Protein AF-0000000083105714 (afdb_homodimer)

Solvent-accessible surface area (backbone atoms only — not comparable to full-atom values): 47451 Å² total; per-residue (Å²): 127,85,80,81,78,90,50,80,81,74,56,46,71,68,59,49,51,50,32,42,75,71,65,79,40,49,31,42,56,52,52,50,55,25,53,51,44,36,56,44,38,30,75,30,54,80,41,30,42,18,69,74,42,72,41,83,57,36,57,60,51,20,49,51,50,45,54,45,31,76,71,68,38,73,77,34,95,32,49,55,41,37,25,32,33,27,23,36,44,22,42,52,79,33,66,40,34,25,24,24,50,56,30,56,87,25,57,26,88,48,50,7,54,43,48,46,30,38,44,68,25,28,29,35,64,38,28,29,16,27,22,7,40,57,54,77,48,52,52,9,42,16,51,62,76,37,64,22,28,12,66,45,26,71,65,20,23,12,28,3,16,18,9,10,24,21,27,30,37,48,68,35,44,32,62,44,16,36,23,44,26,51,43,37,12,24,33,32,2,7,16,35,38,34,15,26,4,36,41,54,25,56,21,38,36,44,56,39,48,39,71,50,41,17,80,86,29,38,33,51,26,42,29,23,82,41,61,68,58,40,28,55,51,49,57,47,37,51,46,74,35,90,83,24,50,59,7,34,72,30,67,91,52,67,71,98,52,49,62,80,30,64,30,76,64,30,28,46,75,33,29,38,28,35,40,52,52,46,56,57,88,51,81,76,12,46,58,49,50,54,38,52,52,53,49,51,50,52,38,42,76,49,44,22,44,80,40,86,35,76,65,85,59,52,50,66,55,40,57,74,57,27,53,54,48,53,35,32,26,36,64,45,34,22,57,55,30,47,73,50,48,88,65,38,91,38,50,33,57,66,43,43,61,72,64,63,42,54,39,76,90,50,46,68,59,54,59,51,17,66,75,46,37,72,87,39,62,68,43,28,46,14,54,50,45,32,52,52,49,41,49,49,52,39,30,51,30,52,78,69,59,37,64,30,39,33,37,45,37,36,23,41,69,64,39,46,64,93,54,79,79,70,60,60,41,37,43,59,41,17,58,54,28,24,17,30,37,20,34,42,48,35,57,39,75,62,43,92,67,16,73,75,12,51,30,35,23,38,27,39,37,29,57,69,67,32,58,52,59,48,39,12,40,49,29,11,49,46,71,72,62,59,49,65,64,75,57,78,70,67,58,92,50,97,129,84,80,81,78,90,50,80,81,74,55,48,69,67,58,49,50,50,32,42,75,71,65,79,39,49,31,43,59,51,52,50,54,25,53,51,44,36,56,44,40,30,76,30,56,80,42,30,40,17,69,73,43,72,40,84,56,35,57,60,52,19,48,52,50,44,55,44,32,75,73,70,37,74,77,33,95,33,50,55,41,38,26,32,34,28,23,37,43,22,42,52,78,33,68,38,34,24,25,22,50,57,31,58,85,26,56,27,88,48,50,7,54,43,48,46,30,38,46,68,26,28,30,35,64,38,28,30,14,26,23,7,39,57,54,77,48,51,48,9,44,15,49,62,78,37,64,22,27,12,67,48,26,72,63,20,24,12,28,3,16,16,9,10,23,21,28,32,38,48,67,35,45,34,60,44,14,34,23,43,26,52,43,34,12,22,33,31,2,8,15,38,37,33,15,26,4,37,40,54,26,55,20,37,36,43,58,40,50,38,70,48,41,17,81,88,29,38,33,51,25,41,28,24,82,39,61,67,57,37,28,55,50,49,59,47,37,51,47,75,37,91,83,25,51,59,8,34,72,30,67,94,53,68,71,98,52,50,61,80,30,62,30,76,62,29,27,47,74,36,30,38,28,34,40,52,52,47,54,56,87,49,80,77,13,46,60,48,50,52,37,51,52,55,49,51,51,52,38,43,76,48,43,22,45,79,40,85,36,77,62,86,59,52,49,67,54,39,56,74,57,28,53,53,48,54,34,31,26,35,64,46,32,22,54,56,29,45,72,50,48,87,65,39,92,37,51,33,56,66,43,42,62,71,64,62,39,54,40,77,90,49,47,69,59,56,58,51,17,68,74,45,38,72,87,40,62,67,43,28,46,12,52,51,45,31,52,52,48,41,48,50,52,38,30,52,31,51,77,68,59,37,64,30,39,33,37,44,36,36,23,41,70,62,40,46,64,92,56,81,78,70,59,58,42,38,42,59,40,17,58,54,27,22,20,29,38,20,34,40,47,35,56,39,76,62,44,93,68,15,75,73,13,51,30,35,22,37,26,40,35,30,57,69,67,33,57,51,60,47,39,14,39,50,29,10,50,45,71,73,62,61,49,64,63,75,56,77,70,65,56,92,51,94

Sequence (988 aa):
MKKEKFCLEEATIDSIHTEFKNGSLTCKELIKKYIDRIEKCDKIGPMINSVIMINKNAFKIADELDEKFKKSGLTGPLHGIPVLLKDNINLEGTETTAGSISLKEVKSEKNAFITKKLKDAGAIIIAKVNLHEFAIWGETVSSILGQTLNPYDLTRTPGGSSGGTGAAVAMNFGLIGIGTDTVNSVRSPASACNLVGFRPTVGLVSRSGIIPYSLTQDTAGPIMRTVEDTAKVLDAIVGYDVKDPMTAWSIGNIPKTYTKYLNTEGLNGKRIGVLKSFFGNEEIHKQVNDIIYSNLKVMEDNGAEVVNIYENIDADKLIEQTSVHLYELKEDLNEYLKELGSRSKVNSLNDIIKSKKYHKGIEKNIKFAETIDRSMPEYNKRIVNRIELQNLVMELMAKYKLDAILYPHQKRPVVKVGESQVDRNGVLGAITGFPSCVLPAGFTNQTETAPIGIPVGIEFLTREWNESVLFEIAYGLEQSTKNRKSPVINKNIVMKKEKFCLEEATIDSIHTEFKNGSLTCKELIKKYIDRIEKCDKIGPMINSVIMINKNAFKIADELDEKFKKSGLTGPLHGIPVLLKDNINLEGTETTAGSISLKEVKSEKNAFITKKLKDAGAIIIAKVNLHEFAIWGETVSSILGQTLNPYDLTRTPGGSSGGTGAAVAMNFGLIGIGTDTVNSVRSPASACNLVGFRPTVGLVSRSGIIPYSLTQDTAGPIMRTVEDTAKVLDAIVGYDVKDPMTAWSIGNIPKTYTKYLNTEGLNGKRIGVLKSFFGNEEIHKQVNDIIYSNLKVMEDNGAEVVNIYENIDADKLIEQTSVHLYELKEDLNEYLKELGSRSKVNSLNDIIKSKKYHKGIEKNIKFAETIDRSMPEYNKRIVNRIELQNLVMELMAKYKLDAILYPHQKRPVVKVGESQVDRNGVLGAITGFPSCVLPAGFTNQTETAPIGIPVGIEFLTREWNESVLFEIAYGLEQSTKNRKSPVINKNIV

Nearest PDB structures (foldseek):
  2df4-assembly1_A  TM=8.769E-01  e=2.811E-35  Staphylococcus aureus
  3h0l-assembly1_A  TM=8.532E-01  e=1.368E-35  Aquifex aeolicus
  4wj3-assembly2_D  TM=8.754E-01  e=2.574E-34  Pseudomonas aeruginosa PAO1
  3kfu-assembly1_H  TM=8.626E-01  e=3.287E-33  Thermus thermophilus HB8
  2gi3-assembly1_A-2  TM=8.339E-01  e=1.343E-31  Thermotoga maritima

Organism: NCBI:txid1720316

InterPro domains:
  IPR023631 Amidase signature domain [PF01425] (29-470)
  IPR036928 Amidase signature (AS) superfamily [G3DSA:3.90.1300.10] (1-488)
  IPR036928 Amidase signature (AS) superfamily [SSF75304] (10-485)

Secondary structure (DSSP, 8-state):
---PPP-GGG--HHHHHHHHHHTS--HHHHHHHHHHHHHHHTSSTT----EEEE-TTHHHHHHHHHHHHHHHS-SSTTTT-EEEEETTB--TTSB--TT-GGGTT-B-SS--HHHHHHHHTT-EEEEEE--SGGG-SSS-EETTTEE--BTTBTTB--SSTTHHHHHHHHTTS-SEEEEEESSSTTHHHHHHTT-EEEEPPTTSB--TTB--S-TTT-EEEEEES-HHHHHHHHHHHB---TTSGGGGGGTT---S-GGGG--TTTTTT-EEEEEGGGS--SGGGHHHHHHHHHHHHHHHHTTPEEEEE-----HHHHHHHT--HHHHHHHHHHHHHHHHGGG-S--SHHHHHHHT-S-GGGHHHHHHHHT--TTSHHHHHHHHHHHHHHHHHHHHHHHTT-SEEEEESBSSPPPBTTSPP-SB-THHHHHH---EEEEEEEE----SS-TT--EEEEEEE--TT-HHHHHHHHHHHHHHH---------TTT-/---PPP-GGG--HHHHHHHHHHTS--HHHHHHHHHHHHHHHTSSTT----EEEE-TTHHHHHHHHHHHHHHHS-SSTTTT-EEEEETTB--TTSB--TT-GGGTT-B-SS--HHHHHHHHTT-EEEEEE--SGGG-SSS-EETTTEE--BTTBTTB--SSTTHHHHHHHHTTS-SEEEEEESSSTTHHHHHHTT-EEEEPPTTSB--TTB--S-TTT-EEEEEES-HHHHHHHHHHHB---TTSGGGGGGTT---S-GGGG--TTTTTT-EEEEEGGGS--SGGGHHHHHHHHHHHHHHHHTTPEEEEE-----HHHHHHHT--HHHHHHHHHHHHHHHHGGG-S--SHHHHHHHT-S-GGGHHHHHHHHT--TTSHHHHHHHHHHHHHHHHHHHHHHHTT-SEEEEESBSSPPPBTTSPP-SB-THHHHHH---EEEEEEEE----SS-TT--EEEEEEE--TT-HHHHHHHHHHHHHHH---------TTT-

Foldseek 3Di:
DPDDDDDLLDDFQVNVLVCLVVVNDALLRNLVVLVVLCVQPCCFFLNQLWFLWFDPCQNVLSVVLRVVCVPPRAQASRASFEEEEALLFADAPAFRQQLFPQRPPQHHNDGFLLRVLCVNRRYGHTTHTFFDRLQLAWQGAGLSGGAGAALQFRQFGLFGRNLSQLRCQLSSSGAKYKDKDQFQHQQRNCQQSQWKGKQAQLLFAACGRGQDQASLQMDMAITHHALLSRQSSSLRGTDDDPVRNSNVVCVVLDDNGLNVLLDLLLLAPAEEEEACLLADDDPQLVQLVVLVVVLVVLSVVSHHHYHYDDDNDDQVVLVVQARCRLQARFVSNLVVLCVSPPSGPDRTLVSSLVVVRIDPVCNVSSVVSVVHYCVDVSNVRNPVVLVVLLVVVVVVCVVSVHQKYKYWQFSHHGGGPPDHDDRGRSRSCRSNSFMKMKHFSAAGDADPSRRRHGTTIMMITGGHSVVSSVSSNRSNSCSSCVRDDRHDRPVVRD/DPDDDDDLLDDFQVNVLVCLVVVNDALLRNLVVLVVLCVQPCVFFLVQLWFLDFDPCQNVLSVVLRVVCVPPRAQASRASFEEEEALLFADAPAFRQQLFPQRPPQHHNDGFLLRVLCVNRRYGHTTHTFFARLQLAWQGAGLSGGGGAALQFRQFGLFGRNLSQLRCQLSSSGAKYKDKDQFQHQPRNLQQSQWKGKQAQLLFAACGRGQDQASLQMDMAITHHALLSRQSSSLRGTDDDPVRNSNVVCVVLDDNGLNVLLDLLLLAPAEEEEACLLADDDPQLVQLVVLVVVLVVLSVVSHHHYHYDDPNDDQVVLVVQARCRLQARFVSNLVVLCVSPPSGPANTLVSCLVVVRIDPVCNVSSVVSVVHYCVDVSNVRSPVVLVVLLVVVVVVCVVSVHQKYKYWQFSHHGGGPPDHDDRGRSRSCSSNSFMKMKHFRAAGDADPSRRRHGTTIMMITGGHSVVSSVSSNRSNSCSSCVRDDRHDRPVVRD

pLDDT: mean 96.62, std 7.14, range [29.83, 98.94]

Radius of gyration: 31.57 Å; Cα contacts (8 Å, |Δi|>4): 2535; chains: 2; bounding box: 54×96×82 Å

Structure (mmCIF, N/CA/C/O backbone):
data_AF-0000000083105714-model_v1
#
loop_
_entity.id
_entity.type
_entity.pdbx_description
1 polymer Amidase
#
loop_
_atom_site.group_PDB
_atom_site.id
_atom_site.type_symbol
_atom_site.label_atom_id
_atom_site.label_alt_id
_atom_site.label_comp_id
_atom_site.label_asym_id
_atom_site.label_entity_id
_atom_site.label_seq_id
_atom_site.pdbx_PDB_ins_code
_atom_site.Cartn_x
_atom_site.Cartn_y
_atom_site.Cartn_z
_atom_site.occupancy
_atom_site.B_iso_or_equiv
_atom_site.auth_seq_id
_atom_site.auth_comp_id
_atom_site.auth_asym_id
_atom_site.auth_atom_id
_atom_site.pdbx_PDB_model_num
ATOM 1 N N . MET A 1 1 ? -3.441 47.469 -17.75 1 29.98 1 MET A N 1
ATOM 2 C CA . MET A 1 1 ? -3.795 46.5 -16.719 1 29.98 1 MET A CA 1
ATOM 3 C C . MET A 1 1 ? -3.26 46.906 -15.359 1 29.98 1 MET A C 1
ATOM 5 O O . MET A 1 1 ? -2.055 47.125 -15.195 1 29.98 1 MET A O 1
ATOM 9 N N . LYS A 1 2 ? -4.066 47.531 -14.625 1 41.84 2 LYS A N 1
ATOM 10 C CA . LYS A 1 2 ? -3.697 48.281 -13.43 1 41.84 2 LYS A CA 1
ATOM 11 C C . LYS A 1 2 ? -2.787 47.469 -12.523 1 41.84 2 LYS A C 1
ATOM 13 O O . LYS A 1 2 ? -3.152 46.375 -12.094 1 41.84 2 LYS A O 1
ATOM 18 N N . LYS A 1 3 ? -1.58 47.5 -12.461 1 53.5 3 LYS A N 1
ATOM 19 C CA . LYS A 1 3 ? -0.611 46.75 -11.672 1 53.5 3 LYS A CA 1
ATOM 20 C C . LYS A 1 3 ? -1.018 46.688 -10.203 1 53.5 3 LYS A C 1
ATOM 22 O O . LYS A 1 3 ? -1.119 47.75 -9.547 1 53.5 3 LYS A O 1
ATOM 27 N N . GLU A 1 4 ? -1.738 45.594 -9.547 1 58.69 4 GLU A N 1
ATOM 28 C CA . GLU A 1 4 ? -2.199 45.438 -8.172 1 58.69 4 GLU A CA 1
ATOM 29 C C . GLU A 1 4 ? -1.043 45.594 -7.184 1 58.69 4 GLU A C 1
ATOM 31 O O . GLU A 1 4 ? 0.03 45 -7.391 1 58.69 4 GLU A O 1
ATOM 36 N N . LYS A 1 5 ? -1.061 46.531 -6.148 1 75.19 5 LYS A N 1
ATOM 37 C CA . LYS A 1 5 ? -0.055 46.906 -5.148 1 75.19 5 LYS A CA 1
ATOM 38 C C . LYS A 1 5 ? 0.255 45.719 -4.234 1 75.19 5 LYS A C 1
ATOM 40 O O . LYS A 1 5 ? -0.655 45 -3.797 1 75.19 5 LYS A O 1
ATOM 45 N N . PHE A 1 6 ? 1.503 45.344 -4.102 1 87.44 6 PHE A N 1
ATOM 46 C CA . PHE A 1 6 ? 1.998 44.281 -3.258 1 87.44 6 PHE A CA 1
ATOM 47 C C . PHE A 1 6 ? 1.5 44.438 -1.826 1 87.44 6 PHE A C 1
ATOM 49 O O . PHE A 1 6 ? 1.574 45.5 -1.254 1 87.44 6 PHE A O 1
ATOM 56 N N . CYS A 1 7 ? 0.768 43.406 -1.31 1 87.5 7 CYS A N 1
ATOM 57 C CA . CYS A 1 7 ? 0.261 43.312 0.055 1 87.5 7 CYS A CA 1
ATOM 58 C C . CYS A 1 7 ? 0.904 42.156 0.806 1 87.5 7 CYS A C 1
ATOM 60 O O . CYS A 1 7 ? 0.641 41 0.502 1 87.5 7 CYS A O 1
ATOM 62 N N . LEU A 1 8 ? 1.665 42.531 1.839 1 90.5 8 LEU A N 1
ATOM 63 C CA . LEU A 1 8 ? 2.406 41.531 2.578 1 90.5 8 LEU A CA 1
ATOM 64 C C . LEU A 1 8 ? 1.458 40.531 3.24 1 90.5 8 LEU A C 1
ATOM 66 O O . LEU A 1 8 ? 1.724 39.312 3.256 1 90.5 8 LEU A O 1
ATOM 70 N N . GLU A 1 9 ? 0.314 40.969 3.854 1 88.12 9 GLU A N 1
ATOM 71 C CA . GLU A 1 9 ? -0.587 40.156 4.68 1 88.12 9 GLU A CA 1
ATOM 72 C C . GLU A 1 9 ? -1.227 39.031 3.871 1 88.12 9 GLU A C 1
ATOM 74 O O . GLU A 1 9 ? -1.655 38.031 4.434 1 88.12 9 GLU A O 1
ATOM 79 N N . GLU A 1 10 ? -1.225 39.062 2.59 1 90.94 10 GLU A N 1
ATOM 80 C CA . GLU A 1 10 ? -1.801 38 1.785 1 90.94 10 GLU A CA 1
ATOM 81 C C . GLU A 1 10 ? -0.944 37.719 0.556 1 90.94 10 GLU A C 1
ATOM 83 O O . GLU A 1 10 ? -1.463 37.312 -0.487 1 90.94 10 GLU A O 1
ATOM 88 N N . ALA A 1 11 ? 0.309 37.938 0.807 1 95.94 11 ALA A N 1
ATOM 89 C CA . ALA A 1 11 ? 1.236 37.688 -0.291 1 95.94 11 ALA A CA 1
ATOM 90 C C . ALA A 1 11 ? 1.346 36.188 -0.573 1 95.94 11 ALA A C 1
ATOM 92 O O . ALA A 1 11 ? 1.083 35.375 0.306 1 95.94 11 ALA A O 1
ATOM 93 N N . THR A 1 12 ? 1.658 35.812 -1.82 1 97.88 12 THR A N 1
ATOM 94 C CA . THR A 1 12 ? 1.931 34.469 -2.262 1 97.88 12 THR A CA 1
ATOM 95 C C . THR A 1 12 ? 3.383 34.312 -2.705 1 97.88 12 THR A C 1
ATOM 97 O O . THR A 1 12 ? 4.102 35.312 -2.83 1 97.88 12 THR A O 1
ATOM 100 N N . ILE A 1 13 ? 3.811 33.094 -2.881 1 98.56 13 ILE A N 1
ATOM 101 C CA . ILE A 1 13 ? 5.172 32.844 -3.34 1 98.56 13 ILE A CA 1
ATOM 102 C C . ILE A 1 13 ? 5.398 33.531 -4.68 1 98.56 13 ILE A C 1
ATOM 104 O O . ILE A 1 13 ? 6.402 34.219 -4.859 1 98.56 13 ILE A O 1
ATOM 108 N N . ASP A 1 14 ? 4.445 33.469 -5.594 1 97.81 14 ASP A N 1
ATOM 109 C CA . ASP A 1 14 ? 4.582 34.094 -6.918 1 97.81 14 ASP A CA 1
ATOM 110 C C . ASP A 1 14 ? 4.625 35.625 -6.82 1 97.81 14 ASP A C 1
ATOM 112 O O . ASP A 1 14 ? 5.41 36.25 -7.52 1 97.81 14 ASP A O 1
ATOM 116 N N . SER A 1 15 ? 3.783 36.219 -6 1 97.69 15 SER A N 1
ATOM 117 C CA . SER A 1 15 ? 3.764 37.656 -5.887 1 97.69 15 SER A CA 1
ATOM 118 C C . SER A 1 15 ? 5.062 38.188 -5.289 1 97.69 15 SER A C 1
ATOM 120 O O . SER A 1 15 ? 5.566 39.219 -5.703 1 97.69 15 SER A O 1
ATOM 122 N N . ILE A 1 16 ? 5.59 37.469 -4.336 1 98.19 16 ILE A N 1
ATOM 123 C CA . ILE A 1 16 ? 6.859 37.875 -3.736 1 98.19 16 ILE A CA 1
ATOM 124 C C . ILE A 1 16 ? 7.977 37.75 -4.777 1 98.19 16 ILE A C 1
ATOM 126 O O . ILE A 1 16 ? 8.789 38.688 -4.922 1 98.19 16 ILE A O 1
ATOM 130 N N . HIS A 1 17 ? 8.008 36.688 -5.5 1 98.31 17 HIS A N 1
ATOM 131 C CA . HIS A 1 17 ? 9.047 36.5 -6.512 1 98.31 17 HIS A CA 1
ATOM 132 C C . HIS A 1 17 ? 8.93 37.562 -7.609 1 98.31 17 HIS A C 1
ATOM 134 O O . HIS A 1 17 ? 9.938 38 -8.164 1 98.31 17 HIS A O 1
ATOM 140 N N . THR A 1 18 ? 7.723 37.938 -7.91 1 97.5 18 THR A N 1
ATOM 141 C CA . THR A 1 18 ? 7.523 39.031 -8.852 1 97.5 18 THR A CA 1
ATOM 142 C C . THR A 1 18 ? 8.156 40.312 -8.328 1 97.5 18 THR A C 1
ATOM 144 O O . THR A 1 18 ? 8.812 41.031 -9.078 1 97.5 18 THR A O 1
ATOM 147 N N . GLU A 1 19 ? 7.969 40.562 -7.043 1 97.38 19 GLU A N 1
ATOM 148 C CA . GLU A 1 19 ? 8.562 41.75 -6.434 1 97.38 19 GLU A CA 1
ATOM 149 C C . GLU A 1 19 ? 10.086 41.688 -6.434 1 97.38 19 GLU A C 1
ATOM 151 O O . GLU A 1 19 ? 10.766 42.688 -6.625 1 97.38 19 GLU A O 1
ATOM 156 N N . PHE A 1 20 ? 10.633 40.5 -6.168 1 97.88 20 PHE A N 1
ATOM 157 C CA . PHE A 1 20 ? 12.078 40.312 -6.246 1 97.88 20 PHE A CA 1
ATOM 158 C C . PHE A 1 20 ? 12.594 40.656 -7.645 1 97.88 20 PHE A C 1
ATOM 160 O O . PHE A 1 20 ? 13.562 41.406 -7.797 1 97.88 20 PHE A O 1
ATOM 167 N N . LYS A 1 21 ? 11.953 40.125 -8.609 1 97.19 21 LYS A N 1
ATOM 168 C CA . LYS A 1 21 ? 12.391 40.25 -10 1 97.19 21 LYS A CA 1
ATOM 169 C C . LYS A 1 21 ? 12.305 41.719 -10.477 1 97.19 21 LYS A C 1
ATOM 171 O O . LYS A 1 21 ? 13.133 42.156 -11.266 1 97.19 21 LYS A O 1
ATOM 176 N N . ASN A 1 22 ? 11.328 42.406 -9.961 1 95.94 22 ASN A N 1
ATOM 177 C CA . ASN A 1 22 ? 11.172 43.812 -10.406 1 95.94 22 ASN A CA 1
ATOM 178 C C . ASN A 1 22 ? 11.992 44.75 -9.547 1 95.94 22 ASN A C 1
ATOM 180 O O . ASN A 1 22 ? 11.992 45.969 -9.789 1 95.94 22 ASN A O 1
ATOM 184 N N . GLY A 1 23 ? 12.609 44.25 -8.469 1 95.25 23 GLY A N 1
ATOM 185 C CA . GLY A 1 23 ? 13.539 45.031 -7.672 1 95.25 23 GLY A CA 1
ATOM 186 C C . GLY A 1 23 ? 12.859 45.844 -6.574 1 95.25 23 GLY A C 1
ATOM 187 O O . GLY A 1 23 ? 13.508 46.625 -5.879 1 95.25 23 GLY A O 1
ATOM 188 N N . SER A 1 24 ? 11.594 45.625 -6.34 1 96.19 24 SER A N 1
ATOM 189 C CA . SER A 1 24 ? 10.836 46.406 -5.379 1 96.19 24 SER A CA 1
ATOM 190 C C . SER A 1 24 ? 10.945 45.812 -3.975 1 96.19 24 SER A C 1
ATOM 192 O O . SER A 1 24 ? 10.539 46.469 -2.998 1 96.19 24 SER A O 1
ATOM 194 N N . LEU A 1 25 ? 11.453 44.688 -3.873 1 97.06 25 LEU A N 1
ATOM 195 C CA . LEU A 1 25 ? 11.594 43.969 -2.605 1 97.06 25 LEU A CA 1
ATOM 196 C C . LEU A 1 25 ? 12.828 43.094 -2.611 1 97.06 25 LEU A C 1
ATOM 198 O O . LEU A 1 25 ? 13.133 42.438 -3.619 1 97.06 25 LEU A O 1
ATOM 202 N N . THR A 1 26 ? 13.57 43.094 -1.593 1 98.06 26 THR A N 1
ATOM 203 C CA . THR A 1 26 ? 14.664 42.156 -1.41 1 98.06 26 THR A CA 1
ATOM 204 C C . THR A 1 26 ? 14.305 41.125 -0.351 1 98.06 26 THR A C 1
ATOM 206 O O . THR A 1 26 ? 13.344 41.281 0.398 1 98.06 26 THR A O 1
ATOM 209 N N . CYS A 1 27 ? 15.078 40.062 -0.299 1 98.56 27 CYS A N 1
ATOM 210 C CA . CYS A 1 27 ? 14.875 39.062 0.748 1 98.56 27 CYS A CA 1
ATOM 211 C C . CYS A 1 27 ? 14.992 39.688 2.131 1 98.56 27 CYS A C 1
ATOM 213 O O . CYS A 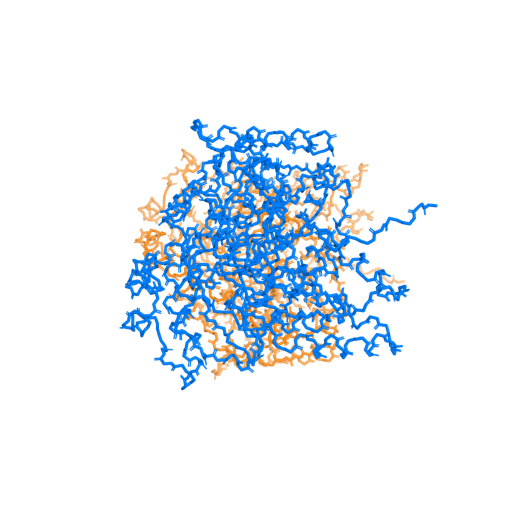1 27 ? 14.172 39.438 3.012 1 98.56 27 CYS A O 1
ATOM 215 N N . LYS A 1 28 ? 16 40.5 2.332 1 98.44 28 LYS A N 1
ATOM 216 C CA . LYS A 1 28 ? 16.266 41.094 3.629 1 98.44 28 LYS A CA 1
ATOM 217 C C . LYS A 1 28 ? 15.094 42 4.051 1 98.44 28 LYS A C 1
ATOM 219 O O . LYS A 1 28 ? 14.664 41.969 5.207 1 98.44 28 LYS A O 1
ATOM 224 N N . GLU A 1 29 ? 14.617 42.812 3.123 1 98.31 29 GLU A N 1
ATOM 225 C CA . GLU A 1 29 ? 13.477 43.656 3.412 1 98.31 29 GLU A CA 1
ATOM 226 C C . GLU A 1 29 ? 12.242 42.844 3.775 1 98.31 29 GLU A C 1
ATOM 228 O O . GLU A 1 29 ? 11.5 43.188 4.695 1 98.31 29 GLU A O 1
ATOM 233 N N . LEU A 1 30 ? 12.031 41.781 3.004 1 98.44 30 LEU A N 1
ATOM 234 C CA . LEU A 1 30 ? 10.891 40.906 3.254 1 98.44 30 LEU A CA 1
ATOM 235 C C . LEU A 1 30 ? 10.969 40.312 4.652 1 98.44 30 LEU A C 1
ATOM 237 O O . LEU A 1 30 ? 9.992 40.344 5.406 1 98.44 30 LEU A O 1
ATOM 241 N N . ILE A 1 31 ? 12.141 39.719 5.027 1 98.5 31 ILE A N 1
ATOM 242 C CA . ILE A 1 31 ? 12.336 39.094 6.32 1 98.5 31 ILE A CA 1
ATOM 243 C C . ILE A 1 31 ? 12.133 40.094 7.438 1 98.5 31 ILE A C 1
ATOM 245 O O . ILE A 1 31 ? 11.516 39.812 8.461 1 98.5 31 ILE A O 1
ATOM 249 N N . LYS A 1 32 ? 12.602 41.281 7.254 1 98.06 32 LYS A N 1
ATOM 250 C CA . LYS A 1 32 ? 12.43 42.344 8.25 1 98.06 32 LYS A CA 1
ATOM 251 C C . LYS A 1 32 ? 10.945 42.656 8.477 1 98.06 32 LYS A C 1
ATOM 253 O O . LYS A 1 32 ? 10.508 42.781 9.617 1 98.06 32 LYS A O 1
ATOM 258 N N . LYS A 1 33 ? 10.227 42.75 7.418 1 97.19 33 LYS A N 1
ATOM 259 C CA . LYS A 1 33 ? 8.797 43.031 7.531 1 97.19 33 LYS A CA 1
ATOM 260 C C . LYS A 1 33 ? 8.102 41.938 8.359 1 97.19 33 LYS A C 1
ATOM 262 O O . LYS A 1 33 ? 7.25 42.25 9.203 1 97.19 33 LYS A O 1
ATOM 267 N N . TYR A 1 34 ? 8.391 40.719 8.164 1 97.31 34 TYR A N 1
ATOM 268 C CA . TYR A 1 34 ? 7.762 39.625 8.898 1 97.31 34 TYR A CA 1
ATOM 269 C C . TYR A 1 34 ? 8.203 39.625 10.352 1 97.31 34 TYR A C 1
ATOM 271 O O . TYR A 1 34 ? 7.395 39.406 11.258 1 97.31 34 TYR A O 1
ATOM 279 N N . ILE A 1 35 ? 9.508 39.812 10.633 1 97.06 35 ILE A N 1
ATOM 280 C CA . ILE A 1 35 ? 10.016 39.812 12 1 97.06 35 ILE A CA 1
ATOM 281 C C . ILE A 1 35 ? 9.406 40.969 12.773 1 97.06 35 ILE A C 1
ATOM 283 O O . ILE A 1 35 ? 9.055 40.844 13.945 1 97.06 35 ILE A O 1
ATOM 287 N N . ASP A 1 36 ? 9.227 42.125 12.125 1 95.12 36 ASP A N 1
ATOM 288 C CA . ASP A 1 36 ? 8.562 43.25 12.75 1 95.12 36 ASP A CA 1
ATOM 289 C C . ASP A 1 36 ? 7.129 42.906 13.148 1 95.12 36 ASP A C 1
ATOM 291 O O . ASP A 1 36 ? 6.668 43.312 14.219 1 95.12 36 ASP A O 1
ATOM 295 N N . ARG A 1 37 ? 6.5 42.25 12.312 1 93.62 37 ARG A N 1
ATOM 296 C CA . ARG A 1 37 ? 5.129 41.812 12.594 1 93.62 37 ARG A CA 1
ATOM 297 C C . ARG A 1 37 ? 5.074 40.875 13.781 1 93.62 37 ARG A C 1
ATOM 299 O O . ARG A 1 37 ? 4.172 40.969 14.617 1 93.62 37 ARG A O 1
ATOM 306 N N . ILE A 1 38 ? 5.988 39.906 13.844 1 96.25 38 ILE A N 1
ATOM 307 C CA . ILE A 1 38 ? 6.059 38.969 14.969 1 96.25 38 ILE A CA 1
ATOM 308 C C . ILE A 1 38 ? 6.23 39.75 16.266 1 96.25 38 ILE A C 1
ATOM 310 O O . ILE A 1 38 ? 5.508 39.531 17.25 1 96.25 38 ILE A O 1
ATOM 314 N N . GLU A 1 39 ? 7.125 40.656 16.266 1 93.44 39 GLU A N 1
ATOM 315 C CA . GLU A 1 39 ? 7.418 41.438 17.469 1 93.44 39 GLU A CA 1
ATOM 316 C C . GLU A 1 39 ? 6.207 42.25 17.891 1 93.44 39 GLU A C 1
ATOM 318 O O . GLU A 1 39 ? 5.918 42.344 19.094 1 93.44 39 GLU A O 1
ATOM 323 N N . LYS A 1 40 ? 5.523 42.688 16.953 1 90.94 40 LYS A N 1
ATOM 324 C CA . LYS A 1 40 ? 4.402 43.594 17.234 1 90.94 40 LYS A CA 1
ATOM 325 C C . LYS A 1 40 ? 3.172 42.812 17.672 1 90.94 40 LYS A C 1
ATOM 327 O O . LYS A 1 40 ? 2.428 43.25 18.547 1 90.94 40 LYS A O 1
ATOM 332 N N . CYS A 1 41 ? 3.004 41.656 17.094 1 92.06 41 CYS A N 1
ATOM 333 C CA . CYS A 1 41 ? 1.693 41.031 17.234 1 92.06 41 CYS A CA 1
ATOM 334 C C . CYS A 1 41 ? 1.774 39.781 18.094 1 92.06 41 CYS A C 1
ATOM 336 O O . CYS A 1 41 ? 0.771 39.344 18.656 1 92.06 41 CYS A O 1
ATOM 338 N N . ASP A 1 42 ? 2.852 39.156 18.188 1 94.31 42 ASP A N 1
ATOM 339 C CA . ASP A 1 42 ? 2.936 37.906 18.891 1 94.31 42 ASP A CA 1
ATOM 340 C C . ASP A 1 42 ? 3.238 38.094 20.375 1 94.31 42 ASP A C 1
ATOM 342 O O . ASP A 1 42 ? 2.717 37.375 21.219 1 94.31 42 ASP A O 1
ATOM 346 N N . LYS A 1 43 ? 4.09 39.031 20.578 1 81.94 43 LYS A N 1
ATOM 347 C CA . LYS A 1 43 ? 4.566 39.25 21.938 1 81.94 43 LYS A CA 1
ATOM 348 C C . LYS A 1 43 ? 3.887 40.469 22.578 1 81.94 43 LYS A C 1
ATOM 350 O O . LYS A 1 43 ? 3.838 40.594 23.797 1 81.94 43 LYS A O 1
ATOM 355 N N . ILE A 1 44 ? 3.568 41.281 21.703 1 83.31 44 ILE A N 1
ATOM 356 C CA . ILE A 1 44 ? 2.836 42.469 22.094 1 83.31 44 ILE A CA 1
ATOM 357 C C . ILE A 1 44 ? 1.485 42.5 21.375 1 83.31 44 ILE A C 1
ATOM 359 O O . ILE A 1 44 ? 1.199 41.656 20.531 1 83.31 44 ILE A O 1
ATOM 363 N N . GLY A 1 45 ? 0.657 43.281 21.766 1 84.88 45 GLY A N 1
ATOM 364 C CA . GLY A 1 45 ? -0.639 43.375 21.109 1 84.88 45 GLY A CA 1
ATOM 365 C C . GLY A 1 45 ? -1.6 42.281 21.547 1 84.88 45 GLY A C 1
ATOM 366 O O . GLY A 1 45 ? -1.832 42.062 22.734 1 84.88 45 GLY A O 1
ATOM 367 N N . PRO A 1 46 ? -2.051 41.469 20.391 1 87.44 46 PRO A N 1
ATOM 368 C CA . PRO A 1 46 ? -2.992 40.406 20.75 1 87.44 46 PRO A CA 1
ATOM 369 C C . PRO A 1 46 ? -2.334 39.281 21.531 1 87.44 46 PRO A C 1
ATOM 371 O O . PRO A 1 46 ? -3.029 38.406 22.094 1 87.44 46 PRO A O 1
ATOM 374 N N . MET A 1 47 ? -1.034 39.25 21.484 1 89.94 47 MET A N 1
ATOM 375 C CA . MET A 1 47 ? -0.29 38.25 22.266 1 89.94 47 MET A CA 1
ATOM 376 C C . MET A 1 47 ? -0.728 36.844 21.906 1 89.94 47 MET A C 1
ATOM 378 O O . MET A 1 47 ? -1.197 36.094 22.781 1 89.94 47 MET A O 1
ATOM 382 N N . ILE A 1 48 ? -0.515 36.531 20.672 1 94.31 48 ILE A N 1
ATOM 383 C CA . ILE A 1 48 ? -0.926 35.25 20.109 1 94.31 48 ILE A CA 1
ATOM 384 C C . ILE A 1 48 ? -0.133 34.094 20.75 1 94.31 48 ILE A C 1
ATOM 386 O O . ILE A 1 48 ? -0.644 33 20.906 1 94.31 48 ILE A O 1
ATOM 390 N N . ASN A 1 49 ? 1.103 34.406 21.172 1 96.19 49 ASN A N 1
ATOM 391 C CA . ASN A 1 49 ? 1.985 33.438 21.812 1 96.19 49 ASN A CA 1
ATOM 392 C C . ASN A 1 49 ? 2.244 32.219 20.906 1 96.19 49 ASN A C 1
ATOM 394 O O . ASN A 1 49 ? 2.053 31.094 21.312 1 96.19 49 ASN A O 1
ATOM 398 N N . SER A 1 50 ? 2.574 32.5 19.688 1 98.06 50 SER A N 1
ATOM 399 C CA . SER A 1 50 ? 2.754 31.438 18.719 1 98.06 50 SER A CA 1
ATOM 400 C C . SER A 1 50 ? 4.23 31.219 18.406 1 98.06 50 SER A C 1
ATOM 402 O O . SER A 1 50 ? 4.613 30.156 17.906 1 98.06 50 SER A O 1
ATOM 404 N N . VAL A 1 51 ? 5.102 32.156 18.656 1 98.44 51 VAL A N 1
ATOM 405 C CA . VAL A 1 51 ? 6.492 32.062 18.234 1 98.44 51 VAL A CA 1
ATOM 406 C C . VAL A 1 51 ? 7.387 31.781 19.438 1 98.44 51 VAL A C 1
ATOM 408 O O . VAL A 1 51 ? 7.426 32.562 20.391 1 98.44 51 VAL A O 1
ATOM 411 N N . ILE A 1 52 ? 8.133 30.719 19.422 1 97.62 52 ILE A N 1
ATOM 412 C CA . ILE A 1 52 ? 9.031 30.328 20.5 1 97.62 52 ILE A CA 1
ATOM 413 C C . ILE A 1 52 ? 10.383 31.016 20.328 1 97.62 52 ILE A C 1
ATOM 415 O O . ILE A 1 52 ? 10.969 31.5 21.297 1 97.62 52 ILE A O 1
ATOM 419 N N . MET A 1 53 ? 10.836 31.062 19.047 1 96.31 53 MET A N 1
ATOM 420 C CA . MET A 1 53 ? 12.164 31.609 18.812 1 96.31 53 MET A CA 1
ATOM 421 C C . MET A 1 53 ? 12.266 32.188 17.406 1 96.31 53 MET A C 1
ATOM 423 O O . MET A 1 53 ? 11.719 31.625 16.453 1 96.31 53 MET A O 1
ATOM 427 N N . ILE A 1 54 ? 12.906 33.312 17.281 1 97.81 54 ILE A N 1
ATOM 428 C CA . ILE A 1 54 ? 13.273 33.875 16 1 97.81 54 ILE A CA 1
ATOM 429 C C . ILE A 1 54 ? 14.68 33.438 15.609 1 97.81 54 ILE A C 1
ATOM 431 O O . ILE A 1 54 ? 15.594 33.469 16.438 1 97.81 54 ILE A O 1
ATOM 435 N N . ASN A 1 55 ? 14.82 32.969 14.414 1 98.31 55 ASN A N 1
ATOM 436 C CA . ASN A 1 55 ? 16.125 32.531 13.906 1 98.31 55 ASN A CA 1
ATOM 437 C C . ASN A 1 55 ? 17.062 33.719 13.719 1 98.31 55 ASN A C 1
ATOM 439 O O . ASN A 1 55 ? 16.891 34.531 12.797 1 98.31 55 ASN A O 1
ATOM 443 N N . LYS A 1 56 ? 18.109 33.844 14.453 1 96.44 56 LYS A N 1
ATOM 444 C CA . LYS A 1 56 ? 19.031 34.969 14.445 1 96.44 56 LYS A CA 1
ATOM 445 C C . LYS A 1 56 ? 19.812 35.031 13.133 1 96.44 56 LYS A C 1
ATOM 447 O O . LYS A 1 56 ? 20.328 36.094 12.781 1 96.44 56 LYS A O 1
ATOM 452 N N . ASN A 1 57 ? 19.812 33.938 12.453 1 97.56 57 ASN A N 1
ATOM 453 C CA . ASN A 1 57 ? 20.594 33.906 11.219 1 97.56 57 ASN A CA 1
ATOM 454 C C . ASN A 1 57 ? 19.75 34.312 10.016 1 97.56 57 ASN A C 1
ATOM 456 O O . ASN A 1 57 ? 20.25 34.375 8.891 1 97.56 57 ASN A O 1
ATOM 460 N N . ALA A 1 58 ? 18.484 34.594 10.203 1 98.31 58 ALA A N 1
ATOM 461 C CA . ALA A 1 58 ? 17.562 34.812 9.102 1 98.31 58 ALA A CA 1
ATOM 462 C C . ALA A 1 58 ? 18.016 36 8.242 1 98.31 58 ALA A C 1
ATOM 464 O O . ALA A 1 58 ? 17.984 35.906 7.012 1 98.31 58 ALA A O 1
ATOM 465 N N . PHE A 1 59 ? 18.531 37.062 8.844 1 98.19 59 PHE A N 1
ATOM 466 C CA . PHE A 1 59 ? 18.938 38.25 8.109 1 98.19 59 PHE A CA 1
ATOM 467 C C . PHE A 1 59 ? 20.203 37.969 7.301 1 98.19 59 PHE A C 1
ATOM 469 O O . PHE A 1 59 ? 20.328 38.438 6.156 1 98.19 59 PHE A O 1
ATOM 476 N N . LYS A 1 60 ? 21.094 37.281 7.945 1 98.31 60 LYS A N 1
ATOM 477 C CA . LYS A 1 60 ? 22.312 36.938 7.234 1 98.31 60 LYS A CA 1
ATOM 478 C C . LYS A 1 60 ? 22.016 36.062 6.012 1 98.31 60 LYS A C 1
ATOM 480 O O . LYS A 1 60 ? 22.562 36.281 4.934 1 98.31 60 LYS A O 1
ATOM 485 N N . ILE A 1 61 ? 21.172 35.094 6.168 1 98.44 61 ILE A N 1
ATOM 486 C CA . ILE A 1 61 ? 20.781 34.219 5.07 1 98.44 61 ILE A CA 1
ATOM 487 C C . ILE A 1 61 ? 20.078 35.031 3.984 1 98.44 61 ILE A C 1
ATOM 489 O O . ILE A 1 61 ? 20.312 34.812 2.793 1 98.44 61 ILE A O 1
ATOM 493 N N . ALA A 1 62 ? 19.219 35.969 4.371 1 98.75 62 ALA A N 1
ATOM 494 C CA . ALA A 1 62 ? 18.516 36.812 3.422 1 98.75 62 ALA A CA 1
ATOM 495 C C . ALA A 1 62 ? 19.5 37.625 2.584 1 98.75 62 ALA A C 1
ATOM 497 O O . ALA A 1 62 ? 19.328 37.75 1.369 1 98.75 62 ALA A O 1
ATOM 498 N N . ASP A 1 63 ? 20.531 38.156 3.236 1 98.31 63 ASP A N 1
ATOM 499 C CA . ASP A 1 63 ? 21.562 38.906 2.541 1 98.31 63 ASP A CA 1
ATOM 500 C C . ASP A 1 63 ? 22.266 38.031 1.502 1 98.31 63 ASP A C 1
ATOM 502 O O . ASP A 1 63 ? 22.516 38.5 0.381 1 98.31 63 ASP A O 1
ATOM 506 N N . GLU A 1 64 ? 22.562 36.875 1.911 1 98.44 64 GLU A N 1
ATOM 507 C CA . GLU A 1 64 ? 23.234 35.969 1.009 1 98.44 64 GLU A CA 1
ATOM 508 C C . GLU A 1 64 ? 22.359 35.625 -0.201 1 98.44 64 GLU A C 1
ATOM 510 O O . GLU A 1 64 ? 22.859 35.562 -1.327 1 98.44 64 GLU A O 1
ATOM 515 N N . LEU A 1 65 ? 21.109 35.438 0.017 1 98.69 65 LEU A N 1
ATOM 516 C CA . LEU A 1 65 ? 20.188 35.094 -1.07 1 98.69 65 LEU A CA 1
ATOM 517 C C . LEU A 1 65 ? 20 36.312 -1.996 1 98.69 65 LEU A C 1
ATOM 519 O O . LEU A 1 65 ? 19.828 36.156 -3.207 1 98.69 65 LEU A O 1
ATOM 523 N N . ASP A 1 66 ? 20.016 37.531 -1.448 1 98.5 66 ASP A N 1
ATOM 524 C CA . ASP A 1 66 ? 19.953 38.719 -2.27 1 98.5 66 ASP A CA 1
ATOM 525 C C . ASP A 1 66 ? 21.156 38.812 -3.203 1 98.5 66 ASP A C 1
ATOM 527 O O . ASP A 1 66 ? 21.031 39.156 -4.375 1 98.5 66 ASP A O 1
ATOM 531 N N . GLU A 1 67 ? 22.297 38.5 -2.652 1 98.25 67 GLU A N 1
ATOM 532 C CA . GLU A 1 67 ? 23.516 38.5 -3.461 1 98.25 67 GLU A CA 1
ATOM 533 C C . GLU A 1 67 ? 23.453 37.469 -4.57 1 98.25 67 GLU A C 1
ATOM 535 O O . GLU A 1 67 ? 23.828 37.75 -5.711 1 98.25 67 GLU A O 1
ATOM 540 N N . LYS A 1 68 ? 23.016 36.312 -4.238 1 98.19 68 LYS A N 1
ATOM 541 C CA . LYS A 1 68 ? 22.891 35.25 -5.227 1 98.19 68 LYS A CA 1
ATOM 542 C C . LYS A 1 68 ? 21.891 35.625 -6.312 1 98.19 68 LYS A C 1
ATOM 544 O O . LYS A 1 68 ? 22.094 35.312 -7.488 1 98.19 68 LYS A O 1
ATOM 549 N N . PHE A 1 69 ? 20.828 36.219 -5.871 1 97.88 69 PHE A N 1
ATOM 550 C CA . PHE A 1 69 ? 19.797 36.625 -6.816 1 97.88 69 PHE A CA 1
ATOM 551 C C . PHE A 1 69 ? 20.344 37.562 -7.863 1 97.88 69 PHE A C 1
ATOM 553 O O . PHE A 1 69 ? 20.016 37.469 -9.047 1 97.88 69 PHE A O 1
ATOM 560 N N . LYS A 1 70 ? 21.141 38.531 -7.457 1 96.62 70 LYS A N 1
ATOM 561 C CA . LYS A 1 70 ? 21.75 39.5 -8.359 1 96.62 70 LYS A CA 1
ATOM 562 C C . LYS A 1 70 ? 22.641 38.812 -9.398 1 96.62 70 LYS A C 1
ATOM 564 O O . LYS A 1 70 ? 22.734 39.25 -10.539 1 96.62 70 LYS A O 1
ATOM 569 N N . LYS A 1 71 ? 23.141 37.75 -8.977 1 96.56 71 LYS A N 1
ATOM 570 C CA . LYS A 1 71 ? 24.109 37.062 -9.836 1 96.56 71 LYS A CA 1
ATOM 571 C C . LYS A 1 71 ? 23.406 36.094 -10.758 1 96.56 71 LYS A C 1
ATOM 573 O O . LYS A 1 71 ? 23.734 36 -11.945 1 96.56 71 LYS A O 1
ATOM 578 N N . SER A 1 72 ? 22.484 35.312 -10.25 1 96.19 72 SER A N 1
ATOM 579 C CA . SER A 1 72 ? 22 34.156 -11.023 1 96.19 72 SER A CA 1
ATOM 580 C C . SER A 1 72 ? 20.484 34.031 -10.953 1 96.19 72 SER A C 1
ATOM 582 O O . SER A 1 72 ? 19.922 33.062 -11.438 1 96.19 72 SER A O 1
ATOM 584 N N . GLY A 1 73 ? 19.859 34.969 -10.383 1 96.31 73 GLY A N 1
ATOM 585 C CA . GLY A 1 73 ? 18.422 34.875 -10.25 1 96.31 73 GLY A CA 1
ATOM 586 C C . GLY A 1 73 ? 17.984 34 -9.078 1 96.31 73 GLY A C 1
ATOM 587 O O . GLY A 1 73 ? 18.703 33.875 -8.086 1 96.31 73 GLY A O 1
ATOM 588 N N . LEU A 1 74 ? 16.781 33.5 -9.188 1 97.19 74 LEU A N 1
ATOM 589 C CA . LEU A 1 74 ? 16.25 32.688 -8.102 1 97.19 74 LEU A CA 1
ATOM 590 C C . LEU A 1 74 ? 17.094 31.438 -7.887 1 97.19 74 LEU A C 1
ATOM 592 O O . LEU A 1 74 ? 17.406 30.734 -8.844 1 97.19 74 LEU A O 1
ATOM 596 N N . THR A 1 75 ? 17.406 31.094 -6.684 1 96.56 75 THR A N 1
ATOM 597 C CA . THR A 1 75 ? 18.219 29.938 -6.367 1 96.56 75 THR A CA 1
ATOM 598 C C . THR A 1 75 ? 17.375 28.656 -6.367 1 96.56 75 THR A C 1
ATOM 600 O O . THR A 1 75 ? 17.922 27.547 -6.418 1 96.56 75 THR A O 1
ATOM 603 N N . GLY A 1 76 ? 16.109 28.766 -6.23 1 97.81 76 GLY A N 1
ATOM 604 C CA . GLY A 1 76 ? 15.148 27.672 -6.211 1 97.81 76 GLY A CA 1
ATOM 605 C C . GLY A 1 76 ? 13.703 28.141 -6.172 1 97.81 76 GLY A C 1
ATOM 606 O O . GLY A 1 76 ? 13.445 29.344 -6.152 1 97.81 76 GLY A O 1
ATOM 607 N N . PRO A 1 77 ? 12.82 27.203 -6.105 1 98.38 77 PRO A N 1
ATOM 608 C CA . PRO A 1 77 ? 11.398 27.547 -6.195 1 98.38 77 PRO A CA 1
ATOM 609 C C . PRO A 1 77 ? 10.883 28.297 -4.965 1 98.38 77 PRO A C 1
ATOM 611 O O . PRO A 1 77 ? 9.805 28.891 -5.004 1 98.38 77 PRO A O 1
ATOM 614 N N . LEU A 1 78 ? 11.664 28.312 -3.865 1 98.88 78 LEU A N 1
ATOM 615 C CA . LEU A 1 78 ? 11.219 28.984 -2.645 1 98.88 78 LEU A CA 1
ATOM 616 C C . LEU A 1 78 ? 12.203 30.078 -2.232 1 98.88 78 LEU A C 1
ATOM 618 O O . LEU A 1 78 ? 12.266 30.438 -1.059 1 98.88 78 LEU A O 1
ATOM 622 N N . HIS A 1 79 ? 12.914 30.641 -3.168 1 98.81 79 HIS A N 1
ATOM 623 C CA . HIS A 1 79 ? 13.938 31.656 -2.924 1 98.81 79 HIS A CA 1
ATOM 624 C C . HIS A 1 79 ? 13.406 32.781 -2.045 1 98.81 79 HIS A C 1
ATOM 626 O O . HIS A 1 79 ? 12.492 33.5 -2.443 1 98.81 79 HIS A O 1
ATOM 632 N N . GLY A 1 80 ? 13.961 32.844 -0.854 1 98.81 80 GLY A N 1
ATOM 633 C CA . GLY A 1 80 ? 13.719 34 0.006 1 98.81 80 GLY A CA 1
ATOM 634 C C . GLY A 1 80 ? 12.43 33.906 0.792 1 98.81 80 GLY A C 1
ATOM 635 O O . GLY A 1 80 ? 12.109 34.781 1.59 1 98.81 80 GLY A O 1
ATOM 636 N N . ILE A 1 81 ? 11.648 32.844 0.625 1 98.88 81 ILE A N 1
ATOM 637 C CA . ILE A 1 81 ? 10.32 32.75 1.229 1 98.88 81 ILE A CA 1
ATOM 638 C C . ILE A 1 81 ? 10.461 32.375 2.703 1 98.88 81 ILE A C 1
ATOM 640 O O . ILE A 1 81 ? 11.117 31.375 3.041 1 98.88 81 ILE A O 1
ATOM 644 N N . PRO A 1 82 ? 9.906 33.156 3.654 1 98.81 82 PRO A N 1
ATOM 645 C CA . PRO A 1 82 ? 10.039 32.906 5.09 1 98.81 82 PRO A CA 1
ATOM 646 C C . PRO A 1 82 ? 9.219 31.688 5.547 1 98.81 82 PRO A C 1
ATOM 648 O O . PRO A 1 82 ? 8.055 31.547 5.168 1 98.81 82 PRO A O 1
ATOM 651 N N . VAL A 1 83 ? 9.82 30.844 6.359 1 98.94 83 VAL A N 1
ATOM 652 C CA . VAL A 1 83 ? 9.227 29.609 6.844 1 98.94 83 VAL A CA 1
ATOM 653 C C . VAL A 1 83 ? 9.078 29.656 8.359 1 98.94 83 VAL A C 1
ATOM 655 O O . VAL A 1 83 ? 9.992 30.094 9.07 1 98.94 83 VAL A O 1
ATOM 658 N N . LEU A 1 84 ? 7.906 29.344 8.828 1 98.94 84 LEU A N 1
ATOM 659 C CA . LEU A 1 84 ? 7.617 29.062 10.227 1 98.94 84 LEU A CA 1
ATOM 660 C C . LEU A 1 84 ? 7.641 27.547 10.484 1 98.94 84 LEU A C 1
ATOM 662 O O . LEU A 1 84 ? 6.844 26.812 9.914 1 98.94 84 LEU A O 1
ATOM 666 N N . LEU A 1 85 ? 8.539 27.141 11.352 1 98.88 85 LEU A N 1
ATOM 667 C CA . LEU A 1 85 ? 8.789 25.719 11.578 1 98.88 85 LEU A CA 1
ATOM 668 C C . LEU A 1 85 ? 8.305 25.297 12.961 1 98.88 85 LEU A C 1
ATOM 670 O O . LEU A 1 85 ? 8.703 25.891 13.969 1 98.88 85 LEU A O 1
ATOM 674 N N . LYS A 1 86 ? 7.379 24.281 12.977 1 98.88 86 LYS A N 1
ATOM 675 C CA . LYS A 1 86 ? 6.984 23.734 14.273 1 98.88 86 LYS A CA 1
ATOM 676 C C . LYS A 1 86 ? 8.203 23.344 15.102 1 98.88 86 LYS A C 1
ATOM 678 O O . LYS A 1 86 ? 9.164 22.781 14.57 1 98.88 86 LYS A O 1
ATOM 683 N N . ASP A 1 87 ? 8.164 23.594 16.344 1 98.81 87 ASP A N 1
ATOM 684 C CA . ASP A 1 87 ? 9.375 23.531 17.156 1 98.81 87 ASP A CA 1
ATOM 685 C C . ASP A 1 87 ? 9.742 22.094 17.484 1 98.81 87 ASP A C 1
ATOM 687 O O . ASP A 1 87 ? 10.695 21.844 18.234 1 98.81 87 ASP A O 1
ATOM 691 N N . ASN A 1 88 ? 9.07 21.078 16.969 1 98.81 88 ASN A N 1
ATOM 692 C CA . ASN A 1 88 ? 9.547 19.703 17.078 1 98.81 88 ASN A CA 1
ATOM 693 C C . ASN A 1 88 ? 10.297 19.266 15.836 1 98.81 88 ASN A C 1
ATOM 695 O O . ASN A 1 88 ? 10.602 18.078 15.672 1 98.81 88 ASN A O 1
ATOM 699 N N . ILE A 1 89 ? 10.586 20.156 14.977 1 98.88 89 ILE A N 1
ATOM 700 C CA . ILE A 1 89 ? 11.352 19.891 13.773 1 98.88 89 ILE A CA 1
ATOM 701 C C . ILE A 1 89 ? 12.742 20.516 13.891 1 98.88 89 ILE A C 1
ATOM 703 O O . ILE A 1 89 ? 12.867 21.719 14.141 1 98.88 89 ILE A O 1
ATOM 707 N N . ASN A 1 90 ? 13.734 19.766 13.641 1 98.81 90 ASN A N 1
ATOM 708 C CA . ASN A 1 90 ? 15.117 20.172 13.859 1 98.81 90 ASN A CA 1
ATOM 709 C C . ASN A 1 90 ? 15.531 21.297 12.898 1 98.81 90 ASN A C 1
ATOM 711 O O . ASN A 1 90 ? 15.273 21.203 11.695 1 98.81 90 ASN A O 1
ATOM 715 N N . LEU A 1 91 ? 16.062 22.297 13.438 1 98.75 91 LEU A N 1
ATOM 716 C CA . LEU A 1 91 ? 16.844 23.328 12.75 1 98.75 91 LEU A CA 1
ATOM 717 C C . LEU A 1 91 ? 18.25 23.406 13.305 1 98.75 91 LEU A C 1
ATOM 719 O O . LEU A 1 91 ? 18.453 23.719 14.484 1 98.75 91 LEU A O 1
ATOM 723 N N . GLU A 1 92 ? 19.141 23.109 12.469 1 98.12 92 GLU A N 1
ATOM 724 C CA . GLU A 1 92 ? 20.547 23 12.875 1 98.12 92 GLU A CA 1
ATOM 725 C C . GLU A 1 92 ? 21 24.281 13.586 1 98.12 92 GLU A C 1
ATOM 727 O O . GLU A 1 92 ? 20.75 25.391 13.117 1 98.12 92 GLU A O 1
ATOM 732 N N . GLY A 1 93 ? 21.656 24.094 14.719 1 96.81 93 GLY A N 1
ATOM 733 C CA . GLY A 1 93 ? 22.266 25.203 15.445 1 96.81 93 GLY A CA 1
ATOM 734 C C . GLY A 1 93 ? 21.281 25.906 16.375 1 96.81 93 GLY A C 1
ATOM 735 O O . GLY A 1 93 ? 21.672 26.828 17.094 1 96.81 93 GLY A O 1
ATOM 736 N N . THR A 1 94 ? 20.047 25.516 16.391 1 97.56 94 THR A N 1
ATOM 737 C CA . THR A 1 94 ? 19.031 26.125 17.25 1 97.56 94 THR A CA 1
ATOM 738 C C . THR A 1 94 ? 18.406 25.094 18.172 1 97.56 94 THR A C 1
ATOM 740 O O . THR A 1 94 ? 18.594 23.891 17.984 1 97.56 94 THR A O 1
ATOM 743 N N . GLU A 1 95 ? 17.719 25.594 19.188 1 97.38 95 GLU A N 1
ATOM 744 C CA . GLU A 1 95 ? 16.984 24.688 20.078 1 97.38 95 GLU A CA 1
ATOM 745 C C . GLU A 1 95 ? 15.773 24.094 19.359 1 97.38 95 GLU A C 1
ATOM 747 O O . GLU A 1 95 ? 15.094 24.781 18.594 1 97.38 95 GLU A O 1
ATOM 752 N N . THR A 1 96 ? 15.586 22.875 19.516 1 98.31 96 THR A N 1
ATOM 753 C CA . THR A 1 96 ? 14.352 22.156 19.219 1 98.31 96 THR A CA 1
ATOM 754 C C . THR A 1 96 ? 13.773 21.531 20.484 1 98.31 96 THR A C 1
ATOM 756 O O . THR A 1 96 ? 14.289 20.516 20.969 1 98.31 96 THR A O 1
ATOM 759 N N . THR A 1 97 ? 12.672 22.141 20.969 1 98.19 97 THR A N 1
ATOM 760 C CA . THR A 1 97 ? 12.281 21.828 22.344 1 98.19 97 THR A CA 1
ATOM 761 C C . THR A 1 97 ? 10.992 21.016 22.359 1 98.19 97 THR A C 1
ATOM 763 O O . THR A 1 97 ? 10.617 20.484 23.406 1 98.19 97 THR A O 1
ATOM 766 N N . ALA A 1 98 ? 10.32 20.953 21.25 1 98.5 98 ALA A N 1
ATOM 767 C CA . ALA A 1 98 ? 8.977 20.359 21.203 1 98.5 98 ALA A CA 1
ATOM 768 C C . ALA A 1 98 ? 8.055 21.047 22.203 1 98.5 98 ALA A C 1
ATOM 770 O O . ALA A 1 98 ? 7.195 20.391 22.812 1 98.5 98 ALA A O 1
ATOM 771 N N . GLY A 1 99 ? 8.273 22.297 22.422 1 98.31 99 GLY A N 1
ATOM 772 C CA . GLY A 1 99 ? 7.457 23.062 23.359 1 98.31 99 GLY A CA 1
ATOM 773 C C . GLY A 1 99 ? 7.727 22.719 24.812 1 98.31 99 GLY A C 1
ATOM 774 O O . GLY A 1 99 ? 6.969 23.109 25.703 1 98.31 99 GLY A O 1
ATOM 775 N N . SER A 1 100 ? 8.766 21.984 25.141 1 98.62 100 SER A N 1
ATOM 776 C CA . SER A 1 100 ? 8.984 21.484 26.5 1 98.62 100 SER A CA 1
ATOM 777 C C . SER A 1 100 ? 10.203 22.141 27.141 1 98.62 100 SER A C 1
ATOM 779 O O . SER A 1 100 ? 11.273 22.188 26.531 1 98.62 100 SER A O 1
ATOM 781 N N . ILE A 1 101 ? 10.094 22.547 28.375 1 98.25 101 ILE A N 1
ATOM 782 C CA . ILE A 1 101 ? 11.211 23.094 29.141 1 98.25 101 ILE A CA 1
ATOM 783 C C . ILE A 1 101 ? 12.258 22 29.391 1 98.25 101 ILE A C 1
ATOM 785 O O . ILE A 1 101 ? 13.445 22.297 29.547 1 98.25 101 ILE A O 1
ATOM 789 N N . SER A 1 102 ? 11.852 20.703 29.328 1 98.06 102 SER A N 1
ATOM 790 C CA . SER A 1 102 ? 12.773 19.594 29.531 1 98.06 102 SER A CA 1
ATOM 791 C C . SER A 1 102 ? 13.844 19.547 28.438 1 98.06 102 SER A C 1
ATOM 793 O O . SER A 1 102 ? 14.922 18.984 28.641 1 98.06 102 SER A O 1
ATOM 795 N N . LEU A 1 103 ? 13.578 20.141 27.328 1 98.12 103 LEU A N 1
ATOM 796 C CA . LEU A 1 103 ? 14.523 20.109 26.203 1 98.12 103 LEU A CA 1
ATOM 797 C C . LEU A 1 103 ? 15.047 21.516 25.906 1 98.12 103 LEU A C 1
ATOM 799 O O . LEU A 1 103 ? 15.617 21.75 24.844 1 98.12 103 LEU A O 1
ATOM 803 N N . LYS A 1 104 ? 14.766 22.406 26.859 1 96.69 104 LYS A N 1
ATOM 804 C CA . LYS A 1 104 ? 15.328 23.75 26.719 1 96.69 104 LYS A CA 1
ATOM 805 C C . LYS A 1 104 ? 16.844 23.703 26.641 1 96.69 104 LYS A C 1
ATOM 807 O O . LYS A 1 104 ? 17.484 22.906 27.328 1 96.69 104 LYS A O 1
ATOM 812 N N . GLU A 1 105 ? 17.484 24.484 25.766 1 94.31 105 GLU A N 1
ATOM 813 C CA . GLU A 1 105 ? 18.922 24.672 25.594 1 94.31 105 GLU A CA 1
ATOM 814 C C . GLU A 1 105 ? 19.547 23.516 24.828 1 94.31 105 GLU A C 1
ATOM 816 O O . GLU A 1 105 ? 20.781 23.469 24.656 1 94.31 105 GLU A O 1
ATOM 821 N N . VAL A 1 106 ? 18.766 22.531 24.453 1 96.56 106 VAL A N 1
ATOM 822 C CA . VAL A 1 106 ? 19.281 21.453 23.609 1 96.56 106 VAL A CA 1
ATOM 823 C C . VAL A 1 106 ? 19.266 21.891 22.141 1 96.56 106 VAL A C 1
ATOM 825 O O . VAL A 1 106 ? 18.203 22.016 21.531 1 96.56 106 VAL A O 1
ATOM 828 N N . LYS A 1 107 ? 20.391 22.031 21.594 1 96.56 107 LYS A N 1
ATOM 829 C CA . LYS A 1 107 ? 20.484 22.484 20.203 1 96.56 107 LYS A CA 1
ATOM 830 C C . LYS A 1 107 ? 20.578 21.297 19.25 1 96.56 107 LYS A C 1
ATOM 832 O O . LYS A 1 107 ? 21.25 20.297 19.547 1 96.56 107 LYS A O 1
ATOM 837 N N . SER A 1 108 ? 19.891 21.391 18.172 1 96.44 108 SER A N 1
ATOM 838 C CA . SER A 1 108 ? 19.969 20.375 17.125 1 96.44 108 SER A CA 1
ATOM 839 C C . SER A 1 108 ? 21.297 20.453 16.391 1 96.44 108 SER A C 1
ATOM 841 O O . SER A 1 108 ? 21.75 21.531 16 1 96.44 108 SER A O 1
ATOM 843 N N . GLU A 1 109 ? 21.906 19.328 16.109 1 96.19 109 GLU A N 1
ATOM 844 C CA . GLU A 1 109 ? 23.188 19.281 15.414 1 96.19 109 GLU A CA 1
ATOM 845 C C . GLU A 1 109 ? 22.984 19.281 13.898 1 96.19 109 GLU A C 1
ATOM 847 O O . GLU A 1 109 ? 23.875 19.672 13.148 1 96.19 109 GLU A O 1
ATOM 852 N N . LYS A 1 110 ? 21.859 18.797 13.5 1 97.25 110 LYS A N 1
ATOM 853 C CA . LYS A 1 110 ? 21.562 18.672 12.078 1 97.25 110 LYS A CA 1
ATOM 854 C C . LYS A 1 110 ? 20.141 19.125 11.781 1 97.25 110 LYS A C 1
ATOM 856 O O . LYS A 1 110 ? 19.266 19.109 12.664 1 97.25 110 LYS A O 1
ATOM 861 N N . ASN A 1 111 ? 19.938 19.547 10.586 1 98.75 111 ASN A N 1
ATOM 862 C CA . ASN A 1 111 ? 18.578 19.812 10.094 1 98.75 111 ASN A CA 1
ATOM 863 C C . ASN A 1 111 ? 17.766 18.531 9.977 1 98.75 111 ASN A C 1
ATOM 865 O O . ASN A 1 111 ? 18.312 17.469 9.664 1 98.75 111 ASN A O 1
ATOM 869 N N . ALA A 1 112 ? 16.469 18.656 10.328 1 98.88 112 ALA A N 1
ATOM 870 C CA . ALA A 1 112 ? 15.578 17.625 9.836 1 98.88 112 ALA A CA 1
ATOM 871 C C . ALA A 1 112 ? 15.656 17.5 8.312 1 98.88 112 ALA A C 1
ATOM 873 O O . ALA A 1 112 ? 16.094 18.438 7.637 1 98.88 112 ALA A O 1
ATOM 874 N N . PHE A 1 113 ? 15.336 16.375 7.754 1 98.81 113 PHE A N 1
ATOM 875 C CA . PHE A 1 113 ? 15.344 16.172 6.312 1 98.81 113 PHE A CA 1
ATOM 876 C C . PHE A 1 113 ? 14.523 17.234 5.602 1 98.81 113 PHE A C 1
ATOM 878 O O . PHE A 1 113 ? 14.984 17.828 4.625 1 98.81 113 PHE A O 1
ATOM 885 N N . ILE A 1 114 ? 13.297 17.562 6.117 1 98.81 114 ILE A N 1
ATOM 886 C CA . ILE A 1 114 ? 12.406 18.516 5.453 1 98.81 114 ILE A CA 1
ATOM 887 C C . ILE A 1 114 ? 12.953 19.938 5.598 1 98.81 114 ILE A C 1
ATOM 889 O O . ILE A 1 114 ? 12.789 20.766 4.703 1 98.81 114 ILE A O 1
ATOM 893 N N . THR A 1 115 ? 13.602 20.203 6.727 1 98.94 115 THR A N 1
ATOM 894 C CA . THR A 1 115 ? 14.266 21.484 6.887 1 98.94 115 THR A CA 1
ATOM 895 C C . THR A 1 115 ? 15.344 21.672 5.828 1 98.94 115 THR A C 1
ATOM 897 O O . THR A 1 115 ? 15.43 22.734 5.199 1 98.94 115 THR A O 1
ATOM 900 N N . LYS A 1 116 ? 16.141 20.672 5.645 1 98.81 116 LYS A N 1
ATOM 901 C CA . LYS A 1 116 ? 17.188 20.719 4.613 1 98.81 116 LYS A CA 1
ATOM 902 C C . LYS A 1 116 ? 16.578 20.922 3.23 1 98.81 116 LYS A C 1
ATOM 904 O O . LYS A 1 116 ? 17.078 21.703 2.428 1 98.81 116 LYS A O 1
ATOM 909 N N . LYS A 1 117 ? 15.516 20.25 2.973 1 98.88 117 LYS A N 1
ATOM 910 C CA . LYS A 1 117 ? 14.836 20.359 1.686 1 98.88 117 LYS A CA 1
ATOM 911 C C . LYS A 1 117 ? 14.344 21.781 1.455 1 98.88 117 LYS A C 1
ATOM 913 O O . LYS A 1 117 ? 14.477 22.328 0.354 1 98.88 117 LYS A O 1
ATOM 918 N N . LEU A 1 118 ? 13.758 22.375 2.459 1 98.88 118 LEU A N 1
ATOM 919 C CA . LEU A 1 118 ? 13.281 23.75 2.373 1 98.88 118 LEU A CA 1
ATOM 920 C C . LEU A 1 118 ? 14.438 24.719 2.109 1 98.88 118 LEU A C 1
ATOM 922 O O . LEU A 1 118 ? 14.344 25.562 1.227 1 98.88 118 LEU A O 1
ATOM 926 N N . LYS A 1 119 ? 15.477 24.531 2.824 1 98.75 119 LYS A N 1
ATOM 927 C CA . LYS A 1 119 ? 16.656 25.391 2.645 1 98.75 119 LYS A CA 1
ATOM 928 C C . LYS A 1 119 ? 17.25 25.203 1.249 1 98.75 119 LYS A C 1
ATOM 930 O O . LYS A 1 119 ? 17.625 26.188 0.6 1 98.75 119 LYS A O 1
ATOM 935 N N . ASP A 1 120 ? 17.328 23.953 0.797 1 98.44 120 ASP A N 1
ATOM 936 C CA . ASP A 1 120 ? 17.859 23.672 -0.536 1 98.44 120 ASP A CA 1
ATOM 937 C C . ASP A 1 120 ? 17 24.328 -1.613 1 98.44 120 ASP A C 1
ATOM 939 O O . ASP A 1 120 ? 17.5 24.703 -2.674 1 98.44 120 ASP A O 1
ATOM 943 N N . ALA A 1 121 ? 15.734 24.484 -1.304 1 98.75 121 ALA A N 1
ATOM 944 C CA . ALA A 1 121 ? 14.812 25.109 -2.25 1 98.75 121 ALA A CA 1
ATOM 945 C C . ALA A 1 121 ? 14.914 26.625 -2.188 1 98.75 121 ALA A C 1
ATOM 947 O O . ALA A 1 121 ? 14.273 27.328 -2.977 1 98.75 121 ALA A O 1
ATOM 948 N N . GLY A 1 122 ? 15.641 27.172 -1.242 1 98.69 122 GLY A N 1
ATOM 949 C CA . GLY A 1 122 ? 15.922 28.609 -1.16 1 98.69 122 GLY A CA 1
ATOM 950 C C . GLY A 1 122 ? 15.117 29.312 -0.081 1 98.69 122 GLY A C 1
ATOM 951 O O . GLY A 1 122 ? 15.211 30.531 0.075 1 98.69 122 GLY A O 1
ATOM 952 N N . ALA A 1 123 ? 14.352 28.594 0.688 1 98.88 123 ALA A N 1
ATOM 953 C CA . ALA A 1 123 ? 13.523 29.203 1.727 1 98.88 123 ALA A CA 1
ATOM 954 C C . ALA A 1 123 ? 14.375 29.641 2.92 1 98.88 123 ALA A C 1
ATOM 956 O O . ALA A 1 123 ? 15.523 29.219 3.053 1 98.88 123 ALA A O 1
ATOM 957 N N . ILE A 1 124 ? 13.82 30.484 3.732 1 98.88 124 ILE A N 1
ATOM 958 C CA . ILE A 1 124 ? 14.492 30.969 4.938 1 98.88 124 ILE A CA 1
ATOM 959 C C . ILE A 1 124 ? 13.656 30.609 6.168 1 98.88 124 ILE A C 1
ATOM 961 O O . ILE A 1 124 ? 12.562 31.141 6.355 1 98.88 124 ILE A O 1
ATOM 965 N N . ILE A 1 125 ? 14.195 29.688 7.004 1 98.94 125 ILE A N 1
ATOM 966 C CA . ILE A 1 125 ? 13.539 29.438 8.281 1 98.94 125 ILE A CA 1
ATOM 967 C C . ILE A 1 125 ? 13.695 30.672 9.18 1 98.94 125 ILE A C 1
ATOM 969 O O . ILE A 1 125 ? 14.805 31 9.594 1 98.94 125 ILE A O 1
ATOM 973 N N . ILE A 1 126 ? 12.586 31.312 9.562 1 98.81 126 ILE A N 1
ATOM 974 C CA . ILE A 1 126 ? 12.742 32.562 10.266 1 98.81 126 ILE A CA 1
ATOM 975 C C . ILE A 1 126 ? 12.375 32.406 11.734 1 98.81 126 ILE A C 1
ATOM 977 O O . ILE A 1 126 ? 12.766 33.219 12.586 1 98.81 126 ILE A O 1
ATOM 981 N N . ALA A 1 127 ? 11.609 31.312 12.016 1 98.75 127 ALA A N 1
ATOM 982 C CA . ALA A 1 127 ? 11.18 31.156 13.406 1 98.75 127 ALA A CA 1
ATOM 983 C C . ALA A 1 127 ? 10.773 29.703 13.688 1 98.75 127 ALA A C 1
ATOM 985 O O . ALA A 1 127 ? 10.43 28.969 12.766 1 98.75 127 ALA A O 1
ATOM 986 N N . LYS A 1 128 ? 10.93 29.297 14.992 1 98.75 128 LYS A N 1
ATOM 987 C CA . LYS A 1 128 ? 10.281 28.125 15.555 1 98.75 128 LYS A CA 1
ATOM 988 C C . LYS A 1 128 ? 8.984 28.5 16.266 1 98.75 128 LYS A C 1
ATOM 990 O O . LYS A 1 128 ? 8.938 29.469 17.016 1 98.75 128 LYS A O 1
ATOM 995 N N . VAL A 1 129 ? 8 27.734 15.922 1 98.69 129 VAL A N 1
ATOM 996 C CA . VAL A 1 129 ? 6.691 28.141 16.422 1 98.69 129 VAL A CA 1
ATOM 997 C C . VAL A 1 129 ? 6.18 27.109 17.422 1 98.69 129 VAL A C 1
ATOM 999 O O . VAL A 1 129 ? 6.605 25.953 17.406 1 98.69 129 VAL A O 1
ATOM 1002 N N . ASN A 1 130 ? 5.258 27.578 18.281 1 98.38 130 ASN A N 1
ATOM 1003 C CA . ASN A 1 130 ? 4.734 26.812 19.406 1 98.38 130 ASN A CA 1
ATOM 1004 C C . ASN A 1 130 ? 3.898 25.625 18.938 1 98.38 130 ASN A C 1
ATOM 1006 O O . ASN A 1 130 ? 3.51 25.547 17.781 1 98.38 130 ASN A O 1
ATOM 1010 N N . LEU A 1 131 ? 3.738 24.703 19.781 1 98.62 131 LEU A N 1
ATOM 1011 C CA . LEU A 1 131 ? 2.947 23.484 19.594 1 98.62 131 LEU A CA 1
ATOM 1012 C C . LEU A 1 131 ? 2.377 23 20.922 1 98.62 131 LEU A C 1
ATOM 1014 O O . LEU A 1 131 ? 2.719 23.531 21.984 1 98.62 131 LEU A O 1
ATOM 1018 N N . HIS A 1 132 ? 1.402 22.141 20.781 1 98.31 132 HIS A N 1
ATOM 1019 C CA . HIS A 1 132 ? 1.097 21.406 22 1 98.31 132 HIS A CA 1
ATOM 1020 C C . HIS A 1 132 ? 2.271 20.531 22.422 1 98.31 132 HIS A C 1
ATOM 1022 O O . HIS A 1 132 ? 2.764 19.719 21.641 1 98.31 132 HIS A O 1
ATOM 1028 N N . GLU A 1 133 ? 2.688 20.656 23.641 1 98.38 133 GLU A N 1
ATOM 1029 C CA . GLU A 1 133 ? 3.939 20.094 24.125 1 98.38 133 GLU A CA 1
ATOM 1030 C C . GLU A 1 133 ? 4.07 18.625 23.734 1 98.38 133 GLU A C 1
ATOM 1032 O O . GLU A 1 133 ? 3.162 17.828 23.984 1 98.38 133 GLU A O 1
ATOM 1037 N N . PHE A 1 134 ? 5.164 18.219 22.984 1 98.31 134 PHE A N 1
ATOM 1038 C CA . PHE A 1 134 ? 5.508 16.922 22.422 1 98.31 134 PHE A CA 1
ATOM 1039 C C . PHE A 1 134 ? 4.461 16.469 21.406 1 98.31 134 PHE A C 1
ATOM 1041 O O . PHE A 1 134 ? 4.391 15.281 21.062 1 98.31 134 PHE A O 1
ATOM 1048 N N . ALA A 1 135 ? 3.6 17.344 20.953 1 97.81 135 ALA A N 1
ATOM 1049 C CA . ALA A 1 135 ? 2.582 17.125 19.938 1 97.81 135 ALA A CA 1
ATOM 1050 C C . ALA A 1 135 ? 1.528 16.125 20.422 1 97.81 135 ALA A C 1
ATOM 1052 O O . ALA A 1 135 ? 0.835 15.516 19.609 1 97.81 135 ALA A O 1
ATOM 1053 N N . ILE A 1 136 ? 1.295 15.93 21.719 1 96.38 136 ILE A N 1
ATOM 1054 C CA . ILE A 1 136 ? 0.599 14.758 22.234 1 96.38 136 ILE A CA 1
ATOM 1055 C C . ILE A 1 136 ? -0.897 15.047 22.328 1 96.38 136 ILE A C 1
ATOM 1057 O O . ILE A 1 136 ? -1.695 14.148 22.594 1 96.38 136 ILE A O 1
ATOM 1061 N N . TRP A 1 137 ? -1.25 16.391 22.078 1 93.19 137 TRP A N 1
ATOM 1062 C CA . TRP A 1 137 ? -2.664 16.734 22.141 1 93.19 137 TRP A CA 1
ATOM 1063 C C . TRP A 1 137 ? -2.975 17.922 21.234 1 93.19 137 TRP A C 1
ATOM 1065 O O . TRP A 1 137 ? -2.291 18.156 20.234 1 93.19 137 TRP A O 1
ATOM 1075 N N . GLY A 1 138 ? -4.152 18.656 21.531 1 92 138 GLY A N 1
ATOM 1076 C CA . GLY A 1 138 ? -4.621 19.469 20.422 1 92 138 GLY A CA 1
ATOM 1077 C C . GLY A 1 138 ? -5.094 20.844 20.844 1 92 138 GLY A C 1
ATOM 1078 O O . GLY A 1 138 ? -5.938 21.453 20.188 1 92 138 GLY A O 1
ATOM 1079 N N . GLU A 1 139 ? -4.586 21.406 21.984 1 95.44 139 GLU A N 1
ATOM 1080 C CA . GLU A 1 139 ? -5.059 22.734 22.406 1 95.44 139 GLU A CA 1
ATOM 1081 C C . GLU A 1 139 ? -3.93 23.75 22.359 1 95.44 139 GLU A C 1
ATOM 1083 O O . GLU A 1 139 ? -4.152 24.938 22.625 1 95.44 139 GLU A O 1
ATOM 1088 N N . THR A 1 140 ? -2.742 23.297 22.031 1 97.25 140 THR A N 1
ATOM 1089 C CA . THR A 1 140 ? -1.558 24.125 21.797 1 97.25 140 THR A CA 1
ATOM 1090 C C . THR A 1 140 ? -1.089 24.766 23.109 1 97.25 140 THR A C 1
ATOM 1092 O O . THR A 1 140 ? -0.935 25.984 23.172 1 97.25 140 THR A O 1
ATOM 1095 N N . VAL A 1 141 ? -0.768 23.969 24.047 1 97.25 141 VAL A N 1
ATOM 1096 C CA . VAL A 1 141 ? -0.203 24.422 25.312 1 97.25 141 VAL A CA 1
ATOM 1097 C C . VAL A 1 141 ? 1.185 23.812 25.5 1 97.25 141 VAL A C 1
ATOM 1099 O O . VAL A 1 141 ? 1.405 22.641 25.188 1 97.25 141 VAL A O 1
ATOM 1102 N N . SER A 1 142 ? 2.117 24.594 25.906 1 97.69 142 SER A N 1
ATOM 1103 C CA . SER A 1 142 ? 3.48 24.125 26.141 1 97.69 142 SER A CA 1
ATOM 1104 C C . SER A 1 142 ? 4.062 24.75 27.406 1 97.69 142 SER A C 1
ATOM 1106 O O . SER A 1 142 ? 3.605 25.797 27.859 1 97.69 142 SER A O 1
ATOM 1108 N N . SER A 1 143 ? 4.984 24.062 28.031 1 98.44 143 SER A N 1
ATOM 1109 C CA . SER A 1 143 ? 5.66 24.594 29.203 1 98.44 143 SER A CA 1
ATOM 1110 C C . SER A 1 143 ? 6.641 25.703 28.812 1 98.44 143 SER A C 1
ATOM 1112 O O . SER A 1 143 ? 6.984 26.547 29.641 1 98.44 143 SER A O 1
ATOM 1114 N N . ILE A 1 144 ? 7.031 25.719 27.594 1 97.31 144 ILE A N 1
ATOM 1115 C CA . ILE A 1 144 ? 8.039 26.672 27.141 1 97.31 144 ILE A CA 1
ATOM 1116 C C . ILE A 1 144 ? 7.398 28.047 26.953 1 97.31 144 ILE A C 1
ATOM 1118 O O . ILE A 1 144 ? 8.023 29.078 27.234 1 97.31 144 ILE A O 1
ATOM 1122 N N . LEU A 1 145 ? 6.109 28.094 26.438 1 96.62 145 LEU A N 1
ATOM 1123 C CA . LEU A 1 145 ? 5.566 29.375 26 1 96.62 145 LEU A CA 1
ATOM 1124 C C . LEU A 1 145 ? 4.16 29.594 26.547 1 96.62 145 LEU A C 1
ATOM 1126 O O . LEU A 1 145 ? 3.674 30.719 26.609 1 96.62 145 LEU A O 1
ATOM 1130 N N . GLY A 1 146 ? 3.506 28.5 26.938 1 96.56 146 GLY A N 1
ATOM 1131 C CA . GLY A 1 146 ? 2.131 28.594 27.406 1 96.56 146 GLY A CA 1
ATOM 1132 C C . GLY A 1 146 ? 1.113 28.391 26.297 1 96.56 146 GLY A C 1
ATOM 1133 O O . GLY A 1 146 ? 1.346 27.625 25.359 1 96.56 146 GLY A O 1
ATOM 1134 N N . GLN A 1 147 ? -0.097 28.984 26.438 1 97.06 147 GLN A N 1
ATOM 1135 C CA . GLN A 1 147 ? -1.231 28.797 25.531 1 97.06 147 GLN A CA 1
ATOM 1136 C C . GLN A 1 147 ? -1.124 29.703 24.312 1 97.06 147 GLN A C 1
ATOM 1138 O O . GLN A 1 147 ? -1.008 30.922 24.453 1 97.06 147 GLN A O 1
ATOM 1143 N N . THR A 1 148 ? -1.045 29.125 23.125 1 97.81 148 THR A N 1
ATOM 1144 C CA . THR A 1 148 ? -1.254 29.891 21.906 1 97.81 148 THR A CA 1
ATOM 1145 C C . THR A 1 148 ? -2.732 30.219 21.719 1 97.81 148 THR A C 1
ATOM 1147 O O . THR A 1 148 ? -3.598 29.391 22 1 97.81 148 THR A O 1
ATOM 1150 N N . LEU A 1 149 ? -3.018 31.391 21.188 1 97.06 149 LEU A N 1
ATOM 1151 C CA . LEU A 1 149 ? -4.402 31.812 21.016 1 97.06 149 LEU A CA 1
ATOM 1152 C C . LEU A 1 149 ? -4.801 31.828 19.547 1 97.06 149 LEU A C 1
ATOM 1154 O O . LEU A 1 149 ? -3.938 31.906 18.672 1 97.06 149 LEU A O 1
ATOM 1158 N N . ASN A 1 150 ? -6.113 31.719 19.312 1 97.38 150 ASN A N 1
ATOM 1159 C CA . ASN A 1 150 ? -6.688 31.75 17.969 1 97.38 150 ASN A CA 1
ATOM 1160 C C . ASN A 1 150 ? -6.867 33.188 17.484 1 97.38 150 ASN A C 1
ATOM 1162 O O . ASN A 1 150 ? -7.598 33.969 18.078 1 97.38 150 ASN A O 1
ATOM 1166 N N . PRO A 1 151 ? -6.273 33.469 16.297 1 96.62 151 PRO A N 1
ATOM 1167 C CA . PRO A 1 151 ? -6.352 34.844 15.781 1 96.62 151 PRO A CA 1
ATOM 1168 C C . PRO A 1 151 ? -7.781 35.281 15.484 1 96.62 151 PRO A C 1
ATOM 1170 O O . PRO A 1 151 ? -8.062 36.5 15.406 1 96.62 151 PRO A O 1
ATOM 1173 N N . TYR A 1 152 ? -8.703 34.406 15.336 1 97.44 152 TYR A N 1
ATOM 1174 C CA . TYR A 1 152 ? -10.07 34.75 14.961 1 97.44 152 TYR A CA 1
ATOM 1175 C C . TYR A 1 152 ? -10.945 34.938 16.188 1 97.44 152 TYR A C 1
ATOM 1177 O O . TYR A 1 152 ? -12.039 35.5 16.109 1 97.44 152 TYR A O 1
ATOM 1185 N N . ASP A 1 153 ? -10.547 34.438 17.281 1 97.06 153 ASP A N 1
ATOM 1186 C CA . ASP A 1 153 ? -11.18 34.562 18.594 1 97.06 153 ASP A CA 1
ATOM 1187 C C . ASP A 1 153 ? -10.172 34.312 19.703 1 97.06 153 ASP A C 1
ATOM 1189 O O . ASP A 1 153 ? -9.922 33.156 20.078 1 97.06 153 ASP A O 1
ATOM 1193 N N . LEU A 1 154 ? -9.703 35.312 20.344 1 96.06 154 LEU A N 1
ATOM 1194 C CA . LEU A 1 154 ? -8.578 35.219 21.266 1 96.06 154 LEU A CA 1
ATOM 1195 C C . LEU A 1 154 ? -8.961 34.469 22.547 1 96.06 154 LEU A C 1
ATOM 1197 O O . LEU A 1 154 ? -8.109 34.219 23.391 1 96.06 154 LEU A O 1
ATOM 1201 N N . THR A 1 155 ? -10.172 34.094 22.672 1 97 155 THR A N 1
ATOM 1202 C CA . THR A 1 155 ? -10.602 33.312 23.828 1 97 155 THR A CA 1
ATOM 1203 C C . THR A 1 155 ? -10.555 31.812 23.516 1 97 155 THR A C 1
ATOM 1205 O O . THR A 1 155 ? -10.859 30.984 24.375 1 97 155 THR A O 1
ATOM 1208 N N . ARG A 1 156 ? -10.164 31.438 22.312 1 97.62 156 ARG A N 1
ATOM 1209 C CA . ARG A 1 156 ? -10.211 30.047 21.875 1 97.62 156 ARG A CA 1
ATOM 1210 C C . ARG A 1 156 ? -8.82 29.531 21.531 1 97.62 156 ARG A C 1
ATOM 1212 O O . ARG A 1 156 ? -7.875 30.312 21.406 1 97.62 156 ARG A O 1
ATOM 1219 N N . THR A 1 157 ? -8.727 28.141 21.484 1 97.75 157 THR A N 1
ATOM 1220 C CA . THR A 1 157 ? -7.496 27.469 21.078 1 97.75 157 THR A CA 1
ATOM 1221 C C . THR A 1 157 ? -7.324 27.531 19.562 1 97.75 157 THR A C 1
ATOM 1223 O O . THR A 1 157 ? -8.297 27.719 18.828 1 97.75 157 THR A O 1
ATOM 1226 N N . PRO A 1 158 ? -6.18 27.375 19.094 1 97.69 158 PRO A N 1
ATOM 1227 C CA . PRO A 1 158 ? -5.961 27.438 17.641 1 97.69 158 PRO A CA 1
ATOM 1228 C C . PRO A 1 158 ? -6.047 26.062 16.969 1 97.69 158 PRO A C 1
ATOM 1230 O O . PRO A 1 158 ? -5.684 25.938 15.797 1 97.69 158 PRO A O 1
ATOM 1233 N N . GLY A 1 159 ? -6.605 24.922 17.641 1 89.5 159 GLY A N 1
ATOM 1234 C CA . GLY A 1 159 ? -7.004 23.672 16.984 1 89.5 159 GLY A CA 1
ATOM 1235 C C . GLY A 1 159 ? -5.887 22.656 16.922 1 89.5 159 GLY A C 1
ATOM 1236 O O . GLY A 1 159 ? -5.988 21.656 16.203 1 89.5 159 GLY A O 1
ATOM 1237 N N . GLY A 1 160 ? -4.793 22.5 17.688 1 84.62 160 GLY A N 1
ATOM 1238 C CA . GLY A 1 160 ? -4 21.281 17.578 1 84.62 160 GLY A CA 1
ATOM 1239 C C . GLY A 1 160 ? -2.562 21.469 18.031 1 84.62 160 GLY A C 1
ATOM 1240 O O . GLY A 1 160 ? -2.207 22.516 18.578 1 84.62 160 GLY A O 1
ATOM 1241 N N . SER A 1 161 ? -1.903 20.125 17.719 1 93.69 161 SER A N 1
ATOM 1242 C CA . SER A 1 161 ? -0.532 20.203 18.219 1 93.69 161 SER A CA 1
ATOM 1243 C C . SER A 1 161 ? 0.294 21.188 17.391 1 93.69 161 SER A C 1
ATOM 1245 O O . SER A 1 161 ? 1.309 21.703 17.875 1 93.69 161 SER A O 1
ATOM 1247 N N . SER A 1 162 ? -0.127 21.5 16.141 1 98.62 162 SER A N 1
ATOM 1248 C CA . SER A 1 162 ? 0.568 22.516 15.352 1 98.62 162 SER A CA 1
ATOM 1249 C C . SER A 1 162 ? -0.163 23.859 15.406 1 98.62 162 SER A C 1
ATOM 1251 O O . SER A 1 162 ? -0.18 24.594 14.422 1 98.62 162 SER A O 1
ATOM 1253 N N . GLY A 1 163 ? -0.788 24.109 16.5 1 98.56 163 GLY A N 1
ATOM 1254 C CA . GLY A 1 163 ? -1.58 25.312 16.625 1 98.56 163 GLY A CA 1
ATOM 1255 C C . GLY A 1 163 ? -0.753 26.594 16.516 1 98.56 163 GLY A C 1
ATOM 1256 O O . GLY A 1 163 ? -1.239 27.609 16.031 1 98.56 163 GLY A O 1
ATOM 1257 N N . GLY A 1 164 ? 0.497 26.562 17.031 1 98.62 164 GLY A N 1
ATOM 1258 C CA . GLY A 1 164 ? 1.38 27.703 16.828 1 98.62 164 GLY A CA 1
ATOM 1259 C C . GLY A 1 164 ? 1.607 28.016 15.359 1 98.62 164 GLY A C 1
ATOM 1260 O O . GLY A 1 164 ? 1.611 29.188 14.969 1 98.62 164 GLY A O 1
ATOM 1261 N N . THR A 1 165 ? 1.79 26.984 14.57 1 98.88 165 THR A N 1
ATOM 1262 C CA . THR A 1 165 ? 1.977 27.156 13.133 1 98.88 165 THR A CA 1
ATOM 1263 C C . THR A 1 165 ? 0.732 27.766 12.492 1 98.88 165 THR A C 1
ATOM 1265 O O . THR A 1 165 ? 0.827 28.75 11.75 1 98.88 165 THR A O 1
ATOM 1268 N N . GLY A 1 166 ? -0.43 27.188 12.828 1 98.69 166 GLY A N 1
ATOM 1269 C CA . GLY A 1 166 ? -1.673 27.703 12.273 1 98.69 166 GLY A CA 1
ATOM 1270 C C . GLY A 1 166 ? -1.919 29.156 12.609 1 98.69 166 GLY A C 1
ATOM 1271 O O . GLY A 1 166 ? -2.205 29.969 11.727 1 98.69 166 GLY A O 1
ATOM 1272 N N . ALA A 1 167 ? -1.774 29.5 13.852 1 98.38 167 ALA A N 1
ATOM 1273 C CA . ALA A 1 167 ? -2.012 30.859 14.312 1 98.38 167 ALA A CA 1
ATOM 1274 C C . ALA A 1 167 ? -1.02 31.844 13.68 1 98.38 167 ALA A C 1
ATOM 1276 O O . ALA A 1 167 ? -1.4 32.938 13.234 1 98.38 167 ALA A O 1
ATOM 1277 N N . ALA A 1 168 ? 0.202 31.422 13.633 1 98.38 168 ALA A N 1
ATOM 1278 C CA . ALA A 1 168 ? 1.248 32.281 13.094 1 98.38 168 ALA A CA 1
ATOM 1279 C C . ALA A 1 168 ? 1.026 32.562 11.609 1 98.38 168 ALA A C 1
ATOM 1281 O O . ALA A 1 168 ? 1.188 33.688 11.141 1 98.38 168 ALA A O 1
ATOM 1282 N N . VAL A 1 169 ? 0.697 31.531 10.867 1 98.56 169 VAL A N 1
ATOM 1283 C CA . VAL A 1 169 ? 0.447 31.703 9.445 1 98.56 169 VAL A CA 1
ATOM 1284 C C . VAL A 1 169 ? -0.781 32.594 9.234 1 98.56 169 VAL A C 1
ATOM 1286 O O . VAL A 1 169 ? -0.778 33.469 8.375 1 98.56 169 VAL A O 1
ATOM 1289 N N . ALA A 1 170 ? -1.821 32.312 10.023 1 97.69 170 ALA A N 1
ATOM 1290 C CA . ALA A 1 170 ? -3.033 33.125 9.914 1 97.69 170 ALA A CA 1
ATOM 1291 C C . ALA A 1 170 ? -2.736 34.594 10.18 1 97.69 170 ALA A C 1
ATOM 1293 O O . ALA A 1 170 ? -3.334 35.5 9.555 1 97.69 170 ALA A O 1
ATOM 1294 N N . MET A 1 171 ? -1.794 34.875 11.031 1 96 171 MET A N 1
ATOM 1295 C CA . MET A 1 171 ? -1.43 36.219 11.414 1 96 171 MET A CA 1
ATOM 1296 C C . MET A 1 171 ? -0.387 36.812 10.461 1 96 171 MET A C 1
ATOM 1298 O O . MET A 1 171 ? 0.059 37.938 10.633 1 96 171 MET A O 1
ATOM 1302 N N . ASN A 1 172 ? 0.057 36.031 9.508 1 96 172 ASN A N 1
ATOM 1303 C CA . ASN A 1 172 ? 1.051 36.438 8.523 1 96 172 ASN A CA 1
ATOM 1304 C C . ASN A 1 172 ? 2.4 36.719 9.18 1 96 172 ASN A C 1
ATOM 1306 O O . ASN A 1 172 ? 3.035 37.719 8.891 1 96 172 ASN A O 1
ATOM 1310 N N . PHE A 1 173 ? 2.76 35.906 10.078 1 97.25 173 PHE A N 1
ATOM 1311 C CA . PHE A 1 173 ? 4.086 36 10.68 1 97.25 173 PHE A CA 1
ATOM 1312 C C . PHE A 1 173 ? 5.133 35.344 9.789 1 97.25 173 PHE A C 1
ATOM 1314 O O . PHE A 1 173 ? 6.332 35.5 10.023 1 97.25 173 PHE A O 1
ATOM 1321 N N . GLY A 1 174 ? 4.836 34.719 8.812 1 98 174 GLY A N 1
ATOM 1322 C CA . GLY A 1 174 ? 5.551 34.031 7.738 1 98 174 GLY A CA 1
ATOM 1323 C C . GLY A 1 174 ? 4.645 33.562 6.617 1 98 174 GLY A C 1
ATOM 1324 O O . GLY A 1 174 ? 3.424 33.719 6.695 1 98 174 GLY A O 1
ATOM 1325 N N . LEU A 1 175 ? 5.234 33.062 5.578 1 98.44 175 LEU A N 1
ATOM 1326 C CA . LEU A 1 175 ? 4.41 32.594 4.457 1 98.44 175 LEU A CA 1
ATOM 1327 C C . LEU A 1 175 ? 4.211 31.094 4.492 1 98.44 175 LEU A C 1
ATOM 1329 O O . LEU A 1 175 ? 3.08 30.609 4.371 1 98.44 175 LEU A O 1
ATOM 1333 N N . ILE A 1 176 ? 5.297 30.359 4.641 1 98.81 176 ILE A N 1
ATOM 1334 C CA . ILE A 1 176 ? 5.223 28.906 4.707 1 98.81 176 ILE A CA 1
ATOM 1335 C C . ILE A 1 176 ? 5.125 28.453 6.16 1 98.81 176 ILE A C 1
ATOM 1337 O O . ILE A 1 176 ? 5.949 28.844 6.992 1 98.81 176 ILE A O 1
ATOM 1341 N N . GLY A 1 177 ? 4.102 27.719 6.512 1 98.94 177 GLY A N 1
ATOM 1342 C CA . GLY A 1 177 ? 4.031 27 7.777 1 98.94 177 GLY A CA 1
ATOM 1343 C C . GLY A 1 177 ? 4.199 25.5 7.637 1 98.94 177 GLY A C 1
ATOM 1344 O O . GLY A 1 177 ? 3.58 24.891 6.766 1 98.94 177 GLY A O 1
ATOM 1345 N N . ILE A 1 178 ? 5.066 24.875 8.461 1 98.94 178 ILE A N 1
ATOM 1346 C CA . ILE A 1 178 ? 5.215 23.422 8.5 1 98.94 178 ILE A CA 1
ATOM 1347 C C . ILE A 1 178 ? 4.801 22.906 9.867 1 98.94 178 ILE A C 1
ATOM 1349 O O . ILE A 1 178 ? 5.305 23.359 10.898 1 98.94 178 ILE A O 1
ATOM 1353 N N . GLY A 1 179 ? 3.822 22.062 9.852 1 98.81 179 GLY A N 1
ATOM 1354 C CA . GLY A 1 179 ? 3.412 21.344 11.047 1 98.81 179 GLY A CA 1
ATOM 1355 C C . GLY A 1 179 ? 3.619 19.844 10.945 1 98.81 179 GLY A C 1
ATOM 1356 O O . GLY A 1 179 ? 4.215 19.359 9.984 1 98.81 179 GLY A O 1
ATOM 1357 N N . THR A 1 180 ? 3.324 19.125 12.008 1 98.69 180 THR A N 1
ATOM 1358 C CA . THR A 1 180 ? 3.279 17.672 12.039 1 98.69 180 THR A CA 1
ATOM 1359 C C . THR A 1 180 ? 1.881 17.188 12.406 1 98.69 180 THR A C 1
ATOM 1361 O O . THR A 1 180 ? 1.102 17.922 13.016 1 98.69 180 THR A O 1
ATOM 1364 N N . ASP A 1 181 ? 1.594 16.031 11.93 1 98.44 181 ASP A N 1
ATOM 1365 C CA . ASP A 1 181 ? 0.253 15.484 12.094 1 98.44 181 ASP A CA 1
ATOM 1366 C C . ASP A 1 181 ? 0.31 14.008 12.492 1 98.44 181 ASP A C 1
ATOM 1368 O O . ASP A 1 181 ? 0.746 13.164 11.703 1 98.44 181 ASP A O 1
ATOM 1372 N N . THR A 1 182 ? -0.146 13.727 13.734 1 98.25 182 THR A N 1
ATOM 1373 C CA . THR A 1 182 ? -0.221 12.352 14.227 1 98.25 182 THR A CA 1
ATOM 1374 C C . THR A 1 182 ? -1.666 11.859 14.234 1 98.25 182 THR A C 1
ATOM 1376 O O . THR A 1 182 ? -1.93 10.688 13.992 1 98.25 182 THR A O 1
ATOM 1379 N N . VAL A 1 183 ? -2.555 12.773 14.562 1 97.19 183 VAL A N 1
ATOM 1380 C CA . VAL A 1 183 ? -3.975 12.438 14.617 1 97.19 183 VAL A CA 1
ATOM 1381 C C . VAL A 1 183 ? -4.758 13.367 13.688 1 97.19 183 VAL A C 1
ATOM 1383 O O . VAL A 1 183 ? -5.582 12.914 12.891 1 97.19 183 VAL A O 1
ATOM 1386 N N . ASN A 1 184 ? -4.461 14.68 13.781 1 95.44 184 ASN A N 1
ATOM 1387 C CA . ASN A 1 184 ? -5.059 15.688 12.914 1 95.44 184 ASN A CA 1
ATOM 1388 C C . ASN A 1 184 ? -4.324 17.016 13.016 1 95.44 184 ASN A C 1
ATOM 1390 O O . ASN A 1 184 ? -4.891 18.078 12.711 1 95.44 184 ASN A O 1
ATOM 1394 N N . SER A 1 185 ? -3.143 17.047 13.359 1 97.5 185 SER A N 1
ATOM 1395 C CA . SER A 1 185 ? -2.457 18.219 13.914 1 97.5 185 SER A CA 1
ATOM 1396 C C . SER A 1 185 ? -1.988 19.156 12.805 1 97.5 185 SER A C 1
ATOM 1398 O O . SER A 1 185 ? -1.533 20.266 13.086 1 97.5 185 SER A O 1
ATOM 1400 N N . VAL A 1 186 ? -2.018 18.844 11.633 1 98.5 186 VAL A N 1
ATOM 1401 C CA . VAL A 1 186 ? -1.843 19.797 10.539 1 98.5 186 VAL A CA 1
ATOM 1402 C C . VAL A 1 186 ? -3.201 20.328 10.102 1 98.5 186 VAL A C 1
ATOM 1404 O O . VAL A 1 186 ? -3.354 21.547 9.883 1 98.5 186 VAL A O 1
ATOM 1407 N N . ARG A 1 187 ? -4.141 19.5 10.125 1 98.56 187 ARG A N 1
ATOM 1408 C CA . ARG A 1 187 ? -5.461 19.812 9.594 1 98.56 187 ARG A CA 1
ATOM 1409 C C . ARG A 1 187 ? -6.301 20.562 10.617 1 98.56 187 ARG A C 1
ATOM 1411 O O . ARG A 1 187 ? -7.051 21.484 10.258 1 98.56 187 ARG A O 1
ATOM 1418 N N . SER A 1 188 ? -6.156 20.266 11.859 1 98.25 188 SER A N 1
ATOM 1419 C CA . SER A 1 188 ? -6.957 20.922 12.891 1 98.25 188 SER A CA 1
ATOM 1420 C C . SER A 1 188 ? -6.594 22.391 13.016 1 98.25 188 SER A C 1
ATOM 1422 O O . SER A 1 188 ? -7.469 23.266 12.977 1 98.25 188 SER A O 1
ATOM 1424 N N . PRO A 1 189 ? -5.297 22.719 13.102 1 98.5 189 PRO A N 1
ATOM 1425 C CA . PRO A 1 189 ? -4.957 24.141 13.141 1 98.5 189 PRO A CA 1
ATOM 1426 C C . PRO A 1 189 ? -5.355 24.875 11.859 1 98.5 189 PRO A C 1
ATOM 1428 O O . PRO A 1 189 ? -5.742 26.047 11.906 1 98.5 189 PRO A O 1
ATOM 1431 N N . ALA A 1 190 ? -5.23 24.188 10.773 1 98.75 190 ALA A N 1
ATOM 1432 C CA . ALA A 1 190 ? -5.676 24.797 9.523 1 98.75 190 ALA A CA 1
ATOM 1433 C C . ALA A 1 190 ? -7.168 25.094 9.562 1 98.75 190 ALA A C 1
ATOM 1435 O O . ALA A 1 190 ? -7.598 26.188 9.188 1 98.75 190 ALA A O 1
ATOM 1436 N N . SER A 1 191 ? -7.938 24.156 10.008 1 98.5 191 SER A N 1
ATOM 1437 C CA . SER A 1 191 ? -9.375 24.328 10.141 1 98.5 191 SER A CA 1
ATOM 1438 C C . SER A 1 191 ? -9.703 25.484 11.086 1 98.5 191 SER A C 1
ATOM 1440 O O . SER A 1 191 ? -10.555 26.328 10.773 1 98.5 191 SER A O 1
ATOM 1442 N N . ALA A 1 192 ? -9.031 25.578 12.188 1 98.38 192 ALA A N 1
ATOM 1443 C CA . ALA A 1 192 ? -9.32 26.531 13.25 1 98.38 192 ALA A CA 1
ATOM 1444 C C . ALA A 1 192 ? -8.859 27.938 12.867 1 98.38 192 ALA A C 1
ATOM 1446 O O . ALA A 1 192 ? -9.312 28.938 13.445 1 98.38 192 ALA A O 1
ATOM 1447 N N . CYS A 1 193 ? -7.953 28.047 11.898 1 98.56 193 CYS A N 1
ATOM 1448 C CA . CYS A 1 193 ? -7.348 29.344 11.578 1 98.56 193 CYS A CA 1
ATOM 1449 C C . CYS A 1 193 ? -7.59 29.703 10.125 1 98.56 193 CYS A C 1
ATOM 1451 O O . CYS A 1 193 ? -6.84 30.5 9.547 1 98.56 193 CYS A O 1
ATOM 1453 N N . ASN A 1 194 ? -8.594 29.109 9.523 1 98.62 194 ASN A N 1
ATOM 1454 C CA . ASN A 1 194 ? -9.031 29.406 8.164 1 98.62 194 ASN A CA 1
ATOM 1455 C C . ASN A 1 194 ? -7.883 29.312 7.172 1 98.62 194 ASN A C 1
ATOM 1457 O O . ASN A 1 194 ? -7.621 30.266 6.426 1 98.62 194 ASN A O 1
ATOM 1461 N N . LEU A 1 195 ? -7.207 28.172 7.184 1 98.81 195 LEU A N 1
ATOM 1462 C CA . LEU A 1 195 ? -6.043 27.906 6.344 1 98.81 195 LEU A CA 1
ATOM 1463 C C . LEU A 1 195 ? -6.195 26.594 5.598 1 98.81 195 LEU A C 1
ATOM 1465 O O . LEU A 1 195 ? -7.156 25.844 5.828 1 98.81 195 LEU A O 1
ATOM 1469 N N . VAL A 1 196 ? -5.309 26.344 4.664 1 98.94 196 VAL A N 1
ATOM 1470 C CA . VAL A 1 196 ? -5.145 25.047 3.994 1 98.94 196 VAL A CA 1
ATOM 1471 C C . VAL A 1 196 ? -4.18 24.172 4.789 1 98.94 196 VAL A C 1
ATOM 1473 O O . VAL A 1 196 ? -3.061 24.594 5.098 1 98.94 196 VAL A O 1
ATOM 1476 N N . GLY A 1 197 ? -4.602 23.047 5.258 1 98.88 197 GLY A N 1
ATOM 1477 C CA . GLY A 1 197 ? -3.75 22.062 5.895 1 98.88 197 GLY A CA 1
ATOM 1478 C C . GLY A 1 197 ? -3.637 20.766 5.102 1 98.88 197 GLY A C 1
ATOM 1479 O O . GLY A 1 197 ? -4.645 20.125 4.801 1 98.88 197 GLY A O 1
ATOM 1480 N N . PHE A 1 198 ? -2.451 20.406 4.75 1 98.88 198 PHE A N 1
ATOM 1481 C CA . PHE A 1 198 ? -2.248 19.266 3.877 1 98.88 198 PHE A CA 1
ATOM 1482 C C . PHE A 1 198 ? -1.472 18.172 4.598 1 98.88 198 PHE A C 1
ATOM 1484 O O . PHE A 1 198 ? -0.306 18.359 4.953 1 98.88 198 PHE A O 1
ATOM 1491 N N . ARG A 1 199 ? -2.1 17.062 4.855 1 98.81 199 ARG A N 1
ATOM 1492 C CA . ARG A 1 199 ? -1.475 15.859 5.383 1 98.81 199 ARG A CA 1
ATOM 1493 C C . ARG A 1 199 ? -1.137 14.883 4.266 1 98.81 199 ARG A C 1
ATOM 1495 O O . ARG A 1 199 ? -2.02 14.195 3.746 1 98.81 199 ARG A O 1
ATOM 1502 N N . PRO A 1 200 ? 0.111 14.734 3.916 1 98.88 200 PRO A N 1
ATOM 1503 C CA . PRO A 1 200 ? 0.465 13.812 2.84 1 98.88 200 PRO A CA 1
ATOM 1504 C C . PRO A 1 200 ? 0.366 12.344 3.264 1 98.88 200 PRO A C 1
ATOM 1506 O O . PRO A 1 200 ? 0.236 12.055 4.453 1 98.88 200 PRO A O 1
ATOM 1509 N N . THR A 1 201 ? 0.32 11.477 2.246 1 98.88 201 THR A N 1
ATOM 1510 C CA . THR A 1 201 ? 0.467 10.055 2.523 1 98.88 201 THR A CA 1
ATOM 1511 C C . THR A 1 201 ? 1.654 9.797 3.449 1 98.88 201 THR A C 1
ATOM 1513 O O . THR A 1 201 ? 2.727 10.375 3.262 1 98.88 201 THR A O 1
ATOM 1516 N N . VAL A 1 202 ? 1.439 9.031 4.547 1 98.75 202 VAL A N 1
ATOM 1517 C CA . VAL A 1 202 ? 2.572 8.656 5.387 1 98.75 202 VAL A CA 1
ATOM 1518 C C . VAL A 1 202 ? 3.631 7.953 4.539 1 98.75 202 VAL A C 1
ATOM 1520 O O . VAL A 1 202 ? 3.334 6.98 3.846 1 98.75 202 VAL A O 1
ATOM 1523 N N . GLY A 1 203 ? 4.82 8.477 4.562 1 98.69 203 GLY A N 1
ATOM 1524 C CA . GLY A 1 203 ? 5.895 7.945 3.734 1 98.69 203 GLY A CA 1
ATOM 1525 C C . GLY A 1 203 ? 6.281 8.875 2.596 1 98.69 203 GLY A C 1
ATOM 1526 O O . GLY A 1 203 ? 7.336 8.703 1.977 1 98.69 203 GLY A O 1
ATOM 1527 N N . LEU A 1 204 ? 5.477 9.891 2.307 1 98.81 204 LEU A N 1
ATOM 1528 C CA . LEU A 1 204 ? 5.773 10.812 1.217 1 98.81 204 LEU A CA 1
ATOM 1529 C C . LEU A 1 204 ? 6.82 11.836 1.644 1 98.81 204 LEU A C 1
ATOM 1531 O O . LEU A 1 204 ? 7.625 12.281 0.826 1 98.81 204 LEU A O 1
ATOM 1535 N N . VAL A 1 205 ? 6.73 12.25 2.938 1 98.81 205 VAL A N 1
ATOM 1536 C CA . VAL A 1 205 ? 7.672 13.195 3.539 1 98.81 205 VAL A CA 1
ATOM 1537 C C . VAL A 1 205 ? 8.406 12.523 4.695 1 98.81 205 VAL A C 1
ATOM 1539 O O . VAL A 1 205 ? 7.809 11.773 5.469 1 98.81 205 VAL A O 1
ATOM 1542 N N . SER A 1 206 ? 9.711 12.758 4.73 1 98.88 206 SER A N 1
ATOM 1543 C CA . SER A 1 206 ? 10.523 12.109 5.754 1 98.88 206 SER A CA 1
ATOM 1544 C C . SER A 1 206 ? 10.266 12.703 7.133 1 98.88 206 SER A C 1
ATOM 1546 O O . SER A 1 206 ? 10.086 13.922 7.27 1 98.88 206 SER A O 1
ATOM 1548 N N . ARG A 1 207 ? 10.352 11.859 8.094 1 98.62 207 ARG A N 1
ATOM 1549 C CA . ARG A 1 207 ? 10.172 12.25 9.484 1 98.62 207 ARG A CA 1
ATOM 1550 C C . ARG A 1 207 ? 11.523 12.406 10.195 1 98.62 207 ARG A C 1
ATOM 1552 O O . ARG A 1 207 ? 11.57 12.758 11.375 1 98.62 207 ARG A O 1
ATOM 1559 N N . SER A 1 208 ? 12.625 12.18 9.461 1 98.69 208 SER A N 1
ATOM 1560 C CA . SER A 1 208 ? 13.953 12.258 10.062 1 98.69 208 SER A CA 1
ATOM 1561 C C . SER A 1 208 ? 14.234 13.656 10.602 1 98.69 208 SER A C 1
ATOM 1563 O O . SER A 1 208 ? 14.086 14.641 9.883 1 98.69 208 SER A O 1
ATOM 1565 N N . GLY A 1 209 ? 14.656 13.68 11.852 1 98.69 209 GLY A N 1
ATOM 1566 C CA . GLY A 1 209 ? 14.977 14.953 12.484 1 98.69 209 GLY A CA 1
ATOM 1567 C C . GLY A 1 209 ? 13.758 15.641 13.078 1 98.69 209 GLY A C 1
ATOM 1568 O O . GLY A 1 209 ? 13.836 16.797 13.484 1 98.69 209 GLY A O 1
ATOM 1569 N N . ILE A 1 210 ? 12.641 14.984 13.117 1 98.88 210 ILE A N 1
ATOM 1570 C CA . ILE A 1 210 ? 11.438 15.453 13.789 1 98.88 210 ILE A CA 1
ATOM 1571 C C . ILE A 1 210 ? 11.242 14.688 15.094 1 98.88 210 ILE A C 1
ATOM 1573 O O . ILE A 1 210 ? 11.312 13.453 15.109 1 98.88 210 ILE A O 1
ATOM 1577 N N . ILE A 1 211 ? 11.078 15.352 16.219 1 98.81 211 ILE A N 1
ATOM 1578 C CA . ILE A 1 211 ? 10.742 14.68 17.469 1 98.81 211 ILE A CA 1
ATOM 1579 C C . ILE A 1 211 ? 9.422 13.922 17.312 1 98.81 211 ILE A C 1
ATOM 1581 O O . ILE A 1 211 ? 8.375 14.531 17.094 1 98.81 211 ILE A O 1
ATOM 1585 N N . PRO A 1 212 ? 9.469 12.617 17.438 1 98.62 212 PRO A N 1
ATOM 1586 C CA . PRO A 1 212 ? 8.305 11.805 17.062 1 98.62 212 PRO A CA 1
ATOM 1587 C C . PRO A 1 212 ? 7.266 11.719 18.188 1 98.62 212 PRO A C 1
ATOM 1589 O O . PRO A 1 212 ? 7.586 11.961 19.344 1 98.62 212 PRO A O 1
ATOM 1592 N N . TYR A 1 213 ? 6.043 11.492 17.766 1 98.19 213 TYR A N 1
ATOM 1593 C CA . TYR A 1 213 ? 4.957 11.062 18.641 1 98.19 213 TYR A CA 1
ATOM 1594 C C . TYR A 1 213 ? 4.609 9.594 18.391 1 98.19 213 TYR A C 1
ATOM 1596 O O . TYR A 1 213 ? 4.672 8.773 19.312 1 98.19 213 TYR A O 1
ATOM 1604 N N . SER A 1 214 ? 4.383 9.227 17.203 1 98.38 214 SER A N 1
ATOM 1605 C CA . SER A 1 214 ? 4.031 7.883 16.75 1 98.38 214 SER A CA 1
ATOM 1606 C C . SER A 1 214 ? 4.359 7.691 15.273 1 98.38 214 SER A C 1
ATOM 1608 O O . SER A 1 214 ? 3.584 8.094 14.398 1 98.38 214 SER A O 1
ATOM 1610 N N . LEU A 1 215 ? 5.383 6.945 15 1 98 215 LEU A N 1
ATOM 1611 C CA . LEU A 1 215 ? 5.922 6.914 13.641 1 98 215 LEU A CA 1
ATOM 1612 C C . LEU A 1 215 ? 4.973 6.191 12.695 1 98 215 LEU A C 1
ATOM 1614 O O . LEU A 1 215 ? 5.031 6.391 11.477 1 98 215 LEU A O 1
ATOM 1618 N N . THR A 1 216 ? 4.051 5.383 13.164 1 98.25 216 THR A N 1
ATOM 1619 C CA . THR A 1 216 ? 3.027 4.766 12.328 1 98.25 216 THR A CA 1
ATOM 1620 C C . THR A 1 216 ? 2.062 5.816 11.789 1 98.25 216 THR A C 1
ATOM 1622 O O . THR A 1 216 ? 1.57 5.699 10.664 1 98.25 216 THR A O 1
ATOM 1625 N N . GLN A 1 217 ? 1.848 6.91 12.578 1 98.62 217 GLN A N 1
ATOM 1626 C CA . GLN A 1 217 ? 0.803 7.871 12.234 1 98.62 217 GLN A CA 1
ATOM 1627 C C . GLN A 1 217 ? 1.397 9.242 11.914 1 98.62 217 GLN A C 1
ATOM 1629 O O . GLN A 1 217 ? 0.752 10.07 11.266 1 98.62 217 GLN A O 1
ATOM 1634 N N . ASP A 1 218 ? 2.646 9.453 12.273 1 98.56 218 ASP A N 1
ATOM 1635 C CA . ASP A 1 218 ? 3.289 10.758 12.117 1 98.56 218 ASP A CA 1
ATOM 1636 C C . ASP A 1 218 ? 3.531 11.078 10.648 1 98.56 218 ASP A C 1
ATOM 1638 O O . ASP A 1 218 ? 3.908 10.203 9.867 1 98.56 218 ASP A O 1
ATOM 1642 N N . THR A 1 219 ? 3.27 12.297 10.32 1 98.62 219 THR A N 1
ATOM 1643 C CA . THR A 1 219 ? 3.811 12.906 9.117 1 98.62 219 THR A CA 1
ATOM 1644 C C . THR A 1 219 ? 3.885 14.422 9.266 1 98.62 219 THR A C 1
ATOM 1646 O O . THR A 1 219 ? 3.414 14.977 10.266 1 98.62 219 THR A O 1
ATOM 1649 N N . ALA A 1 220 ? 4.641 15.055 8.438 1 98.81 220 ALA A N 1
ATOM 1650 C CA . ALA A 1 220 ? 4.695 16.516 8.398 1 98.81 220 ALA A CA 1
ATOM 1651 C C . ALA A 1 220 ? 3.984 17.047 7.156 1 98.81 220 ALA A C 1
ATOM 1653 O O . ALA A 1 220 ? 3.826 16.344 6.164 1 98.81 220 ALA A O 1
ATOM 1654 N N . GLY A 1 221 ? 3.469 18.234 7.266 1 98.75 221 GLY A N 1
ATOM 1655 C CA . GLY A 1 221 ? 2.793 18.844 6.133 1 98.75 221 GLY A CA 1
ATOM 1656 C C . GLY A 1 221 ? 2.662 20.359 6.25 1 98.75 221 GLY A C 1
ATOM 1657 O O . GLY A 1 221 ? 2.881 20.922 7.324 1 98.75 221 GLY A O 1
ATOM 1658 N N . PRO A 1 222 ? 2.33 20.984 5.16 1 98.94 222 PRO A N 1
ATOM 1659 C CA . PRO A 1 222 ? 2.207 22.453 5.145 1 98.94 222 PRO A CA 1
ATOM 1660 C C . PRO A 1 222 ? 0.871 22.938 5.703 1 98.94 222 PRO A C 1
ATOM 1662 O O . PRO A 1 222 ? -0.148 22.25 5.555 1 98.94 222 PRO A O 1
ATOM 1665 N N . ILE A 1 223 ? 0.917 23.969 6.355 1 98.88 223 ILE A N 1
ATOM 1666 C CA . ILE A 1 223 ? -0.212 24.828 6.723 1 98.88 223 ILE A CA 1
ATOM 1667 C C . ILE A 1 223 ? -0.065 26.188 6.062 1 98.88 223 ILE A C 1
ATOM 1669 O O . ILE A 1 223 ? 0.823 26.969 6.422 1 98.88 223 ILE A O 1
ATOM 1673 N N . MET A 1 224 ? -0.957 26.422 5.102 1 98.5 224 MET A N 1
ATOM 1674 C CA . MET A 1 224 ? -0.755 27.562 4.211 1 98.5 224 MET A CA 1
ATOM 1675 C C . MET A 1 224 ? -2.057 28.328 4.004 1 98.5 224 MET A C 1
ATOM 1677 O O . MET A 1 224 ? -3.123 27.875 4.422 1 98.5 224 MET A O 1
ATOM 1681 N N . ARG A 1 225 ? -1.893 29.469 3.307 1 98.56 225 ARG A N 1
ATOM 1682 C CA . ARG A 1 225 ? -3.076 30.297 3.053 1 98.56 225 ARG A CA 1
ATOM 1683 C C . ARG A 1 225 ? -3.746 29.891 1.742 1 98.56 225 ARG A C 1
ATOM 1685 O O . ARG A 1 225 ? -4.938 30.141 1.545 1 98.56 225 ARG A O 1
ATOM 1692 N N . THR A 1 226 ? -2.932 29.281 0.809 1 98.69 226 THR A N 1
ATOM 1693 C CA . THR A 1 226 ? -3.504 28.938 -0.489 1 98.69 226 THR A CA 1
ATOM 1694 C C . THR A 1 226 ? -3.146 27.5 -0.878 1 98.69 226 THR A C 1
ATOM 1696 O O . THR A 1 226 ? -2.111 26.984 -0.46 1 98.69 226 THR A O 1
ATOM 1699 N N . VAL A 1 227 ? -4.008 26.922 -1.707 1 98.94 227 VAL A N 1
ATOM 1700 C CA . VAL A 1 227 ? -3.758 25.594 -2.236 1 98.94 227 VAL A CA 1
ATOM 1701 C C . VAL A 1 227 ? -2.539 25.609 -3.156 1 98.94 227 VAL A C 1
ATOM 1703 O O . VAL A 1 227 ? -1.712 24.703 -3.129 1 98.94 227 VAL A O 1
ATOM 1706 N N . GLU A 1 228 ? -2.396 26.688 -3.916 1 98.88 228 GLU A N 1
ATOM 1707 C CA . GLU A 1 228 ? -1.278 26.812 -4.848 1 98.88 228 GLU A CA 1
ATOM 1708 C C . GLU A 1 228 ? 0.058 26.797 -4.113 1 98.88 228 GLU A C 1
ATOM 1710 O O . GLU A 1 228 ? 0.97 26.062 -4.48 1 98.88 228 GLU A O 1
ATOM 1715 N N . ASP A 1 229 ? 0.217 27.609 -3.123 1 98.88 229 ASP A N 1
ATOM 1716 C CA . ASP A 1 229 ? 1.466 27.656 -2.369 1 98.88 229 ASP A CA 1
ATOM 1717 C C . ASP A 1 229 ? 1.706 26.344 -1.637 1 98.88 229 ASP A C 1
ATOM 1719 O O . ASP A 1 229 ? 2.852 25.922 -1.469 1 98.88 229 ASP A O 1
ATOM 1723 N N . THR A 1 230 ? 0.634 25.672 -1.219 1 98.94 230 THR A N 1
ATOM 1724 C CA . THR A 1 230 ? 0.745 24.359 -0.588 1 98.94 230 THR A CA 1
ATOM 1725 C C . THR A 1 230 ? 1.373 23.359 -1.545 1 98.94 230 THR A C 1
ATOM 1727 O O . THR A 1 230 ? 2.262 22.594 -1.157 1 98.94 230 THR A O 1
ATOM 1730 N N . ALA A 1 231 ? 0.906 23.375 -2.762 1 98.94 231 ALA A N 1
ATOM 1731 C CA . ALA A 1 231 ? 1.448 22.469 -3.77 1 98.94 231 ALA A CA 1
ATOM 1732 C C . ALA A 1 231 ? 2.934 22.719 -3.998 1 98.94 231 ALA A C 1
ATOM 1734 O O . ALA A 1 231 ? 3.729 21.781 -4.082 1 98.94 231 ALA A O 1
ATOM 1735 N N . LYS A 1 232 ? 3.311 24 -4.082 1 98.88 232 LYS A N 1
ATOM 1736 C CA . LYS A 1 232 ? 4.707 24.359 -4.293 1 98.88 232 LYS A CA 1
ATOM 1737 C C . LYS A 1 232 ? 5.582 23.875 -3.141 1 98.88 232 LYS A C 1
ATOM 1739 O O . LYS A 1 232 ? 6.695 23.391 -3.361 1 98.88 232 LYS A O 1
ATOM 1744 N N . VAL A 1 233 ? 5.102 24.016 -1.968 1 98.94 233 VAL A N 1
ATOM 1745 C CA . VAL A 1 233 ? 5.871 23.609 -0.794 1 98.94 233 VAL A CA 1
ATOM 1746 C C . VAL A 1 233 ? 5.965 22.094 -0.734 1 98.94 233 VAL A C 1
ATOM 1748 O O . VAL A 1 233 ? 7.02 21.531 -0.408 1 98.94 233 VAL A O 1
ATOM 1751 N N . LEU A 1 234 ? 4.855 21.391 -1.014 1 98.94 234 LEU A N 1
ATOM 1752 C CA . LEU A 1 234 ? 4.922 19.938 -1.022 1 98.94 234 LEU A CA 1
ATOM 1753 C C . LEU A 1 234 ? 5.965 19.438 -2.02 1 98.94 234 LEU A C 1
ATOM 1755 O O . LEU A 1 234 ? 6.758 18.547 -1.708 1 98.94 234 LEU A O 1
ATOM 1759 N N . ASP A 1 235 ? 6.023 20.078 -3.217 1 98.81 235 ASP A N 1
ATOM 1760 C CA . ASP A 1 235 ? 7.035 19.75 -4.215 1 98.81 235 ASP A CA 1
ATOM 1761 C C . ASP A 1 235 ? 8.438 19.781 -3.611 1 98.81 235 ASP A C 1
ATOM 1763 O O . ASP A 1 235 ? 9.281 18.953 -3.959 1 98.81 235 ASP A O 1
ATOM 1767 N N . ALA A 1 236 ? 8.617 20.703 -2.734 1 98.81 236 ALA A N 1
ATOM 1768 C CA . ALA A 1 236 ? 9.961 20.938 -2.217 1 98.81 236 ALA A CA 1
ATOM 1769 C C . ALA A 1 236 ? 10.336 19.938 -1.139 1 98.81 236 ALA A C 1
ATOM 1771 O O . ALA A 1 236 ? 11.508 19.594 -0.964 1 98.81 236 ALA A O 1
ATOM 1772 N N . ILE A 1 237 ? 9.32 19.297 -0.467 1 98.81 237 ILE A N 1
ATOM 1773 C CA . ILE A 1 237 ? 9.703 18.625 0.772 1 98.81 237 ILE A CA 1
ATOM 1774 C C . ILE A 1 237 ? 9.531 17.109 0.618 1 98.81 237 ILE A C 1
ATOM 1776 O O . ILE A 1 237 ? 9.977 16.344 1.471 1 98.81 237 ILE A O 1
ATOM 1780 N N . VAL A 1 238 ? 8.977 16.625 -0.473 1 98.69 238 VAL A N 1
ATOM 1781 C CA . VAL A 1 238 ? 8.758 15.195 -0.671 1 98.69 238 VAL A CA 1
ATOM 1782 C C . VAL A 1 238 ? 10.07 14.523 -1.059 1 98.69 238 VAL A C 1
ATOM 1784 O O . VAL A 1 238 ? 10.984 15.172 -1.574 1 98.69 238 VAL A O 1
ATOM 1787 N N . GLY A 1 239 ? 10.117 13.109 -0.726 1 97.69 239 GLY A N 1
ATOM 1788 C CA . GLY A 1 239 ? 11.219 12.359 -1.294 1 97.69 239 GLY A CA 1
ATOM 1789 C C . GLY A 1 239 ? 11.719 11.258 -0.383 1 97.69 239 GLY A C 1
ATOM 1790 O O . GLY A 1 239 ? 11.43 11.25 0.814 1 97.69 239 GLY A O 1
ATOM 1791 N N . TYR A 1 240 ? 12.57 10.383 -0.903 1 98.25 240 TYR A N 1
ATOM 1792 C CA . TYR A 1 240 ? 13.164 9.242 -0.205 1 98.25 240 TYR A CA 1
ATOM 1793 C C . TYR A 1 240 ? 14.289 9.695 0.718 1 98.25 240 TYR A C 1
ATOM 1795 O O . TYR A 1 240 ? 15.109 10.539 0.345 1 98.25 240 TYR A O 1
ATOM 1803 N N . ASP A 1 241 ? 14.219 9.211 1.933 1 98.62 241 ASP A N 1
ATOM 1804 C CA . ASP A 1 241 ? 15.25 9.406 2.949 1 98.62 241 ASP A CA 1
ATOM 1805 C C . ASP A 1 241 ? 15.672 8.07 3.561 1 98.62 241 ASP A C 1
ATOM 1807 O O . ASP A 1 241 ? 14.875 7.391 4.199 1 98.62 241 ASP A O 1
ATOM 1811 N N . VAL A 1 242 ? 16.938 7.676 3.434 1 97.25 242 VAL A N 1
ATOM 1812 C CA . VAL A 1 242 ? 17.453 6.398 3.916 1 97.25 242 VAL A CA 1
ATOM 1813 C C . VAL A 1 242 ? 17.25 6.297 5.426 1 97.25 242 VAL A C 1
ATOM 1815 O O . VAL A 1 242 ? 17.078 5.199 5.961 1 97.25 242 VAL A O 1
ATOM 1818 N N . LYS A 1 243 ? 17.109 7.457 6.094 1 97.88 243 LYS A N 1
ATOM 1819 C CA . LYS A 1 243 ? 16.984 7.457 7.547 1 97.88 243 LYS A CA 1
ATOM 1820 C C . LYS A 1 243 ? 15.516 7.316 7.965 1 97.88 243 LYS A C 1
ATOM 1822 O O . LYS A 1 243 ? 15.219 7.156 9.148 1 97.88 243 LYS A O 1
ATOM 1827 N N . ASP A 1 244 ? 14.656 7.422 7.07 1 98.31 244 ASP A N 1
ATOM 1828 C CA . ASP A 1 244 ? 13.242 7.113 7.27 1 98.31 244 ASP A CA 1
ATOM 1829 C C . ASP A 1 244 ? 12.758 6.09 6.246 1 98.31 244 ASP A C 1
ATOM 1831 O O . ASP A 1 244 ? 12.141 6.453 5.242 1 98.31 244 ASP A O 1
ATOM 1835 N N . PRO A 1 245 ? 12.859 4.863 6.59 1 96.75 245 PRO A N 1
ATOM 1836 C CA . PRO A 1 245 ? 12.648 3.793 5.613 1 96.75 245 PRO A CA 1
ATOM 1837 C C . PRO A 1 245 ? 11.227 3.771 5.059 1 96.75 245 PRO A C 1
ATOM 1839 O O . PRO A 1 245 ? 10.992 3.211 3.984 1 96.75 245 PRO A O 1
ATOM 1842 N N . MET A 1 246 ? 10.266 4.363 5.742 1 98.06 246 MET A N 1
ATOM 1843 C CA . MET A 1 246 ? 8.891 4.395 5.242 1 98.06 246 MET A CA 1
ATOM 1844 C C . MET A 1 246 ? 8.812 5.168 3.93 1 98.06 246 MET A C 1
ATOM 1846 O O . MET A 1 246 ? 7.902 4.941 3.129 1 98.06 246 MET A O 1
ATOM 1850 N N . THR A 1 247 ? 9.789 6.07 3.672 1 98.69 247 THR A N 1
ATOM 1851 C CA . THR A 1 247 ? 9.758 6.883 2.459 1 98.69 247 THR A CA 1
ATOM 1852 C C . THR A 1 247 ? 10.117 6.039 1.237 1 98.69 247 THR A C 1
ATOM 1854 O O . THR A 1 247 ? 9.914 6.473 0.1 1 98.69 247 THR A O 1
ATOM 1857 N N . ALA A 1 248 ? 10.586 4.801 1.463 1 98.62 248 ALA A N 1
ATOM 1858 C CA . ALA A 1 248 ? 10.844 3.879 0.359 1 98.62 248 ALA A CA 1
ATOM 1859 C C . ALA A 1 248 ? 9.578 3.621 -0.448 1 98.62 248 ALA A C 1
ATOM 1861 O O . ALA A 1 248 ? 9.633 3.438 -1.666 1 98.62 248 ALA A O 1
ATOM 1862 N N . TRP A 1 249 ? 8.477 3.686 0.189 1 98.38 249 TRP A N 1
ATOM 1863 C CA . TRP A 1 249 ? 7.199 3.402 -0.452 1 98.38 249 TRP A CA 1
ATOM 1864 C C . TRP A 1 249 ? 6.82 4.512 -1.43 1 98.38 249 TRP A C 1
ATOM 1866 O O . TRP A 1 249 ? 5.949 4.324 -2.283 1 98.38 249 TRP A O 1
ATOM 1876 N N . SER A 1 250 ? 7.418 5.688 -1.307 1 98.12 250 SER A N 1
ATOM 1877 C CA . SER A 1 250 ? 7.051 6.816 -2.15 1 98.12 250 SER A CA 1
ATOM 1878 C C . SER A 1 250 ? 7.734 6.742 -3.51 1 98.12 250 SER A C 1
ATOM 1880 O O . SER A 1 250 ? 7.355 7.449 -4.445 1 98.12 250 SER A O 1
ATOM 1882 N N . ILE A 1 251 ? 8.812 5.938 -3.604 1 97.25 251 ILE A N 1
ATOM 1883 C CA . ILE A 1 251 ? 9.555 5.836 -4.855 1 97.25 251 ILE A CA 1
ATOM 1884 C C . ILE A 1 251 ? 8.633 5.344 -5.965 1 97.25 251 ILE A C 1
ATOM 1886 O O . ILE A 1 251 ? 8 4.289 -5.84 1 97.25 251 ILE A O 1
ATOM 1890 N N . GLY A 1 252 ? 8.484 6.066 -7.004 1 95 252 GLY A N 1
ATOM 1891 C CA . GLY A 1 252 ? 7.594 5.746 -8.109 1 95 252 GLY A CA 1
ATOM 1892 C C . GLY A 1 252 ? 6.219 6.371 -7.977 1 95 252 GLY A C 1
ATOM 1893 O O . GLY A 1 252 ? 5.402 6.289 -8.898 1 95 252 GLY A O 1
ATOM 1894 N N . ASN A 1 253 ? 5.984 7.059 -6.867 1 96.88 253 ASN A N 1
ATOM 1895 C CA . ASN A 1 253 ? 4.648 7.59 -6.617 1 96.88 253 ASN A CA 1
ATOM 1896 C C . ASN A 1 253 ? 4.664 9.109 -6.5 1 96.88 253 ASN A C 1
ATOM 1898 O O . ASN A 1 253 ? 3.678 9.719 -6.078 1 96.88 253 ASN A O 1
ATOM 1902 N N . ILE A 1 254 ? 5.75 9.766 -6.777 1 97.88 254 ILE A N 1
ATOM 1903 C CA . ILE A 1 254 ? 5.871 11.219 -6.719 1 97.88 254 ILE A CA 1
ATOM 1904 C C . ILE A 1 254 ? 5.867 11.797 -8.133 1 97.88 254 ILE A C 1
ATOM 1906 O O . ILE A 1 254 ? 6.746 11.484 -8.938 1 97.88 254 ILE A O 1
ATOM 1910 N N . PRO A 1 255 ? 4.914 12.586 -8.5 1 97.94 255 PRO A N 1
ATOM 1911 C CA . PRO A 1 255 ? 4.941 13.227 -9.82 1 97.94 255 PRO A CA 1
ATOM 1912 C C . PRO A 1 255 ? 6.055 14.258 -9.953 1 97.94 255 PRO A C 1
ATOM 1914 O O . PRO A 1 255 ? 6.695 14.609 -8.953 1 97.94 255 PRO A O 1
ATOM 1917 N N . LYS A 1 256 ? 6.246 14.727 -11.148 1 97.94 256 LYS A N 1
ATOM 1918 C CA . LYS A 1 256 ? 7.254 15.75 -11.383 1 97.94 256 LYS A CA 1
ATOM 1919 C C . LYS A 1 256 ? 6.949 17.016 -10.578 1 97.94 256 LYS A C 1
ATOM 1921 O O . LYS A 1 256 ? 7.863 17.656 -10.055 1 97.94 256 LYS A O 1
ATOM 1926 N N . THR A 1 257 ? 5.684 17.406 -10.539 1 98.69 257 THR A N 1
ATOM 1927 C CA . THR A 1 257 ? 5.23 18.531 -9.742 1 98.69 257 THR A CA 1
ATOM 1928 C C . THR A 1 257 ? 3.746 18.406 -9.414 1 98.69 257 THR A C 1
ATOM 1930 O O . THR A 1 257 ? 2.961 17.938 -10.234 1 98.69 257 THR A O 1
ATOM 1933 N N . TYR A 1 258 ? 3.404 18.812 -8.281 1 98.75 258 TYR A N 1
ATOM 1934 C CA . TYR A 1 258 ? 2.004 18.812 -7.875 1 98.75 258 TYR A CA 1
ATOM 1935 C C . TYR A 1 258 ? 1.272 20.031 -8.43 1 98.75 258 TYR A C 1
ATOM 1937 O O . TYR A 1 258 ? 0.039 20.047 -8.469 1 98.75 258 TYR A O 1
ATOM 1945 N N . THR A 1 259 ? 1.977 21.062 -8.852 1 98.75 259 THR A N 1
ATOM 1946 C CA . THR A 1 259 ? 1.348 22.281 -9.352 1 98.75 259 THR A CA 1
ATOM 1947 C C . THR A 1 259 ? 0.628 22 -10.672 1 98.75 259 THR A C 1
ATOM 1949 O O . THR A 1 259 ? -0.204 22.812 -11.109 1 98.75 259 THR A O 1
ATOM 1952 N N . LYS A 1 260 ? 0.962 20.875 -11.328 1 98.5 260 LYS A N 1
ATOM 1953 C CA . LYS A 1 260 ? 0.298 20.484 -12.562 1 98.5 260 LYS A CA 1
ATOM 1954 C C . LYS A 1 260 ? -1.183 20.203 -12.328 1 98.5 260 LYS A C 1
ATOM 1956 O O . LYS A 1 260 ? -1.985 20.25 -13.266 1 98.5 260 LYS A O 1
ATOM 1961 N N . TYR A 1 261 ? -1.558 20 -11.094 1 98.62 261 TYR A N 1
ATOM 1962 C CA . TYR A 1 261 ? -2.906 19.531 -10.781 1 98.62 261 TYR A CA 1
ATOM 1963 C C . TYR A 1 261 ? -3.762 20.672 -10.242 1 98.62 261 TYR A C 1
ATOM 1965 O O . TYR A 1 261 ? -4.887 20.453 -9.789 1 98.62 261 TYR A O 1
ATOM 1973 N N . LEU A 1 262 ? -3.207 21.875 -10.227 1 98.75 262 LEU A N 1
ATOM 1974 C CA . LEU A 1 262 ? -3.979 23.062 -9.883 1 98.75 262 LEU A CA 1
ATOM 1975 C C . LEU A 1 262 ? -4.914 23.453 -11.023 1 98.75 262 LEU A C 1
ATOM 1977 O O . LEU A 1 262 ? -4.559 24.266 -11.875 1 98.75 262 LEU A O 1
ATOM 1981 N N . ASN A 1 263 ? -6.125 22.922 -10.992 1 98.38 263 ASN A N 1
ATOM 1982 C CA . ASN A 1 263 ? -7.141 23.078 -12.031 1 98.38 263 ASN A CA 1
ATOM 1983 C C . ASN A 1 263 ? -8.391 23.766 -11.484 1 98.38 263 ASN A C 1
ATOM 1985 O O . ASN A 1 263 ? -9.07 23.234 -10.609 1 98.38 263 ASN A O 1
ATOM 1989 N N . THR A 1 264 ? -8.719 25 -12.023 1 98.31 264 THR A N 1
ATOM 1990 C CA . THR A 1 264 ? -9.883 25.75 -11.562 1 98.31 264 THR A CA 1
ATOM 1991 C C . THR A 1 264 ? -11.164 24.938 -11.773 1 98.31 264 THR A C 1
ATOM 1993 O O . THR A 1 264 ? -12.164 25.156 -11.086 1 98.31 264 THR A O 1
ATOM 1996 N N . GLU A 1 265 ? -11.109 23.984 -12.766 1 98.44 265 GLU A N 1
ATOM 1997 C CA . GLU A 1 265 ? -12.25 23.109 -13.023 1 98.44 265 GLU A CA 1
ATOM 1998 C C . GLU A 1 265 ? -12.055 21.734 -12.375 1 98.44 265 GLU A C 1
ATOM 2000 O O . GLU A 1 265 ? -12.617 20.734 -12.836 1 98.44 265 GLU A O 1
ATOM 2005 N N . GLY A 1 266 ? -11.258 21.703 -11.398 1 98.56 266 GLY A N 1
ATOM 2006 C CA . GLY A 1 266 ? -10.852 20.453 -10.781 1 98.56 266 GLY A CA 1
ATOM 2007 C C . GLY A 1 266 ? -12 19.688 -10.148 1 98.56 266 GLY A C 1
ATOM 2008 O O . GLY A 1 266 ? -11.875 18.5 -9.859 1 98.56 266 GLY A O 1
ATOM 2009 N N . LEU A 1 267 ? -13.148 20.281 -9.938 1 98.81 267 LEU A N 1
ATOM 2010 C CA . LEU A 1 267 ? -14.32 19.641 -9.367 1 98.81 267 LEU A CA 1
ATOM 2011 C C . LEU A 1 267 ? -15.117 18.906 -10.438 1 98.81 267 LEU A C 1
ATOM 2013 O O . LEU A 1 267 ? -15.883 17.984 -10.133 1 98.81 267 LEU A O 1
ATOM 2017 N N . ASN A 1 268 ? -15.008 19.406 -11.695 1 98.69 268 ASN A N 1
ATOM 2018 C CA . ASN A 1 268 ? -15.805 18.859 -12.781 1 98.69 268 ASN A CA 1
ATOM 2019 C C . ASN A 1 268 ? -15.531 17.375 -12.984 1 98.69 268 ASN A C 1
ATOM 2021 O O . ASN A 1 268 ? -14.391 16.969 -13.203 1 98.69 268 ASN A O 1
ATOM 2025 N N . GLY A 1 269 ? -16.562 16.609 -12.844 1 98.56 269 GLY A N 1
ATOM 2026 C CA . GLY A 1 269 ? -16.469 15.172 -13.078 1 98.56 269 GLY A CA 1
ATOM 2027 C C . GLY A 1 269 ? -16.016 14.391 -11.867 1 98.56 269 GLY A C 1
ATOM 2028 O O . GLY A 1 269 ? -15.969 13.164 -11.891 1 98.56 269 GLY A O 1
ATOM 2029 N N . LYS A 1 270 ? -15.688 15.031 -10.805 1 98.88 270 LYS A N 1
ATOM 2030 C CA . LYS A 1 270 ? -15.266 14.336 -9.594 1 98.88 270 LYS A CA 1
ATOM 2031 C C . LYS A 1 270 ? -16.469 13.758 -8.844 1 98.88 270 LYS A C 1
ATOM 2033 O O . LYS A 1 270 ? -17.516 14.406 -8.75 1 98.88 270 LYS A O 1
ATOM 2038 N N . ARG A 1 271 ? -16.328 12.602 -8.375 1 98.88 271 ARG A N 1
ATOM 2039 C CA . ARG A 1 271 ? -17.328 11.977 -7.508 1 98.88 271 ARG A CA 1
ATOM 2040 C C . ARG A 1 271 ? -16.875 12.008 -6.051 1 98.88 271 ARG A C 1
ATOM 2042 O O . ARG A 1 271 ? -15.875 11.391 -5.691 1 98.88 271 ARG A O 1
ATOM 2049 N N . ILE A 1 272 ? -17.594 12.719 -5.23 1 98.88 272 ILE A N 1
ATOM 2050 C CA . ILE A 1 272 ? -17.203 13 -3.852 1 98.88 272 ILE A CA 1
ATOM 2051 C C . ILE A 1 272 ? -18.172 12.297 -2.896 1 98.88 272 ILE A C 1
ATOM 2053 O O . ILE A 1 272 ? -19.375 12.562 -2.918 1 98.88 272 ILE A O 1
ATOM 2057 N N . GLY A 1 273 ? -17.594 11.375 -2.072 1 98.94 273 GLY A N 1
ATOM 2058 C CA . GLY A 1 273 ? -18.406 10.703 -1.068 1 98.94 273 GLY A CA 1
ATOM 2059 C C . GLY A 1 273 ? -18.484 11.469 0.238 1 98.94 273 GLY A C 1
ATOM 2060 O O . GLY A 1 273 ? -17.469 11.734 0.879 1 98.94 273 GLY A O 1
ATOM 2061 N N . VAL A 1 274 ? -19.703 11.828 0.65 1 98.94 274 VAL A N 1
ATOM 2062 C CA . VAL A 1 274 ? -19.938 12.508 1.916 1 98.94 274 VAL A CA 1
ATOM 2063 C C . VAL A 1 274 ? -20.141 11.484 3.029 1 98.94 274 VAL A C 1
ATOM 2065 O O . VAL A 1 274 ? -21.172 10.805 3.07 1 98.94 274 VAL A O 1
ATOM 2068 N N . LEU A 1 275 ? -19.203 11.344 3.924 1 98.88 275 LEU A N 1
ATOM 2069 C CA . LEU A 1 275 ? -19.297 10.406 5.035 1 98.88 275 LEU A CA 1
ATOM 2070 C C . LEU A 1 275 ? -20.234 10.945 6.117 1 98.88 275 LEU A C 1
ATOM 2072 O O . LEU A 1 275 ? -19.797 11.672 7.012 1 98.88 275 LEU A O 1
ATOM 2076 N N . LYS A 1 276 ? -21.406 10.531 6.152 1 98.69 276 LYS A N 1
ATOM 2077 C CA . LYS A 1 276 ? -22.484 11.117 6.953 1 98.69 276 LYS A CA 1
ATOM 2078 C C . LYS A 1 276 ? -22.25 10.875 8.445 1 98.69 276 LYS A C 1
ATOM 2080 O O . LYS A 1 276 ? -22.609 11.711 9.273 1 98.69 276 LYS A O 1
ATOM 2085 N N . SER A 1 277 ? -21.562 9.805 8.781 1 98.5 277 SER A N 1
ATOM 2086 C CA . SER A 1 277 ? -21.344 9.477 10.188 1 98.5 277 SER A CA 1
ATOM 2087 C C . SER A 1 277 ? -20.422 10.484 10.859 1 98.5 277 SER A C 1
ATOM 2089 O O . SER A 1 277 ? -20.328 10.523 12.086 1 98.5 277 SER A O 1
ATOM 2091 N N . PHE A 1 278 ? -19.766 11.312 10.102 1 98.56 278 PHE A N 1
ATOM 2092 C CA . PHE A 1 278 ? -18.844 12.281 10.656 1 98.56 278 PHE A CA 1
ATOM 2093 C C . PHE A 1 278 ? -19.516 13.633 10.852 1 98.56 278 PHE A C 1
ATOM 2095 O O . PHE A 1 278 ? -18.906 14.578 11.336 1 98.56 278 PHE A O 1
ATOM 2102 N N . PHE A 1 279 ? -20.75 13.734 10.539 1 98.62 279 PHE A N 1
ATOM 2103 C CA . PHE A 1 279 ? -21.547 14.906 10.867 1 98.62 279 PHE A CA 1
ATOM 2104 C C . PHE A 1 279 ? -22.188 14.758 12.242 1 98.62 279 PHE A C 1
ATOM 2106 O O . PHE A 1 279 ? -22.547 13.656 12.648 1 98.62 279 PHE A O 1
ATOM 2113 N N . GLY A 1 280 ? -22.219 15.938 12.945 1 97.94 280 GLY A N 1
ATOM 2114 C CA . GLY A 1 280 ? -22.859 15.906 14.25 1 97.94 280 GLY A CA 1
ATOM 2115 C C . GLY A 1 280 ? -24.375 16.031 14.18 1 97.94 280 GLY A C 1
ATOM 2116 O O . GLY A 1 280 ? -24.922 16.422 13.141 1 97.94 280 GLY A O 1
ATOM 2117 N N . ASN A 1 281 ? -25.031 15.688 15.289 1 96.94 281 ASN A N 1
ATOM 2118 C CA . ASN A 1 281 ? -26.5 15.695 15.281 1 96.94 281 ASN A CA 1
ATOM 2119 C C . ASN A 1 281 ? -27.047 16.562 16.406 1 96.94 281 ASN A C 1
ATOM 2121 O O . ASN A 1 281 ? -28.266 16.609 16.625 1 96.94 281 ASN A O 1
ATOM 2125 N N . GLU A 1 282 ? -26.234 17.234 17.094 1 97.81 282 GLU A N 1
ATOM 2126 C CA . GLU A 1 282 ? -26.656 18.109 18.172 1 97.81 282 GLU A CA 1
ATOM 2127 C C . GLU A 1 282 ? -26.734 19.562 17.719 1 97.81 282 GLU A C 1
ATOM 2129 O O . GLU A 1 282 ? -26.266 19.906 16.625 1 97.81 282 GLU A O 1
ATOM 2134 N N . GLU A 1 283 ? -27.312 20.438 18.547 1 97.44 283 GLU A N 1
ATOM 2135 C CA . GLU A 1 283 ? -27.469 21.844 18.219 1 97.44 283 GLU A CA 1
ATOM 2136 C C . GLU A 1 283 ? -26.125 22.516 17.969 1 97.44 283 GLU A C 1
ATOM 2138 O O . GLU A 1 283 ? -26 23.359 17.094 1 97.44 283 GLU A O 1
ATOM 2143 N N . ILE A 1 284 ? -25.125 22.141 18.688 1 96.88 284 ILE A N 1
ATOM 2144 C CA . ILE A 1 284 ? -23.797 22.75 18.625 1 96.88 284 ILE A CA 1
ATOM 2145 C C . ILE A 1 284 ? -23.156 22.438 17.281 1 96.88 284 ILE A C 1
ATOM 2147 O O . ILE A 1 284 ? -22.219 23.109 16.859 1 96.88 284 ILE A O 1
ATOM 2151 N N . HIS A 1 285 ? -23.703 21.391 16.609 1 98.5 285 HIS A N 1
ATOM 2152 C CA . HIS A 1 285 ? -23.125 20.922 15.359 1 98.5 285 HIS A CA 1
ATOM 2153 C C . HIS A 1 285 ? -23.75 21.625 14.164 1 98.5 285 HIS A C 1
ATOM 2155 O O . HIS A 1 285 ? -23.234 21.578 13.055 1 98.5 285 HIS A O 1
ATOM 2161 N N . LYS A 1 286 ? -24.859 22.312 14.297 1 98.44 286 LYS A N 1
ATOM 2162 C CA . LYS A 1 286 ? -25.719 22.781 13.211 1 98.44 286 LYS A CA 1
ATOM 2163 C C . LYS A 1 286 ? -25 23.766 12.312 1 98.44 286 LYS A C 1
ATOM 2165 O O . LYS A 1 286 ? -25.094 23.688 11.086 1 98.44 286 LYS A O 1
ATOM 2170 N N . GLN A 1 287 ? -24.312 24.703 12.883 1 98.31 287 GLN A N 1
ATOM 2171 C CA . GLN A 1 287 ? -23.656 25.719 12.07 1 98.31 287 GLN A CA 1
ATOM 2172 C C . GLN A 1 287 ? -22.562 25.109 11.195 1 98.31 287 GLN A C 1
ATOM 2174 O O . GLN A 1 287 ? -22.422 25.484 10.023 1 98.31 287 GLN A O 1
ATOM 2179 N N . VAL A 1 288 ? -21.781 24.203 11.789 1 98.81 288 VAL A N 1
ATOM 2180 C CA . VAL A 1 288 ? -20.75 23.531 11.023 1 98.81 288 VAL A CA 1
ATOM 2181 C C . VAL A 1 288 ? -21.375 22.75 9.875 1 98.81 288 VAL A C 1
ATOM 2183 O O . VAL A 1 288 ? -20.922 22.844 8.727 1 98.81 288 VAL A O 1
ATOM 2186 N N . ASN A 1 289 ? -22.469 22.016 10.172 1 98.81 289 ASN A N 1
ATOM 2187 C CA . ASN A 1 289 ? -23.156 21.266 9.141 1 98.81 289 ASN A CA 1
ATOM 2188 C C . ASN A 1 289 ? -23.609 22.156 7.996 1 98.81 289 ASN A C 1
ATOM 2190 O O . ASN A 1 289 ? -23.406 21.844 6.824 1 98.81 289 ASN A O 1
ATOM 2194 N N . ASP A 1 290 ? -24.25 23.25 8.344 1 98.81 290 ASP A N 1
ATOM 2195 C CA . ASP A 1 290 ? -24.797 24.172 7.348 1 98.81 290 ASP A CA 1
ATOM 2196 C C . ASP A 1 290 ? -23.688 24.719 6.441 1 98.81 290 ASP A C 1
ATOM 2198 O O . ASP A 1 290 ? -23.891 24.844 5.23 1 98.81 290 ASP A O 1
ATOM 2202 N N . ILE A 1 291 ? -22.594 25.016 7.043 1 98.81 291 ILE A N 1
ATOM 2203 C CA . ILE A 1 291 ? -21.453 25.547 6.297 1 98.81 291 ILE A CA 1
ATOM 2204 C C . ILE A 1 291 ? -20.922 24.5 5.328 1 98.81 291 ILE A C 1
ATOM 2206 O O . ILE A 1 291 ? -20.656 24.797 4.168 1 98.81 291 ILE A O 1
ATOM 2210 N N . ILE A 1 292 ? -20.828 23.234 5.789 1 98.88 292 ILE A N 1
ATOM 2211 C CA . ILE A 1 292 ? -20.344 22.156 4.93 1 98.88 292 ILE A CA 1
ATOM 2212 C C . ILE A 1 292 ? -21.328 21.922 3.793 1 98.88 292 ILE A C 1
ATOM 2214 O O . ILE A 1 292 ? -20.938 21.781 2.635 1 98.88 292 ILE A O 1
ATOM 2218 N N . TYR A 1 293 ? -22.578 21.938 4.062 1 98.69 293 TYR A N 1
ATOM 2219 C CA . TYR A 1 293 ? -23.609 21.719 3.043 1 98.69 293 TYR A CA 1
ATOM 2220 C C . TYR A 1 293 ? -23.578 22.812 1.996 1 98.69 293 TYR A C 1
ATOM 2222 O O . TYR A 1 293 ? -23.828 22.562 0.814 1 98.69 293 TYR A O 1
ATOM 2230 N N . SER A 1 294 ? -23.328 24.016 2.416 1 98.62 294 SER A N 1
ATOM 2231 C CA . SER A 1 294 ? -23.203 25.109 1.456 1 98.62 294 SER A CA 1
ATOM 2232 C C . SER A 1 294 ? -22.047 24.875 0.486 1 98.62 294 SER A C 1
ATOM 2234 O O . SER A 1 294 ? -22.141 25.203 -0.698 1 98.62 294 SER A O 1
ATOM 2236 N N . ASN A 1 295 ? -20.938 24.328 0.989 1 98.81 295 ASN A N 1
ATOM 2237 C CA . ASN A 1 295 ? -19.812 23.984 0.127 1 98.81 295 ASN A CA 1
ATOM 2238 C C . ASN A 1 295 ? -20.156 22.844 -0.825 1 98.81 295 ASN A C 1
ATOM 2240 O O . ASN A 1 295 ? -19.703 22.828 -1.968 1 98.81 295 ASN A O 1
ATOM 2244 N N . LEU A 1 296 ? -20.938 21.844 -0.365 1 98.75 296 LEU A N 1
ATOM 2245 C CA . LEU A 1 296 ? -21.359 20.734 -1.219 1 98.75 296 LEU A CA 1
ATOM 2246 C C . LEU A 1 296 ? -22.156 21.25 -2.41 1 98.75 296 LEU A C 1
ATOM 2248 O O . LEU A 1 296 ? -22 20.781 -3.533 1 98.75 296 LEU A O 1
ATOM 2252 N N . LYS A 1 297 ? -23 22.234 -2.15 1 98.69 297 LYS A N 1
ATOM 2253 C CA . LYS A 1 297 ? -23.781 22.844 -3.227 1 98.69 297 LYS A CA 1
ATOM 2254 C C . LYS A 1 297 ? -22.875 23.516 -4.254 1 98.69 297 LYS A C 1
ATOM 2256 O O . LYS A 1 297 ? -23.094 23.391 -5.461 1 98.69 297 LYS A O 1
ATOM 2261 N N . VAL A 1 298 ? -21.906 24.203 -3.764 1 98.75 298 VAL A N 1
ATOM 2262 C CA . VAL A 1 298 ? -20.938 24.828 -4.664 1 98.75 298 VAL A CA 1
ATOM 2263 C C . VAL A 1 298 ? -20.25 23.75 -5.504 1 98.75 298 VAL A C 1
ATOM 2265 O O . VAL A 1 298 ? -20.031 23.938 -6.703 1 98.75 298 VAL A O 1
ATOM 2268 N N . MET A 1 299 ? -19.859 22.609 -4.91 1 98.81 299 MET A N 1
ATOM 2269 C CA . MET A 1 299 ? -19.203 21.516 -5.633 1 98.81 299 MET A CA 1
ATOM 2270 C C . MET A 1 299 ? -20.109 20.969 -6.73 1 98.81 299 MET A C 1
ATOM 2272 O O . MET A 1 299 ? -19.656 20.766 -7.863 1 98.81 299 MET A O 1
ATOM 2276 N N . GLU A 1 300 ? -21.344 20.75 -6.387 1 98.81 300 GLU A N 1
ATOM 2277 C CA . GLU A 1 300 ? -22.297 20.266 -7.371 1 98.81 300 GLU A CA 1
ATOM 2278 C C . GLU A 1 300 ? -22.469 21.266 -8.516 1 98.81 300 GLU A C 1
ATOM 2280 O O . GLU A 1 300 ? -22.5 20.875 -9.688 1 98.81 300 GLU A O 1
ATOM 2285 N N . ASP A 1 301 ? -22.594 22.547 -8.156 1 98.62 301 ASP A N 1
ATOM 2286 C CA . ASP A 1 301 ? -22.75 23.594 -9.148 1 98.62 301 ASP A CA 1
ATOM 2287 C C . ASP A 1 301 ? -21.547 23.672 -10.07 1 98.62 301 ASP A C 1
ATOM 2289 O O . ASP A 1 301 ? -21.641 24.203 -11.188 1 98.62 301 ASP A O 1
ATOM 2293 N N . ASN A 1 302 ? -20.438 23.188 -9.617 1 98.62 302 ASN A N 1
ATOM 2294 C CA . ASN A 1 302 ? -19.219 23.234 -10.414 1 98.62 302 ASN A CA 1
ATOM 2295 C C . ASN A 1 302 ? -18.875 21.875 -11.016 1 98.62 302 ASN A C 1
ATOM 2297 O O . ASN A 1 302 ? -17.734 21.609 -11.352 1 98.62 302 ASN A O 1
ATOM 2301 N N . GLY A 1 303 ? -19.766 20.938 -11.031 1 98.75 303 GLY A N 1
ATOM 2302 C CA . GLY A 1 303 ? -19.672 19.75 -11.867 1 98.75 303 GLY A CA 1
ATOM 2303 C C . GLY A 1 303 ? -19.344 18.484 -11.078 1 98.75 303 GLY A C 1
ATOM 2304 O O . GLY A 1 303 ? -19.266 17.391 -11.641 1 98.75 303 GLY A O 1
ATOM 2305 N N . ALA A 1 304 ? -19.172 18.547 -9.805 1 98.88 304 ALA A N 1
ATOM 2306 C CA . ALA A 1 304 ? -18.938 17.344 -9 1 98.88 304 ALA A CA 1
ATOM 2307 C C . ALA A 1 304 ? -20.234 16.578 -8.758 1 98.88 304 ALA A C 1
ATOM 230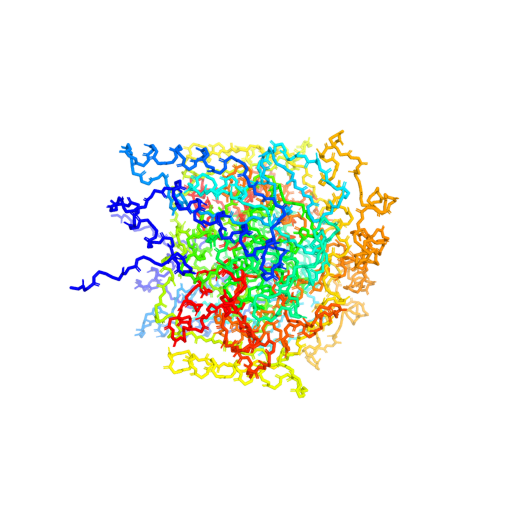9 O O . ALA A 1 304 ? -21.312 17.172 -8.758 1 98.88 304 ALA A O 1
ATOM 2310 N N . GLU A 1 305 ? -20.109 15.289 -8.711 1 98.81 305 GLU A N 1
ATOM 2311 C CA . GLU A 1 305 ? -21.188 14.453 -8.211 1 98.81 305 GLU A CA 1
ATOM 2312 C C . GLU A 1 305 ? -20.984 14.125 -6.73 1 98.81 305 GLU A C 1
ATOM 2314 O O . GLU A 1 305 ? -19.953 13.578 -6.352 1 98.81 305 GLU A O 1
ATOM 2319 N N . VAL A 1 306 ? -21.953 14.508 -5.969 1 98.5 306 VAL A N 1
ATOM 2320 C CA . VAL A 1 306 ? -21.875 14.258 -4.535 1 98.5 306 VAL A CA 1
ATOM 2321 C C . VAL A 1 306 ? -22.703 13.023 -4.18 1 98.5 306 VAL A C 1
ATOM 2323 O O . VAL A 1 306 ? -23.859 12.914 -4.566 1 98.5 306 VAL A O 1
ATOM 2326 N N . VAL A 1 307 ? -22.047 12.047 -3.484 1 98.38 307 VAL A N 1
ATOM 2327 C CA . VAL A 1 307 ? -22.672 10.789 -3.096 1 98.38 307 VAL A CA 1
ATOM 2328 C C . VAL A 1 307 ? -22.656 10.648 -1.574 1 98.38 307 VAL A C 1
ATOM 2330 O O . VAL A 1 307 ? -21.594 10.727 -0.952 1 98.38 307 VAL A O 1
ATOM 2333 N N . ASN A 1 308 ? -23.844 10.445 -0.953 1 98.44 308 ASN A N 1
ATOM 2334 C CA . ASN A 1 308 ? -23.875 10.195 0.484 1 98.44 308 ASN A CA 1
ATOM 2335 C C . ASN A 1 308 ? -23.422 8.773 0.816 1 98.44 308 ASN A C 1
ATOM 2337 O O . ASN A 1 308 ? -23.875 7.812 0.192 1 98.44 308 ASN A O 1
ATOM 2341 N N . ILE A 1 309 ? -22.484 8.688 1.666 1 98.12 309 ILE A N 1
ATOM 2342 C CA . ILE A 1 309 ? -22.016 7.41 2.207 1 98.12 309 ILE A CA 1
ATOM 2343 C C . ILE A 1 309 ? -22.469 7.273 3.658 1 98.12 309 ILE A C 1
ATOM 2345 O O . ILE A 1 309 ? -22.172 8.133 4.492 1 98.12 309 ILE A O 1
ATOM 2349 N N . TYR A 1 310 ? -23.094 6.102 4.031 1 97.94 310 TYR A N 1
ATOM 2350 C CA . TYR A 1 310 ? -23.703 5.98 5.348 1 97.94 310 TYR A CA 1
ATOM 2351 C C . TYR A 1 310 ? -22.969 4.957 6.203 1 97.94 310 TYR A C 1
ATOM 2353 O O . TYR A 1 310 ? -23.453 4.547 7.254 1 97.94 310 TYR A O 1
ATOM 2361 N N . GLU A 1 311 ? -21.828 4.496 5.66 1 97.62 311 GLU A N 1
ATOM 2362 C CA . GLU A 1 311 ? -21.016 3.604 6.48 1 97.62 311 GLU A CA 1
ATOM 2363 C C . GLU A 1 311 ? -20.781 4.184 7.875 1 97.62 311 GLU A C 1
ATOM 2365 O O . GLU A 1 311 ? -20.516 5.379 8.016 1 97.62 311 GLU A O 1
ATOM 2370 N N . ASN A 1 312 ? -20.875 3.311 8.906 1 97.38 312 ASN A N 1
ATOM 2371 C CA . ASN A 1 312 ? -20.781 3.771 10.281 1 97.38 312 ASN A CA 1
ATOM 2372 C C . ASN A 1 312 ? -19.344 3.76 10.773 1 97.38 312 ASN A C 1
ATOM 2374 O O . ASN A 1 312 ? -18.969 2.926 11.602 1 97.38 312 ASN A O 1
ATOM 2378 N N . ILE A 1 313 ? -18.578 4.656 10.383 1 98.19 313 ILE A N 1
ATOM 2379 C CA . ILE A 1 313 ? -17.25 4.91 10.914 1 98.19 313 ILE A CA 1
ATOM 2380 C C . ILE A 1 313 ? -17.328 5.934 12.039 1 98.19 313 ILE A C 1
ATOM 2382 O O . ILE A 1 313 ? -17.859 7.035 11.852 1 98.19 313 ILE A O 1
ATOM 2386 N N . ASP A 1 314 ? -16.812 5.562 13.211 1 97.69 314 ASP A N 1
ATOM 2387 C CA . ASP A 1 314 ? -16.891 6.41 14.398 1 97.69 314 ASP A CA 1
ATOM 2388 C C . ASP A 1 314 ? -15.492 6.891 14.812 1 97.69 314 ASP A C 1
ATOM 2390 O O . ASP A 1 314 ? -14.656 6.09 15.234 1 97.69 314 ASP A O 1
ATOM 2394 N N . ALA A 1 315 ? -15.305 8.156 14.773 1 97.75 315 ALA A N 1
ATOM 2395 C CA . ALA A 1 315 ? -13.992 8.742 15.039 1 97.75 315 ALA A CA 1
ATOM 2396 C C . ALA A 1 315 ? -13.523 8.414 16.453 1 97.75 315 ALA A C 1
ATOM 2398 O O . ALA A 1 315 ? -12.352 8.125 16.672 1 97.75 315 ALA A O 1
ATOM 2399 N N . ASP A 1 316 ? -14.383 8.469 17.406 1 97.12 316 ASP A N 1
ATOM 2400 C CA . ASP A 1 316 ? -14.016 8.195 18.797 1 97.12 316 ASP A CA 1
ATOM 2401 C C . ASP A 1 316 ? -13.625 6.73 18.984 1 97.12 316 ASP A C 1
ATOM 2403 O O . ASP A 1 316 ? -12.68 6.422 19.719 1 97.12 316 ASP A O 1
ATOM 2407 N N . LYS A 1 317 ? -14.375 5.879 18.344 1 98 317 LYS A N 1
ATOM 2408 C CA . LYS A 1 317 ? -14.031 4.461 18.406 1 98 317 LYS A CA 1
ATOM 2409 C C . LYS A 1 317 ? -12.672 4.195 17.766 1 98 317 LYS A C 1
ATOM 2411 O O . LYS A 1 317 ? -11.914 3.344 18.234 1 98 317 LYS A O 1
ATOM 2416 N N . LEU A 1 318 ? -12.422 4.867 16.672 1 98.5 318 LEU A N 1
ATOM 2417 C CA . LEU A 1 318 ? -11.125 4.738 16.016 1 98.5 318 LEU A CA 1
ATOM 2418 C C . LEU A 1 318 ? -9.992 5.125 16.969 1 98.5 318 LEU A C 1
ATOM 2420 O O . LEU A 1 318 ? -8.969 4.438 17.031 1 98.5 318 LEU A O 1
ATOM 2424 N N . ILE A 1 319 ? -10.133 6.195 17.703 1 97.44 319 ILE A N 1
ATOM 2425 C CA . ILE A 1 319 ? -9.125 6.629 18.672 1 97.44 319 ILE A CA 1
ATOM 2426 C C . ILE A 1 319 ? -8.961 5.57 19.75 1 97.44 319 ILE A C 1
ATOM 2428 O O . ILE A 1 319 ? -7.84 5.223 20.125 1 97.44 319 ILE A O 1
ATOM 2432 N N . GLU A 1 320 ? -10.047 5.031 20.156 1 97.56 320 GLU A N 1
ATOM 2433 C CA . GLU A 1 320 ? -10.062 4.125 21.297 1 97.56 320 GLU A CA 1
ATOM 2434 C C . GLU A 1 320 ? -9.516 2.752 20.922 1 97.56 320 GLU A C 1
ATOM 2436 O O . GLU A 1 320 ? -8.844 2.105 21.734 1 97.56 320 GLU A O 1
ATOM 2441 N N . GLN A 1 321 ? -9.75 2.361 19.656 1 98.31 321 GLN A N 1
ATOM 2442 C CA . GLN A 1 321 ? -9.547 0.943 19.375 1 98.31 321 GLN A CA 1
ATOM 2443 C C . GLN A 1 321 ? -8.516 0.74 18.266 1 98.31 321 GLN A C 1
ATOM 2445 O O . GLN A 1 321 ? -8.031 -0.374 18.062 1 98.31 321 GLN A O 1
ATOM 2450 N N . THR A 1 322 ? -8.164 1.812 17.578 1 98.69 322 THR A N 1
ATOM 2451 C CA . THR A 1 322 ? -7.359 1.608 16.391 1 98.69 322 THR A CA 1
ATOM 2452 C C . THR A 1 322 ? -6.094 2.461 16.438 1 98.69 322 THR A C 1
ATOM 2454 O O . THR A 1 322 ? -5.023 2.02 16.016 1 98.69 322 THR A O 1
ATOM 2457 N N . SER A 1 323 ? -6.172 3.674 16.906 1 98.5 323 SER A N 1
ATOM 2458 C CA . SER A 1 323 ? -5.004 4.547 17 1 98.5 323 SER A CA 1
ATOM 2459 C C . SER A 1 323 ? -3.914 3.928 17.875 1 98.5 323 SER A C 1
ATOM 2461 O O . SER A 1 323 ? -4.207 3.301 18.891 1 98.5 323 SER A O 1
ATOM 2463 N N . VAL A 1 324 ? -2.676 4.156 17.453 1 98.69 324 VAL A N 1
ATOM 2464 C CA . VAL A 1 324 ? -1.578 3.521 18.188 1 98.69 324 VAL A CA 1
ATOM 2465 C C . VAL A 1 324 ? -0.656 4.59 18.766 1 98.69 324 VAL A C 1
ATOM 2467 O O . VAL A 1 324 ? 0.418 4.277 19.281 1 98.69 324 VAL A O 1
ATOM 2470 N N . HIS A 1 325 ? -0.994 5.848 18.719 1 97.88 325 HIS A N 1
ATOM 2471 C CA . HIS A 1 325 ? -0.107 6.969 19 1 97.88 325 HIS A CA 1
ATOM 2472 C C . HIS A 1 325 ? 0.463 6.871 20.422 1 97.88 325 HIS A C 1
ATOM 2474 O O . HIS A 1 325 ? 1.664 7.059 20.625 1 97.88 325 HIS A O 1
ATOM 2480 N N . LEU A 1 326 ? -0.307 6.469 21.422 1 98.06 326 LEU A N 1
ATOM 2481 C CA . LEU A 1 326 ? 0.197 6.414 22.797 1 98.06 326 LEU A CA 1
ATOM 2482 C C . LEU A 1 326 ? 1.051 5.168 23 1 98.06 326 LEU A C 1
ATOM 2484 O O . LEU A 1 326 ? 1.976 5.176 23.812 1 98.06 326 LEU A O 1
ATOM 2488 N N . TYR A 1 327 ? 0.788 4.066 22.219 1 98.5 327 TYR A N 1
ATOM 2489 C CA . TYR A 1 327 ? 1.539 2.82 22.344 1 98.5 327 TYR A CA 1
ATOM 2490 C C . TYR A 1 327 ? 2.947 2.979 21.781 1 98.5 327 TYR A C 1
ATOM 2492 O O . TYR A 1 327 ? 3.848 2.209 22.109 1 98.5 327 TYR A O 1
ATOM 2500 N N . GLU A 1 328 ? 3.115 3.975 20.953 1 98.69 328 GLU A N 1
ATOM 2501 C CA . GLU A 1 328 ? 4.387 4.109 20.25 1 98.69 328 GLU A CA 1
ATOM 2502 C C . GLU A 1 328 ? 5.215 5.258 20.828 1 98.69 328 GLU A C 1
ATOM 2504 O O . GLU A 1 328 ? 6.414 5.355 20.562 1 98.69 328 GLU A O 1
ATOM 2509 N N . LEU A 1 329 ? 4.605 6.164 21.609 1 98.62 329 LEU A N 1
ATOM 2510 C CA . LEU A 1 329 ? 5.246 7.391 22.062 1 98.62 329 LEU A CA 1
ATOM 2511 C C . LEU A 1 329 ? 6.551 7.082 22.797 1 98.62 329 LEU A C 1
ATOM 2513 O O . LEU A 1 329 ? 7.598 7.648 22.484 1 98.62 329 LEU A O 1
ATOM 2517 N N . LYS A 1 330 ? 6.496 6.141 23.766 1 98.62 330 LYS A N 1
ATOM 2518 C CA . LYS A 1 330 ? 7.641 5.84 24.625 1 98.62 330 LYS A CA 1
ATOM 2519 C C . LYS A 1 330 ? 8.852 5.438 23.781 1 98.62 330 LYS A C 1
ATOM 2521 O O . LYS A 1 330 ? 9.898 6.086 23.859 1 98.62 330 LYS A O 1
ATOM 2526 N N . GLU A 1 331 ? 8.68 4.449 22.922 1 98.38 331 GLU A N 1
ATOM 2527 C CA . GLU A 1 331 ? 9.805 3.902 22.172 1 98.38 331 GLU A CA 1
ATOM 2528 C C . GLU A 1 331 ? 10.297 4.898 21.125 1 98.38 331 GLU A C 1
ATOM 2530 O O . GLU A 1 331 ? 11.508 5.078 20.969 1 98.38 331 GLU A O 1
ATOM 2535 N N . ASP A 1 332 ? 9.383 5.551 20.391 1 98.44 332 ASP A N 1
ATOM 2536 C CA . ASP A 1 332 ? 9.766 6.492 19.359 1 98.44 332 ASP A CA 1
ATOM 2537 C C . ASP A 1 332 ? 10.477 7.707 19.938 1 98.44 332 ASP A C 1
ATOM 2539 O O . ASP A 1 332 ? 11.508 8.148 19.422 1 98.44 332 ASP A O 1
ATOM 2543 N N . LEU A 1 333 ? 9.969 8.242 21.016 1 98.62 333 LEU A N 1
ATOM 2544 C CA . LEU A 1 333 ? 10.578 9.406 21.656 1 98.62 333 LEU A CA 1
ATOM 2545 C C . LEU A 1 333 ? 11.93 9.039 22.266 1 98.62 333 LEU A C 1
ATOM 2547 O O . LEU A 1 333 ? 12.891 9.805 22.156 1 98.62 333 LEU A O 1
ATOM 2551 N N . ASN A 1 334 ? 12.023 7.859 22.938 1 98.62 334 ASN A N 1
ATOM 2552 C CA . ASN A 1 334 ? 13.281 7.418 23.531 1 98.62 334 ASN A CA 1
ATOM 2553 C C . ASN A 1 334 ? 14.391 7.305 22.484 1 98.62 334 ASN A C 1
ATOM 2555 O O . ASN A 1 334 ? 15.547 7.645 22.766 1 98.62 334 ASN A O 1
ATOM 2559 N N . GLU A 1 335 ? 14.039 6.801 21.344 1 97.94 335 GLU A N 1
ATOM 2560 C CA . GLU A 1 335 ? 15.047 6.672 20.297 1 97.94 335 GLU A CA 1
ATOM 2561 C C . GLU A 1 335 ? 15.625 8.031 19.922 1 97.94 335 GLU A C 1
ATOM 2563 O O . GLU A 1 335 ? 16.844 8.18 19.766 1 97.94 335 GLU A O 1
ATOM 2568 N N . TYR A 1 336 ? 14.789 9.008 19.766 1 97.94 336 TYR A N 1
ATOM 2569 C CA . TYR A 1 336 ? 15.25 10.359 19.453 1 97.94 336 TYR A CA 1
ATOM 2570 C C . TYR A 1 336 ? 16.078 10.914 20.609 1 97.94 336 TYR A C 1
ATOM 2572 O O . TYR A 1 336 ? 17.172 11.469 20.391 1 97.94 336 TYR A O 1
ATOM 2580 N N . LEU A 1 337 ? 15.594 10.805 21.828 1 97.94 337 LEU A N 1
ATOM 2581 C CA . LEU A 1 337 ? 16.25 11.391 23 1 97.94 337 LEU A CA 1
ATOM 2582 C C . LEU A 1 337 ? 17.609 10.75 23.234 1 97.94 337 LEU A C 1
ATOM 2584 O O . LEU A 1 337 ? 18.547 11.422 23.656 1 97.94 337 LEU A O 1
ATOM 2588 N N . LYS A 1 338 ? 17.672 9.492 22.922 1 96.88 338 LYS A N 1
ATOM 2589 C CA . LYS A 1 338 ? 18.938 8.789 23.078 1 96.88 338 LYS A CA 1
ATOM 2590 C C . LYS A 1 338 ? 20 9.352 22.125 1 96.88 338 LYS A C 1
ATOM 2592 O O . LYS A 1 338 ? 21.172 9.406 22.453 1 96.88 338 LYS A O 1
ATOM 2597 N N . GLU A 1 339 ? 19.562 9.719 20.969 1 95.06 339 GLU A N 1
ATOM 2598 C CA . GLU A 1 339 ? 20.484 10.258 19.969 1 95.06 339 GLU A CA 1
ATOM 2599 C C . GLU A 1 339 ? 21.062 11.602 20.406 1 95.06 339 GLU A C 1
ATOM 2601 O O . GLU A 1 339 ? 22.109 12.023 19.906 1 95.06 339 GLU A O 1
ATOM 2606 N N . LEU A 1 340 ? 20.406 12.312 21.312 1 95.06 340 LEU A N 1
ATOM 2607 C CA . LEU A 1 340 ? 20.906 13.586 21.812 1 95.06 340 LEU A CA 1
ATOM 2608 C C . LEU A 1 340 ? 22.125 13.383 22.703 1 95.06 340 LEU A C 1
ATOM 2610 O O . LEU A 1 340 ? 22.984 14.273 22.812 1 95.06 340 LEU A O 1
ATOM 2614 N N . GLY A 1 341 ? 22.219 12.219 23.375 1 92.62 341 GLY A N 1
ATOM 2615 C CA . GLY A 1 341 ? 23.359 11.891 24.203 1 92.62 341 GLY A CA 1
ATOM 2616 C C . GLY A 1 341 ? 23.578 12.859 25.344 1 92.62 341 GLY A C 1
ATOM 2617 O O . GLY A 1 341 ? 22.641 13.164 26.094 1 92.62 341 GLY A O 1
ATOM 2618 N N . SER A 1 342 ? 24.797 13.328 25.422 1 92.25 342 SER A N 1
ATOM 2619 C CA . SER A 1 342 ? 25.203 14.148 26.562 1 92.25 342 SER A CA 1
ATOM 2620 C C . SER A 1 342 ? 24.734 15.594 26.406 1 92.25 342 SER A C 1
ATOM 2622 O O . SER A 1 342 ? 24.781 16.375 27.359 1 92.25 342 SER A O 1
ATOM 2624 N N . ARG A 1 343 ? 24.172 15.914 25.297 1 93.19 343 ARG A N 1
ATOM 2625 C CA . ARG A 1 343 ? 23.688 17.266 25.062 1 93.19 343 ARG A CA 1
ATOM 2626 C C . ARG A 1 343 ? 22.406 17.531 25.844 1 93.19 343 ARG A C 1
ATOM 2628 O O . ARG A 1 343 ? 22.016 18.688 26.047 1 93.19 343 ARG A O 1
ATOM 2635 N N . SER A 1 344 ? 21.75 16.469 26.219 1 95.31 344 SER A N 1
ATOM 2636 C CA . SER A 1 344 ? 20.453 16.594 26.891 1 95.31 344 SER A CA 1
ATOM 2637 C C . SER A 1 344 ? 20.516 15.984 28.297 1 95.31 344 SER A C 1
ATOM 2639 O O . SER A 1 344 ? 21.203 14.992 28.516 1 95.31 344 SER A O 1
ATOM 2641 N N . LYS A 1 345 ? 19.719 16.578 29.156 1 95.12 345 LYS A N 1
ATOM 2642 C CA . LYS A 1 345 ? 19.609 16.078 30.516 1 95.12 345 LYS A CA 1
ATOM 2643 C C . LYS A 1 345 ? 18.562 14.961 30.594 1 95.12 345 LYS A C 1
ATOM 2645 O O . LYS A 1 345 ? 18.484 14.25 31.594 1 95.12 345 LYS A O 1
ATOM 2650 N N . VAL A 1 346 ? 17.703 14.852 29.656 1 97.12 346 VAL A N 1
ATOM 2651 C CA . VAL A 1 346 ? 16.703 13.805 29.578 1 97.12 346 VAL A CA 1
ATOM 2652 C C . VAL A 1 346 ? 16.953 12.922 28.359 1 97.12 346 VAL A C 1
ATOM 2654 O O . VAL A 1 346 ? 17.156 13.422 27.25 1 97.12 346 VAL A O 1
ATOM 2657 N N . ASN A 1 347 ? 16.938 11.594 28.562 1 97.12 347 ASN A N 1
ATOM 2658 C CA . ASN A 1 347 ? 17.25 10.688 27.469 1 97.12 347 ASN A CA 1
ATOM 2659 C C . ASN A 1 347 ? 16.172 9.625 27.281 1 97.12 347 ASN A C 1
ATOM 2661 O O . ASN A 1 347 ? 16.375 8.648 26.562 1 97.12 347 ASN A O 1
ATOM 2665 N N . SER A 1 348 ? 15.07 9.82 27.984 1 98.31 348 SER A N 1
ATOM 2666 C CA . SER A 1 348 ? 13.906 8.945 27.859 1 98.31 348 SER A CA 1
ATOM 2667 C C . SER A 1 348 ? 12.633 9.648 28.312 1 98.31 348 SER A C 1
ATOM 2669 O O . SER A 1 348 ? 12.695 10.711 28.938 1 98.31 348 SER A O 1
ATOM 2671 N N . LEU A 1 349 ? 11.539 9.047 27.922 1 98.62 349 LEU A N 1
ATOM 2672 C CA . LEU A 1 349 ? 10.25 9.523 28.406 1 98.62 349 LEU A CA 1
ATOM 2673 C C . LEU A 1 349 ? 10.211 9.5 29.938 1 98.62 349 LEU A C 1
ATOM 2675 O O . LEU A 1 349 ? 9.688 10.43 30.562 1 98.62 349 LEU A O 1
ATOM 2679 N N . ASN A 1 350 ? 10.766 8.461 30.516 1 98.56 350 ASN A N 1
ATOM 2680 C CA . ASN A 1 350 ? 10.82 8.352 31.969 1 98.56 350 ASN A CA 1
ATOM 2681 C C . ASN A 1 350 ? 11.625 9.492 32.594 1 98.56 350 ASN A C 1
ATOM 2683 O O . ASN A 1 350 ? 11.266 10.008 33.625 1 98.56 350 ASN A O 1
ATOM 2687 N N . ASP A 1 351 ? 12.75 9.875 31.922 1 98.44 351 ASP A N 1
ATOM 2688 C CA . ASP A 1 351 ? 13.531 11.008 32.406 1 98.44 351 ASP A CA 1
ATOM 2689 C C . ASP A 1 351 ? 12.703 12.297 32.375 1 98.44 351 ASP A C 1
ATOM 2691 O O . ASP A 1 351 ? 12.797 13.109 33.312 1 98.44 351 ASP A O 1
ATOM 2695 N N . ILE A 1 352 ? 11.93 12.492 31.375 1 98.56 352 ILE A N 1
ATOM 2696 C CA . ILE A 1 352 ? 11.07 13.672 31.266 1 98.56 352 ILE A CA 1
ATOM 2697 C C . ILE A 1 352 ? 10.055 13.672 32.406 1 98.56 352 ILE A C 1
ATOM 2699 O O . ILE A 1 352 ? 9.891 14.688 33.094 1 98.56 352 ILE A O 1
ATOM 2703 N N . ILE A 1 353 ? 9.406 12.562 32.625 1 98.62 353 ILE A N 1
ATOM 2704 C CA . ILE A 1 353 ? 8.398 12.438 33.688 1 98.62 353 ILE A CA 1
ATOM 2705 C C . ILE A 1 353 ? 9.023 12.734 35.031 1 98.62 353 ILE A C 1
ATOM 2707 O O . ILE A 1 353 ? 8.477 13.508 35.844 1 98.62 353 ILE A O 1
ATOM 2711 N N . LYS A 1 354 ? 10.195 12.195 35.25 1 98.31 354 LYS A N 1
ATOM 2712 C CA . LYS A 1 354 ? 10.883 12.367 36.531 1 98.31 354 LYS A CA 1
ATOM 2713 C C . LYS A 1 354 ? 11.32 13.812 36.719 1 98.31 354 LYS A C 1
ATOM 2715 O O . LYS A 1 354 ? 11.352 14.32 37.844 1 98.31 354 LYS A O 1
ATOM 2720 N N . SER A 1 355 ? 11.68 14.438 35.688 1 97.81 355 SER A N 1
ATOM 2721 C CA . SER A 1 355 ? 12.172 15.812 35.75 1 97.81 355 SER A CA 1
ATOM 2722 C C . SER A 1 355 ? 11.07 16.766 36.188 1 97.81 355 SER A C 1
ATOM 2724 O O . SER A 1 355 ? 11.352 17.859 36.719 1 97.81 355 SER A O 1
ATOM 2726 N N . LYS A 1 356 ? 9.875 16.469 35.844 1 98 356 LYS A N 1
ATOM 2727 C CA . LYS A 1 356 ? 8.695 17.281 36.094 1 98 356 LYS A CA 1
ATOM 2728 C C . LYS A 1 356 ? 8.75 18.578 35.312 1 98 356 LYS A C 1
ATOM 2730 O O . LYS A 1 356 ? 8.008 19.531 35.594 1 98 356 LYS A O 1
ATOM 2735 N N . LYS A 1 357 ? 9.602 18.672 34.344 1 98 357 LYS A N 1
ATOM 2736 C CA . LYS A 1 357 ? 9.766 19.859 33.5 1 98 357 LYS A CA 1
ATOM 2737 C C . LYS A 1 357 ? 8.906 19.75 32.219 1 98 357 LYS A C 1
ATOM 2739 O O . LYS A 1 357 ? 9.438 19.703 31.109 1 98 357 LYS A O 1
ATOM 2744 N N . TYR A 1 358 ? 7.652 19.75 32.344 1 98.19 358 TYR A N 1
ATOM 2745 C CA . TYR A 1 358 ? 6.641 19.703 31.297 1 98.19 358 TYR A CA 1
ATOM 2746 C C . TYR A 1 358 ? 5.336 20.344 31.766 1 98.19 358 TYR A C 1
ATOM 2748 O O . TYR A 1 358 ? 5.152 20.578 32.969 1 98.19 358 TYR A O 1
ATOM 2756 N N . HIS A 1 359 ? 4.551 20.688 30.891 1 97.75 359 HIS A N 1
ATOM 2757 C CA . HIS A 1 359 ? 3.264 21.297 31.219 1 97.75 359 HIS A CA 1
ATOM 2758 C C . HIS A 1 359 ? 2.344 20.281 31.891 1 97.75 359 HIS A C 1
ATOM 2760 O O . HIS A 1 359 ? 2.287 19.109 31.484 1 97.75 359 HIS A O 1
ATOM 2766 N N . LYS A 1 360 ? 1.585 20.688 32.875 1 96.44 360 LYS A N 1
ATOM 2767 C CA . LYS A 1 360 ? 0.696 19.812 33.625 1 96.44 360 LYS A CA 1
ATOM 2768 C C . LYS A 1 360 ? -0.354 19.188 32.719 1 96.44 360 LYS A C 1
ATOM 2770 O O . LYS A 1 360 ? -0.805 18.062 32.969 1 96.44 360 LYS A O 1
ATOM 2775 N N . GLY A 1 361 ? -0.677 19.875 31.656 1 94 361 GLY A N 1
ATOM 2776 C CA . GLY A 1 361 ? -1.729 19.438 30.75 1 94 361 GLY A CA 1
ATOM 2777 C C . GLY A 1 361 ? -1.386 18.172 30 1 94 361 GLY A C 1
ATOM 2778 O O . GLY A 1 361 ? -2.268 17.516 29.438 1 94 361 GLY A O 1
ATOM 2779 N N . ILE A 1 362 ? -0.117 17.703 29.984 1 96.94 362 ILE A N 1
ATOM 2780 C CA . ILE A 1 362 ? 0.237 16.516 29.219 1 96.94 362 ILE A CA 1
ATOM 2781 C C . ILE A 1 362 ? 0.588 15.375 30.172 1 96.94 362 ILE A C 1
ATOM 2783 O O . ILE A 1 362 ? 0.881 14.266 29.734 1 96.94 362 ILE A O 1
ATOM 2787 N N . GLU A 1 363 ? 0.576 15.578 31.469 1 97.75 363 GLU A N 1
ATOM 2788 C CA . GLU A 1 363 ? 1.078 14.641 32.469 1 97.75 363 GLU A CA 1
ATOM 2789 C C . GLU A 1 363 ? 0.352 13.305 32.375 1 97.75 363 GLU A C 1
ATOM 2791 O O . GLU A 1 363 ? 0.987 12.242 32.375 1 97.75 363 GLU A O 1
ATOM 2796 N N . LYS A 1 364 ? -0.954 13.328 32.312 1 97.38 364 LYS A N 1
ATOM 2797 C CA . LYS A 1 364 ? -1.732 12.094 32.25 1 97.38 364 LYS A CA 1
ATOM 2798 C C . LYS A 1 364 ? -1.34 11.25 31.047 1 97.38 364 LYS A C 1
ATOM 2800 O O . LYS A 1 364 ? -1.179 10.031 31.172 1 97.38 364 LYS A O 1
ATOM 2805 N N . ASN A 1 365 ? -1.203 11.883 29.938 1 96.94 365 ASN A N 1
ATOM 2806 C CA . ASN A 1 365 ? -0.894 11.18 28.703 1 96.94 365 ASN A CA 1
ATOM 2807 C C . ASN A 1 365 ? 0.499 10.555 28.734 1 96.94 365 ASN A C 1
ATOM 2809 O O . ASN A 1 365 ? 0.678 9.398 28.359 1 96.94 365 ASN A O 1
ATOM 2813 N N . ILE A 1 366 ? 1.53 11.273 29.156 1 98.25 366 ILE A N 1
ATOM 2814 C CA . ILE A 1 366 ? 2.896 10.766 29.094 1 98.25 366 ILE A CA 1
ATOM 2815 C C . ILE A 1 366 ? 3.09 9.672 30.141 1 98.25 366 ILE A C 1
ATOM 2817 O O . ILE A 1 366 ? 3.82 8.703 29.922 1 98.25 366 ILE A O 1
ATOM 2821 N N . LYS A 1 367 ? 2.43 9.812 31.312 1 98.62 367 LYS A N 1
ATOM 2822 C CA . LYS A 1 367 ? 2.504 8.758 32.312 1 98.62 367 LYS A CA 1
ATOM 2823 C C . LYS A 1 367 ? 1.832 7.477 31.828 1 98.62 367 LYS A C 1
ATOM 2825 O O . LYS A 1 367 ? 2.326 6.375 32.062 1 98.62 367 LYS A O 1
ATOM 2830 N N . PHE A 1 368 ? 0.719 7.676 31.188 1 98.31 368 PHE A N 1
ATOM 2831 C CA . PHE A 1 368 ? 0.046 6.52 30.609 1 98.31 368 PHE A CA 1
ATOM 2832 C C . PHE A 1 368 ? 0.909 5.875 29.531 1 98.31 368 PHE A C 1
ATOM 2834 O O . PHE A 1 368 ? 1.099 4.66 29.531 1 98.31 368 PHE A O 1
ATOM 2841 N N . ALA A 1 369 ? 1.439 6.656 28.625 1 98.38 369 ALA A N 1
ATOM 2842 C CA . ALA A 1 369 ? 2.273 6.16 27.531 1 98.38 369 ALA A CA 1
ATOM 2843 C C . ALA A 1 369 ? 3.48 5.398 28.062 1 98.38 369 ALA A C 1
ATOM 2845 O O . ALA A 1 369 ? 3.953 4.449 27.438 1 98.38 369 ALA A O 1
ATOM 2846 N N . GLU A 1 370 ? 3.963 5.789 29.188 1 98.5 370 GLU A N 1
ATOM 2847 C CA . GLU A 1 370 ? 5.109 5.133 29.812 1 98.5 370 GLU A CA 1
ATOM 2848 C C . GLU A 1 370 ? 4.781 3.693 30.203 1 98.5 370 GLU A C 1
ATOM 2850 O O . GLU A 1 370 ? 5.676 2.855 30.312 1 98.5 370 GLU A O 1
ATOM 2855 N N . THR A 1 371 ? 3.5 3.373 30.359 1 98.5 371 THR A N 1
ATOM 2856 C CA . THR A 1 371 ? 3.102 2.074 30.891 1 98.5 371 THR A CA 1
ATOM 2857 C C . THR A 1 371 ? 2.746 1.112 29.766 1 98.5 371 THR A C 1
ATOM 2859 O O . THR A 1 371 ? 2.465 -0.062 30.016 1 98.5 371 THR A O 1
ATOM 2862 N N . ILE A 1 372 ? 2.674 1.489 28.547 1 98.25 372 ILE A N 1
ATOM 2863 C CA . ILE A 1 372 ? 2.275 0.641 27.422 1 98.25 372 ILE A CA 1
ATOM 2864 C C . ILE A 1 372 ? 3.328 0.715 26.312 1 98.25 372 ILE A C 1
ATOM 2866 O O . ILE A 1 372 ? 4.199 1.59 26.344 1 98.25 372 ILE A O 1
ATOM 2870 N N . ASP A 1 373 ? 3.277 -0.235 25.375 1 97.94 373 ASP A N 1
ATOM 2871 C CA . ASP A 1 373 ? 4.266 -0.229 24.297 1 97.94 373 ASP A CA 1
ATOM 2872 C C . ASP A 1 373 ? 3.873 -1.202 23.188 1 97.94 373 ASP A C 1
ATOM 2874 O O . ASP A 1 373 ? 2.76 -1.73 23.188 1 97.94 373 ASP A O 1
ATOM 2878 N N . ARG A 1 374 ? 4.746 -1.429 22.25 1 97.62 374 ARG A N 1
ATOM 2879 C CA . ARG A 1 374 ? 4.5 -2.188 21.031 1 97.62 374 ARG A CA 1
ATOM 2880 C C . ARG A 1 374 ? 4.445 -3.684 21.312 1 97.62 374 ARG A C 1
ATOM 2882 O O . ARG A 1 374 ? 3.969 -4.465 20.484 1 97.62 374 ARG A O 1
ATOM 2889 N N . SER A 1 375 ? 4.969 -4.156 22.375 1 96.88 375 SER A N 1
ATOM 2890 C CA . SER A 1 375 ? 5.051 -5.586 22.672 1 96.88 375 SER A CA 1
ATOM 2891 C C . SER A 1 375 ? 3.719 -6.129 23.172 1 96.88 375 SER A C 1
ATOM 2893 O O . SER A 1 375 ? 3.523 -7.344 23.25 1 96.88 375 SER A O 1
ATOM 2895 N N . MET A 1 376 ? 2.822 -5.227 23.5 1 97.56 376 MET A N 1
ATOM 2896 C CA . MET A 1 376 ? 1.541 -5.625 24.078 1 97.56 376 MET A CA 1
ATOM 2897 C C . MET A 1 376 ? 0.603 -6.156 23 1 97.56 376 MET A C 1
ATOM 2899 O O . MET A 1 376 ? 0.556 -5.617 21.891 1 97.56 376 MET A O 1
ATOM 2903 N N . PRO A 1 377 ? -0.188 -7.238 23.266 1 97.88 377 PRO A N 1
ATOM 2904 C CA . PRO A 1 377 ? -1.136 -7.793 22.297 1 97.88 377 PRO A CA 1
ATOM 2905 C C . PRO A 1 377 ? -2.137 -6.754 21.797 1 97.88 377 PRO A C 1
ATOM 2907 O O . PRO A 1 377 ? -2.545 -6.805 20.625 1 97.88 377 PRO A O 1
ATOM 2910 N N . GLU A 1 378 ? -2.457 -5.812 22.688 1 98.25 378 GLU A N 1
ATOM 2911 C CA . GLU A 1 378 ? -3.402 -4.773 22.281 1 98.25 378 GLU A CA 1
ATOM 2912 C C . GLU A 1 378 ? -2.844 -3.918 21.156 1 98.25 378 GLU A C 1
ATOM 2914 O O . GLU A 1 378 ? -3.586 -3.488 20.266 1 98.25 378 GLU A O 1
ATOM 2919 N N . TYR A 1 379 ? -1.528 -3.711 21.219 1 98.56 379 TYR A N 1
ATOM 2920 C CA . TYR A 1 379 ? -0.9 -2.975 20.125 1 98.56 379 TYR A CA 1
ATOM 2921 C C . TYR A 1 379 ? -1.092 -3.699 18.797 1 98.56 379 TYR A C 1
ATOM 2923 O O . TYR A 1 379 ? -1.508 -3.094 17.812 1 98.56 379 TYR A O 1
ATOM 2931 N N . ASN A 1 380 ? -0.813 -5 18.766 1 98.75 380 ASN A N 1
ATOM 2932 C CA . ASN A 1 380 ? -0.966 -5.781 17.547 1 98.75 380 ASN A CA 1
ATOM 2933 C C . ASN A 1 380 ? -2.406 -5.762 17.047 1 98.75 380 ASN A C 1
ATOM 2935 O O . ASN A 1 380 ? -2.648 -5.656 15.844 1 98.75 380 ASN A O 1
ATOM 2939 N N . LYS A 1 381 ? -3.309 -5.875 17.953 1 98.69 381 LYS A N 1
ATOM 2940 C CA . LYS A 1 381 ? -4.723 -5.82 17.594 1 98.69 381 LYS A CA 1
ATOM 2941 C C . LYS A 1 381 ? -5.07 -4.5 16.906 1 98.69 381 LYS A C 1
ATOM 2943 O O . LYS A 1 381 ? -5.789 -4.477 15.914 1 98.69 381 LYS A O 1
ATOM 2948 N N . ARG A 1 382 ? -4.566 -3.393 17.422 1 98.81 382 ARG A N 1
ATOM 2949 C CA . ARG A 1 382 ? -4.816 -2.07 16.859 1 98.81 382 ARG A CA 1
ATOM 2950 C C . ARG A 1 382 ? -4.23 -1.953 15.453 1 98.81 382 ARG A C 1
ATOM 2952 O O . ARG A 1 382 ? -4.836 -1.34 14.578 1 98.81 382 ARG A O 1
ATOM 2959 N N . ILE A 1 383 ? -3.086 -2.58 15.273 1 98.81 383 ILE A N 1
ATOM 2960 C CA . ILE A 1 383 ? -2.477 -2.572 13.945 1 98.81 383 ILE A CA 1
ATOM 2961 C C . ILE A 1 383 ? -3.359 -3.342 12.969 1 98.81 383 ILE A C 1
ATOM 2963 O O . ILE A 1 383 ? -3.549 -2.918 11.828 1 98.81 383 ILE A O 1
ATOM 2967 N N . VAL A 1 384 ? -3.934 -4.438 13.367 1 98.62 384 VAL A N 1
ATOM 2968 C CA . VAL A 1 384 ? -4.836 -5.215 12.523 1 98.62 384 VAL A CA 1
ATOM 2969 C C . VAL A 1 384 ? -6.09 -4.395 12.219 1 98.62 384 VAL A C 1
ATOM 2971 O O . VAL A 1 384 ? -6.559 -4.367 11.086 1 98.62 384 VAL A O 1
ATOM 2974 N N . ASN A 1 385 ? -6.617 -3.705 13.258 1 98.69 385 ASN A N 1
ATOM 2975 C CA . ASN A 1 385 ? -7.754 -2.816 13.055 1 98.69 385 ASN A CA 1
ATOM 2976 C C . ASN A 1 385 ? -7.441 -1.734 12.023 1 98.69 385 ASN A C 1
ATOM 2978 O O . ASN A 1 385 ? -8.312 -1.347 11.242 1 98.69 385 ASN A O 1
ATOM 2982 N N . ARG A 1 386 ? -6.223 -1.216 12.07 1 98.75 386 ARG A N 1
ATOM 2983 C CA . ARG A 1 386 ? -5.777 -0.214 11.109 1 98.75 386 ARG A CA 1
ATOM 2984 C C . ARG A 1 386 ? -5.855 -0.753 9.68 1 98.75 386 ARG A C 1
ATOM 2986 O O . ARG A 1 386 ? -6.355 -0.074 8.781 1 98.75 386 ARG A O 1
ATOM 2993 N N . ILE A 1 387 ? -5.395 -1.955 9.453 1 98.44 387 ILE A N 1
ATOM 2994 C CA . ILE A 1 387 ? -5.43 -2.588 8.141 1 98.44 387 ILE A CA 1
ATOM 2995 C C . ILE A 1 387 ? -6.879 -2.752 7.688 1 98.44 387 ILE A C 1
ATOM 2997 O O . ILE A 1 387 ? -7.215 -2.471 6.535 1 98.44 387 ILE A O 1
ATOM 3001 N N . GLU A 1 388 ? -7.707 -3.219 8.57 1 98.06 388 GLU A N 1
ATOM 3002 C CA . GLU A 1 388 ? -9.117 -3.395 8.258 1 98.06 388 GLU A CA 1
ATOM 3003 C C . GLU A 1 388 ? -9.766 -2.072 7.852 1 98.06 388 GLU A C 1
ATOM 3005 O O . GLU A 1 388 ? -10.594 -2.031 6.941 1 98.06 388 GLU A O 1
ATOM 3010 N N . LEU A 1 389 ? -9.398 -1.015 8.547 1 98.75 389 LEU A N 1
ATOM 3011 C CA . LEU A 1 389 ? -9.93 0.305 8.219 1 98.75 389 LEU A CA 1
ATOM 3012 C C . LEU A 1 389 ? -9.445 0.753 6.84 1 98.75 389 LEU A C 1
ATOM 3014 O O . LEU A 1 389 ? -10.219 1.318 6.062 1 98.75 389 LEU A O 1
ATOM 3018 N N . GLN A 1 390 ? -8.18 0.591 6.566 1 98.75 390 GLN A N 1
ATOM 3019 C CA . GLN A 1 390 ? -7.648 0.909 5.246 1 98.75 390 GLN A CA 1
ATOM 3020 C C . GLN A 1 390 ? -8.422 0.175 4.152 1 98.75 390 GLN A C 1
ATOM 3022 O O . GLN A 1 390 ? -8.82 0.78 3.154 1 98.75 390 GLN A O 1
ATOM 3027 N N . ASN A 1 391 ? -8.648 -1.097 4.355 1 98.44 391 ASN A N 1
ATOM 3028 C CA . ASN A 1 391 ? -9.406 -1.899 3.402 1 98.44 391 ASN A CA 1
ATOM 3029 C C . ASN A 1 391 ? -10.836 -1.382 3.24 1 98.44 391 ASN A C 1
ATOM 3031 O O . ASN A 1 391 ? -11.352 -1.312 2.125 1 98.44 391 ASN A O 1
ATOM 3035 N N . LEU A 1 392 ? -11.461 -1.033 4.34 1 98.56 392 LEU A N 1
ATOM 3036 C CA . LEU A 1 392 ? -12.828 -0.523 4.305 1 98.56 392 LEU A CA 1
ATOM 3037 C C . LEU A 1 392 ? -12.906 0.754 3.475 1 98.56 392 LEU A C 1
ATOM 3039 O O . LEU A 1 392 ? -13.812 0.908 2.65 1 98.56 392 LEU A O 1
ATOM 3043 N N . VAL A 1 393 ? -11.969 1.616 3.701 1 98.75 393 VAL A N 1
ATOM 3044 C CA . VAL A 1 393 ? -11.953 2.881 2.973 1 98.75 393 VAL A CA 1
ATOM 3045 C C . VAL A 1 393 ? -11.781 2.615 1.479 1 98.75 393 VAL A C 1
ATOM 3047 O O . VAL A 1 393 ? -12.5 3.182 0.652 1 98.75 393 VAL A O 1
ATOM 3050 N N . MET A 1 394 ? -10.891 1.743 1.112 1 98.62 394 MET A N 1
ATOM 3051 C CA . MET A 1 394 ? -10.672 1.405 -0.291 1 98.62 394 MET A CA 1
ATOM 3052 C C . MET A 1 394 ? -11.914 0.761 -0.895 1 98.62 394 MET A C 1
ATOM 3054 O O . MET A 1 394 ? -12.258 1.026 -2.049 1 98.62 394 MET A O 1
ATOM 3058 N N . GLU A 1 395 ? -12.555 -0.059 -0.12 1 98.38 395 GLU A N 1
ATOM 3059 C CA . GLU A 1 395 ? -13.789 -0.694 -0.566 1 98.38 395 GLU A CA 1
ATOM 3060 C C . GLU A 1 395 ? -14.875 0.344 -0.855 1 98.38 395 GLU A C 1
ATOM 3062 O O . GLU A 1 395 ? -15.562 0.264 -1.876 1 98.38 395 GLU A O 1
ATOM 3067 N N . LEU A 1 396 ? -15.031 1.3 0.054 1 98.5 396 LEU A N 1
ATOM 3068 C CA . LEU A 1 396 ? -16.031 2.354 -0.126 1 98.5 396 LEU A CA 1
ATOM 3069 C C . LEU A 1 396 ? -15.719 3.182 -1.369 1 98.5 396 LEU A C 1
ATOM 3071 O O . LEU A 1 396 ? -16.625 3.494 -2.15 1 98.5 396 LEU A O 1
ATOM 3075 N N . MET A 1 397 ? -14.477 3.498 -1.542 1 98.56 397 MET A N 1
ATOM 3076 C CA . MET A 1 397 ? -14.078 4.301 -2.695 1 98.56 397 MET A CA 1
ATOM 3077 C C . MET A 1 397 ? -14.367 3.561 -3.998 1 98.56 397 MET A C 1
ATOM 3079 O O . MET A 1 397 ? -14.844 4.156 -4.965 1 98.56 397 MET A O 1
ATOM 3083 N N . ALA A 1 398 ? -14.07 2.303 -4.012 1 98.44 398 ALA A N 1
ATOM 3084 C CA . ALA A 1 398 ? -14.312 1.511 -5.215 1 98.44 398 ALA A CA 1
ATOM 3085 C C . ALA A 1 398 ? -15.805 1.328 -5.461 1 98.44 398 ALA A C 1
ATOM 3087 O O . ALA A 1 398 ? -16.297 1.568 -6.566 1 98.44 398 ALA A O 1
ATOM 3088 N N . LYS A 1 399 ? -16.547 0.893 -4.41 1 97.75 399 LYS A N 1
ATOM 3089 C CA . LYS A 1 399 ? -17.969 0.602 -4.496 1 97.75 399 LYS A CA 1
ATOM 3090 C C . LYS A 1 399 ? -18.75 1.804 -5.031 1 97.75 399 LYS A C 1
ATOM 3092 O O . LYS A 1 399 ? -19.641 1.652 -5.871 1 97.75 399 LYS A O 1
ATOM 3097 N N . TYR A 1 400 ? -18.359 3.004 -4.59 1 98.31 400 TYR A N 1
ATOM 3098 C CA . TYR A 1 400 ? -19.094 4.211 -4.957 1 98.31 400 TYR A CA 1
ATOM 3099 C C . TYR A 1 400 ? -18.344 4.996 -6.031 1 98.31 400 TYR A C 1
ATOM 3101 O O . TYR A 1 400 ? -18.766 6.098 -6.402 1 98.31 400 TYR A O 1
ATOM 3109 N N . LYS A 1 401 ? -17.203 4.453 -6.52 1 98.19 401 LYS A N 1
ATOM 3110 C CA . LYS A 1 401 ? -16.391 5.066 -7.559 1 98.19 401 LYS A CA 1
ATOM 3111 C C . LYS A 1 401 ? -15.969 6.48 -7.164 1 98.19 401 LYS A C 1
ATOM 3113 O O . LYS A 1 401 ? -16.141 7.422 -7.945 1 98.19 401 LYS A O 1
ATOM 3118 N N . LEU A 1 402 ? -15.445 6.594 -5.973 1 98.81 402 LEU A N 1
ATOM 3119 C CA . LEU A 1 402 ? -15.172 7.914 -5.418 1 98.81 402 LEU A CA 1
ATOM 3120 C C . LEU A 1 402 ? -13.758 8.367 -5.766 1 98.81 402 LEU A C 1
ATOM 3122 O O . LEU A 1 402 ? -12.828 7.559 -5.77 1 98.81 402 LEU A O 1
ATOM 3126 N N . ASP A 1 403 ? -13.664 9.664 -5.984 1 98.81 403 ASP A N 1
ATOM 3127 C CA . ASP A 1 403 ? -12.352 10.297 -6.062 1 98.81 403 ASP A CA 1
ATOM 3128 C C . ASP A 1 403 ? -11.859 10.719 -4.68 1 98.81 403 ASP A C 1
ATOM 3130 O O . ASP A 1 403 ? -10.648 10.766 -4.43 1 98.81 403 ASP A O 1
ATOM 3134 N N . ALA A 1 404 ? -12.805 11.023 -3.795 1 98.88 404 ALA A N 1
ATOM 3135 C CA . ALA A 1 404 ? -12.469 11.445 -2.438 1 98.88 404 ALA A CA 1
ATOM 3136 C C . ALA A 1 404 ? -13.641 11.234 -1.487 1 98.88 404 ALA A C 1
ATOM 3138 O O . ALA A 1 404 ? -14.789 11.102 -1.924 1 98.88 404 ALA A O 1
ATOM 3139 N N . ILE A 1 405 ? -13.289 11.148 -0.239 1 98.94 405 ILE A N 1
ATOM 3140 C CA . ILE A 1 405 ? -14.266 11.188 0.841 1 98.94 405 ILE A CA 1
ATOM 3141 C C . ILE A 1 405 ? -14.203 12.539 1.547 1 98.94 405 ILE A C 1
ATOM 3143 O O . ILE A 1 405 ? -13.117 13.07 1.791 1 98.94 405 ILE A O 1
ATOM 3147 N N . LEU A 1 406 ? -15.398 13.031 1.882 1 98.88 406 LEU A N 1
ATOM 3148 C CA . LEU A 1 406 ? -15.516 14.375 2.445 1 98.88 406 LEU A CA 1
ATOM 3149 C C . LEU A 1 406 ? -16.266 14.344 3.775 1 98.88 406 LEU A C 1
ATOM 3151 O O . LEU A 1 406 ? -17.234 13.609 3.926 1 98.88 406 LEU A O 1
ATOM 3155 N N . TYR A 1 407 ? -15.875 15.164 4.695 1 98.88 407 TYR A N 1
ATOM 3156 C CA . TYR A 1 407 ? -16.531 15.359 5.98 1 98.88 407 TYR A CA 1
ATOM 3157 C C . TYR A 1 407 ? -16.062 16.641 6.648 1 98.88 407 TYR A C 1
ATOM 3159 O O . TYR A 1 407 ? -15.031 17.219 6.258 1 98.88 407 TYR A O 1
ATOM 3167 N N . PRO A 1 408 ? -16.891 17.219 7.617 1 98.88 408 PRO A N 1
ATOM 3168 C CA . PRO A 1 408 ? -16.328 18.312 8.422 1 98.88 408 PRO A CA 1
ATOM 3169 C C . PRO A 1 408 ? -15.078 17.891 9.195 1 98.88 408 PRO A C 1
ATOM 3171 O O . PRO A 1 408 ? -15.047 16.797 9.773 1 98.88 408 PRO A O 1
ATOM 3174 N N . HIS A 1 409 ? -14.023 18.656 9.172 1 98.12 409 HIS A N 1
ATOM 3175 C CA . HIS A 1 409 ? -12.836 18.297 9.93 1 98.12 409 HIS A CA 1
ATOM 3176 C C . HIS A 1 409 ? -13.172 18.031 11.391 1 98.12 409 HIS A C 1
ATOM 3178 O O . HIS A 1 409 ? -12.586 17.141 12.016 1 98.12 409 HIS A O 1
ATOM 3184 N N . GLN A 1 410 ? -14.031 18.844 11.914 1 97.19 410 GLN A N 1
ATOM 3185 C CA . GLN A 1 410 ? -14.594 18.688 13.25 1 97.19 410 GLN A CA 1
ATOM 3186 C C . GLN A 1 410 ? -16.094 18.969 13.25 1 97.19 410 GLN A C 1
ATOM 3188 O O . GLN A 1 410 ? -16.578 19.797 12.469 1 97.19 410 GLN A O 1
ATOM 3193 N N . LYS A 1 411 ? -16.797 18.344 14.203 1 98.38 411 LYS A N 1
ATOM 3194 C CA . LYS A 1 411 ? -18.25 18.453 14.219 1 98.38 411 LYS A CA 1
ATOM 3195 C C . LYS A 1 411 ? -18.688 19.781 14.828 1 98.38 411 LYS A C 1
ATOM 3197 O O . LYS A 1 411 ? -19.828 20.219 14.641 1 98.38 411 LYS A O 1
ATOM 3202 N N . ARG A 1 412 ? -17.766 20.438 15.531 1 97.62 412 ARG A N 1
ATOM 3203 C CA . ARG A 1 412 ? -18.031 21.719 16.172 1 97.62 412 ARG A CA 1
ATOM 3204 C C . ARG A 1 412 ? -16.859 22.672 16.031 1 97.62 412 ARG A C 1
ATOM 3206 O O . ARG A 1 412 ? -15.75 22.25 15.68 1 97.62 412 ARG A O 1
ATOM 3213 N N . PRO A 1 413 ? -17.062 23.953 16.281 1 95.88 413 PRO A N 1
ATOM 3214 C CA . PRO A 1 413 ? -15.93 24.875 16.266 1 95.88 413 PRO A CA 1
ATOM 3215 C C . PRO A 1 413 ? -14.898 24.562 17.344 1 95.88 413 PRO A C 1
ATOM 3217 O O . PRO A 1 413 ? -15.18 23.812 18.281 1 95.88 413 PRO A O 1
ATOM 3220 N N . VAL A 1 414 ? -13.68 25.094 17.125 1 97.25 414 VAL A N 1
ATOM 3221 C CA . VAL A 1 414 ? -12.609 24.906 18.094 1 97.25 414 VAL A CA 1
ATOM 3222 C C . VAL A 1 414 ? -13.055 25.422 19.469 1 97.25 414 VAL A C 1
ATOM 3224 O O . VAL A 1 414 ? -13.828 26.375 19.562 1 97.25 414 VAL A O 1
ATOM 3227 N N . VAL A 1 415 ? -12.547 24.906 20.5 1 97.06 415 VAL A N 1
ATOM 3228 C CA . VAL A 1 415 ? -13.062 25.125 21.844 1 97.06 415 VAL A CA 1
ATOM 3229 C C . VAL A 1 415 ? -12.367 26.328 22.469 1 97.06 415 VAL A C 1
ATOM 3231 O O . VAL A 1 415 ? -11.367 26.828 21.953 1 97.06 415 VAL A O 1
ATOM 3234 N N . LYS A 1 416 ? -12.93 26.75 23.594 1 97.56 416 LYS A N 1
ATOM 3235 C CA . LYS A 1 416 ? -12.336 27.828 24.375 1 97.56 416 LYS A CA 1
ATOM 3236 C C . LYS A 1 416 ? -11.078 27.344 25.109 1 97.56 416 LYS A C 1
ATOM 3238 O O . LYS A 1 416 ? -10.938 26.156 25.375 1 97.56 416 LYS A O 1
ATOM 3243 N N . VAL A 1 417 ? -10.188 28.297 25.344 1 97.19 417 VAL A N 1
ATOM 3244 C CA . VAL A 1 417 ? -9 28.016 26.141 1 97.19 417 VAL A CA 1
ATOM 3245 C C . VAL A 1 417 ? -9.406 27.375 27.469 1 97.19 417 VAL A C 1
ATOM 3247 O O . VAL A 1 417 ? -10.336 27.844 28.125 1 97.19 417 VAL A O 1
ATOM 3250 N N . GLY A 1 418 ? -8.75 26.297 27.797 1 95.31 418 GLY A N 1
ATOM 3251 C CA . GLY A 1 418 ? -9.039 25.609 29.031 1 95.31 418 GLY A CA 1
ATOM 3252 C C . GLY A 1 418 ? -9.914 24.375 28.844 1 95.31 418 GLY A C 1
ATOM 3253 O O . GLY A 1 418 ? -10 23.516 29.719 1 95.31 418 GLY A O 1
ATOM 3254 N N . GLU A 1 419 ? -10.562 24.266 27.703 1 95.5 419 GLU A N 1
ATOM 3255 C CA . GLU A 1 419 ? -11.406 23.109 27.391 1 95.5 419 GLU A CA 1
ATOM 3256 C C . GLU A 1 419 ? -10.656 22.094 26.547 1 95.5 419 GLU A C 1
ATOM 3258 O O . GLU A 1 419 ? -9.648 22.422 25.922 1 95.5 419 GLU A O 1
ATOM 3263 N N . SER A 1 420 ? -11.133 20.875 26.641 1 93.38 420 SER A N 1
ATOM 3264 C CA . SER A 1 420 ? -10.602 19.828 25.781 1 93.38 420 SER A CA 1
ATOM 3265 C C . SER A 1 420 ? -11.43 19.688 24.5 1 93.38 420 SER A C 1
ATOM 3267 O O . SER A 1 420 ? -12.656 19.594 24.562 1 93.38 420 SER A O 1
ATOM 3269 N N . GLN A 1 421 ? -10.781 19.703 23.453 1 93.56 421 GLN A N 1
ATOM 3270 C CA . GLN A 1 421 ? -11.469 19.594 22.172 1 93.56 421 GLN A CA 1
ATOM 3271 C C . GLN A 1 421 ? -12.117 18.234 22 1 93.56 421 GLN A C 1
ATOM 3273 O O . GLN A 1 421 ? -11.445 17.203 22.078 1 93.56 421 GLN A O 1
ATOM 3278 N N . VAL A 1 422 ? -13.414 18.125 21.781 1 94.38 422 VAL A N 1
ATOM 3279 C CA . VAL A 1 422 ? -14.164 16.906 21.484 1 94.38 422 VAL A CA 1
ATOM 3280 C C . VAL A 1 422 ? -14.75 16.984 20.078 1 94.38 422 VAL A C 1
ATOM 3282 O O . VAL A 1 422 ? -14.633 18.016 19.406 1 94.38 422 VAL A O 1
ATOM 3285 N N . ASP A 1 423 ? -15.328 15.898 19.516 1 96.19 423 ASP A N 1
ATOM 3286 C CA . ASP A 1 423 ? -16.047 15.867 18.25 1 96.19 423 ASP A CA 1
ATOM 3287 C C . ASP A 1 423 ? -15.109 16.141 17.078 1 96.19 423 ASP A C 1
ATOM 3289 O O . ASP A 1 423 ? -15.43 16.922 16.188 1 96.19 423 ASP A O 1
ATOM 3293 N N . ARG A 1 424 ? -13.906 15.531 17.125 1 94.75 424 ARG A N 1
ATOM 3294 C CA . ARG A 1 424 ? -12.906 15.664 16.062 1 94.75 424 ARG A CA 1
ATOM 3295 C C . ARG A 1 424 ? -13.016 14.516 15.062 1 94.75 424 ARG A C 1
ATOM 3297 O O . ARG A 1 424 ? -13.281 13.375 15.453 1 94.75 424 ARG A O 1
ATOM 3304 N N . ASN A 1 425 ? -12.789 14.766 13.805 1 96.69 425 ASN A N 1
ATOM 3305 C CA . ASN A 1 425 ? -12.945 13.758 12.766 1 96.69 425 ASN A CA 1
ATOM 3306 C C . ASN A 1 425 ? -11.617 13.438 12.086 1 96.69 425 ASN A C 1
ATOM 3308 O O . ASN A 1 425 ? -11.547 12.539 11.242 1 96.69 425 ASN A O 1
ATOM 3312 N N . GLY A 1 426 ? -10.555 14.141 12.445 1 95.38 426 GLY A N 1
ATOM 3313 C CA . GLY A 1 426 ? -9.312 14.086 11.695 1 95.38 426 GLY A CA 1
ATOM 3314 C C . GLY A 1 426 ? -8.57 12.773 11.852 1 95.38 426 GLY A C 1
ATOM 3315 O O . GLY A 1 426 ? -7.602 12.516 11.141 1 95.38 426 GLY A O 1
ATOM 3316 N N . VAL A 1 427 ? -9.031 11.859 12.711 1 97.56 427 VAL A N 1
ATOM 3317 C CA . VAL A 1 427 ? -8.32 10.625 13.055 1 97.56 427 VAL A CA 1
ATOM 3318 C C . VAL A 1 427 ? -8.344 9.672 11.867 1 97.56 427 VAL A C 1
ATOM 3320 O O . VAL A 1 427 ? -7.461 8.82 11.727 1 97.56 427 VAL A O 1
ATOM 3323 N N . LEU A 1 428 ? -9.352 9.781 10.969 1 98.5 428 LEU A N 1
ATOM 3324 C CA . LEU A 1 428 ? -9.484 8.859 9.844 1 98.5 428 LEU A CA 1
ATOM 3325 C C . LEU A 1 428 ? -8.258 8.914 8.945 1 98.5 428 LEU A C 1
ATOM 3327 O O . LEU A 1 428 ? -7.676 7.875 8.617 1 98.5 428 LEU A O 1
ATOM 3331 N N . GLY A 1 429 ? -7.809 10.125 8.555 1 98.31 429 GLY A N 1
ATOM 3332 C CA . GLY A 1 429 ? -6.609 10.273 7.742 1 98.31 429 GLY A CA 1
ATOM 3333 C C . GLY A 1 429 ? -5.355 9.789 8.438 1 98.31 429 GLY A C 1
ATOM 3334 O O . GLY A 1 429 ? -4.488 9.172 7.816 1 98.31 429 GLY A O 1
ATOM 3335 N N . ALA A 1 430 ? -5.301 9.992 9.711 1 98.12 430 ALA A N 1
ATOM 3336 C CA . ALA A 1 430 ? -4.121 9.641 10.5 1 98.12 430 ALA A CA 1
ATOM 3337 C C . ALA A 1 430 ? -3.959 8.125 10.602 1 98.12 430 ALA A C 1
ATOM 3339 O O . ALA A 1 430 ? -2.855 7.602 10.438 1 98.12 430 ALA A O 1
ATOM 3340 N N . ILE A 1 431 ? -5.059 7.465 10.875 1 98.69 431 ILE A N 1
ATOM 3341 C CA . ILE A 1 431 ? -4.988 6.02 11.062 1 98.69 431 ILE A CA 1
ATOM 3342 C C . ILE A 1 431 ? -4.75 5.34 9.719 1 98.69 431 ILE A C 1
ATOM 3344 O O . ILE A 1 431 ? -3.92 4.434 9.609 1 98.69 431 ILE A O 1
ATOM 3348 N N . THR A 1 432 ? -5.406 5.75 8.688 1 98.69 432 THR A N 1
ATOM 3349 C CA . THR A 1 432 ? -5.227 5.105 7.391 1 98.69 432 THR A CA 1
ATOM 3350 C C . THR A 1 432 ? -3.859 5.445 6.801 1 98.69 432 THR A C 1
ATOM 3352 O O . THR A 1 432 ? -3.297 4.66 6.035 1 98.69 432 THR A O 1
ATOM 3355 N N . GLY A 1 433 ? -3.348 6.59 7.137 1 98.62 433 GLY A N 1
ATOM 3356 C CA . GLY A 1 433 ? -2.117 7.074 6.531 1 98.62 433 GLY A CA 1
ATOM 3357 C C . GLY A 1 433 ? -2.326 7.668 5.148 1 98.62 433 GLY A C 1
ATOM 3358 O O . GLY A 1 433 ? -1.359 8 4.457 1 98.62 433 GLY A O 1
ATOM 3359 N N . PHE A 1 434 ? -3.631 7.809 4.703 1 98.75 434 PHE A N 1
ATOM 3360 C CA . PHE A 1 434 ? -3.973 8.352 3.395 1 98.75 434 PHE A CA 1
ATOM 3361 C C . PHE A 1 434 ? -3.877 9.875 3.4 1 98.75 434 PHE A C 1
ATOM 3363 O O . PHE A 1 434 ? -3.959 10.5 4.461 1 98.75 434 PHE A O 1
ATOM 3370 N N . PRO A 1 435 ? -3.641 10.453 2.238 1 98.81 435 PRO A N 1
ATOM 3371 C CA . PRO A 1 435 ? -3.543 11.914 2.217 1 98.81 435 PRO A CA 1
ATOM 3372 C C . PRO A 1 435 ? -4.891 12.602 2.436 1 98.81 435 PRO A C 1
ATOM 3374 O O . PRO A 1 435 ? -5.922 12.102 1.977 1 98.81 435 PRO A O 1
ATOM 3377 N N . SER A 1 436 ? -4.824 13.664 3.096 1 98.75 436 SER A N 1
ATOM 3378 C CA . SER A 1 436 ? -6.008 14.477 3.379 1 98.75 436 SER A CA 1
ATOM 3379 C C . SER A 1 436 ? -5.672 15.961 3.389 1 98.75 436 SER A C 1
ATOM 3381 O O . SER A 1 436 ? -4.523 16.344 3.629 1 98.75 436 SER A O 1
ATOM 3383 N N . CYS A 1 437 ? -6.641 16.719 3.096 1 98.69 437 CYS A N 1
ATOM 3384 C CA . CYS A 1 437 ? -6.484 18.172 3.02 1 98.69 437 CYS A CA 1
ATOM 3385 C C . CYS A 1 437 ? -7.691 18.875 3.619 1 98.69 437 CYS A C 1
ATOM 3387 O O . CYS A 1 437 ? -8.836 18.5 3.342 1 98.69 437 CYS A O 1
ATOM 3389 N N . VAL A 1 438 ? -7.418 19.812 4.422 1 98.69 438 VAL A N 1
ATOM 3390 C CA . VAL A 1 438 ? -8.469 20.672 4.949 1 98.69 438 VAL A CA 1
ATOM 3391 C C . VAL A 1 438 ? -8.438 22.031 4.242 1 98.69 438 VAL A C 1
ATOM 3393 O O . VAL A 1 438 ? -7.359 22.578 3.984 1 98.69 438 VAL A O 1
ATOM 3396 N N . LEU A 1 439 ? -9.602 22.531 3.889 1 98.88 439 LEU A N 1
ATOM 3397 C CA . LEU A 1 439 ? -9.773 23.844 3.289 1 98.88 439 LEU A CA 1
ATOM 3398 C C . LEU A 1 439 ? -10.695 24.719 4.145 1 98.88 439 LEU A C 1
ATOM 3400 O O . LEU A 1 439 ? -11.539 24.203 4.883 1 98.88 439 LEU A O 1
ATOM 3404 N N . PRO A 1 440 ? -10.492 26.016 4.004 1 98.88 440 PRO A N 1
ATOM 3405 C CA . PRO A 1 440 ? -11.516 26.906 4.578 1 98.88 440 PRO A CA 1
ATOM 3406 C C . PRO A 1 440 ? -12.906 26.641 4.004 1 98.88 440 PRO A C 1
ATOM 3408 O O . PRO A 1 440 ? -13.094 26.703 2.785 1 98.88 440 PRO A O 1
ATOM 3411 N N . ALA A 1 441 ? -13.812 26.391 4.879 1 98.81 441 ALA A N 1
ATOM 3412 C CA . ALA A 1 441 ? -15.172 26.109 4.422 1 98.81 441 ALA A CA 1
ATOM 3413 C C . ALA A 1 441 ? -16.078 27.312 4.633 1 98.81 441 ALA A C 1
ATOM 3415 O O . ALA A 1 441 ? -17.078 27.469 3.939 1 98.81 441 ALA A O 1
ATOM 3416 N N . GLY A 1 442 ? -15.758 28.109 5.594 1 98.75 442 GLY A N 1
ATOM 3417 C CA . GLY A 1 442 ? -16.562 29.25 5.988 1 98.75 442 GLY A CA 1
ATOM 3418 C C . GLY A 1 442 ? -16.469 29.562 7.469 1 98.75 442 GLY A C 1
ATOM 3419 O O . GLY A 1 442 ? -15.508 29.156 8.133 1 98.75 442 GLY A O 1
ATOM 3420 N N . PHE A 1 443 ? -17.422 30.422 7.961 1 98.62 443 PHE A N 1
ATOM 3421 C CA . PHE A 1 443 ? -17.406 30.906 9.336 1 98.62 443 PHE A CA 1
ATOM 3422 C C . PHE A 1 443 ? -18.766 30.703 10 1 98.62 443 PHE A C 1
ATOM 3424 O O . PHE A 1 443 ? -19.797 30.766 9.336 1 98.62 443 PHE A O 1
ATOM 3431 N N . THR A 1 444 ? -18.672 30.484 11.297 1 98.56 444 THR A N 1
ATOM 3432 C CA . THR A 1 444 ? -19.906 30.516 12.078 1 98.56 444 THR A CA 1
ATOM 3433 C C . THR A 1 444 ? -20.453 31.938 12.172 1 98.56 444 THR A C 1
ATOM 3435 O O . THR A 1 444 ? -19.875 32.875 11.633 1 98.56 444 THR A O 1
ATOM 3438 N N . ASN A 1 445 ? -21.625 31.953 12.859 1 98.06 445 ASN A N 1
ATOM 3439 C CA . ASN A 1 445 ? -22.188 33.281 13.094 1 98.06 445 ASN A CA 1
ATOM 3440 C C . ASN A 1 445 ? -21.219 34.156 13.891 1 98.06 445 ASN A C 1
ATOM 3442 O O . ASN A 1 445 ? -20.5 33.656 14.758 1 98.06 445 ASN A O 1
ATOM 3446 N N . GLN A 1 446 ? -21.281 35.438 13.547 1 97.38 446 GLN A N 1
ATOM 3447 C CA . GLN A 1 446 ? -20.469 36.438 14.266 1 97.38 446 GLN A CA 1
ATOM 3448 C C . GLN A 1 446 ? -20.844 36.469 15.742 1 97.38 446 GLN A C 1
ATOM 3450 O O . GLN A 1 446 ? -22 36.312 16.094 1 97.38 446 GLN A O 1
ATOM 3455 N N . THR A 1 447 ? -19.859 36.656 16.562 1 96.12 447 THR A N 1
ATOM 3456 C CA . THR A 1 447 ? -20.047 36.938 17.984 1 96.12 447 THR A CA 1
ATOM 3457 C C . THR A 1 447 ? -19.172 38.094 18.422 1 96.12 447 THR A C 1
ATOM 3459 O O . THR A 1 447 ? -18.391 38.625 17.625 1 96.12 447 THR A O 1
ATOM 3462 N N . GLU A 1 448 ? -19.297 38.5 19.672 1 95.31 448 GLU A N 1
ATOM 3463 C CA . GLU A 1 448 ? -18.516 39.594 20.203 1 95.31 448 GLU A CA 1
ATOM 3464 C C . GLU A 1 448 ? -17.016 39.281 20.172 1 95.31 448 GLU A C 1
ATOM 3466 O O . GLU A 1 448 ? -16.203 40.156 19.859 1 95.31 448 GLU A O 1
ATOM 3471 N N . THR A 1 449 ? -16.641 38.094 20.484 1 94.88 449 THR A N 1
ATOM 3472 C CA . THR A 1 449 ? -15.234 37.719 20.562 1 94.88 449 THR A CA 1
ATOM 3473 C C . THR A 1 449 ? -14.734 37.188 19.219 1 94.88 449 THR A C 1
ATOM 3475 O O . THR A 1 449 ? -13.523 37 19.031 1 94.88 449 THR A O 1
ATOM 3478 N N . ALA A 1 450 ? -15.641 36.969 18.312 1 96.62 450 ALA A N 1
ATOM 3479 C CA . ALA A 1 450 ? -15.32 36.531 16.969 1 96.62 450 ALA A CA 1
ATOM 3480 C C . ALA A 1 450 ? -16.062 37.344 15.914 1 96.62 450 ALA A C 1
ATOM 3482 O O . ALA A 1 450 ? -17.062 36.906 15.344 1 96.62 450 ALA A O 1
ATOM 3483 N N . PRO A 1 451 ? -15.539 38.469 15.586 1 95.19 451 PRO A N 1
ATOM 3484 C CA . PRO A 1 451 ? -16.281 39.438 14.773 1 95.19 451 PRO A CA 1
ATOM 3485 C C . PRO A 1 451 ? -16.594 38.938 13.375 1 95.19 451 PRO A C 1
ATOM 3487 O O . PRO A 1 451 ? -17.547 39.406 12.742 1 95.19 451 PRO A O 1
ATOM 3490 N N . ILE A 1 452 ? -15.852 38 12.836 1 96.38 452 ILE A N 1
ATOM 3491 C CA . ILE A 1 452 ? -16.188 37.469 11.516 1 96.38 452 ILE A CA 1
ATOM 3492 C C . ILE A 1 452 ? -16.656 36.031 11.648 1 96.38 452 ILE A C 1
ATOM 3494 O O . ILE A 1 452 ? -16.844 35.344 10.641 1 96.38 452 ILE A O 1
ATOM 3498 N N . GLY A 1 453 ? -16.734 35.531 12.922 1 97.75 453 GLY 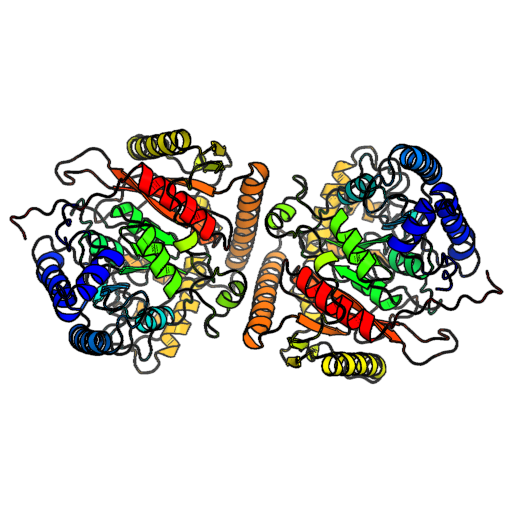A N 1
ATOM 3499 C CA . GLY A 1 453 ? -17.094 34.156 13.195 1 97.75 453 GLY A CA 1
ATOM 3500 C C . GLY A 1 453 ? -15.891 33.25 13.414 1 97.75 453 GLY A C 1
ATOM 3501 O O . GLY A 1 453 ? -14.75 33.688 13.281 1 97.75 453 GLY A O 1
ATOM 3502 N N . ILE A 1 454 ? -16.172 32 13.828 1 98.25 454 ILE A N 1
ATOM 3503 C CA . ILE A 1 454 ? -15.148 31 14.023 1 98.25 454 ILE A CA 1
ATOM 3504 C C . ILE A 1 454 ? -14.961 30.188 12.742 1 98.25 454 ILE A C 1
ATOM 3506 O O . ILE A 1 454 ? -15.93 29.703 12.164 1 98.25 454 ILE A O 1
ATOM 3510 N N . PRO A 1 455 ? -13.719 30.047 12.273 1 98.69 455 PRO A N 1
ATOM 3511 C CA . PRO A 1 455 ? -13.477 29.297 11.039 1 98.69 455 PRO A CA 1
ATOM 3512 C C . PRO A 1 455 ? -13.93 27.844 11.133 1 98.69 455 PRO A C 1
ATOM 3514 O O . PRO A 1 455 ? -13.797 27.219 12.188 1 98.69 455 PRO A O 1
ATOM 3517 N N . VAL A 1 456 ? -14.445 27.312 10.078 1 98.75 456 VAL A N 1
ATOM 3518 C CA . VAL A 1 456 ? -14.812 25.922 9.898 1 98.75 456 VAL A CA 1
ATOM 3519 C C . VAL A 1 456 ? -14.047 25.328 8.719 1 98.75 456 VAL A C 1
ATOM 3521 O O . VAL A 1 456 ? -13.867 25.984 7.695 1 98.75 456 VAL A O 1
ATOM 3524 N N . GLY A 1 457 ? -13.508 24.109 8.961 1 98.69 457 GLY A N 1
ATOM 3525 C CA . GLY A 1 457 ? -12.758 23.438 7.906 1 98.69 457 GLY A CA 1
ATOM 3526 C C . GLY A 1 457 ? -13.5 22.266 7.293 1 98.69 457 GLY A C 1
ATOM 3527 O O . GLY A 1 457 ? -14.211 21.547 7.996 1 98.69 457 GLY A O 1
ATOM 3528 N N . ILE A 1 458 ? -13.344 22.047 5.988 1 98.88 458 ILE A N 1
ATOM 3529 C CA . ILE A 1 458 ? -13.844 20.906 5.234 1 98.88 458 ILE A CA 1
ATOM 3530 C C . ILE A 1 458 ? -12.672 20.016 4.82 1 98.88 458 ILE A C 1
ATOM 3532 O O . ILE A 1 458 ? -11.664 20.5 4.309 1 98.88 458 ILE A O 1
ATOM 3536 N N . GLU A 1 459 ? -12.781 18.734 5.102 1 98.81 459 GLU A N 1
ATOM 3537 C CA . GLU A 1 459 ? -11.656 17.828 4.875 1 98.81 459 GLU A CA 1
ATOM 3538 C C . GLU A 1 459 ? -11.969 16.828 3.758 1 98.81 459 GLU A C 1
ATOM 3540 O O . GLU A 1 459 ? -13.094 16.328 3.656 1 98.81 459 GLU A O 1
ATOM 3545 N N . PHE A 1 460 ? -11.031 16.609 2.893 1 98.94 460 PHE A N 1
ATOM 3546 C CA . PHE A 1 460 ? -11.055 15.625 1.819 1 98.94 460 PHE A CA 1
ATOM 3547 C C . PHE A 1 460 ? -9.984 14.562 2.037 1 98.94 460 PHE A C 1
ATOM 3549 O O . PHE A 1 460 ? -8.852 14.875 2.402 1 98.94 460 PHE A O 1
ATOM 3556 N N . LEU A 1 461 ? -10.344 13.328 1.881 1 98.88 461 LEU A N 1
ATOM 3557 C CA . LEU A 1 461 ? -9.438 12.18 1.967 1 98.88 461 LEU A CA 1
ATOM 3558 C C . LEU A 1 461 ? -9.414 11.414 0.652 1 98.88 461 LEU A C 1
ATOM 3560 O O . LEU A 1 461 ? -10.469 11.109 0.085 1 98.88 461 LEU A O 1
ATOM 3564 N N . THR A 1 462 ? -8.266 11.195 0.095 1 98.75 462 THR A N 1
ATOM 3565 C CA . THR A 1 462 ? -8.117 10.391 -1.116 1 98.75 462 THR A CA 1
ATOM 3566 C C . THR A 1 462 ? -7.266 9.156 -0.844 1 98.75 462 THR A C 1
ATOM 3568 O O . THR A 1 462 ? -6.816 8.938 0.284 1 98.75 462 THR A O 1
ATOM 3571 N N . ARG A 1 463 ? -7.078 8.258 -1.83 1 98.12 463 ARG A N 1
ATOM 3572 C CA . ARG A 1 463 ? -6.262 7.055 -1.727 1 98.12 463 ARG A CA 1
ATOM 3573 C C . ARG A 1 463 ? -4.789 7.41 -1.533 1 98.12 463 ARG A C 1
ATOM 3575 O O . ARG A 1 463 ? -4.371 8.531 -1.833 1 98.12 463 ARG A O 1
ATOM 3582 N N . GLU A 1 464 ? -4.055 6.449 -0.991 1 97.81 464 GLU A N 1
ATOM 3583 C CA . GLU A 1 464 ? -2.615 6.637 -0.826 1 97.81 464 GLU A CA 1
ATOM 3584 C C . GLU A 1 464 ? -1.95 7 -2.15 1 97.81 464 GLU A C 1
ATOM 3586 O O . GLU A 1 464 ? -2.318 6.469 -3.201 1 97.81 464 GLU A O 1
ATOM 3591 N N . TRP A 1 465 ? -1.077 8.023 -2.105 1 97.94 465 TRP A N 1
ATOM 3592 C CA . TRP A 1 465 ? -0.238 8.5 -3.203 1 97.94 465 TRP A CA 1
ATOM 3593 C C . TRP A 1 465 ? -1.058 9.305 -4.207 1 97.94 465 TRP A C 1
ATOM 3595 O O . TRP A 1 465 ? -0.579 9.617 -5.301 1 97.94 465 TRP A O 1
ATOM 3605 N N . ASN A 1 466 ? -2.357 9.602 -3.822 1 98.12 466 ASN A N 1
ATOM 3606 C CA . ASN A 1 466 ? -3.203 10.383 -4.719 1 98.12 466 ASN A CA 1
ATOM 3607 C C . ASN A 1 466 ? -3.297 11.836 -4.277 1 98.12 466 ASN A C 1
ATOM 3609 O O . ASN A 1 466 ? -4.383 12.422 -4.273 1 98.12 466 ASN A O 1
ATOM 3613 N N . GLU A 1 467 ? -2.205 12.375 -3.893 1 98.81 467 GLU A N 1
ATOM 3614 C CA . GLU A 1 467 ? -2.146 13.805 -3.592 1 98.81 467 GLU A CA 1
ATOM 3615 C C . GLU A 1 467 ? -2.58 14.641 -4.793 1 98.81 467 GLU A C 1
ATOM 3617 O O . GLU A 1 467 ? -3.188 15.695 -4.633 1 98.81 467 GLU A O 1
ATOM 3622 N N . SER A 1 468 ? -2.309 14.156 -6.02 1 98.69 468 SER A N 1
ATOM 3623 C CA . SER A 1 468 ? -2.66 14.867 -7.25 1 98.69 468 SER A CA 1
ATOM 3624 C C . SER A 1 468 ? -4.164 15.109 -7.332 1 98.69 468 SER A C 1
ATOM 3626 O O . SER A 1 468 ? -4.602 16.234 -7.609 1 98.69 468 SER A O 1
ATOM 3628 N N . VAL A 1 469 ? -4.934 14.047 -7.043 1 98.69 469 VAL A N 1
ATOM 3629 C CA . VAL A 1 469 ? -6.391 14.156 -7.07 1 98.69 469 VAL A CA 1
ATOM 3630 C C . VAL A 1 469 ? -6.859 15.109 -5.973 1 98.69 469 VAL A C 1
ATOM 3632 O O . VAL A 1 469 ? -7.777 15.898 -6.184 1 98.69 469 VAL A O 1
ATOM 3635 N N . LEU A 1 470 ? -6.219 14.984 -4.898 1 98.81 470 LEU A N 1
ATOM 3636 C CA . LEU A 1 470 ? -6.539 15.844 -3.764 1 98.81 470 LEU A CA 1
ATOM 3637 C C . LEU A 1 470 ? -6.316 17.312 -4.109 1 98.81 470 LEU A C 1
ATOM 3639 O O . LEU A 1 470 ? -7.145 18.156 -3.781 1 98.81 470 LEU A O 1
ATOM 3643 N N . PHE A 1 471 ? -5.254 17.672 -4.789 1 98.94 471 PHE A N 1
ATOM 3644 C CA . PHE A 1 471 ? -4.961 19.047 -5.184 1 98.94 471 PHE A CA 1
ATOM 3645 C C . PHE A 1 471 ? -5.965 19.547 -6.219 1 98.94 471 PHE A C 1
ATOM 3647 O O . PHE A 1 471 ? -6.352 20.719 -6.207 1 98.94 471 PHE A O 1
ATOM 3654 N N . GLU A 1 472 ? -6.414 18.656 -7.141 1 98.88 472 GLU A N 1
ATOM 3655 C CA . GLU A 1 472 ? -7.438 19.047 -8.102 1 98.88 472 GLU A CA 1
ATOM 3656 C C . GLU A 1 472 ? -8.719 19.484 -7.402 1 98.88 472 GLU A C 1
ATOM 3658 O O . GLU A 1 472 ? -9.25 20.562 -7.684 1 98.88 472 GLU A O 1
ATOM 3663 N N . ILE A 1 473 ? -9.117 18.672 -6.488 1 98.88 473 ILE A N 1
ATOM 3664 C CA . ILE A 1 473 ? -10.367 18.922 -5.777 1 98.88 473 ILE A CA 1
ATOM 3665 C C . ILE A 1 473 ? -10.219 20.172 -4.906 1 98.88 473 ILE A C 1
ATOM 3667 O O . ILE A 1 473 ? -11.086 21.047 -4.926 1 98.88 473 ILE A O 1
ATOM 3671 N N . ALA A 1 474 ? -9.148 20.234 -4.184 1 98.94 474 ALA A N 1
ATOM 3672 C CA . ALA A 1 474 ? -8.914 21.344 -3.266 1 98.94 474 ALA A CA 1
ATOM 3673 C C . ALA A 1 474 ? -8.852 22.672 -4.012 1 98.94 474 ALA A C 1
ATOM 3675 O O . ALA A 1 474 ? -9.484 23.656 -3.604 1 98.94 474 ALA A O 1
ATOM 3676 N N . TYR A 1 475 ? -8.078 22.688 -5.117 1 98.94 475 TYR A N 1
ATOM 3677 C CA . TYR A 1 475 ? -7.93 23.922 -5.879 1 98.94 475 TYR A CA 1
ATOM 3678 C C . TYR A 1 475 ? -9.25 24.328 -6.52 1 98.94 475 TYR A C 1
ATOM 3680 O O . TYR A 1 475 ? -9.602 25.516 -6.516 1 98.94 475 TYR A O 1
ATOM 3688 N N . GLY A 1 476 ? -9.953 23.375 -7.059 1 98.88 476 GLY A N 1
ATOM 3689 C CA . GLY A 1 476 ? -11.266 23.672 -7.617 1 98.88 476 GLY A CA 1
ATOM 3690 C C . GLY A 1 476 ? -12.211 24.312 -6.625 1 98.88 476 GLY A C 1
ATOM 3691 O O . GLY A 1 476 ? -12.859 25.312 -6.938 1 98.88 476 GLY A O 1
ATOM 3692 N N . LEU A 1 477 ? -12.258 23.75 -5.438 1 98.88 477 LEU A N 1
ATOM 3693 C CA . LEU A 1 477 ? -13.164 24.312 -4.43 1 98.88 477 LEU A CA 1
ATOM 3694 C C . LEU A 1 477 ? -12.688 25.672 -3.967 1 98.88 477 LEU A C 1
ATOM 3696 O O . LEU A 1 477 ? -13.492 26.609 -3.83 1 98.88 477 LEU A O 1
ATOM 3700 N N . GLU A 1 478 ? -11.414 25.781 -3.674 1 98.88 478 GLU A N 1
ATOM 3701 C CA . GLU A 1 478 ? -10.859 27.047 -3.227 1 98.88 478 GLU A CA 1
ATOM 3702 C C . GLU A 1 478 ? -11.188 28.172 -4.211 1 98.88 478 GLU A C 1
ATOM 3704 O O . GLU A 1 478 ? -11.617 29.25 -3.807 1 98.88 478 GLU A O 1
ATOM 3709 N N . GLN A 1 479 ? -11 27.922 -5.516 1 98.62 479 GLN A N 1
ATOM 3710 C CA . GLN A 1 479 ? -11.188 28.938 -6.539 1 98.62 479 GLN A CA 1
ATOM 3711 C C . GLN A 1 479 ? -12.672 29.25 -6.742 1 98.62 479 GLN A C 1
ATOM 3713 O O . GLN A 1 479 ? -13.031 30.359 -7.172 1 98.62 479 GLN A O 1
ATOM 3718 N N . SER A 1 480 ? -13.508 28.328 -6.344 1 98.44 480 SER A N 1
ATOM 3719 C CA . SER A 1 480 ? -14.945 28.516 -6.523 1 98.44 480 SER A CA 1
ATOM 3720 C C . SER A 1 480 ? -15.555 29.25 -5.336 1 98.44 480 SER A C 1
ATOM 3722 O O . SER A 1 480 ? -16.625 29.859 -5.461 1 98.44 480 SER A O 1
ATOM 3724 N N . THR A 1 481 ? -14.922 29.203 -4.168 1 98.25 481 THR A N 1
ATOM 3725 C CA . THR A 1 481 ? -15.562 29.719 -2.965 1 98.25 481 THR A CA 1
ATOM 3726 C C . THR A 1 481 ? -14.812 30.938 -2.434 1 98.25 481 THR A C 1
ATOM 3728 O O . THR A 1 481 ? -15.43 31.875 -1.929 1 98.25 481 THR A O 1
ATOM 3731 N N . LYS A 1 482 ? -13.445 30.875 -2.494 1 97.56 482 LYS A N 1
ATOM 3732 C CA . LYS A 1 482 ? -12.594 31.922 -1.938 1 97.56 482 LYS A CA 1
ATOM 3733 C C . LYS A 1 482 ? -12.984 32.25 -0.498 1 97.56 482 LYS A C 1
ATOM 3735 O O . LYS A 1 482 ? -13.156 33.406 -0.141 1 97.56 482 LYS A O 1
ATOM 3740 N N . ASN A 1 483 ? -13.023 31.219 0.31 1 97.94 483 ASN A N 1
ATOM 3741 C CA . ASN A 1 483 ? -13.531 31.328 1.674 1 97.94 483 ASN A CA 1
ATOM 3742 C C . ASN A 1 483 ? -12.484 31.906 2.619 1 97.94 483 ASN A C 1
ATOM 3744 O O . ASN A 1 483 ? -12.805 32.281 3.748 1 97.94 483 ASN A O 1
ATOM 3748 N N . ARG A 1 484 ? -11.289 32.094 2.188 1 96.88 484 ARG A N 1
ATOM 3749 C CA . ARG A 1 484 ? -10.219 32.625 3.037 1 96.88 484 ARG A CA 1
ATOM 3750 C C . ARG A 1 484 ? -10.469 34.094 3.393 1 96.88 484 ARG A C 1
ATOM 3752 O O . ARG A 1 484 ? -10.75 34.906 2.514 1 96.88 484 ARG A O 1
ATOM 3759 N N . LYS A 1 485 ? -10.414 34.375 4.688 1 96.56 485 LYS A N 1
ATOM 3760 C CA . LYS A 1 485 ? -10.422 35.719 5.219 1 96.56 485 LYS A CA 1
ATOM 3761 C C . LYS A 1 485 ? -9.359 35.906 6.301 1 96.56 485 LYS A C 1
ATOM 3763 O O . LYS A 1 485 ? -9.148 35 7.121 1 96.56 485 LYS A O 1
ATOM 3768 N N . SER A 1 486 ? -8.688 37 6.266 1 94.75 486 SER A N 1
ATOM 3769 C CA . SER A 1 486 ? -7.727 37.312 7.316 1 94.75 486 SER A CA 1
ATOM 3770 C C . SER A 1 486 ? -8.422 37.625 8.633 1 94.75 486 SER A C 1
ATOM 3772 O O . SER A 1 486 ? -9.555 38.125 8.641 1 94.75 486 SER A O 1
ATOM 3774 N N . PRO A 1 487 ? -7.742 37.344 9.75 1 94.12 487 PRO A N 1
ATOM 3775 C CA . PRO A 1 487 ? -8.328 37.75 11.031 1 94.12 487 PRO A CA 1
ATOM 3776 C C . PRO A 1 487 ? -8.43 39.25 11.164 1 94.12 487 PRO A C 1
ATOM 3778 O O . PRO A 1 487 ? -7.676 40 10.523 1 94.12 487 PRO A O 1
ATOM 3781 N N . VAL A 1 488 ? -9.453 39.719 11.953 1 88.12 488 VAL A N 1
ATOM 3782 C CA . VAL A 1 488 ? -9.633 41.156 12.219 1 88.12 488 VAL A CA 1
ATOM 3783 C C . VAL A 1 488 ? -8.805 41.562 13.438 1 88.12 488 VAL A C 1
ATOM 3785 O O . VAL A 1 488 ? -9 41.031 14.531 1 88.12 488 VAL A O 1
ATOM 3788 N N . ILE A 1 489 ? -7.734 42.125 13.18 1 74.62 489 ILE A N 1
ATOM 3789 C CA . ILE A 1 489 ? -6.867 42.562 14.266 1 74.62 489 ILE A CA 1
ATOM 3790 C C . ILE A 1 489 ? -7.266 43.969 14.711 1 74.62 489 ILE A C 1
ATOM 3792 O O . ILE A 1 489 ? -7.465 44.844 13.883 1 74.62 489 ILE A O 1
ATOM 3796 N N . ASN A 1 490 ? -7.84 44.062 15.961 1 61.44 490 ASN A N 1
ATOM 3797 C CA . ASN A 1 490 ? -8.117 45.406 16.469 1 61.44 490 ASN A CA 1
ATOM 3798 C C . ASN A 1 490 ? -6.891 46.281 16.375 1 61.44 490 ASN A C 1
ATOM 3800 O O . ASN A 1 490 ? -5.844 45.969 16.953 1 61.44 490 ASN A O 1
ATOM 3804 N N . LYS A 1 491 ? -6.816 47.219 15.336 1 54.38 491 LYS A N 1
ATOM 3805 C CA . LYS A 1 491 ? -5.766 48.188 15.031 1 54.38 491 LYS A CA 1
ATOM 3806 C C . LYS A 1 491 ? -5.293 48.906 16.297 1 54.38 491 LYS A C 1
ATOM 3808 O O . LYS A 1 491 ? -4.164 49.406 16.359 1 54.38 491 LYS A O 1
ATOM 3813 N N . ASN A 1 492 ? -6.184 49.062 17.219 1 46.91 492 ASN A N 1
ATOM 3814 C CA . ASN A 1 492 ? -5.723 49.844 18.359 1 46.91 492 ASN A CA 1
ATOM 3815 C C . ASN A 1 492 ? -4.688 49.062 19.172 1 46.91 492 ASN A C 1
ATOM 3817 O O . ASN A 1 492 ? -4.082 49.594 20.094 1 46.91 492 ASN A O 1
ATOM 3821 N N . ILE A 1 493 ? -4.645 47.781 18.828 1 45.69 493 ILE A N 1
ATOM 3822 C CA . ILE A 1 493 ? -3.662 47 19.562 1 45.69 493 ILE A CA 1
ATOM 3823 C C . ILE A 1 493 ? -2.393 46.844 18.734 1 45.69 493 ILE A C 1
ATOM 3825 O O . ILE A 1 493 ? -1.336 46.469 19.25 1 45.69 493 ILE A O 1
ATOM 3829 N N . VAL A 1 494 ? -2.561 47.062 17.406 1 45.44 494 VAL A N 1
ATOM 3830 C CA . VAL A 1 494 ? -1.373 46.938 16.578 1 45.44 494 VAL A CA 1
ATOM 3831 C C . VAL A 1 494 ? -0.817 48.312 16.234 1 45.44 494 VAL A C 1
ATOM 3833 O O . VAL A 1 494 ? -1.578 49.25 15.953 1 45.44 494 VAL A O 1
ATOM 3836 N N . MET B 1 1 ? 10.219 -17.234 -47.406 1 29.83 1 MET B N 1
ATOM 3837 C CA . MET B 1 1 ? 10.289 -17.406 -45.938 1 29.83 1 MET B CA 1
ATOM 3838 C C . MET B 1 1 ? 9.539 -18.656 -45.5 1 29.83 1 MET B C 1
ATOM 3840 O O . MET B 1 1 ? 8.336 -18.781 -45.75 1 29.83 1 MET B O 1
ATOM 3844 N N . LYS B 1 2 ? 10.227 -19.688 -45.438 1 41.97 2 LYS B N 1
ATOM 3845 C CA . LYS B 1 2 ? 9.688 -21.047 -45.344 1 41.97 2 LYS B CA 1
ATOM 3846 C C . LYS B 1 2 ? 8.609 -21.141 -44.281 1 41.97 2 LYS B C 1
ATOM 3848 O O . LYS B 1 2 ? 8.859 -20.828 -43.094 1 41.97 2 LYS B O 1
ATOM 3853 N N . LYS B 1 3 ? 7.418 -21.078 -44.438 1 54.66 3 LYS B N 1
ATOM 3854 C CA . LYS B 1 3 ? 6.289 -21.125 -43.531 1 54.66 3 LYS B CA 1
ATOM 3855 C C . LYS B 1 3 ? 6.453 -22.25 -42.5 1 54.66 3 LYS B C 1
ATOM 3857 O O . LYS B 1 3 ? 6.473 -23.438 -42.875 1 54.66 3 LYS B O 1
ATOM 3862 N N . GLU B 1 4 ? 6.977 -22.109 -41.094 1 58.72 4 GLU B N 1
ATOM 3863 C CA . GLU B 1 4 ? 7.195 -23.109 -40.062 1 58.72 4 GLU B CA 1
ATOM 3864 C C . GLU B 1 4 ? 5.902 -23.859 -39.75 1 58.72 4 GLU B C 1
ATOM 3866 O O . GLU B 1 4 ? 4.844 -23.25 -39.594 1 58.72 4 GLU B O 1
ATOM 3871 N N . LYS B 1 5 ? 5.809 -25.266 -39.781 1 74.75 5 LYS B N 1
ATOM 3872 C CA . LYS B 1 5 ? 4.676 -26.172 -39.594 1 74.75 5 LYS B CA 1
ATOM 3873 C C . LYS B 1 5 ? 4.145 -26.078 -38.156 1 74.75 5 LYS B C 1
ATOM 3875 O O . LYS B 1 5 ? 4.926 -26.047 -37.219 1 74.75 5 LYS B O 1
ATOM 3880 N N . PHE B 1 6 ? 2.867 -25.828 -38 1 87.31 6 PHE B N 1
ATOM 3881 C CA . PHE B 1 6 ? 2.174 -25.734 -36.719 1 87.31 6 PHE B CA 1
ATOM 3882 C C . PHE B 1 6 ? 2.428 -26.969 -35.875 1 87.31 6 PHE B C 1
ATOM 3884 O O . PHE B 1 6 ? 2.316 -28.094 -36.344 1 87.31 6 PHE B O 1
ATOM 3891 N N . CYS B 1 7 ? 3.002 -26.781 -34.656 1 87.38 7 CYS B N 1
ATOM 3892 C CA . CYS B 1 7 ? 3.262 -27.828 -33.656 1 87.38 7 CYS B CA 1
ATOM 3893 C C . CYS B 1 7 ? 2.424 -27.609 -32.406 1 87.38 7 CYS B C 1
ATOM 3895 O O . CYS B 1 7 ? 2.643 -26.641 -31.672 1 87.38 7 CYS B O 1
ATOM 3897 N N . LEU B 1 8 ? 1.541 -28.578 -32.156 1 90.38 8 LEU B N 1
ATOM 3898 C CA . LEU B 1 8 ? 0.619 -28.438 -31.031 1 90.38 8 LEU B CA 1
ATOM 3899 C C . LEU B 1 8 ? 1.376 -28.375 -29.703 1 90.38 8 LEU B C 1
ATOM 3901 O O . LEU B 1 8 ? 1.03 -27.594 -28.812 1 90.38 8 LEU B O 1
ATOM 3905 N N . GLU B 1 9 ? 2.432 -29.25 -29.438 1 87.75 9 GLU B N 1
ATOM 3906 C CA . GLU B 1 9 ? 3.129 -29.453 -28.172 1 87.75 9 GLU B CA 1
ATOM 3907 C C . GLU B 1 9 ? 3.816 -28.172 -27.719 1 87.75 9 GLU B C 1
ATOM 3909 O O . GLU B 1 9 ? 4.062 -27.984 -26.531 1 87.75 9 GLU B O 1
ATOM 3914 N N . GLU B 1 10 ? 3.977 -27.156 -28.5 1 90.69 10 GLU B N 1
ATOM 3915 C CA . GLU B 1 10 ? 4.605 -25.906 -28.094 1 90.69 10 GLU B CA 1
ATOM 3916 C C . GLU B 1 10 ? 3.955 -24.719 -28.781 1 90.69 10 GLU B C 1
ATOM 3918 O O . GLU B 1 10 ? 4.613 -23.703 -29.031 1 90.69 10 GLU B O 1
ATOM 3923 N N . ALA B 1 11 ? 2.699 -24.953 -29.016 1 96 11 ALA B N 1
ATOM 3924 C CA . ALA B 1 11 ? 1.962 -23.875 -29.641 1 96 11 ALA B CA 1
ATOM 3925 C C . ALA B 1 11 ? 1.788 -22.688 -28.688 1 96 11 ALA B C 1
ATOM 3927 O O . ALA B 1 11 ? 1.846 -22.859 -27.469 1 96 11 ALA B O 1
ATOM 3928 N N . THR B 1 12 ? 1.668 -21.484 -29.219 1 97.94 12 THR B N 1
ATOM 3929 C CA . THR B 1 12 ? 1.368 -20.266 -28.484 1 97.94 12 THR B CA 1
ATOM 3930 C C . THR B 1 12 ? 0.001 -19.703 -28.891 1 97.94 12 THR B C 1
ATOM 3932 O O . THR B 1 12 ? -0.606 -20.188 -29.859 1 97.94 12 THR B O 1
ATOM 3935 N N . ILE B 1 13 ? -0.487 -18.766 -28.125 1 98.56 13 ILE B N 1
ATOM 3936 C CA . ILE B 1 13 ? -1.771 -18.141 -28.438 1 98.56 13 ILE B CA 1
ATOM 3937 C C . ILE B 1 13 ? -1.72 -17.531 -29.828 1 98.56 13 ILE B C 1
ATOM 3939 O O . ILE B 1 13 ? -2.621 -17.75 -30.641 1 98.56 13 ILE B O 1
ATOM 3943 N N . ASP B 1 14 ? -0.637 -16.859 -30.203 1 97.81 14 ASP B N 1
ATOM 3944 C CA . ASP B 1 14 ? -0.504 -16.219 -31.5 1 97.81 14 ASP B CA 1
ATOM 3945 C C . ASP B 1 14 ? -0.445 -17.25 -32.625 1 97.81 14 ASP B C 1
ATOM 3947 O O . ASP B 1 14 ? -1.051 -17.047 -33.688 1 97.81 14 ASP B O 1
ATOM 3951 N N . SER B 1 15 ? 0.298 -18.328 -32.438 1 97.62 15 SER B N 1
ATOM 3952 C CA . SER B 1 15 ? 0.412 -19.328 -33.5 1 97.62 15 SER B CA 1
ATOM 3953 C C . SER B 1 15 ? -0.925 -20.016 -33.75 1 97.62 15 SER B C 1
ATOM 3955 O O . SER B 1 15 ? -1.266 -20.312 -34.875 1 97.62 15 SER B O 1
ATOM 3957 N N . ILE B 1 16 ? -1.666 -20.25 -32.688 1 98.19 16 ILE B N 1
ATOM 3958 C CA . ILE B 1 16 ? -2.984 -20.859 -32.844 1 98.19 16 ILE B CA 1
ATOM 3959 C C . ILE B 1 16 ? -3.914 -19.906 -33.594 1 98.19 16 ILE B C 1
ATOM 3961 O O . ILE B 1 16 ? -4.613 -20.312 -34.531 1 98.19 16 ILE B O 1
ATOM 3965 N N . HIS B 1 17 ? -3.908 -18.656 -33.188 1 98.25 17 HIS B N 1
ATOM 3966 C CA . HIS B 1 17 ? -4.77 -17.688 -33.844 1 98.25 17 HIS B CA 1
ATOM 3967 C C . HIS B 1 17 ? -4.391 -17.516 -35.312 1 98.25 17 HIS B C 1
ATOM 3969 O O . HIS B 1 17 ? -5.258 -17.281 -36.156 1 98.25 17 HIS B O 1
ATOM 3975 N N . THR B 1 18 ? -3.125 -17.609 -35.594 1 97.44 18 THR B N 1
ATOM 3976 C CA . THR B 1 18 ? -2.688 -17.594 -37 1 97.44 18 THR B CA 1
ATOM 3977 C C . THR B 1 18 ? -3.291 -18.75 -37.75 1 97.44 18 THR B C 1
ATOM 3979 O O . THR B 1 18 ? -3.754 -18.578 -38.906 1 97.44 18 THR B O 1
ATOM 3982 N N . GLU B 1 19 ? -3.301 -19.938 -37.156 1 97.31 19 GLU B N 1
ATOM 3983 C CA . GLU B 1 19 ? -3.895 -21.094 -37.781 1 97.31 19 GLU B CA 1
ATOM 3984 C C . GLU B 1 19 ? -5.398 -20.922 -37.969 1 97.31 19 GLU B C 1
ATOM 3986 O O . GLU B 1 19 ? -5.961 -21.359 -38.969 1 97.31 19 GLU B O 1
ATOM 3991 N N . PHE B 1 20 ? -6.082 -20.344 -37 1 97.81 20 PHE B N 1
ATOM 3992 C CA . PHE B 1 20 ? -7.504 -20.062 -37.125 1 97.81 20 PHE B CA 1
ATOM 3993 C C . PHE B 1 20 ? -7.746 -19.156 -38.344 1 97.81 20 PHE B C 1
ATOM 3995 O O . PHE B 1 20 ? -8.617 -19.422 -39.156 1 97.81 20 PHE B O 1
ATOM 4002 N N . LYS B 1 21 ? -6.996 -18.125 -38.406 1 97.12 21 LYS B N 1
ATOM 4003 C CA . LYS B 1 21 ? -7.184 -17.094 -39.438 1 97.12 21 LYS B CA 1
ATOM 4004 C C . LYS B 1 21 ? -6.91 -17.656 -40.844 1 97.12 21 LYS B C 1
ATOM 4006 O O . LYS B 1 21 ? -7.562 -17.266 -41.812 1 97.12 21 LYS B O 1
ATOM 4011 N N . ASN B 1 22 ? -5.98 -18.578 -40.906 1 95.88 22 ASN B N 1
ATOM 4012 C CA . ASN B 1 22 ? -5.641 -19.125 -42.219 1 95.88 22 ASN B CA 1
ATOM 4013 C C . ASN B 1 22 ? -6.516 -20.328 -42.562 1 95.88 22 ASN B C 1
ATOM 4015 O O . ASN B 1 22 ? -6.383 -20.906 -43.656 1 95.88 22 ASN B O 1
ATOM 4019 N N . GLY B 1 23 ? -7.344 -20.781 -41.625 1 95.19 23 GLY B N 1
ATOM 4020 C CA . GLY B 1 23 ? -8.328 -21.812 -41.875 1 95.19 23 GLY B CA 1
ATOM 4021 C C . GLY B 1 23 ? -7.781 -23.219 -41.719 1 95.19 23 GLY B C 1
ATOM 4022 O O . GLY B 1 23 ? -8.469 -24.203 -42 1 95.19 23 GLY B O 1
ATOM 4023 N N . SER B 1 24 ? -6.59 -23.359 -41.219 1 96.12 24 SER B N 1
ATOM 4024 C CA . SER B 1 24 ? -5.941 -24.656 -41.094 1 96.12 24 SER B CA 1
ATOM 4025 C C . SER B 1 24 ? -6.324 -25.375 -39.812 1 96.12 24 SER B C 1
ATOM 4027 O O . SER B 1 24 ? -6.031 -26.547 -39.625 1 96.12 24 SER B O 1
ATOM 4029 N N . LEU B 1 25 ? -6.941 -24.688 -38.938 1 97 25 LEU B N 1
ATOM 4030 C CA . LEU B 1 25 ? -7.34 -25.203 -37.625 1 97 25 LEU B CA 1
ATOM 4031 C C . LEU B 1 25 ? -8.625 -24.547 -37.156 1 97 25 LEU B C 1
ATOM 4033 O O . LEU B 1 25 ? -8.805 -23.344 -37.312 1 97 25 LEU B O 1
ATOM 4037 N N . THR B 1 26 ? -9.523 -25.297 -36.688 1 98.06 26 THR B N 1
ATOM 4038 C CA . THR B 1 26 ? -10.695 -24.75 -36 1 98.06 26 THR B CA 1
ATOM 4039 C C . THR B 1 26 ? -10.602 -24.938 -34.5 1 98.06 26 THR B C 1
ATOM 4041 O O . THR B 1 26 ? -9.758 -25.703 -34 1 98.06 26 THR B O 1
ATOM 4044 N N . CYS B 1 27 ? -11.445 -24.234 -33.781 1 98.56 27 CYS B N 1
ATOM 4045 C CA . CYS B 1 27 ? -11.5 -24.438 -32.344 1 98.56 27 CYS B CA 1
ATOM 4046 C C . CYS B 1 27 ? -11.797 -25.891 -31.984 1 98.56 27 CYS B C 1
ATOM 4048 O O . CYS B 1 27 ? -11.156 -26.469 -31.109 1 98.56 27 CYS B O 1
ATOM 4050 N N . LYS B 1 28 ? -12.758 -26.469 -32.625 1 98.44 28 LYS B N 1
ATOM 4051 C CA . LYS B 1 28 ? -13.18 -27.828 -32.344 1 98.44 28 LYS B CA 1
ATOM 4052 C C . LYS B 1 28 ? -12.031 -28.812 -32.594 1 98.44 28 LYS B C 1
ATOM 4054 O O . LYS B 1 28 ? -11.797 -29.719 -31.781 1 98.44 28 LYS B O 1
ATOM 4059 N N . GLU B 1 29 ? -11.352 -28.656 -33.719 1 98.31 29 GLU B N 1
ATOM 4060 C CA . GLU B 1 29 ? -10.203 -29.5 -34 1 98.31 29 GLU B CA 1
ATOM 4061 C C . GLU B 1 29 ? -9.117 -29.359 -32.938 1 98.31 29 GLU B C 1
ATOM 4063 O O . GLU B 1 29 ? -8.508 -30.344 -32.531 1 98.31 29 GLU B O 1
ATOM 4068 N N . LEU B 1 30 ? -8.859 -28.141 -32.594 1 98.44 30 LEU B N 1
ATOM 4069 C CA . LEU B 1 30 ? -7.852 -27.859 -31.562 1 98.44 30 LEU B CA 1
ATOM 4070 C C . LEU B 1 30 ? -8.211 -28.547 -30.25 1 98.44 30 LEU B C 1
ATOM 4072 O O . LEU B 1 30 ? -7.371 -29.234 -29.656 1 98.44 30 LEU B O 1
ATOM 4076 N N . ILE B 1 31 ? -9.461 -28.375 -29.75 1 98.5 31 ILE B N 1
ATOM 4077 C CA . ILE B 1 31 ? -9.914 -28.953 -28.5 1 98.5 31 ILE B CA 1
ATOM 4078 C C . ILE B 1 31 ? -9.82 -30.484 -28.562 1 98.5 31 ILE B C 1
ATOM 4080 O O . ILE B 1 31 ? -9.398 -31.125 -27.609 1 98.5 31 ILE B O 1
ATOM 4084 N N . LYS B 1 32 ? -10.164 -31.047 -29.656 1 98.06 32 LYS B N 1
ATOM 4085 C CA . LYS B 1 32 ? -10.078 -32.5 -29.844 1 98.06 32 LYS B CA 1
ATOM 4086 C C . LYS B 1 32 ? -8.633 -32.969 -29.688 1 98.06 32 LYS B C 1
ATOM 4088 O O . LYS B 1 32 ? -8.383 -34 -29.031 1 98.06 32 LYS B O 1
ATOM 4093 N N . LYS B 1 33 ? -7.742 -32.281 -30.297 1 97.19 33 LYS B N 1
ATOM 4094 C CA . LYS B 1 33 ? -6.332 -32.656 -30.219 1 97.19 33 LYS B CA 1
ATOM 4095 C C . LYS B 1 33 ? -5.863 -32.656 -28.766 1 97.19 33 LYS B C 1
ATOM 4097 O O . LYS B 1 33 ? -5.145 -33.594 -28.344 1 97.19 33 LYS B O 1
ATOM 4102 N N . TYR B 1 34 ? -6.215 -31.719 -27.984 1 97.31 34 TYR B N 1
ATOM 4103 C CA . TYR B 1 34 ? -5.801 -31.641 -26.578 1 97.31 34 TYR B CA 1
ATOM 4104 C C . TYR B 1 34 ? -6.48 -32.719 -25.75 1 97.31 34 TYR B C 1
ATOM 4106 O O . TYR B 1 34 ? -5.844 -33.375 -24.906 1 97.31 34 TYR B O 1
ATOM 4114 N N . ILE B 1 35 ? -7.793 -32.969 -25.953 1 97.06 35 ILE B N 1
ATOM 4115 C CA . ILE B 1 35 ? -8.516 -33.969 -25.188 1 97.06 35 ILE B CA 1
ATOM 4116 C C . ILE B 1 35 ? -7.953 -35.375 -25.516 1 97.06 35 ILE B C 1
ATOM 4118 O O . ILE B 1 35 ? -7.809 -36.219 -24.625 1 97.06 35 ILE B O 1
ATOM 4122 N N . ASP B 1 36 ? -7.586 -35.594 -26.766 1 95.19 36 ASP B N 1
ATOM 4123 C CA . ASP B 1 36 ? -6.949 -36.844 -27.156 1 95.19 36 ASP B CA 1
ATOM 4124 C C . ASP B 1 36 ? -5.633 -37.062 -26.406 1 95.19 36 ASP B C 1
ATOM 4126 O O . ASP B 1 36 ? -5.324 -38.156 -25.969 1 95.19 36 ASP B O 1
ATOM 4130 N N . ARG B 1 37 ? -4.93 -36.031 -26.312 1 93.75 37 ARG B N 1
ATOM 4131 C CA . ARG B 1 37 ? -3.654 -36.094 -25.594 1 93.75 37 ARG B CA 1
ATOM 4132 C C . ARG B 1 37 ? -3.867 -36.406 -24.125 1 93.75 37 ARG B C 1
ATOM 4134 O O . ARG B 1 37 ? -3.111 -37.188 -23.531 1 93.75 37 ARG B O 1
ATOM 4141 N N . ILE B 1 38 ? -4.852 -35.781 -23.484 1 96.31 38 ILE B N 1
ATOM 4142 C CA . ILE B 1 38 ? -5.18 -36.062 -22.078 1 96.31 38 ILE B CA 1
ATOM 4143 C C . ILE B 1 38 ? -5.496 -37.531 -21.906 1 96.31 38 ILE B C 1
ATOM 4145 O O . ILE B 1 38 ? -4.957 -38.188 -21.016 1 96.31 38 ILE B O 1
ATOM 4149 N N . GLU B 1 39 ? -6.309 -38.031 -22.734 1 93.56 39 GLU B N 1
ATOM 4150 C CA . GLU B 1 39 ? -6.73 -39.406 -22.641 1 93.56 39 GLU B CA 1
ATOM 4151 C C . GLU B 1 39 ? -5.547 -40.375 -22.812 1 93.56 39 GLU B C 1
ATOM 4153 O O . GLU B 1 39 ? -5.441 -41.375 -22.109 1 93.56 39 GLU B O 1
ATOM 4158 N N . LYS B 1 40 ? -4.691 -39.969 -23.656 1 91.19 40 LYS B N 1
ATOM 4159 C CA . LYS B 1 40 ? -3.566 -40.844 -23.984 1 91.19 40 LYS B CA 1
ATOM 4160 C C . LYS B 1 40 ? -2.492 -40.781 -22.891 1 91.19 40 LYS B C 1
ATOM 4162 O O . LYS B 1 40 ? -1.893 -41.812 -22.547 1 91.19 40 LYS B O 1
ATOM 4167 N N . CYS B 1 41 ? -2.293 -39.625 -22.359 1 92.06 41 CYS B N 1
ATOM 4168 C CA . CYS B 1 41 ? -1.08 -39.438 -21.578 1 92.06 41 CYS B CA 1
ATOM 4169 C C . CYS B 1 41 ? -1.408 -39.312 -20.094 1 92.06 41 CYS B C 1
ATOM 4171 O O . CYS B 1 41 ? -0.559 -39.594 -19.234 1 92.06 41 CYS B O 1
ATOM 4173 N N . ASP B 1 42 ? -2.531 -38.906 -19.75 1 94.19 42 ASP B N 1
ATOM 4174 C CA . ASP B 1 42 ? -2.842 -38.656 -18.344 1 94.19 42 ASP B CA 1
ATOM 4175 C C . ASP B 1 42 ? -3.383 -39.906 -17.672 1 94.19 42 ASP B C 1
ATOM 4177 O O . ASP B 1 42 ? -3.074 -40.188 -16.516 1 94.19 42 ASP B O 1
ATOM 4181 N N . LYS B 1 43 ? -4.176 -40.562 -18.422 1 81.75 43 LYS B N 1
ATOM 4182 C CA . LYS B 1 43 ? -4.875 -41.719 -17.859 1 81.75 43 LYS B CA 1
ATOM 4183 C C . LYS B 1 43 ? -4.207 -43.031 -18.281 1 81.75 43 LYS B C 1
ATOM 4185 O O . LYS B 1 43 ? -4.359 -44.062 -17.609 1 81.75 43 LYS B O 1
ATOM 4190 N N . ILE B 1 44 ? -3.689 -42.875 -19.406 1 83.12 44 ILE B N 1
ATOM 4191 C CA . ILE B 1 44 ? -2.936 -43.969 -19.969 1 83.12 44 ILE B CA 1
ATOM 4192 C C . ILE B 1 44 ? -1.483 -43.562 -20.188 1 83.12 44 ILE B C 1
ATOM 4194 O O . ILE B 1 44 ? -1.139 -42.375 -20.031 1 83.12 44 ILE B O 1
ATOM 4198 N N . GLY B 1 45 ? -0.651 -44.438 -20.344 1 84.44 45 GLY B N 1
ATOM 4199 C CA . GLY B 1 45 ? 0.741 -44.094 -20.578 1 84.44 45 GLY B CA 1
ATOM 4200 C C . GLY B 1 45 ? 1.519 -43.844 -19.312 1 84.44 45 GLY B C 1
ATOM 4201 O O . GLY B 1 45 ? 1.523 -44.656 -18.391 1 84.44 45 GLY B O 1
ATOM 4202 N N . PRO B 1 46 ? 2.088 -42.469 -19.344 1 87.38 46 PRO B N 1
ATOM 4203 C CA . PRO B 1 46 ? 2.869 -42.156 -18.141 1 87.38 46 PRO B CA 1
ATOM 4204 C C . PRO B 1 46 ? 2 -42 -16.891 1 87.38 46 PRO B C 1
ATOM 4206 O O . PRO B 1 46 ? 2.516 -41.969 -15.773 1 87.38 46 PRO B O 1
ATOM 4209 N N . MET B 1 47 ? 0.721 -41.812 -17.125 1 89.94 47 MET B N 1
ATOM 4210 C CA . MET B 1 47 ? -0.22 -41.75 -16 1 89.94 47 MET B CA 1
ATOM 4211 C C . MET B 1 47 ? 0.161 -40.625 -15.055 1 89.94 47 MET B C 1
ATOM 4213 O O . MET B 1 47 ? 0.414 -40.844 -13.867 1 89.94 47 MET B O 1
ATOM 4217 N N . ILE B 1 48 ? 0.138 -39.438 -15.594 1 94.38 48 ILE B N 1
ATOM 4218 C CA . ILE B 1 48 ? 0.539 -38.219 -14.891 1 94.38 48 ILE B CA 1
ATOM 4219 C C . ILE B 1 48 ? -0.434 -37.938 -13.75 1 94.38 48 ILE B C 1
ATOM 4221 O O . ILE B 1 48 ? -0.043 -37.406 -12.711 1 94.38 48 ILE B O 1
ATOM 4225 N N . ASN B 1 49 ? -1.696 -38.344 -13.938 1 96.19 49 ASN B N 1
ATOM 4226 C CA . ASN B 1 49 ? -2.746 -38.156 -12.938 1 96.19 49 ASN B CA 1
ATOM 4227 C C . ASN B 1 49 ? -2.945 -36.688 -12.609 1 96.19 49 ASN B C 1
ATOM 4229 O O . ASN B 1 49 ? -2.918 -36.312 -11.438 1 96.19 49 ASN B O 1
ATOM 4233 N N . SER B 1 50 ? -3.049 -35.906 -13.625 1 98.06 50 SER B N 1
ATOM 4234 C CA . SER B 1 50 ? -3.15 -34.469 -13.414 1 98.06 50 SER B CA 1
ATOM 4235 C C . SER B 1 50 ? -4.562 -33.969 -13.68 1 98.06 50 SER B C 1
ATOM 4237 O O . SER B 1 50 ? -4.938 -32.875 -13.242 1 98.06 50 SER B O 1
ATOM 4239 N N . VAL B 1 51 ? -5.391 -34.688 -14.367 1 98.44 51 VAL B N 1
ATOM 4240 C CA . VAL B 1 51 ? -6.695 -34.188 -14.797 1 98.44 51 VAL B CA 1
ATOM 4241 C C . VAL B 1 51 ? -7.797 -34.875 -13.992 1 98.44 51 VAL B C 1
ATOM 4243 O O . VAL B 1 51 ? -7.93 -36.094 -14.016 1 98.44 51 VAL B O 1
ATOM 4246 N N . ILE B 1 52 ? -8.609 -34.125 -13.32 1 97.56 52 ILE B N 1
ATOM 4247 C CA . ILE B 1 52 ? -9.703 -34.625 -12.5 1 97.56 52 ILE B CA 1
ATOM 4248 C C . ILE B 1 52 ? -10.945 -34.844 -13.359 1 97.56 52 ILE B C 1
ATOM 4250 O O . ILE B 1 52 ? -11.641 -35.844 -13.227 1 97.56 52 ILE B O 1
ATOM 4254 N N . MET B 1 53 ? -11.18 -33.844 -14.25 1 96.31 53 MET B N 1
ATOM 4255 C CA . MET B 1 53 ? -12.398 -33.906 -15.047 1 96.31 53 MET B CA 1
ATOM 4256 C C . MET B 1 53 ? -12.219 -33.188 -16.375 1 96.31 53 MET B C 1
ATOM 4258 O O . MET B 1 53 ? -11.57 -32.125 -16.438 1 96.31 53 MET B O 1
ATOM 4262 N N . ILE B 1 54 ? -12.75 -33.75 -17.406 1 97.81 54 ILE B N 1
ATOM 4263 C CA . ILE B 1 54 ? -12.852 -33.094 -18.719 1 97.81 54 ILE B CA 1
ATOM 4264 C C . ILE B 1 54 ? -14.203 -32.375 -18.844 1 97.81 54 ILE B C 1
ATOM 4266 O O . ILE B 1 54 ? -15.242 -32.969 -18.484 1 97.81 54 ILE B O 1
ATOM 4270 N N . ASN B 1 55 ? -14.18 -31.156 -19.219 1 98.38 55 ASN B N 1
ATOM 4271 C CA . ASN B 1 55 ? -15.406 -30.391 -19.422 1 98.38 55 ASN B CA 1
ATOM 4272 C C . ASN B 1 55 ? -16.219 -30.922 -20.609 1 98.38 55 ASN B C 1
ATOM 4274 O O . ASN B 1 55 ? -15.836 -30.734 -21.766 1 98.38 55 ASN B O 1
ATOM 4278 N N . LYS B 1 56 ? -17.359 -31.453 -20.406 1 96.5 56 LYS B N 1
ATOM 4279 C CA . LYS B 1 56 ? -18.172 -32.094 -21.438 1 96.5 56 LYS B CA 1
ATOM 4280 C C . LYS B 1 56 ? -18.719 -31.078 -22.422 1 96.5 56 LYS B C 1
ATOM 4282 O O . LYS B 1 56 ? -19.094 -31.422 -23.547 1 96.5 56 LYS B O 1
ATOM 4287 N N . ASN B 1 57 ? -18.703 -29.859 -22 1 97.56 57 ASN B N 1
ATOM 4288 C CA . ASN B 1 57 ? -19.266 -28.812 -22.844 1 97.56 57 ASN B CA 1
ATOM 4289 C C . ASN B 1 57 ? -18.203 -28.219 -23.766 1 97.56 57 ASN B C 1
ATOM 4291 O O . ASN B 1 57 ? -18.5 -27.344 -24.594 1 97.56 57 ASN B O 1
ATOM 4295 N N . ALA B 1 58 ? -16.969 -28.641 -23.656 1 98.31 58 ALA B N 1
ATOM 4296 C CA . ALA B 1 58 ? -15.852 -28 -24.359 1 98.31 58 ALA B CA 1
ATOM 4297 C C . ALA B 1 58 ? -16.078 -28.047 -25.875 1 98.31 58 ALA B C 1
ATOM 4299 O O . ALA B 1 58 ? -15.852 -27.047 -26.562 1 98.31 58 ALA B O 1
ATOM 4300 N N . PHE B 1 59 ? -16.594 -29.141 -26.422 1 98.19 59 PHE B N 1
ATOM 4301 C CA . PHE B 1 59 ? -16.781 -29.281 -27.859 1 98.19 59 PHE B CA 1
ATOM 4302 C C . PHE B 1 59 ? -17.906 -28.391 -28.344 1 98.19 59 PHE B C 1
ATOM 4304 O O . PHE B 1 59 ? -17.812 -27.781 -29.422 1 98.19 59 PHE B O 1
ATOM 4311 N N . LYS B 1 60 ? -18.938 -28.375 -27.562 1 98.31 60 LYS B N 1
ATOM 4312 C CA . LYS B 1 60 ? -20.062 -27.516 -27.922 1 98.31 60 LYS B CA 1
ATOM 4313 C C . LYS B 1 60 ? -19.625 -26.047 -27.969 1 98.31 60 LYS B C 1
ATOM 4315 O O . LYS B 1 60 ? -19.969 -25.312 -28.891 1 98.31 60 LYS B O 1
ATOM 4320 N N . ILE B 1 61 ? -18.906 -25.641 -26.984 1 98.44 61 ILE B N 1
ATOM 4321 C CA . ILE B 1 61 ? -18.406 -24.266 -26.906 1 98.44 61 ILE B CA 1
ATOM 4322 C C . ILE B 1 61 ? -17.469 -23.984 -28.094 1 98.44 61 ILE B C 1
ATOM 4324 O O . ILE B 1 61 ? -17.531 -22.906 -28.688 1 98.44 61 ILE B O 1
ATOM 4328 N N . ALA B 1 62 ? -16.609 -24.938 -28.422 1 98.75 62 ALA B N 1
ATOM 4329 C CA . ALA B 1 62 ? -15.703 -24.797 -29.547 1 98.75 62 ALA B CA 1
ATOM 4330 C C . ALA B 1 62 ? -16.469 -24.578 -30.859 1 98.75 62 ALA B C 1
ATOM 4332 O O . ALA B 1 62 ? -16.094 -23.734 -31.672 1 98.75 62 ALA B O 1
ATOM 4333 N N . ASP B 1 63 ? -17.547 -25.328 -31.031 1 98.31 63 ASP B N 1
ATOM 4334 C CA . ASP B 1 63 ? -18.391 -25.188 -32.219 1 98.31 63 ASP B CA 1
ATOM 4335 C C . ASP B 1 63 ? -18.984 -23.781 -32.281 1 98.31 63 ASP B C 1
ATOM 4337 O O . ASP B 1 63 ? -19 -23.188 -33.375 1 98.31 63 ASP B O 1
ATOM 4341 N N . GLU B 1 64 ? -19.422 -23.359 -31.203 1 98.44 64 GLU B N 1
ATOM 4342 C CA . GLU B 1 64 ? -20.016 -22.016 -31.141 1 98.44 64 GLU B CA 1
ATOM 4343 C C . GLU B 1 64 ? -18.984 -20.953 -31.5 1 98.44 64 GLU B C 1
ATOM 4345 O O . GLU B 1 64 ? -19.281 -19.984 -32.219 1 98.44 64 GLU B O 1
ATOM 4350 N N . LEU B 1 65 ? -17.797 -21.094 -31 1 98.69 65 LEU B N 1
ATOM 4351 C CA . LEU B 1 65 ? -16.734 -20.125 -31.266 1 98.69 65 LEU B CA 1
ATOM 4352 C C . LEU B 1 65 ? -16.297 -20.188 -32.719 1 98.69 65 LEU B C 1
ATOM 4354 O O . LEU B 1 65 ? -15.945 -19.156 -33.312 1 98.69 65 LEU B O 1
ATOM 4358 N N . ASP B 1 66 ? -16.312 -21.359 -33.312 1 98.5 66 ASP B N 1
ATOM 4359 C CA . ASP B 1 66 ? -16.031 -21.484 -34.75 1 98.5 66 ASP B CA 1
ATOM 4360 C C . ASP B 1 66 ? -17.047 -20.734 -35.594 1 98.5 66 ASP B C 1
ATOM 4362 O O . ASP B 1 66 ? -16.688 -20.062 -36.562 1 98.5 66 ASP B O 1
ATOM 4366 N N . GLU B 1 67 ? -18.281 -20.875 -35.188 1 98.25 67 GLU B N 1
ATOM 4367 C CA . GLU B 1 67 ? -19.344 -20.156 -35.906 1 98.25 67 GLU B CA 1
ATOM 4368 C C . GLU B 1 67 ? -19.172 -18.641 -35.781 1 98.25 67 GLU B C 1
ATOM 4370 O O . GLU B 1 67 ? -19.344 -17.906 -36.75 1 98.25 67 GLU B O 1
ATOM 4375 N N . LYS B 1 68 ? -18.891 -18.219 -34.594 1 98.19 68 LYS B N 1
ATOM 4376 C CA . LYS B 1 68 ? -18.688 -16.781 -34.375 1 98.19 68 LYS B CA 1
ATOM 4377 C C . LYS B 1 68 ? -17.5 -16.266 -35.156 1 98.19 68 LYS B C 1
ATOM 4379 O O . LYS B 1 68 ? -17.531 -15.141 -35.688 1 98.19 68 LYS B O 1
ATOM 4384 N N . PHE B 1 69 ? -16.484 -17.062 -35.156 1 97.94 69 PHE B N 1
ATOM 4385 C CA . PHE B 1 69 ? -15.273 -16.672 -35.875 1 97.94 69 PHE B CA 1
ATOM 4386 C C . PHE B 1 69 ? -15.57 -16.422 -37.344 1 97.94 69 PHE B C 1
ATOM 4388 O O . PHE B 1 69 ? -15.055 -15.469 -37.938 1 97.94 69 PHE B O 1
ATOM 4395 N N . LYS B 1 70 ? -16.344 -17.281 -37.969 1 96.62 70 LYS B N 1
ATOM 4396 C CA . LYS B 1 70 ? -16.719 -17.141 -39.375 1 96.62 70 LYS B CA 1
ATOM 4397 C C . LYS B 1 70 ? -17.469 -15.836 -39.625 1 96.62 70 LYS B C 1
ATOM 4399 O O . LYS B 1 70 ? -17.344 -15.227 -40.688 1 96.62 70 LYS B O 1
ATOM 4404 N N . LYS B 1 71 ? -18.125 -15.461 -38.656 1 96.56 71 LYS B N 1
ATOM 4405 C CA . LYS B 1 71 ? -18.984 -14.297 -38.812 1 96.56 71 LYS B CA 1
ATOM 4406 C C . LYS B 1 71 ? -18.234 -13.008 -38.5 1 96.56 71 LYS B C 1
ATOM 4408 O O . LYS B 1 71 ? -18.359 -12.016 -39.219 1 96.56 71 LYS B O 1
ATOM 4413 N N . SER B 1 72 ? -17.453 -12.984 -37.438 1 96.19 72 SER B N 1
ATOM 4414 C CA . SER B 1 72 ? -16.953 -11.703 -36.938 1 96.19 72 SER B CA 1
ATOM 4415 C C . SER B 1 72 ? -15.477 -11.797 -36.531 1 96.19 72 SER B C 1
ATOM 4417 O O . SER B 1 72 ? -14.914 -10.852 -36 1 96.19 72 SER B O 1
ATOM 4419 N N . GLY B 1 73 ? -14.883 -12.867 -36.812 1 96.19 73 GLY B N 1
ATOM 4420 C CA . GLY B 1 73 ? -13.492 -13.023 -36.406 1 96.19 73 GLY B CA 1
ATOM 4421 C C . GLY B 1 73 ? -13.336 -13.414 -34.969 1 96.19 73 GLY B C 1
ATOM 4422 O O . GLY B 1 73 ? -14.219 -14.055 -34.375 1 96.19 73 GLY B O 1
ATOM 4423 N N . LEU B 1 74 ? -12.164 -13.109 -34.438 1 97.06 74 LEU B N 1
ATOM 4424 C CA . LEU B 1 74 ? -11.883 -13.484 -33.062 1 97.06 74 LEU B CA 1
ATOM 4425 C C . LEU B 1 74 ? -12.844 -12.789 -32.125 1 97.06 74 LEU B C 1
ATOM 4427 O O . LEU B 1 74 ? -13.062 -11.578 -32.219 1 97.06 74 LEU B O 1
ATOM 4431 N N . THR B 1 75 ? -13.383 -13.484 -31.156 1 96.5 75 THR B N 1
ATOM 4432 C CA . THR B 1 75 ? -14.336 -12.938 -30.203 1 96.5 75 THR B CA 1
ATOM 4433 C C . THR B 1 75 ? -13.609 -12.195 -29.078 1 96.5 75 THR B C 1
ATOM 4435 O O . THR B 1 75 ? -14.219 -11.414 -28.344 1 96.5 75 THR B O 1
ATOM 4438 N N . GLY B 1 76 ? -12.375 -12.469 -28.859 1 97.81 76 GLY B N 1
ATOM 4439 C CA . GLY B 1 76 ? -11.516 -11.875 -27.859 1 97.81 76 GLY B CA 1
ATOM 4440 C C . GLY B 1 76 ? -10.07 -12.312 -27.953 1 97.81 76 GLY B C 1
ATOM 4441 O O . GLY B 1 76 ? -9.719 -13.109 -28.828 1 97.81 76 GLY B O 1
ATOM 4442 N N . PRO B 1 77 ? -9.273 -11.836 -27.031 1 98.38 77 PRO B N 1
ATOM 4443 C CA . PRO B 1 77 ? -7.836 -12.094 -27.125 1 98.38 77 PRO B CA 1
ATOM 4444 C C . PRO B 1 77 ? -7.48 -13.555 -26.859 1 98.38 77 PRO B C 1
ATOM 4446 O O . PRO B 1 77 ? -6.371 -13.992 -27.172 1 98.38 77 PRO B O 1
ATOM 4449 N N . LEU B 1 78 ? -8.43 -14.359 -26.328 1 98.88 78 LEU B N 1
ATOM 4450 C CA . LEU B 1 78 ? -8.141 -15.75 -26.031 1 98.88 78 LEU B CA 1
ATOM 4451 C C . LEU B 1 78 ? -9.094 -16.688 -26.781 1 98.88 78 LEU B C 1
ATOM 4453 O O . LEU B 1 78 ? -9.328 -17.812 -26.344 1 98.88 78 LEU B O 1
ATOM 4457 N N . HIS B 1 79 ? -9.586 -16.266 -27.906 1 98.81 79 HIS B N 1
ATOM 4458 C CA . HIS B 1 79 ? -10.562 -17.016 -28.703 1 98.81 79 HIS B CA 1
ATOM 4459 C C . HIS B 1 79 ? -10.094 -18.438 -28.953 1 98.81 79 HIS B C 1
ATOM 4461 O O . HIS B 1 79 ? -9.07 -18.672 -29.594 1 98.81 79 HIS B O 1
ATOM 4467 N N . GLY B 1 80 ? -10.828 -19.359 -28.375 1 98.81 80 GLY B N 1
ATOM 4468 C CA . GLY B 1 80 ? -10.641 -20.766 -28.688 1 98.81 80 GLY B CA 1
ATOM 4469 C C . GLY B 1 80 ? -9.508 -21.406 -27.922 1 98.81 80 GLY B C 1
ATOM 4470 O O . GLY B 1 80 ? -9.258 -22.609 -28.062 1 98.81 80 GLY B O 1
ATOM 4471 N N . ILE B 1 81 ? -8.797 -20.672 -27.078 1 98.88 81 ILE B N 1
ATOM 4472 C CA . ILE B 1 81 ? -7.605 -21.188 -26.406 1 98.88 81 ILE B CA 1
ATOM 4473 C C . ILE B 1 81 ? -8.008 -22.078 -25.234 1 98.88 81 ILE B C 1
ATOM 4475 O O . ILE B 1 81 ? -8.789 -21.656 -24.375 1 98.88 81 ILE B O 1
ATOM 4479 N N . PRO B 1 82 ? -7.562 -23.344 -25.172 1 98.81 82 PRO B N 1
ATOM 4480 C CA . PRO B 1 82 ? -7.949 -24.281 -24.109 1 98.81 82 PRO B CA 1
ATOM 4481 C C . PRO B 1 82 ? -7.316 -23.938 -22.766 1 98.81 82 PRO B C 1
ATOM 4483 O O . PRO B 1 82 ? -6.121 -23.641 -22.688 1 98.81 82 PRO B O 1
ATOM 4486 N N . VAL B 1 83 ? -8.109 -24 -21.719 1 98.94 83 VAL B N 1
ATOM 4487 C CA . VAL B 1 83 ? -7.699 -23.625 -20.359 1 98.94 83 VAL B CA 1
ATOM 4488 C C . VAL B 1 83 ? -7.793 -24.859 -19.453 1 98.94 83 VAL B C 1
ATOM 4490 O O . VAL B 1 83 ? -8.781 -25.594 -19.5 1 98.94 83 VAL B O 1
ATOM 4493 N N . LEU B 1 84 ? -6.742 -25.109 -18.719 1 98.94 84 LEU B N 1
ATOM 4494 C CA . LEU B 1 84 ? -6.707 -26.031 -17.594 1 98.94 84 LEU B CA 1
ATOM 4495 C C . LEU B 1 84 ? -6.895 -25.281 -16.281 1 98.94 84 LEU B C 1
ATOM 4497 O O . LEU B 1 84 ? -6.07 -24.438 -15.914 1 98.94 84 LEU B O 1
ATOM 4501 N N . LEU B 1 85 ? -7.957 -25.609 -15.586 1 98.88 85 LEU B N 1
ATOM 4502 C CA . LEU B 1 85 ? -8.352 -24.859 -14.391 1 98.88 85 LEU B CA 1
ATOM 4503 C C . LEU B 1 85 ? -8.141 -25.703 -13.133 1 98.88 85 LEU B C 1
ATOM 4505 O O . LEU B 1 85 ? -8.656 -26.812 -13.039 1 98.88 85 LEU B O 1
ATOM 4509 N N . LYS B 1 86 ? -7.312 -25.156 -12.172 1 98.88 86 LYS B N 1
ATOM 4510 C CA . LYS B 1 86 ? -7.18 -25.844 -10.891 1 98.88 86 LYS B CA 1
ATOM 4511 C C . LYS B 1 86 ? -8.547 -26.141 -10.281 1 98.88 86 LYS B C 1
ATOM 4513 O O . LYS B 1 86 ? -9.445 -25.297 -10.32 1 98.88 86 LYS B O 1
ATOM 4518 N N . ASP B 1 87 ? -8.695 -27.25 -9.711 1 98.81 87 ASP B N 1
ATOM 4519 C CA . ASP B 1 87 ? -10.023 -27.734 -9.367 1 98.81 87 ASP B CA 1
ATOM 4520 C C . ASP B 1 87 ? -10.555 -27.047 -8.109 1 98.81 87 ASP B C 1
ATOM 4522 O O . ASP B 1 87 ? -11.633 -27.391 -7.625 1 98.81 87 ASP B O 1
ATOM 4526 N N . ASN B 1 88 ? -9.883 -26.078 -7.535 1 98.81 88 ASN B N 1
ATOM 4527 C CA . ASN B 1 88 ? -10.484 -25.266 -6.48 1 98.81 88 ASN B CA 1
ATOM 4528 C C . ASN B 1 88 ? -11.055 -23.969 -7.027 1 98.81 88 ASN B C 1
ATOM 4530 O O . ASN B 1 88 ? -11.43 -23.078 -6.262 1 98.81 88 ASN B O 1
ATOM 4534 N N . ILE B 1 89 ? -11.125 -23.844 -8.289 1 98.88 89 ILE B N 1
ATOM 4535 C CA . ILE B 1 89 ? -11.695 -22.672 -8.945 1 98.88 89 ILE B CA 1
ATOM 4536 C C . ILE B 1 89 ? -13.031 -23.047 -9.586 1 98.88 89 ILE B C 1
ATOM 4538 O O . ILE B 1 89 ? -13.102 -24 -10.383 1 98.88 89 ILE B O 1
ATOM 4542 N N . ASN B 1 90 ? -14.039 -22.312 -9.32 1 98.81 90 ASN B N 1
ATOM 4543 C CA . ASN B 1 90 ? -15.398 -22.641 -9.734 1 98.81 90 ASN B CA 1
ATOM 4544 C C . ASN B 1 90 ? -15.555 -22.562 -11.25 1 98.81 90 ASN B C 1
ATOM 4546 O O . ASN B 1 90 ? -15.117 -21.594 -11.883 1 98.81 90 ASN B O 1
ATOM 4550 N N . LEU B 1 91 ? -16.094 -23.562 -11.789 1 98.75 91 LEU B N 1
ATOM 4551 C CA . LEU B 1 91 ? -16.656 -23.625 -13.133 1 98.75 91 LEU B CA 1
ATOM 4552 C C . LEU B 1 91 ? -18.141 -24 -13.094 1 98.75 91 LEU B C 1
ATOM 4554 O O . LEU B 1 91 ? -18.484 -25.094 -12.648 1 98.75 91 LEU B O 1
ATOM 4558 N N . GLU B 1 92 ? -18.891 -23.094 -13.523 1 98.12 92 GLU B N 1
ATOM 4559 C CA . GLU B 1 92 ? -20.344 -23.234 -13.43 1 98.12 92 GLU B CA 1
ATOM 4560 C C . GLU B 1 92 ? -20.812 -24.547 -14.047 1 98.12 92 GLU B C 1
ATOM 4562 O O . GLU B 1 92 ? -20.391 -24.906 -15.156 1 98.12 92 GLU B O 1
ATOM 4567 N N . GLY B 1 93 ? -21.656 -25.266 -13.32 1 96.75 93 GLY B N 1
ATOM 4568 C CA . GLY B 1 93 ? -22.281 -26.469 -13.828 1 96.75 93 GLY B CA 1
ATOM 4569 C C . GLY B 1 93 ? -21.422 -27.703 -13.656 1 96.75 93 GLY B C 1
ATOM 4570 O O . GLY B 1 93 ? -21.844 -28.812 -13.977 1 96.75 93 GLY B O 1
ATOM 4571 N N . THR B 1 94 ? -20.234 -27.578 -13.125 1 97.56 94 THR B N 1
ATOM 4572 C CA . THR B 1 94 ? -19.344 -28.703 -12.906 1 97.56 94 THR B CA 1
ATOM 4573 C C . THR B 1 94 ? -18.953 -28.812 -11.438 1 97.56 94 THR B C 1
ATOM 4575 O O . THR B 1 94 ? -19.203 -27.891 -10.656 1 97.56 94 THR B O 1
ATOM 4578 N N . GLU B 1 95 ? -18.406 -29.953 -11.078 1 97.44 95 GLU B N 1
ATOM 4579 C CA . GLU B 1 95 ? -17.906 -30.141 -9.727 1 97.44 95 GLU B CA 1
ATOM 4580 C C . GLU B 1 95 ? -16.641 -29.312 -9.492 1 97.44 95 GLU B C 1
ATOM 4582 O O . GLU B 1 95 ? -15.789 -29.203 -10.375 1 97.44 95 GLU B O 1
ATOM 4587 N N . THR B 1 96 ? -16.578 -28.672 -8.422 1 98.31 96 THR B N 1
ATOM 4588 C CA . THR B 1 96 ? -15.375 -28.078 -7.852 1 98.31 96 THR B CA 1
ATOM 4589 C C . THR B 1 96 ? -15.062 -28.703 -6.496 1 98.31 96 THR B C 1
ATOM 4591 O O . THR B 1 96 ? -15.742 -28.422 -5.508 1 98.31 96 THR B O 1
ATOM 4594 N N . THR B 1 97 ? -14.008 -29.547 -6.484 1 98.19 97 THR B N 1
ATOM 4595 C CA . THR B 1 97 ? -13.867 -30.438 -5.34 1 98.19 97 THR B CA 1
ATOM 4596 C C . THR B 1 97 ? -12.664 -30.047 -4.488 1 98.19 97 THR B C 1
ATOM 4598 O O . THR B 1 97 ? -12.5 -30.547 -3.369 1 98.19 97 THR B O 1
ATOM 4601 N N . ALA B 1 98 ? -11.82 -29.203 -5.008 1 98.5 98 ALA B N 1
ATOM 4602 C CA . ALA B 1 98 ? -10.539 -28.906 -4.367 1 98.5 98 ALA B CA 1
ATOM 4603 C C . ALA B 1 98 ? -9.742 -30.188 -4.121 1 98.5 98 ALA B C 1
ATOM 4605 O O . ALA B 1 98 ? -9.055 -30.312 -3.107 1 98.5 98 ALA B O 1
ATOM 4606 N N . GLY B 1 99 ? -9.898 -31.125 -4.996 1 98.31 99 GLY B N 1
ATOM 4607 C CA . GLY B 1 99 ? -9.188 -32.406 -4.887 1 98.31 99 GLY B CA 1
ATOM 4608 C C . GLY B 1 99 ? -9.719 -33.281 -3.771 1 98.31 99 GLY B C 1
ATOM 4609 O O . GLY B 1 99 ? -9.094 -34.281 -3.408 1 98.31 99 GLY B O 1
ATOM 4610 N N . SER B 1 100 ? -10.852 -33 -3.166 1 98.62 100 SER B N 1
ATOM 4611 C CA . SER B 1 100 ? -11.328 -33.719 -1.987 1 98.62 100 SER B CA 1
ATOM 4612 C C . SER B 1 100 ? -12.586 -34.5 -2.301 1 98.62 100 SER B C 1
ATOM 4614 O O . SER B 1 100 ? -13.531 -34 -2.895 1 98.62 100 SER B O 1
ATOM 4616 N N . ILE B 1 101 ? -12.648 -35.75 -1.829 1 98.25 101 ILE B N 1
ATOM 4617 C CA . ILE B 1 101 ? -13.828 -36.594 -1.972 1 98.25 101 ILE B CA 1
ATOM 4618 C C . ILE B 1 101 ? -14.977 -36 -1.158 1 98.25 101 ILE B C 1
ATOM 4620 O O . ILE B 1 101 ? -16.156 -36.219 -1.484 1 98.25 101 ILE B O 1
ATOM 4624 N N . SER B 1 102 ? -14.68 -35.156 -0.117 1 98.06 102 SER B N 1
ATOM 4625 C CA . SER B 1 102 ? -15.711 -34.562 0.711 1 98.06 102 SER B CA 1
ATOM 4626 C C . SER B 1 102 ? -16.578 -33.594 -0.104 1 98.06 102 SER B C 1
ATOM 4628 O O . SER B 1 102 ? -17.719 -33.312 0.277 1 98.06 102 SER B O 1
ATOM 4630 N N . LEU B 1 103 ? -16.094 -33.125 -1.193 1 98.12 103 LEU B N 1
ATOM 4631 C CA . LEU B 1 103 ? -16.844 -32.188 -2.014 1 98.12 103 LEU B CA 1
ATOM 4632 C C . LEU B 1 103 ? -17.203 -32.812 -3.365 1 98.12 103 LEU B C 1
ATOM 4634 O O . LEU B 1 103 ? -17.562 -32.094 -4.301 1 98.12 103 LEU B O 1
ATOM 4638 N N . LYS B 1 104 ? -17.016 -34.125 -3.418 1 96.69 104 LYS B N 1
ATOM 4639 C CA . LYS B 1 104 ? -17.438 -34.812 -4.629 1 96.69 104 LYS B CA 1
ATOM 4640 C C . LYS B 1 104 ? -18.922 -34.594 -4.902 1 96.69 104 LYS B C 1
ATOM 4642 O O . LYS B 1 104 ? -19.734 -34.562 -3.971 1 96.69 104 LYS B O 1
ATOM 4647 N N . GLU B 1 105 ? -19.344 -34.344 -6.141 1 94.31 105 GLU B N 1
ATOM 4648 C CA . GLU B 1 105 ? -20.719 -34.219 -6.637 1 94.31 105 GLU B CA 1
ATOM 4649 C C . GLU B 1 105 ? -21.297 -32.844 -6.316 1 94.31 105 GLU B C 1
ATOM 4651 O O . GLU B 1 105 ? -22.469 -32.594 -6.59 1 94.31 105 GLU B O 1
ATOM 4656 N N . VAL B 1 106 ? -20.531 -32 -5.652 1 96.62 106 VAL B N 1
ATOM 4657 C CA . VAL B 1 106 ? -20.984 -30.641 -5.426 1 96.62 106 VAL B CA 1
ATOM 4658 C C . VAL B 1 106 ? -20.688 -29.781 -6.664 1 96.62 106 VAL B C 1
ATOM 4660 O O . VAL B 1 106 ? -19.531 -29.469 -6.953 1 96.62 106 VAL B O 1
ATOM 4663 N N . LYS B 1 107 ? -21.688 -29.359 -7.293 1 96.62 107 LYS B N 1
ATOM 4664 C CA . LYS B 1 107 ? -21.531 -28.562 -8.508 1 96.62 107 LYS B CA 1
ATOM 4665 C C . LYS B 1 107 ? -21.562 -27.062 -8.195 1 96.62 107 LYS B C 1
ATOM 4667 O O . LYS B 1 107 ? -22.344 -26.609 -7.371 1 96.62 107 LYS B O 1
ATOM 4672 N N . SER B 1 108 ? -20.703 -26.359 -8.828 1 96.44 108 SER B N 1
ATOM 4673 C CA . SER B 1 108 ? -20.688 -24.906 -8.695 1 96.44 108 SER B CA 1
ATOM 4674 C C . SER B 1 108 ? -21.859 -24.266 -9.422 1 96.44 108 SER B C 1
ATOM 4676 O O . SER B 1 108 ? -22.156 -24.625 -10.57 1 96.44 108 SER B O 1
ATOM 4678 N N . GLU B 1 109 ? -22.516 -23.312 -8.828 1 96.12 109 GLU B N 1
ATOM 4679 C CA . GLU B 1 109 ? -23.656 -22.641 -9.43 1 96.12 109 GLU B CA 1
ATOM 4680 C C . GLU B 1 109 ? -23.203 -21.484 -10.32 1 96.12 109 GLU B C 1
ATOM 4682 O O . GLU B 1 109 ? -23.922 -21.078 -11.242 1 96.12 109 GLU B O 1
ATOM 4687 N N . LYS B 1 110 ? -22.078 -20.953 -10.008 1 97.19 110 LYS B N 1
ATOM 4688 C CA . LYS B 1 110 ? -21.562 -19.797 -10.727 1 97.19 110 LYS B CA 1
ATOM 4689 C C . LYS B 1 110 ? -20.062 -19.969 -11.031 1 97.19 110 LYS B C 1
ATOM 4691 O O . LYS B 1 110 ? -19.375 -20.719 -10.344 1 97.19 110 LYS B O 1
ATOM 4696 N N . ASN B 1 111 ? -19.641 -19.328 -12.07 1 98.75 111 ASN B N 1
ATOM 4697 C CA . ASN B 1 111 ? -18.219 -19.219 -12.352 1 98.75 111 ASN B CA 1
ATOM 4698 C C . ASN B 1 111 ? -17.5 -18.391 -11.297 1 98.75 111 ASN B C 1
ATOM 4700 O O . ASN B 1 111 ? -18.062 -17.438 -10.766 1 98.75 111 ASN B O 1
ATOM 4704 N N . ALA B 1 112 ? -16.266 -18.844 -10.953 1 98.88 112 ALA B N 1
ATOM 4705 C CA . ALA B 1 112 ? -15.391 -17.875 -10.305 1 98.88 112 ALA B CA 1
ATOM 4706 C C . ALA B 1 112 ? -15.227 -16.625 -11.164 1 98.88 112 ALA B C 1
ATOM 4708 O O . ALA B 1 112 ? -15.461 -16.656 -12.375 1 98.88 112 ALA B O 1
ATOM 4709 N N . PHE B 1 113 ? -14.906 -15.516 -10.586 1 98.81 113 PHE B N 1
ATOM 4710 C CA . PHE B 1 113 ? -14.695 -14.266 -11.312 1 98.81 113 PHE B CA 1
ATOM 4711 C C . PHE B 1 113 ? -13.688 -14.461 -12.438 1 98.81 113 PHE B C 1
ATOM 4713 O O . PHE B 1 113 ? -13.93 -14.039 -13.57 1 98.81 113 PHE B O 1
ATOM 4720 N N . ILE B 1 114 ? -12.531 -15.156 -12.18 1 98.81 114 ILE B N 1
ATOM 4721 C CA . ILE B 1 114 ? -11.469 -15.305 -13.172 1 98.81 114 ILE B CA 1
ATOM 4722 C C . ILE B 1 114 ? -11.922 -16.266 -14.266 1 98.81 114 ILE B C 1
ATOM 4724 O O . ILE B 1 114 ? -11.547 -16.125 -15.43 1 98.81 114 ILE B O 1
ATOM 4728 N N . THR B 1 115 ? -12.727 -17.266 -13.883 1 98.94 115 THR B N 1
ATOM 4729 C CA . THR B 1 115 ? -13.297 -18.141 -14.891 1 98.94 115 THR B CA 1
ATOM 4730 C C . THR B 1 115 ? -14.172 -17.359 -15.867 1 98.94 115 THR B C 1
ATOM 4732 O O . THR B 1 115 ? -14.07 -17.531 -17.078 1 98.94 115 THR B O 1
ATOM 4735 N N . LYS B 1 116 ? -15.008 -16.531 -15.328 1 98.81 116 LYS B N 1
ATOM 4736 C CA . LYS B 1 116 ? -15.852 -15.68 -16.172 1 98.81 116 LYS B CA 1
ATOM 4737 C C . LYS B 1 116 ? -15.008 -14.789 -17.078 1 98.81 116 LYS B C 1
ATOM 4739 O O . LYS B 1 116 ? -15.32 -14.625 -18.25 1 98.81 116 LYS B O 1
ATOM 4744 N N . LYS B 1 117 ? -13.984 -14.25 -16.547 1 98.88 117 LYS B N 1
ATOM 4745 C CA . LYS B 1 117 ? -13.102 -13.383 -17.312 1 98.88 117 LYS B CA 1
ATOM 4746 C C . LYS B 1 117 ? -12.461 -14.141 -18.469 1 98.88 117 LYS B C 1
ATOM 4748 O O . LYS B 1 117 ? -12.367 -13.617 -19.578 1 98.88 117 LYS B O 1
ATOM 4753 N N . LEU B 1 118 ? -12 -15.328 -18.203 1 98.94 118 LEU B N 1
ATOM 4754 C CA . LEU B 1 118 ? -11.406 -16.172 -19.234 1 98.94 118 LEU B CA 1
ATOM 4755 C C . LEU B 1 118 ? -12.414 -16.484 -20.344 1 98.94 118 LEU B C 1
ATOM 4757 O O . LEU B 1 118 ? -12.117 -16.344 -21.531 1 98.94 118 LEU B O 1
ATOM 4761 N N . LYS B 1 119 ? -13.578 -16.844 -19.938 1 98.75 119 LYS B N 1
ATOM 4762 C CA . LYS B 1 119 ? -14.633 -17.141 -20.891 1 98.75 119 LYS B CA 1
ATOM 4763 C C . LYS B 1 119 ? -15 -15.914 -21.719 1 98.75 119 LYS B C 1
ATOM 4765 O O . LYS B 1 119 ? -15.18 -16 -22.922 1 98.75 119 LYS B O 1
ATOM 4770 N N . ASP B 1 120 ? -15.117 -14.766 -21.031 1 98.44 120 ASP B N 1
ATOM 4771 C CA . ASP B 1 120 ? -15.43 -13.516 -21.719 1 98.44 120 ASP B CA 1
ATOM 4772 C C . ASP B 1 120 ? -14.359 -13.164 -22.75 1 98.44 120 ASP B C 1
ATOM 4774 O O . ASP B 1 120 ? -14.648 -12.539 -23.766 1 98.44 120 ASP B O 1
ATOM 4778 N N . ALA B 1 121 ? -13.156 -13.602 -22.469 1 98.75 121 ALA B N 1
ATOM 4779 C CA . ALA B 1 121 ? -12.047 -13.336 -23.375 1 98.75 121 ALA B CA 1
ATOM 4780 C C . ALA B 1 121 ? -12.031 -14.336 -24.531 1 98.75 121 ALA B C 1
ATOM 4782 O O . ALA B 1 121 ? -11.219 -14.219 -25.453 1 98.75 121 ALA B O 1
ATOM 4783 N N . GLY B 1 122 ? -12.852 -15.352 -24.5 1 98.69 122 GLY B N 1
ATOM 4784 C CA . GLY B 1 122 ? -13.023 -16.297 -25.594 1 98.69 122 GLY B CA 1
ATOM 4785 C C . GLY B 1 122 ? -12.359 -17.625 -25.344 1 98.69 122 GLY B C 1
ATOM 4786 O O . GLY B 1 122 ? -12.391 -18.516 -26.203 1 98.69 122 GLY B O 1
ATOM 4787 N N . ALA B 1 123 ? -11.797 -17.844 -24.203 1 98.88 123 ALA B N 1
ATOM 4788 C CA . ALA B 1 123 ? -11.109 -19.094 -23.891 1 98.88 123 ALA B CA 1
ATOM 4789 C C . ALA B 1 123 ? -12.102 -20.219 -23.641 1 98.88 123 ALA B C 1
ATOM 4791 O O . ALA B 1 123 ? -13.289 -19.969 -23.422 1 98.88 123 ALA B O 1
ATOM 4792 N N . ILE B 1 124 ? -11.633 -21.422 -23.688 1 98.88 124 ILE B N 1
ATOM 4793 C CA . ILE B 1 124 ? -12.453 -22.594 -23.438 1 98.88 124 ILE B CA 1
ATOM 4794 C C . ILE B 1 124 ? -11.867 -23.391 -22.266 1 98.88 124 ILE B C 1
ATOM 4796 O O . ILE B 1 124 ? -10.773 -23.953 -22.375 1 98.88 124 ILE B O 1
ATOM 4800 N N . ILE B 1 125 ? -12.609 -23.406 -21.125 1 98.94 125 ILE B N 1
ATOM 4801 C CA . ILE B 1 125 ? -12.195 -24.297 -20.047 1 98.94 125 ILE B CA 1
ATOM 4802 C C . ILE B 1 125 ? -12.391 -25.75 -20.469 1 98.94 125 ILE B C 1
ATOM 4804 O O . ILE B 1 125 ? -13.523 -26.203 -20.656 1 98.94 125 ILE B O 1
ATOM 4808 N N . ILE B 1 126 ? -11.312 -26.531 -20.547 1 98.81 126 ILE B N 1
ATOM 4809 C CA . ILE B 1 126 ? -11.484 -27.875 -21.125 1 98.81 126 ILE B CA 1
ATOM 4810 C C . ILE B 1 126 ? -11.375 -28.922 -20.031 1 98.81 126 ILE B C 1
ATOM 4812 O O . ILE B 1 126 ? -11.836 -30.062 -20.203 1 98.81 126 ILE B O 1
ATOM 4816 N N . ALA B 1 127 ? -10.758 -28.516 -18.906 1 98.75 127 ALA B N 1
ATOM 4817 C CA . ALA B 1 127 ? -10.57 -29.516 -17.844 1 98.75 127 ALA B CA 1
ATOM 4818 C C . ALA B 1 127 ? -10.336 -28.859 -16.5 1 98.75 127 ALA B C 1
ATOM 4820 O O . ALA B 1 127 ? -9.906 -27.703 -16.422 1 98.75 127 ALA B O 1
ATOM 4821 N N . LYS B 1 128 ? -10.734 -29.594 -15.414 1 98.75 128 LYS B N 1
ATOM 4822 C CA . LYS B 1 128 ? -10.289 -29.328 -14.047 1 98.75 128 LYS B CA 1
ATOM 4823 C C . LYS B 1 128 ? -9.094 -30.219 -13.688 1 98.75 128 LYS B C 1
ATOM 4825 O O . LYS B 1 128 ? -9.102 -31.422 -13.961 1 98.75 128 LYS B O 1
ATOM 4830 N N . VAL B 1 129 ? -8.133 -29.562 -13.148 1 98.69 129 VAL B N 1
ATOM 4831 C CA . VAL B 1 129 ? -6.895 -30.297 -12.93 1 98.69 129 VAL B CA 1
ATOM 4832 C C . VAL B 1 129 ? -6.641 -30.469 -11.438 1 98.69 129 VAL B C 1
ATOM 4834 O O . VAL B 1 129 ? -7.156 -29.688 -10.625 1 98.69 129 VAL B O 1
ATOM 4837 N N . ASN B 1 130 ? -5.836 -31.484 -11.117 1 98.38 130 ASN B N 1
ATOM 4838 C CA . ASN B 1 130 ? -5.57 -31.922 -9.75 1 98.38 130 ASN B CA 1
ATOM 4839 C C . ASN B 1 130 ? -4.766 -30.875 -8.977 1 98.38 130 ASN B C 1
ATOM 4841 O O . ASN B 1 130 ? -4.188 -29.969 -9.578 1 98.38 130 ASN B O 1
ATOM 4845 N N . LEU B 1 131 ? -4.816 -30.953 -7.727 1 98.62 131 LEU B N 1
ATOM 4846 C CA . LEU B 1 131 ? -4.102 -30.109 -6.777 1 98.62 131 LEU B CA 1
ATOM 4847 C C . LEU B 1 131 ? -3.801 -30.875 -5.492 1 98.62 131 LEU B C 1
ATOM 4849 O O . LEU B 1 131 ? -4.273 -32 -5.309 1 98.62 131 LEU B O 1
ATOM 4853 N N . HIS B 1 132 ? -2.877 -30.312 -4.746 1 98.31 132 HIS B N 1
ATOM 4854 C CA . HIS B 1 132 ? -2.836 -30.812 -3.375 1 98.31 132 HIS B CA 1
ATOM 4855 C C . HIS B 1 132 ? -4.133 -30.5 -2.635 1 98.31 132 HIS B C 1
ATOM 4857 O O . HIS B 1 132 ? -4.551 -29.344 -2.574 1 98.31 132 HIS B O 1
ATOM 4863 N N . GLU B 1 133 ? -4.73 -31.469 -2.068 1 98.38 133 GLU B N 1
ATOM 4864 C CA . GLU B 1 133 ? -6.086 -31.406 -1.535 1 98.38 133 GLU B CA 1
ATOM 4865 C C . GLU B 1 133 ? -6.266 -30.156 -0.659 1 98.38 133 GLU B C 1
ATOM 4867 O O . GLU B 1 133 ? -5.473 -29.922 0.254 1 98.38 133 GLU B O 1
ATOM 4872 N N . PHE B 1 134 ? -7.25 -29.234 -0.995 1 98.31 134 PHE B N 1
ATOM 4873 C CA . PHE B 1 134 ? -7.602 -27.953 -0.388 1 98.31 13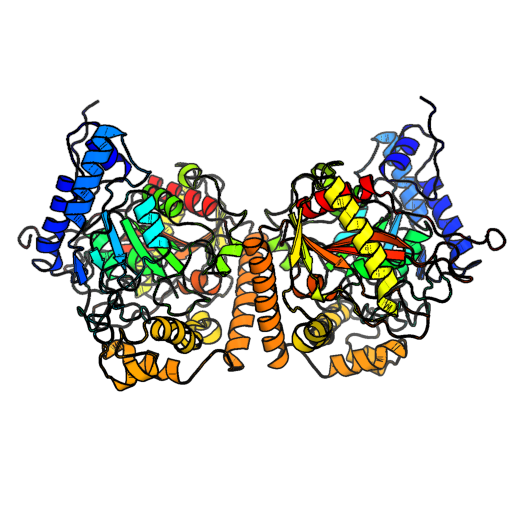4 PHE B CA 1
ATOM 4874 C C . PHE B 1 134 ? -6.441 -26.969 -0.488 1 98.31 134 PHE B C 1
ATOM 4876 O O . PHE B 1 134 ? -6.406 -25.969 0.223 1 98.31 134 PHE B O 1
ATOM 4883 N N . ALA B 1 135 ? -5.453 -27.25 -1.307 1 97.88 135 ALA B N 1
ATOM 4884 C CA . ALA B 1 135 ? -4.301 -26.406 -1.594 1 97.88 135 ALA B CA 1
ATOM 4885 C C . ALA B 1 135 ? -3.424 -26.234 -0.357 1 97.88 135 ALA B C 1
ATOM 4887 O O . ALA B 1 135 ? -2.654 -25.266 -0.26 1 97.88 135 ALA B O 1
ATOM 4888 N N . ILE B 1 136 ? -3.422 -27.109 0.643 1 96.44 136 ILE B N 1
ATOM 4889 C CA . ILE B 1 136 ? -2.914 -26.828 1.981 1 96.44 136 ILE B CA 1
ATOM 4890 C C . ILE B 1 136 ? -1.438 -27.219 2.062 1 96.44 136 ILE B C 1
ATOM 4892 O O . ILE B 1 136 ? -0.767 -26.906 3.055 1 96.44 136 ILE B O 1
ATOM 4896 N N . TRP B 1 137 ? -0.942 -27.891 0.928 1 93.19 137 TRP B N 1
ATOM 4897 C CA . TRP B 1 137 ? 0.466 -28.266 0.93 1 93.19 137 TRP B CA 1
ATOM 4898 C C . TRP B 1 137 ? 1.012 -28.344 -0.493 1 93.19 137 TRP B C 1
ATOM 4900 O O . TRP B 1 137 ? 0.544 -27.625 -1.382 1 93.19 137 TRP B O 1
ATOM 4910 N N . GLY B 1 138 ? 2.176 -29.125 -0.68 1 91.94 138 GLY B N 1
ATOM 4911 C CA . GLY B 1 138 ? 2.877 -28.812 -1.917 1 91.94 138 GLY B CA 1
ATOM 4912 C C . GLY B 1 138 ? 3.387 -30.047 -2.639 1 91.94 138 GLY B C 1
ATOM 4913 O O . GLY B 1 138 ? 4.379 -29.984 -3.365 1 91.94 138 GLY B O 1
ATOM 4914 N N . GLU B 1 139 ? 2.752 -31.234 -2.463 1 95.44 139 GLU B N 1
ATOM 4915 C CA . GLU B 1 139 ? 3.246 -32.438 -3.139 1 95.44 139 GLU B CA 1
ATOM 4916 C C . GLU B 1 139 ? 2.229 -32.969 -4.148 1 95.44 139 GLU B C 1
ATOM 4918 O O . GLU B 1 139 ? 2.504 -33.906 -4.871 1 95.44 139 GLU B O 1
ATOM 4923 N N . THR B 1 140 ? 1.075 -32.312 -4.188 1 97.25 140 THR B N 1
ATOM 4924 C CA . THR B 1 140 ? 0.012 -32.562 -5.156 1 97.25 140 THR B CA 1
ATOM 4925 C C . THR B 1 140 ? -0.61 -33.938 -4.934 1 97.25 140 THR B C 1
ATOM 4927 O O . THR B 1 140 ? -0.678 -34.75 -5.855 1 97.25 140 THR B O 1
ATOM 4930 N N . VAL B 1 141 ? -1.137 -34.125 -3.791 1 97.19 141 VAL B N 1
ATOM 4931 C CA . VAL B 1 141 ? -1.862 -35.344 -3.459 1 97.19 141 VAL B CA 1
ATOM 4932 C C . VAL B 1 141 ? -3.309 -35.031 -3.1 1 97.19 141 VAL B C 1
ATOM 4934 O O . VAL B 1 141 ? -3.568 -34.031 -2.424 1 97.19 141 VAL B O 1
ATOM 4937 N N . SER B 1 142 ? -4.234 -35.75 -3.607 1 97.75 142 SER B N 1
ATOM 4938 C CA . SER B 1 142 ? -5.648 -35.531 -3.334 1 97.75 142 SER B CA 1
ATOM 4939 C C . SER B 1 142 ? -6.383 -36.844 -3.129 1 97.75 142 SER B C 1
ATOM 4941 O O . SER B 1 142 ? -5.926 -37.906 -3.592 1 97.75 142 SER B O 1
ATOM 4943 N N . SER B 1 143 ? -7.449 -36.844 -2.367 1 98.44 143 SER B N 1
ATOM 4944 C CA . SER B 1 143 ? -8.266 -38.031 -2.176 1 98.44 143 SER B CA 1
ATOM 4945 C C . SER B 1 143 ? -9.078 -38.344 -3.426 1 98.44 143 SER B C 1
ATOM 4947 O O . SER B 1 143 ? -9.477 -39.5 -3.639 1 98.44 143 SER B O 1
ATOM 4949 N N . ILE B 1 144 ? -9.266 -37.375 -4.258 1 97.25 144 ILE B N 1
ATOM 4950 C CA . ILE B 1 144 ? -10.109 -37.531 -5.438 1 97.25 144 ILE B CA 1
ATOM 4951 C C . ILE B 1 144 ? -9.352 -38.312 -6.512 1 97.25 144 ILE B C 1
ATOM 4953 O O . ILE B 1 144 ? -9.93 -39.125 -7.23 1 97.25 144 ILE B O 1
ATOM 4957 N N . LEU B 1 145 ? -7.984 -38.062 -6.645 1 96.62 145 LEU B N 1
ATOM 4958 C CA . LEU B 1 145 ? -7.277 -38.562 -7.812 1 96.62 145 LEU B CA 1
ATOM 4959 C C . LEU B 1 145 ? -5.973 -39.219 -7.402 1 96.62 145 LEU B C 1
ATOM 4961 O O . LEU B 1 145 ? -5.418 -40.031 -8.156 1 96.62 145 LEU B O 1
ATOM 4965 N N . GLY B 1 146 ? -5.477 -38.906 -6.227 1 96.56 146 GLY B N 1
ATOM 4966 C CA . GLY B 1 146 ? -4.195 -39.438 -5.789 1 96.56 146 GLY B CA 1
ATOM 4967 C C . GLY B 1 146 ? -3.025 -38.531 -6.148 1 96.56 146 GLY B C 1
ATOM 4968 O O . GLY B 1 146 ? -3.16 -37.312 -6.16 1 96.56 146 GLY B O 1
ATOM 4969 N N . GLN B 1 147 ? -1.817 -39.094 -6.32 1 97.06 147 GLN B N 1
ATOM 4970 C CA . GLN B 1 147 ? -0.567 -38.375 -6.535 1 97.06 147 GLN B CA 1
ATOM 4971 C C . GLN B 1 147 ? -0.398 -38 -8 1 97.06 147 GLN B C 1
ATOM 4973 O O . GLN B 1 147 ? -0.438 -38.875 -8.883 1 97.06 147 GLN B O 1
ATOM 4978 N N . THR B 1 148 ? -0.324 -36.719 -8.297 1 97.81 148 THR B N 1
ATOM 4979 C CA . THR B 1 148 ? 0.142 -36.25 -9.602 1 97.81 148 THR B CA 1
ATOM 4980 C C . THR B 1 148 ? 1.653 -36.438 -9.727 1 97.81 148 THR B C 1
ATOM 4982 O O . THR B 1 148 ? 2.391 -36.188 -8.773 1 97.81 148 THR B O 1
ATOM 4985 N N . LEU B 1 149 ? 2.111 -36.781 -10.914 1 97.06 149 LEU B N 1
ATOM 4986 C CA . LEU B 1 149 ? 3.535 -37.031 -11.109 1 97.06 149 LEU B CA 1
ATOM 4987 C C . LEU B 1 149 ? 4.168 -35.938 -11.961 1 97.06 149 LEU B C 1
ATOM 4989 O O . LEU B 1 149 ? 3.471 -35.25 -12.703 1 97.06 149 LEU B O 1
ATOM 4993 N N . ASN B 1 150 ? 5.484 -35.812 -11.797 1 97.38 150 ASN B N 1
ATOM 4994 C CA . ASN B 1 150 ? 6.27 -34.844 -12.547 1 97.38 150 ASN B CA 1
ATOM 4995 C C . ASN B 1 150 ? 6.645 -35.375 -13.93 1 97.38 150 ASN B C 1
ATOM 4997 O O . ASN B 1 150 ? 7.332 -36.375 -14.047 1 97.38 150 ASN B O 1
ATOM 5001 N N . PRO B 1 151 ? 6.285 -34.594 -14.992 1 96.69 151 PRO B N 1
ATOM 5002 C CA . PRO B 1 151 ? 6.555 -35.062 -16.344 1 96.69 151 PRO B CA 1
ATOM 5003 C C . PRO B 1 151 ? 8.047 -35.219 -16.625 1 96.69 151 PRO B C 1
ATOM 5005 O O . PRO B 1 151 ? 8.43 -35.938 -17.562 1 96.69 151 PRO B O 1
ATOM 5008 N N . TYR B 1 152 ? 8.906 -34.625 -15.891 1 97.44 152 TYR B N 1
ATOM 5009 C CA . TYR B 1 152 ? 10.336 -34.656 -16.156 1 97.44 152 TYR B CA 1
ATOM 5010 C C . TYR B 1 152 ? 11.008 -35.781 -15.391 1 97.44 152 TYR B C 1
ATOM 5012 O O . TYR B 1 152 ? 12.141 -36.156 -15.695 1 97.44 152 TYR B O 1
ATOM 5020 N N . ASP B 1 153 ? 10.406 -36.281 -14.406 1 97.12 153 ASP B N 1
ATOM 5021 C CA . ASP B 1 153 ? 10.812 -37.406 -13.602 1 97.12 153 ASP B CA 1
ATOM 5022 C C . ASP B 1 153 ? 9.617 -38.031 -12.883 1 97.12 153 ASP B C 1
ATOM 5024 O O . ASP B 1 153 ? 9.219 -37.594 -11.812 1 97.12 153 ASP B O 1
ATOM 5028 N N . LEU B 1 154 ? 9.141 -39.156 -13.336 1 96.12 154 LEU B N 1
ATOM 5029 C CA . LEU B 1 154 ? 7.875 -39.719 -12.898 1 96.12 154 LEU B CA 1
ATOM 5030 C C . LEU B 1 154 ? 7.988 -40.281 -11.477 1 96.12 154 LEU B C 1
ATOM 5032 O O . LEU B 1 154 ? 6.988 -40.688 -10.891 1 96.12 154 LEU B O 1
ATOM 5036 N N . THR B 1 155 ? 9.117 -40.219 -10.898 1 97.06 155 THR B N 1
ATOM 5037 C CA . THR B 1 155 ? 9.289 -40.656 -9.508 1 97.06 155 THR B CA 1
ATOM 5038 C C . THR B 1 155 ? 9.172 -39.469 -8.555 1 97.06 155 THR B C 1
ATOM 5040 O O . THR B 1 155 ? 9.266 -39.625 -7.34 1 97.06 155 THR B O 1
ATOM 5043 N N . ARG B 1 156 ? 8.961 -38.281 -9.078 1 97.62 156 ARG B N 1
ATOM 5044 C CA . ARG B 1 156 ? 8.977 -37.062 -8.266 1 97.62 156 ARG B CA 1
ATOM 5045 C C . ARG B 1 156 ? 7.617 -36.375 -8.305 1 97.62 156 ARG B C 1
ATOM 5047 O O . ARG B 1 156 ? 6.77 -36.688 -9.141 1 97.62 156 ARG B O 1
ATOM 5054 N N . THR B 1 157 ? 7.43 -35.438 -7.285 1 97.69 157 THR B N 1
ATOM 5055 C CA . THR B 1 157 ? 6.234 -34.594 -7.215 1 97.69 157 THR B CA 1
ATOM 5056 C C . THR B 1 157 ? 6.32 -33.438 -8.219 1 97.69 157 THR B C 1
ATOM 5058 O O . THR B 1 157 ? 7.414 -33.094 -8.648 1 97.69 157 THR B O 1
ATOM 5061 N N . PRO B 1 158 ? 5.25 -32.906 -8.555 1 97.69 158 PRO B N 1
ATOM 5062 C CA . PRO B 1 158 ? 5.277 -31.797 -9.531 1 97.69 158 PRO B CA 1
ATOM 5063 C C . PRO B 1 158 ? 5.371 -30.422 -8.867 1 97.69 158 PRO B C 1
ATOM 5065 O O . PRO B 1 158 ? 5.207 -29.406 -9.539 1 97.69 158 PRO B O 1
ATOM 5068 N N . GLY B 1 159 ? 5.684 -30.266 -7.488 1 89.69 159 GLY B N 1
ATOM 5069 C CA . GLY B 1 159 ? 6.117 -29.016 -6.863 1 89.69 159 GLY B CA 1
ATOM 5070 C C . GLY B 1 159 ? 4.969 -28.203 -6.301 1 89.69 159 GLY B C 1
ATOM 5071 O O . GLY B 1 159 ? 5.137 -27.031 -5.977 1 89.69 159 GLY B O 1
ATOM 5072 N N . GLY B 1 160 ? 3.762 -28.609 -5.922 1 84.38 160 GLY B N 1
ATOM 5073 C CA . GLY B 1 160 ? 2.902 -27.688 -5.199 1 84.38 160 GLY B CA 1
ATOM 5074 C C . GLY B 1 160 ? 1.437 -28.062 -5.242 1 84.38 160 GLY B C 1
ATOM 5075 O O . GLY B 1 160 ? 1.086 -29.141 -5.75 1 84.38 160 GLY B O 1
ATOM 5076 N N . SER B 1 161 ? 0.688 -26.922 -4.484 1 93.62 161 SER B N 1
ATOM 5077 C CA . SER B 1 161 ? -0.742 -27.219 -4.469 1 93.62 161 SER B CA 1
ATOM 5078 C C . SER B 1 161 ? -1.337 -27.141 -5.871 1 93.62 161 SER B C 1
ATOM 5080 O O . SER B 1 161 ? -2.383 -27.734 -6.141 1 93.62 161 SER B O 1
ATOM 5082 N N . SER B 1 162 ? -0.668 -26.438 -6.836 1 98.62 162 SER B N 1
ATOM 5083 C CA . SER B 1 162 ? -1.143 -26.406 -8.211 1 98.62 162 SER B CA 1
ATOM 5084 C C . SER B 1 162 ? -0.33 -27.359 -9.094 1 98.62 162 SER B C 1
ATOM 5086 O O . SER B 1 162 ? -0.094 -27.062 -10.273 1 98.62 162 SER B O 1
ATOM 5088 N N . GLY B 1 163 ? 0.13 -28.406 -8.531 1 98.56 163 GLY B N 1
ATOM 5089 C CA . GLY B 1 163 ? 0.983 -29.328 -9.258 1 98.56 163 GLY B CA 1
ATOM 5090 C C . GLY B 1 163 ? 0.288 -29.969 -10.445 1 98.56 163 GLY B C 1
ATOM 5091 O O . GLY B 1 163 ? 0.926 -30.281 -11.453 1 98.56 163 GLY B O 1
ATOM 5092 N N . GLY B 1 164 ? -1.027 -30.266 -10.312 1 98.62 164 GLY B N 1
ATOM 5093 C CA . GLY B 1 164 ? -1.772 -30.75 -11.461 1 98.62 164 GLY B CA 1
ATOM 5094 C C . GLY B 1 164 ? -1.731 -29.797 -12.641 1 98.62 164 GLY B C 1
ATOM 5095 O O . GLY B 1 164 ? -1.583 -30.234 -13.789 1 98.62 164 GLY B O 1
ATOM 5096 N N . THR B 1 165 ? -1.865 -28.516 -12.367 1 98.88 165 THR B N 1
ATOM 5097 C CA . THR B 1 165 ? -1.798 -27.5 -13.414 1 98.88 165 THR B CA 1
ATOM 5098 C C . THR B 1 165 ? -0.42 -27.5 -14.07 1 98.88 165 THR B C 1
ATOM 5100 O O . THR B 1 165 ? -0.311 -27.531 -15.297 1 98.88 165 THR B O 1
ATOM 5103 N N . GLY B 1 166 ? 0.622 -27.469 -13.227 1 98.69 166 GLY B N 1
ATOM 5104 C CA . GLY B 1 166 ? 1.976 -27.469 -13.758 1 98.69 166 GLY B CA 1
ATOM 5105 C C . GLY B 1 166 ? 2.277 -28.672 -14.633 1 98.69 166 GLY B C 1
ATOM 5106 O O . GLY B 1 166 ? 2.768 -28.531 -15.75 1 98.69 166 GLY B O 1
ATOM 5107 N N . ALA B 1 167 ? 1.956 -29.844 -14.156 1 98.38 167 ALA B N 1
ATOM 5108 C CA . ALA B 1 167 ? 2.223 -31.078 -14.891 1 98.38 167 ALA B CA 1
ATOM 5109 C C . ALA B 1 167 ? 1.428 -31.125 -16.203 1 98.38 167 ALA B C 1
ATOM 5111 O O . ALA B 1 167 ? 1.962 -31.484 -17.25 1 98.38 167 ALA B O 1
ATOM 5112 N N . ALA B 1 168 ? 0.206 -30.719 -16.094 1 98.38 168 ALA B N 1
ATOM 5113 C CA . ALA B 1 168 ? -0.666 -30.766 -17.266 1 98.38 168 ALA B CA 1
ATOM 5114 C C . ALA B 1 168 ? -0.182 -29.812 -18.359 1 98.38 168 ALA B C 1
ATOM 5116 O O . ALA B 1 168 ? -0.17 -30.156 -19.547 1 98.38 168 ALA B O 1
ATOM 5117 N N . VAL B 1 169 ? 0.183 -28.625 -17.969 1 98.56 169 VAL B N 1
ATOM 5118 C CA . VAL B 1 169 ? 0.677 -27.641 -18.922 1 98.56 169 VAL B CA 1
ATOM 5119 C C . VAL B 1 169 ? 1.987 -28.141 -19.531 1 98.56 169 VAL B C 1
ATOM 5121 O O . VAL B 1 169 ? 2.191 -28.047 -20.75 1 98.56 169 VAL B O 1
ATOM 5124 N N . ALA B 1 170 ? 2.857 -28.672 -18.688 1 97.75 170 ALA B N 1
ATOM 5125 C CA . ALA B 1 170 ? 4.129 -29.188 -19.172 1 97.75 170 ALA B CA 1
ATOM 5126 C C . ALA B 1 170 ? 3.91 -30.297 -20.203 1 97.75 170 ALA B C 1
ATOM 5128 O O . ALA B 1 170 ? 4.672 -30.422 -21.172 1 97.75 170 ALA B O 1
ATOM 5129 N N . MET B 1 171 ? 2.855 -31.047 -20.047 1 96.12 171 MET B N 1
ATOM 5130 C CA . MET B 1 171 ? 2.545 -32.156 -20.922 1 96.12 171 MET B CA 1
ATOM 5131 C C . MET B 1 171 ? 1.719 -31.703 -22.109 1 96.12 171 MET B C 1
ATOM 5133 O O . MET B 1 171 ? 1.336 -32.531 -22.953 1 96.12 171 MET B O 1
ATOM 5137 N N . ASN B 1 172 ? 1.368 -30.453 -22.188 1 96.06 172 ASN B N 1
ATOM 5138 C CA . ASN B 1 172 ? 0.581 -29.875 -23.281 1 96.06 172 ASN B CA 1
ATOM 5139 C C . ASN B 1 172 ? -0.832 -30.453 -23.312 1 96.06 172 ASN B C 1
ATOM 5141 O O . ASN B 1 172 ? -1.33 -30.812 -24.375 1 96.06 172 ASN B O 1
ATOM 5145 N N . PHE B 1 173 ? -1.388 -30.609 -22.172 1 97.25 173 PHE B N 1
ATOM 5146 C CA . PHE B 1 173 ? -2.783 -31.031 -22.094 1 97.25 173 PHE B CA 1
ATOM 5147 C C . PHE B 1 173 ? -3.715 -29.844 -22.312 1 97.25 173 PHE B C 1
ATOM 5149 O O . PHE B 1 173 ? -4.922 -30.016 -22.484 1 97.25 173 PHE B O 1
ATOM 5156 N N . GLY B 1 174 ? -3.311 -28.703 -22.359 1 98 174 GLY B N 1
ATOM 5157 C CA . GLY B 1 174 ? -3.891 -27.406 -22.641 1 98 174 GLY B CA 1
ATOM 5158 C C . GLY B 1 174 ? -2.852 -26.312 -22.812 1 98 174 GLY B C 1
ATOM 5159 O O . GLY B 1 174 ? -1.652 -26.562 -22.672 1 98 174 GLY B O 1
ATOM 5160 N N . LEU B 1 175 ? -3.301 -25.125 -23.141 1 98.44 175 LEU B N 1
ATOM 5161 C CA . LEU B 1 175 ? -2.338 -24.062 -23.359 1 98.44 175 LEU B CA 1
ATOM 5162 C C . LEU B 1 175 ? -2.264 -23.141 -22.141 1 98.44 175 LEU B C 1
ATOM 5164 O O . LEU B 1 175 ? -1.171 -22.828 -21.656 1 98.44 175 LEU B O 1
ATOM 5168 N N . ILE B 1 176 ? -3.418 -22.703 -21.641 1 98.81 176 ILE B N 1
ATOM 5169 C CA . ILE B 1 176 ? -3.467 -21.844 -20.469 1 98.81 176 ILE B CA 1
ATOM 5170 C C . ILE B 1 176 ? -3.646 -22.688 -19.219 1 98.81 176 ILE B C 1
ATOM 5172 O O . ILE B 1 176 ? -4.562 -23.516 -19.141 1 98.81 176 ILE B O 1
ATOM 5176 N N . GLY B 1 177 ? -2.748 -22.578 -18.266 1 98.94 177 GLY B N 1
ATOM 5177 C CA . GLY B 1 177 ? -2.939 -23.125 -16.922 1 98.94 177 GLY B CA 1
ATOM 5178 C C . GLY B 1 177 ? -3.199 -22.047 -15.883 1 98.94 177 GLY B C 1
ATOM 5179 O O . GLY B 1 177 ? -2.504 -21.031 -15.836 1 98.94 177 GLY B O 1
ATOM 5180 N N . ILE B 1 178 ? -4.234 -22.234 -15.039 1 98.94 178 ILE B N 1
ATOM 5181 C CA . ILE B 1 178 ? -4.504 -21.328 -13.914 1 98.94 178 ILE B CA 1
ATOM 5182 C C . ILE B 1 178 ? -4.359 -22.094 -12.602 1 98.94 178 ILE B C 1
ATOM 5184 O O . ILE B 1 178 ? -4.98 -23.141 -12.414 1 98.94 178 ILE B O 1
ATOM 5188 N N . GLY B 1 179 ? -3.467 -21.625 -11.789 1 98.81 179 GLY B N 1
ATOM 5189 C CA . GLY B 1 179 ? -3.32 -22.125 -10.438 1 98.81 179 GLY B CA 1
ATOM 5190 C C . GLY B 1 179 ? -3.629 -21.078 -9.375 1 98.81 179 GLY B C 1
ATOM 5191 O O . GLY B 1 179 ? -4.086 -19.984 -9.688 1 98.81 179 GLY B O 1
ATOM 5192 N N . THR B 1 180 ? -3.576 -21.469 -8.133 1 98.69 180 THR B N 1
ATOM 5193 C CA . THR B 1 180 ? -3.652 -20.578 -6.98 1 98.69 180 THR B CA 1
ATOM 5194 C C . THR B 1 180 ? -2.379 -20.672 -6.145 1 98.69 180 THR B C 1
ATOM 5196 O O . THR B 1 180 ? -1.654 -21.672 -6.207 1 98.69 180 THR B O 1
ATOM 5199 N N . ASP B 1 181 ? -2.105 -19.609 -5.496 1 98.44 181 ASP B N 1
ATOM 5200 C CA . ASP B 1 181 ? -0.856 -19.484 -4.75 1 98.44 181 ASP B CA 1
ATOM 5201 C C . ASP B 1 181 ? -1.094 -18.859 -3.375 1 98.44 181 ASP B C 1
ATOM 5203 O O . ASP B 1 181 ? -1.463 -17.688 -3.273 1 98.44 181 ASP B O 1
ATOM 5207 N N . THR B 1 182 ? -0.865 -19.672 -2.33 1 98.25 182 THR B N 1
ATOM 5208 C CA . THR B 1 182 ? -0.985 -19.203 -0.957 1 98.25 182 THR B CA 1
ATOM 5209 C C . THR B 1 182 ? 0.392 -19.016 -0.325 1 98.25 182 THR B C 1
ATOM 5211 O O . THR B 1 182 ? 0.593 -18.109 0.485 1 98.25 182 THR B O 1
ATOM 5214 N N . VAL B 1 183 ? 1.291 -19.906 -0.682 1 97.19 183 VAL B N 1
ATOM 5215 C CA . VAL B 1 183 ? 2.65 -19.844 -0.155 1 97.19 183 VAL B CA 1
ATOM 5216 C C . VAL B 1 183 ? 3.648 -19.766 -1.308 1 97.19 183 VAL B C 1
ATOM 5218 O O . VAL B 1 183 ? 4.547 -18.922 -1.307 1 97.19 183 VAL B O 1
ATOM 5221 N N . ASN B 1 184 ? 3.455 -20.641 -2.311 1 95.44 184 ASN B N 1
ATOM 5222 C CA . ASN B 1 184 ? 4.266 -20.656 -3.525 1 95.44 184 ASN B CA 1
ATOM 5223 C C . ASN B 1 184 ? 3.629 -21.516 -4.613 1 95.44 184 ASN B C 1
ATOM 5225 O O . ASN B 1 184 ? 4.316 -21.984 -5.52 1 95.44 184 ASN B O 1
ATOM 5229 N N . SER B 1 185 ? 2.41 -21.703 -4.625 1 97.56 185 SER B N 1
ATOM 5230 C CA . SER B 1 185 ? 1.734 -22.812 -5.293 1 97.56 185 SER B CA 1
ATOM 5231 C C . SER B 1 185 ? 1.532 -22.516 -6.777 1 97.56 185 SER B C 1
ATOM 5233 O O . SER B 1 185 ? 1.128 -23.406 -7.539 1 97.56 185 SER B O 1
ATOM 5235 N N . VAL B 1 186 ? 1.727 -21.406 -7.25 1 98.5 186 VAL B N 1
ATOM 5236 C CA . VAL B 1 186 ? 1.811 -21.156 -8.688 1 98.5 186 VAL B CA 1
ATOM 5237 C C . VAL B 1 186 ? 3.262 -21.281 -9.148 1 98.5 186 VAL B C 1
ATOM 5239 O O . VAL B 1 186 ? 3.541 -21.875 -10.188 1 98.5 186 VAL B O 1
ATOM 5242 N N . ARG B 1 187 ? 4.113 -20.844 -8.328 1 98.56 187 ARG B N 1
ATOM 5243 C CA . ARG B 1 187 ? 5.527 -20.734 -8.672 1 98.56 187 ARG B CA 1
ATOM 5244 C C . ARG B 1 187 ? 6.246 -22.062 -8.484 1 98.56 187 ARG B C 1
ATOM 5246 O O . ARG B 1 187 ? 7.113 -22.422 -9.289 1 98.56 187 ARG B O 1
ATOM 5253 N N . SER B 1 188 ? 5.875 -22.812 -7.52 1 98.25 188 SER B N 1
ATOM 5254 C CA . SER B 1 188 ? 6.543 -24.094 -7.262 1 98.25 188 SER B CA 1
ATOM 5255 C C . SER B 1 188 ? 6.285 -25.094 -8.383 1 98.25 188 SER B C 1
ATOM 5257 O O . SER B 1 188 ? 7.223 -25.672 -8.93 1 98.25 188 SER B O 1
ATOM 5259 N N . PRO B 1 189 ? 5.02 -25.266 -8.797 1 98.5 189 PRO B N 1
ATOM 5260 C CA . PRO B 1 189 ? 4.793 -26.156 -9.93 1 98.5 189 PRO B CA 1
ATOM 5261 C C . PRO B 1 189 ? 5.453 -25.672 -11.219 1 98.5 189 PRO B C 1
ATOM 5263 O O . PRO B 1 189 ? 5.922 -26.469 -12.023 1 98.5 189 PRO B O 1
ATOM 5266 N N . ALA B 1 190 ? 5.453 -24.375 -11.375 1 98.75 190 ALA B N 1
ATOM 5267 C CA . ALA B 1 190 ? 6.141 -23.844 -12.539 1 98.75 190 ALA B CA 1
ATOM 5268 C C . ALA B 1 190 ? 7.629 -24.172 -12.508 1 98.75 190 ALA B C 1
ATOM 5270 O O . ALA B 1 190 ? 8.195 -24.609 -13.508 1 98.75 190 ALA B O 1
ATOM 5271 N N . SER B 1 191 ? 8.234 -23.984 -11.367 1 98.56 191 SER B N 1
ATOM 5272 C CA . SER B 1 191 ? 9.641 -24.312 -11.188 1 98.56 191 SER B CA 1
ATOM 5273 C C . SER B 1 191 ? 9.898 -25.797 -11.445 1 98.56 191 SER B C 1
ATOM 5275 O O . SER B 1 191 ? 10.852 -26.141 -12.148 1 98.56 191 SER B O 1
ATOM 5277 N N . ALA B 1 192 ? 9.07 -26.656 -10.953 1 98.38 192 ALA B N 1
ATOM 5278 C CA . ALA B 1 192 ? 9.25 -28.094 -10.992 1 98.38 192 ALA B CA 1
ATOM 5279 C C . ALA B 1 192 ? 8.969 -28.656 -12.383 1 98.38 192 ALA B C 1
ATOM 5281 O O . ALA B 1 192 ? 9.398 -29.75 -12.719 1 98.38 192 ALA B O 1
ATOM 5282 N N . CYS B 1 193 ? 8.25 -27.891 -13.219 1 98.56 193 CYS B N 1
ATOM 5283 C CA . CYS B 1 193 ? 7.812 -28.422 -14.508 1 98.56 193 CYS B CA 1
ATOM 5284 C C . CYS B 1 193 ? 8.32 -27.547 -15.648 1 98.56 193 CYS B C 1
ATOM 5286 O O . CYS B 1 193 ? 7.738 -27.547 -16.734 1 98.56 193 CYS B O 1
ATOM 5288 N N . ASN B 1 194 ? 9.352 -26.797 -15.383 1 98.62 194 ASN B N 1
ATOM 5289 C CA . ASN B 1 194 ? 10.031 -25.969 -16.375 1 98.62 194 ASN B CA 1
ATOM 5290 C C . ASN B 1 194 ? 9.055 -25.047 -17.109 1 98.62 194 ASN B C 1
ATOM 5292 O O . ASN B 1 194 ? 9 -25.047 -18.344 1 98.62 194 ASN B O 1
ATOM 5296 N N . LEU B 1 195 ? 8.297 -24.281 -16.312 1 98.81 195 LEU B N 1
ATOM 5297 C CA . LEU B 1 195 ? 7.273 -23.375 -16.828 1 98.81 195 LEU B CA 1
ATOM 5298 C C . LEU B 1 195 ? 7.441 -21.969 -16.234 1 98.81 195 LEU B C 1
ATOM 5300 O O . LEU B 1 195 ? 8.289 -21.766 -15.375 1 98.81 195 LEU B O 1
ATOM 5304 N N . VAL B 1 196 ? 6.699 -21.031 -16.766 1 98.94 196 VAL B N 1
ATOM 5305 C CA . VAL B 1 196 ? 6.543 -19.688 -16.219 1 98.94 196 VAL B CA 1
ATOM 5306 C C . VAL B 1 196 ? 5.395 -19.688 -15.203 1 98.94 196 VAL B C 1
ATOM 5308 O O . VAL B 1 196 ? 4.281 -20.094 -15.523 1 98.94 196 VAL B O 1
ATOM 5311 N N . GLY B 1 197 ? 5.637 -19.359 -13.984 1 98.88 197 GLY B N 1
ATOM 5312 C CA . GLY B 1 197 ? 4.617 -19.172 -12.969 1 98.88 197 GLY B CA 1
ATOM 5313 C C . GLY B 1 197 ? 4.531 -17.734 -12.477 1 98.88 197 GLY B C 1
ATOM 5314 O O . GLY B 1 197 ? 5.523 -17.172 -12 1 98.88 197 GLY B O 1
ATOM 5315 N N . PHE B 1 198 ? 3.404 -17.141 -12.617 1 98.94 198 PHE B N 1
ATOM 5316 C CA . PHE B 1 198 ? 3.254 -15.719 -12.297 1 98.94 198 PHE B CA 1
ATOM 5317 C C . PHE B 1 198 ? 2.287 -15.523 -11.133 1 98.94 198 PHE B C 1
ATOM 5319 O O . PHE B 1 198 ? 1.099 -15.836 -11.25 1 98.94 198 PHE B O 1
ATOM 5326 N N . ARG B 1 199 ? 2.775 -15.086 -10.031 1 98.81 199 ARG B N 1
ATOM 5327 C CA . ARG B 1 199 ? 1.979 -14.68 -8.875 1 98.81 199 ARG B CA 1
ATOM 5328 C C . ARG B 1 199 ? 1.75 -13.172 -8.867 1 98.81 199 ARG B C 1
ATOM 5330 O O . ARG B 1 199 ? 2.648 -12.406 -8.508 1 98.81 199 ARG B O 1
ATOM 5337 N N . PRO B 1 200 ? 0.576 -12.711 -9.164 1 98.88 200 PRO B N 1
ATOM 5338 C CA . PRO B 1 200 ? 0.33 -11.273 -9.172 1 98.88 200 PRO B CA 1
ATOM 5339 C C . PRO B 1 200 ? 0.243 -10.68 -7.766 1 98.88 200 PRO B C 1
ATOM 5341 O O . PRO B 1 200 ? 0.156 -11.422 -6.785 1 98.88 200 PRO B O 1
ATOM 5344 N N . THR B 1 201 ? 0.383 -9.352 -7.707 1 98.88 201 THR B N 1
ATOM 5345 C CA . THR B 1 201 ? 0.08 -8.656 -6.461 1 98.88 201 THR B CA 1
ATOM 5346 C C . THR B 1 201 ? -1.259 -9.117 -5.895 1 98.88 201 THR B C 1
ATOM 5348 O O . THR B 1 201 ? -2.236 -9.258 -6.633 1 98.88 201 THR B O 1
ATOM 5351 N N . VAL B 1 202 ? -1.289 -9.5 -4.594 1 98.75 202 VAL B N 1
ATOM 5352 C CA . VAL B 1 202 ? -2.57 -9.82 -3.977 1 98.75 202 VAL B CA 1
ATOM 5353 C C . VAL B 1 202 ? -3.529 -8.641 -4.129 1 98.75 202 VAL B C 1
ATOM 5355 O O . VAL B 1 202 ? -3.201 -7.516 -3.75 1 98.75 202 VAL B O 1
ATOM 5358 N N . GLY B 1 203 ? -4.664 -8.891 -4.707 1 98.69 203 GLY B N 1
ATOM 5359 C CA . GLY B 1 203 ? -5.629 -7.836 -4.988 1 98.69 203 GLY B CA 1
ATOM 5360 C C . GLY B 1 203 ? -5.746 -7.512 -6.465 1 98.69 203 GLY B C 1
ATOM 5361 O O . GLY B 1 203 ? -6.691 -6.84 -6.887 1 98.69 203 GLY B O 1
ATOM 5362 N N . LEU B 1 204 ? -4.824 -8 -7.293 1 98.81 204 LEU B N 1
ATOM 5363 C CA . LEU B 1 204 ? -4.863 -7.719 -8.727 1 98.81 204 LEU B CA 1
ATOM 5364 C C . LEU B 1 204 ? -5.879 -8.609 -9.43 1 98.81 204 LEU B C 1
ATOM 5366 O O . LEU B 1 204 ? -6.504 -8.195 -10.406 1 98.81 204 LEU B O 1
ATOM 5370 N N . VAL B 1 205 ? -5.977 -9.875 -8.938 1 98.81 205 VAL B N 1
ATOM 5371 C CA . VAL B 1 205 ? -6.93 -10.852 -9.453 1 98.81 205 VAL B CA 1
ATOM 5372 C C . VAL B 1 205 ? -7.898 -11.258 -8.344 1 98.81 205 VAL B C 1
ATOM 5374 O O . VAL B 1 205 ? -7.492 -11.438 -7.191 1 98.81 205 VAL B O 1
ATOM 5377 N N . SER B 1 206 ? -9.164 -11.344 -8.727 1 98.88 206 SER B N 1
ATOM 5378 C CA . SER B 1 206 ? -10.18 -11.656 -7.73 1 98.88 206 SER B CA 1
ATOM 5379 C C . SER B 1 206 ? -10.102 -13.117 -7.297 1 98.88 206 SER B C 1
ATOM 5381 O O . SER B 1 206 ? -9.867 -14.008 -8.125 1 98.88 206 SER B O 1
ATOM 5383 N N . ARG B 1 207 ? -10.422 -13.328 -6.07 1 98.62 207 ARG B N 1
ATOM 5384 C CA . ARG B 1 207 ? -10.445 -14.664 -5.488 1 98.62 207 ARG B CA 1
ATOM 5385 C C . ARG B 1 207 ? -11.867 -15.195 -5.395 1 98.62 207 ARG B C 1
ATOM 5387 O O . ARG B 1 207 ? -12.086 -16.328 -4.961 1 98.62 207 ARG B O 1
ATOM 5394 N N . SER B 1 208 ? -12.852 -14.398 -5.844 1 98.69 208 SER B N 1
ATOM 5395 C CA . SER B 1 208 ? -14.25 -14.805 -5.754 1 98.69 208 SER B CA 1
ATOM 5396 C C . SER B 1 208 ? -14.508 -16.078 -6.547 1 98.69 208 SER B C 1
ATOM 5398 O O . SER B 1 208 ? -14.164 -16.172 -7.73 1 98.69 208 SER B O 1
ATOM 5400 N N . GLY B 1 209 ? -15.117 -17.031 -5.875 1 98.69 209 GLY B N 1
ATOM 5401 C CA . GLY B 1 209 ? -15.438 -18.297 -6.52 1 98.69 209 GLY B CA 1
ATOM 5402 C C . GLY B 1 209 ? -14.289 -19.281 -6.492 1 98.69 209 GLY B C 1
ATOM 5403 O O . GLY B 1 209 ? -14.336 -20.312 -7.156 1 98.69 209 GLY B O 1
ATOM 5404 N N . ILE B 1 210 ? -13.25 -18.984 -5.773 1 98.88 210 ILE B N 1
ATOM 5405 C CA . ILE B 1 210 ? -12.133 -19.906 -5.527 1 98.88 210 ILE B CA 1
ATOM 5406 C C . ILE B 1 210 ? -12.211 -20.438 -4.102 1 98.88 210 ILE B C 1
ATOM 5408 O O . ILE B 1 210 ? -12.375 -19.672 -3.15 1 98.88 210 ILE B O 1
ATOM 5412 N N . ILE B 1 211 ? -12.188 -21.734 -3.896 1 98.81 211 ILE B N 1
ATOM 5413 C CA . ILE B 1 211 ? -12.117 -22.297 -2.555 1 98.81 211 ILE B CA 1
ATOM 5414 C C . ILE B 1 211 ? -10.852 -21.812 -1.853 1 98.81 211 ILE B C 1
ATOM 5416 O O . ILE B 1 211 ? -9.734 -22.109 -2.289 1 98.81 211 ILE B O 1
ATOM 5420 N N . PRO B 1 212 ? -11.023 -21.094 -0.771 1 98.62 212 PRO B N 1
ATOM 5421 C CA . PRO B 1 212 ? -9.883 -20.375 -0.183 1 98.62 212 PRO B CA 1
ATOM 5422 C C . PRO B 1 212 ? -9.055 -21.266 0.74 1 98.62 212 PRO B C 1
ATOM 5424 O O . PRO B 1 212 ? -9.539 -22.297 1.217 1 98.62 212 PRO B O 1
ATOM 5427 N N . TYR B 1 213 ? -7.793 -20.891 0.857 1 98.19 213 TYR B N 1
ATOM 5428 C CA . TYR B 1 213 ? -6.902 -21.375 1.903 1 98.19 213 TYR B CA 1
ATOM 5429 C C . TYR B 1 213 ? -6.637 -20.297 2.941 1 98.19 213 TYR B C 1
ATOM 5431 O O . TYR B 1 213 ? -6.906 -20.484 4.129 1 98.19 213 TYR B O 1
ATOM 5439 N N . SER B 1 214 ? -6.254 -19.156 2.529 1 98.38 214 SER B N 1
ATOM 5440 C CA . SER B 1 214 ? -5.938 -17.984 3.344 1 98.38 214 SER B CA 1
ATOM 5441 C C . SER B 1 214 ? -6.035 -16.703 2.527 1 98.38 214 SER B C 1
ATOM 5443 O O . SER B 1 214 ? -5.102 -16.344 1.808 1 98.38 214 SER B O 1
ATOM 5445 N N . LEU B 1 215 ? -7.055 -15.945 2.764 1 98.06 215 LEU B N 1
ATOM 5446 C CA . LEU B 1 215 ? -7.367 -14.844 1.865 1 98.06 215 LEU B CA 1
ATOM 5447 C C . LEU B 1 215 ? -6.332 -13.727 1.995 1 98.06 215 LEU B C 1
ATOM 5449 O O . LEU B 1 215 ? -6.16 -12.922 1.076 1 98.06 215 LEU B O 1
ATOM 5453 N N . THR B 1 216 ? -5.57 -13.641 3.068 1 98.31 216 THR B N 1
ATOM 5454 C CA . THR B 1 216 ? -4.477 -12.688 3.199 1 98.31 216 THR B CA 1
ATOM 5455 C C . THR B 1 216 ? -3.354 -13.008 2.217 1 98.31 216 THR B C 1
ATOM 5457 O O . THR B 1 216 ? -2.695 -12.109 1.698 1 98.31 216 THR B O 1
ATOM 5460 N N . GLN B 1 217 ? -3.184 -14.336 1.897 1 98.62 217 GLN B N 1
ATOM 5461 C CA . GLN B 1 217 ? -2.023 -14.75 1.119 1 98.62 217 GLN B CA 1
ATOM 5462 C C . GLN B 1 217 ? -2.443 -15.32 -0.234 1 98.62 217 GLN B C 1
ATOM 5464 O O . GLN B 1 217 ? -1.637 -15.383 -1.164 1 98.62 217 GLN B O 1
ATOM 5469 N N . ASP B 1 218 ? -3.711 -15.641 -0.384 1 98.62 218 ASP B N 1
ATOM 5470 C CA . ASP B 1 218 ? -4.215 -16.297 -1.589 1 98.62 218 ASP B CA 1
ATOM 5471 C C . ASP B 1 218 ? -4.184 -15.336 -2.781 1 98.62 218 ASP B C 1
ATOM 5473 O O . ASP B 1 218 ? -4.492 -14.148 -2.645 1 98.62 218 ASP B O 1
ATOM 5477 N N . THR B 1 219 ? -3.779 -15.875 -3.871 1 98.69 219 THR B N 1
ATOM 5478 C CA . THR B 1 219 ? -4.062 -15.289 -5.176 1 98.69 219 THR B CA 1
ATOM 5479 C C . THR B 1 219 ? -4.043 -16.359 -6.266 1 98.69 219 THR B C 1
ATOM 5481 O O . THR B 1 219 ? -3.709 -17.516 -6 1 98.69 219 THR B O 1
ATOM 5484 N N . ALA B 1 220 ? -4.594 -16.047 -7.387 1 98.81 220 ALA B N 1
ATOM 5485 C CA . ALA B 1 220 ? -4.527 -16.922 -8.547 1 98.81 220 ALA B CA 1
ATOM 5486 C C . ALA B 1 220 ? -3.584 -16.375 -9.609 1 98.81 220 ALA B C 1
ATOM 5488 O O . ALA B 1 220 ? -3.32 -15.164 -9.641 1 98.81 220 ALA B O 1
ATOM 5489 N N . GLY B 1 221 ? -2.994 -17.25 -10.367 1 98.75 221 GLY B N 1
ATOM 5490 C CA . GLY B 1 221 ? -2.096 -16.812 -11.422 1 98.75 221 GLY B CA 1
ATOM 5491 C C . GLY B 1 221 ? -1.868 -17.859 -12.492 1 98.75 221 GLY B C 1
ATOM 5492 O O . GLY B 1 221 ? -2.209 -19.031 -12.305 1 98.75 221 GLY B O 1
ATOM 5493 N N . PRO B 1 222 ? -1.315 -17.438 -13.602 1 98.94 222 PRO B N 1
ATOM 5494 C CA . PRO B 1 222 ? -1.075 -18.359 -14.719 1 98.94 222 PRO B CA 1
ATOM 5495 C C . PRO B 1 222 ? 0.185 -19.203 -14.523 1 98.94 222 PRO B C 1
ATOM 5497 O O . PRO B 1 222 ? 1.155 -18.734 -13.922 1 98.94 222 PRO B O 1
ATOM 5500 N N . ILE B 1 223 ? 0.114 -20.375 -14.93 1 98.88 223 ILE B N 1
ATOM 5501 C CA . ILE B 1 223 ? 1.231 -21.281 -15.172 1 98.88 223 ILE B CA 1
ATOM 5502 C C . ILE B 1 223 ? 1.306 -21.625 -16.656 1 98.88 223 ILE B C 1
ATOM 5504 O O . ILE B 1 223 ? 0.438 -22.328 -17.188 1 98.88 223 ILE B O 1
ATOM 5508 N N . MET B 1 224 ? 2.352 -21.094 -17.281 1 98.56 224 MET B N 1
ATOM 5509 C CA . MET B 1 224 ? 2.389 -21.109 -18.734 1 98.56 224 MET B CA 1
ATOM 5510 C C . MET B 1 224 ? 3.764 -21.531 -19.25 1 98.56 224 MET B C 1
ATOM 5512 O O . MET B 1 224 ? 4.711 -21.641 -18.469 1 98.56 224 MET B O 1
ATOM 5516 N N . ARG B 1 225 ? 3.812 -21.703 -20.594 1 98.56 225 ARG B N 1
ATOM 5517 C CA . ARG B 1 225 ? 5.082 -22.109 -21.188 1 98.56 225 ARG B CA 1
ATOM 5518 C C . ARG B 1 225 ? 5.926 -20.906 -21.562 1 98.56 225 ARG B C 1
ATOM 5520 O O . ARG B 1 225 ? 7.145 -21 -21.688 1 98.56 225 ARG B O 1
ATOM 5527 N N . THR B 1 226 ? 5.227 -19.719 -21.797 1 98.69 226 THR B N 1
ATOM 5528 C CA . THR B 1 226 ? 5.973 -18.547 -22.234 1 98.69 226 THR B CA 1
ATOM 5529 C C . THR B 1 226 ? 5.57 -17.312 -21.422 1 98.69 226 THR B C 1
ATOM 5531 O O . THR B 1 226 ? 4.441 -17.234 -20.938 1 98.69 226 THR B O 1
ATOM 5534 N N . VAL B 1 227 ? 6.516 -16.375 -21.344 1 98.94 227 VAL B N 1
ATOM 5535 C CA . VAL B 1 227 ? 6.246 -15.109 -20.672 1 98.94 227 VAL B CA 1
ATOM 5536 C C . VAL B 1 227 ? 5.199 -14.32 -21.469 1 98.94 227 VAL B C 1
ATOM 5538 O O . VAL B 1 227 ? 4.309 -13.703 -20.875 1 98.94 227 VAL B O 1
ATOM 5541 N N . GLU B 1 228 ? 5.273 -14.406 -22.781 1 98.88 228 GLU B N 1
ATOM 5542 C CA . GLU B 1 228 ? 4.336 -13.672 -23.641 1 98.88 228 GLU B CA 1
ATOM 5543 C C . GLU B 1 228 ? 2.9 -14.133 -23.391 1 98.88 228 GLU B C 1
ATOM 5545 O O . GLU B 1 228 ? 2.006 -13.305 -23.203 1 98.88 228 GLU B O 1
ATOM 5550 N N . ASP B 1 229 ? 2.646 -15.391 -23.453 1 98.88 229 ASP B N 1
ATOM 5551 C CA . ASP B 1 229 ? 1.298 -15.906 -23.219 1 98.88 229 ASP B CA 1
ATOM 5552 C C . ASP B 1 229 ? 0.834 -15.617 -21.797 1 98.88 229 ASP B C 1
ATOM 5554 O O . ASP B 1 229 ? -0.354 -15.391 -21.562 1 98.88 229 ASP B O 1
ATOM 5558 N N . THR B 1 230 ? 1.768 -15.609 -20.844 1 98.94 230 THR B N 1
ATOM 5559 C CA . THR B 1 230 ? 1.45 -15.258 -19.469 1 98.94 230 THR B CA 1
ATOM 5560 C C . THR B 1 230 ? 0.912 -13.836 -19.375 1 98.94 230 THR B C 1
ATOM 5562 O O . THR B 1 230 ? -0.087 -13.586 -18.703 1 98.94 230 THR B O 1
ATOM 5565 N N . ALA B 1 231 ? 1.57 -12.938 -20.062 1 98.94 231 ALA B N 1
ATOM 5566 C CA . ALA B 1 231 ? 1.131 -11.547 -20.078 1 98.94 231 ALA B CA 1
ATOM 5567 C C . ALA B 1 231 ? -0.273 -11.414 -20.656 1 98.94 231 ALA B C 1
ATOM 5569 O O . ALA B 1 231 ? -1.115 -10.695 -20.109 1 98.94 231 ALA B O 1
ATOM 5570 N N . LYS B 1 232 ? -0.522 -12.133 -21.75 1 98.88 232 LYS B N 1
ATOM 5571 C CA . LYS B 1 232 ? -1.833 -12.094 -22.406 1 98.88 232 LYS B CA 1
ATOM 5572 C C . LYS B 1 232 ? -2.92 -12.609 -21.469 1 98.88 232 LYS B C 1
ATOM 5574 O O . LYS B 1 232 ? -4.016 -12.047 -21.406 1 98.88 232 LYS B O 1
ATOM 5579 N N . VAL B 1 233 ? -2.633 -13.633 -20.766 1 98.94 233 VAL B N 1
ATOM 5580 C CA . VAL B 1 233 ? -3.611 -14.227 -19.859 1 98.94 233 VAL B CA 1
ATOM 5581 C C . VAL B 1 233 ? -3.836 -13.305 -18.656 1 98.94 233 VAL B C 1
ATOM 5583 O O . VAL B 1 233 ? -4.973 -13.125 -18.219 1 98.94 233 VAL B O 1
ATOM 5586 N N . LEU B 1 234 ? -2.758 -12.734 -18.109 1 98.94 234 LEU B N 1
ATOM 5587 C CA . LEU B 1 234 ? -2.938 -11.805 -17 1 98.94 234 LEU B CA 1
ATOM 5588 C C . LEU B 1 234 ? -3.84 -10.641 -17.406 1 98.94 234 LEU B C 1
ATOM 5590 O O . LEU B 1 234 ? -4.742 -10.266 -16.672 1 98.94 234 LEU B O 1
ATOM 5594 N N . ASP B 1 235 ? -3.652 -10.117 -18.656 1 98.81 235 ASP B N 1
ATOM 5595 C CA . ASP B 1 235 ? -4.508 -9.055 -19.172 1 98.81 235 ASP B CA 1
ATOM 5596 C C . ASP B 1 235 ? -5.984 -9.43 -19.047 1 98.81 235 ASP B C 1
ATOM 5598 O O . ASP B 1 235 ? -6.824 -8.578 -18.781 1 98.81 235 ASP B O 1
ATOM 5602 N N . ALA B 1 236 ? -6.234 -10.672 -19.25 1 98.81 236 ALA B N 1
ATOM 5603 C CA . ALA B 1 236 ? -7.621 -11.125 -19.344 1 98.81 236 ALA B CA 1
ATOM 5604 C C . ALA B 1 236 ? -8.242 -11.289 -17.953 1 98.81 236 ALA B C 1
ATOM 5606 O O . ALA B 1 236 ? -9.453 -11.125 -17.797 1 98.81 236 ALA B O 1
ATOM 5607 N N . ILE B 1 237 ? -7.406 -11.484 -16.891 1 98.81 237 ILE B N 1
ATOM 5608 C CA . ILE B 1 237 ? -8.039 -11.984 -15.68 1 98.81 237 ILE B CA 1
ATOM 5609 C C . ILE B 1 237 ? -7.961 -10.93 -14.578 1 98.81 237 ILE B C 1
ATOM 5611 O O . ILE B 1 237 ? -8.602 -11.062 -13.531 1 98.81 237 ILE B O 1
ATOM 5615 N N . VAL B 1 238 ? -7.277 -9.82 -14.781 1 98.69 238 VAL B N 1
ATOM 5616 C CA . VAL B 1 238 ? -7.141 -8.789 -13.766 1 98.69 238 VAL B CA 1
ATOM 5617 C C . VAL B 1 238 ? -8.422 -7.953 -13.703 1 98.69 238 VAL B C 1
ATOM 5619 O O . VAL B 1 238 ? -9.18 -7.895 -14.672 1 98.69 238 VAL B O 1
ATOM 5622 N N . GLY B 1 239 ? -8.625 -7.32 -12.414 1 97.69 239 GLY B N 1
ATOM 5623 C CA . GLY B 1 239 ? -9.68 -6.316 -12.359 1 97.69 239 GLY B CA 1
ATOM 5624 C C . GLY B 1 239 ? -10.414 -6.285 -11.031 1 97.69 239 GLY B C 1
ATOM 5625 O O . GLY B 1 239 ? -10.32 -7.227 -10.242 1 97.69 239 GLY B O 1
ATOM 5626 N N . TYR B 1 240 ? -11.242 -5.266 -10.82 1 98.25 240 TYR B N 1
ATOM 5627 C CA . TYR B 1 240 ? -12.023 -5.039 -9.609 1 98.25 240 TYR B CA 1
ATOM 5628 C C . TYR B 1 240 ? -13.25 -5.945 -9.57 1 98.25 240 TYR B C 1
ATOM 5630 O O . TYR B 1 240 ? -13.93 -6.121 -10.586 1 98.25 240 TYR B O 1
ATOM 5638 N N . ASP B 1 241 ? -13.414 -6.59 -8.445 1 98.62 241 ASP B N 1
ATOM 5639 C CA . ASP B 1 241 ? -14.578 -7.418 -8.141 1 98.62 241 ASP B CA 1
ATOM 5640 C C . ASP B 1 241 ? -15.203 -7.012 -6.805 1 98.62 241 ASP B C 1
ATOM 5642 O O . ASP B 1 241 ? -14.57 -7.137 -5.754 1 98.62 241 ASP B O 1
ATOM 5646 N N . VAL B 1 242 ? -16.438 -6.574 -6.785 1 97.25 242 VAL B N 1
ATOM 5647 C CA . VAL B 1 242 ? -17.125 -6.098 -5.586 1 97.25 242 VAL B CA 1
ATOM 5648 C C . VAL B 1 242 ? -17.188 -7.211 -4.547 1 97.25 242 VAL B C 1
ATOM 5650 O O . VAL B 1 242 ? -17.188 -6.945 -3.342 1 97.25 242 VAL B O 1
ATOM 5653 N N . LYS B 1 243 ? -17.062 -8.469 -5.012 1 97.88 243 LYS B N 1
ATOM 5654 C CA . LYS B 1 243 ? -17.172 -9.602 -4.094 1 97.88 243 LYS B CA 1
ATOM 5655 C C . LYS B 1 243 ? -15.82 -9.945 -3.488 1 97.88 243 LYS B C 1
ATOM 5657 O O . LYS B 1 243 ? -15.734 -10.781 -2.582 1 97.88 243 LYS B O 1
ATOM 5662 N N . ASP B 1 244 ? -14.828 -9.398 -3.982 1 98.31 244 ASP B N 1
ATOM 5663 C CA . ASP B 1 244 ? -13.492 -9.469 -3.393 1 98.31 244 ASP B CA 1
ATOM 5664 C C . ASP B 1 244 ? -12.93 -8.07 -3.146 1 98.31 244 ASP B C 1
ATOM 5666 O O . ASP B 1 244 ? -12.141 -7.566 -3.945 1 98.31 244 ASP B O 1
ATOM 5670 N N . PRO B 1 245 ? -13.188 -7.551 -1.999 1 96.75 245 PRO B N 1
ATOM 5671 C CA . PRO B 1 245 ? -12.906 -6.137 -1.739 1 96.75 245 PRO B CA 1
ATOM 5672 C C . PRO B 1 245 ? -11.422 -5.801 -1.831 1 96.75 245 PRO B C 1
ATOM 5674 O O . PRO B 1 245 ? -11.062 -4.637 -2.021 1 96.75 245 PRO B O 1
ATOM 5677 N N . MET B 1 246 ? -10.539 -6.781 -1.714 1 98.06 246 MET B N 1
ATOM 5678 C CA . MET B 1 246 ? -9.102 -6.516 -1.819 1 98.06 246 MET B CA 1
ATOM 5679 C C . MET B 1 246 ? -8.75 -6 -3.209 1 98.06 246 MET B C 1
ATOM 5681 O O . MET B 1 246 ? -7.742 -5.309 -3.379 1 98.06 246 MET B O 1
ATOM 5685 N N . THR B 1 247 ? -9.594 -6.289 -4.227 1 98.75 247 THR B N 1
ATOM 5686 C CA . THR B 1 247 ? -9.305 -5.863 -5.59 1 98.75 247 THR B CA 1
ATOM 5687 C C . THR B 1 247 ? -9.523 -4.363 -5.746 1 98.75 247 THR B C 1
ATOM 5689 O O . THR B 1 247 ? -9.102 -3.771 -6.746 1 98.75 247 THR B O 1
ATOM 5692 N N . ALA B 1 248 ? -10.117 -3.725 -4.73 1 98.62 248 ALA B N 1
ATOM 5693 C CA . ALA B 1 248 ? -10.266 -2.271 -4.734 1 98.62 248 ALA B CA 1
ATOM 5694 C C . ALA B 1 248 ? -8.906 -1.583 -4.82 1 98.62 248 ALA B C 1
ATOM 5696 O O . ALA B 1 248 ? -8.773 -0.521 -5.43 1 98.62 248 ALA B O 1
ATOM 5697 N N . TRP B 1 249 ? -7.922 -2.205 -4.297 1 98.38 249 TRP B N 1
ATOM 5698 C CA . TRP B 1 249 ? -6.582 -1.63 -4.262 1 98.38 249 TRP B CA 1
ATOM 5699 C C . TRP B 1 249 ? -5.957 -1.605 -5.652 1 98.38 249 TRP B C 1
ATOM 5701 O O . TRP B 1 249 ? -4.977 -0.896 -5.887 1 98.38 249 TRP B O 1
ATOM 5711 N N . SER B 1 250 ? -6.473 -2.391 -6.582 1 98.12 250 SER B N 1
ATOM 5712 C CA . SER B 1 250 ? -5.879 -2.484 -7.91 1 98.12 250 SER B CA 1
ATOM 5713 C C . SER B 1 250 ? -6.328 -1.332 -8.805 1 98.12 250 SER B C 1
ATOM 5715 O O . SER B 1 250 ? -5.742 -1.089 -9.859 1 98.12 250 SER B O 1
ATOM 5717 N N . ILE B 1 251 ? -7.441 -0.67 -8.422 1 97.31 251 ILE B N 1
ATOM 5718 C CA . ILE B 1 251 ? -7.977 0.415 -9.234 1 97.31 251 ILE B CA 1
ATOM 5719 C C . ILE B 1 251 ? -6.926 1.512 -9.391 1 97.31 251 ILE B C 1
ATOM 5721 O O . ILE B 1 251 ? -6.418 2.037 -8.398 1 97.31 251 ILE B O 1
ATOM 5725 N N . GLY B 1 252 ? -6.555 1.841 -10.562 1 95 252 GLY B N 1
ATOM 5726 C CA . GLY B 1 252 ? -5.531 2.832 -10.844 1 95 252 GLY B CA 1
ATOM 5727 C C . GLY B 1 252 ? -4.148 2.229 -11.023 1 95 252 GLY B C 1
ATOM 5728 O O . GLY B 1 252 ? -3.203 2.928 -11.391 1 95 252 GLY B O 1
ATOM 5729 N N . ASN B 1 253 ? -4.039 0.924 -10.836 1 96.94 253 ASN B N 1
ATOM 5730 C CA . ASN B 1 253 ? -2.723 0.294 -10.867 1 96.94 253 ASN B CA 1
ATOM 5731 C C . ASN B 1 253 ? -2.633 -0.757 -11.977 1 96.94 253 ASN B C 1
ATOM 5733 O O . ASN B 1 253 ? -1.686 -1.543 -12.016 1 96.94 253 ASN B O 1
ATOM 5737 N N . ILE B 1 254 ? -3.596 -0.87 -12.836 1 97.94 254 ILE B N 1
ATOM 5738 C CA . ILE B 1 254 ? -3.609 -1.827 -13.93 1 97.94 254 ILE B CA 1
ATOM 5739 C C . ILE B 1 254 ? -3.328 -1.104 -15.25 1 97.94 254 ILE B C 1
ATOM 5741 O O . ILE B 1 254 ? -4.086 -0.22 -15.648 1 97.94 254 ILE B O 1
ATOM 5745 N N . PRO B 1 255 ? -2.262 -1.393 -15.93 1 97.94 255 PRO B N 1
ATOM 5746 C CA . PRO B 1 255 ? -2.02 -0.782 -17.234 1 97.94 255 PRO B CA 1
ATOM 5747 C C . PRO B 1 255 ? -3.014 -1.247 -18.297 1 97.94 255 PRO B C 1
ATOM 5749 O O . PRO B 1 255 ? -3.779 -2.186 -18.062 1 97.94 255 PRO B O 1
ATOM 5752 N N . LYS B 1 256 ? -2.975 -0.604 -19.422 1 97.94 256 LYS B N 1
ATOM 5753 C CA . LYS B 1 256 ? -3.848 -0.992 -20.516 1 97.94 256 LYS B CA 1
ATOM 5754 C C . LYS B 1 256 ? -3.58 -2.43 -20.953 1 97.94 256 LYS B C 1
ATOM 5756 O O . LYS B 1 256 ? -4.512 -3.172 -21.266 1 97.94 256 LYS B O 1
ATOM 5761 N N . THR B 1 257 ? -2.316 -2.807 -21.031 1 98.69 257 THR B N 1
ATOM 5762 C CA . THR B 1 257 ? -1.912 -4.176 -21.328 1 98.69 257 THR B CA 1
ATOM 5763 C C . THR B 1 257 ? -0.517 -4.461 -20.781 1 98.69 257 THR B C 1
ATOM 5765 O O . THR B 1 257 ? 0.356 -3.592 -20.812 1 98.69 257 THR B O 1
ATOM 5768 N N . TYR B 1 258 ? -0.332 -5.617 -20.359 1 98.75 258 TYR B N 1
ATOM 5769 C CA . TYR B 1 258 ? 0.979 -6.039 -19.875 1 98.75 258 TYR B CA 1
ATOM 5770 C C . TYR B 1 258 ? 1.885 -6.434 -21.031 1 98.75 258 TYR B C 1
ATOM 5772 O O . TYR B 1 258 ? 3.104 -6.527 -20.875 1 98.75 258 TYR B O 1
ATOM 5780 N N . THR B 1 259 ? 1.341 -6.711 -22.203 1 98.75 259 THR B N 1
ATOM 5781 C CA . THR B 1 259 ? 2.137 -7.137 -23.344 1 98.75 259 THR B CA 1
ATOM 5782 C C . THR B 1 259 ? 3.043 -6.004 -23.828 1 98.75 259 THR B C 1
ATOM 5784 O O . THR B 1 259 ? 3.998 -6.242 -24.562 1 98.75 259 THR B O 1
ATOM 5787 N N . LYS B 1 260 ? 2.723 -4.758 -23.406 1 98.5 260 LYS B N 1
ATOM 5788 C CA . LYS B 1 260 ? 3.547 -3.605 -23.766 1 98.5 260 LYS B CA 1
ATOM 5789 C C . LYS B 1 260 ? 4.941 -3.723 -23.156 1 98.5 260 LYS B C 1
ATOM 5791 O O . LYS B 1 260 ? 5.887 -3.096 -23.641 1 98.5 260 LYS B O 1
ATOM 5796 N N . TYR B 1 261 ? 5.09 -4.574 -22.172 1 98.62 261 TYR B N 1
ATOM 5797 C CA . TYR B 1 261 ? 6.328 -4.625 -21.406 1 98.62 261 TYR B CA 1
ATOM 5798 C C . TYR B 1 261 ? 7.176 -5.828 -21.812 1 98.62 261 TYR B C 1
ATOM 5800 O O . TYR B 1 261 ? 8.195 -6.113 -21.188 1 98.62 261 TYR B O 1
ATOM 5808 N N . LEU B 1 262 ? 6.727 -6.562 -22.812 1 98.81 262 LEU B N 1
ATOM 5809 C CA . LEU B 1 262 ? 7.523 -7.637 -23.391 1 98.81 262 LEU B CA 1
ATOM 5810 C C . LEU B 1 262 ? 8.664 -7.07 -24.234 1 98.81 262 LEU B C 1
ATOM 5812 O O . LEU B 1 262 ? 8.508 -6.887 -25.453 1 98.81 262 LEU B O 1
ATOM 5816 N N . ASN B 1 263 ? 9.805 -6.863 -23.609 1 98.38 263 ASN B N 1
ATOM 5817 C CA . ASN B 1 263 ? 10.984 -6.25 -24.203 1 98.38 263 ASN B CA 1
ATOM 5818 C C . ASN B 1 263 ? 12.18 -7.203 -24.188 1 98.38 263 ASN B C 1
ATOM 5820 O O . ASN B 1 263 ? 12.664 -7.59 -23.125 1 98.38 263 ASN B O 1
ATOM 5824 N N . THR B 1 264 ? 12.688 -7.59 -25.422 1 98.38 264 THR B N 1
ATOM 5825 C CA . THR B 1 264 ? 13.812 -8.508 -25.516 1 98.38 264 THR B CA 1
ATOM 5826 C C . THR B 1 264 ? 15.039 -7.941 -24.812 1 98.38 264 THR B C 1
ATOM 5828 O O . THR B 1 264 ? 15.93 -8.688 -24.406 1 98.38 264 THR B O 1
ATOM 5831 N N . GLU B 1 265 ? 15.078 -6.559 -24.688 1 98.44 265 GLU B N 1
ATOM 5832 C CA . GLU B 1 265 ? 16.172 -5.898 -23.984 1 98.44 265 GLU B CA 1
ATOM 5833 C C . GLU B 1 265 ? 15.766 -5.52 -22.562 1 98.44 265 GLU B C 1
ATOM 5835 O O . GLU B 1 265 ? 16.312 -4.57 -22 1 98.44 265 GLU B O 1
ATOM 5840 N N . GLY B 1 266 ? 14.82 -6.191 -22.062 1 98.56 266 GLY B N 1
ATOM 5841 C CA . GLY B 1 266 ? 14.219 -5.84 -20.781 1 98.56 266 GLY B CA 1
ATOM 5842 C C . GLY B 1 266 ? 15.18 -5.938 -19.625 1 98.56 266 GLY B C 1
ATOM 5843 O O . GLY B 1 266 ? 14.914 -5.406 -18.547 1 98.56 266 GLY B O 1
ATOM 5844 N N . LEU B 1 267 ? 16.328 -6.566 -19.766 1 98.81 267 LEU B N 1
ATOM 5845 C CA . LEU B 1 267 ? 17.328 -6.691 -18.719 1 98.81 267 LEU B CA 1
ATOM 5846 C C . LEU B 1 267 ? 18.234 -5.461 -18.688 1 98.81 267 LEU B C 1
ATOM 5848 O O . LEU B 1 267 ? 18.859 -5.18 -17.656 1 98.81 267 LEU B O 1
ATOM 5852 N N . ASN B 1 268 ? 18.375 -4.809 -19.859 1 98.69 268 ASN B N 1
ATOM 5853 C CA . ASN B 1 268 ? 19.297 -3.684 -19.984 1 98.69 268 ASN B CA 1
ATOM 5854 C C . ASN B 1 268 ? 18.938 -2.566 -19 1 98.69 268 ASN B C 1
ATOM 5856 O O . ASN B 1 268 ? 17.828 -2.051 -19.016 1 98.69 268 ASN B O 1
ATOM 5860 N N . GLY B 1 269 ? 19.859 -2.266 -18.172 1 98.56 269 GLY B N 1
ATOM 5861 C CA . GLY B 1 269 ? 19.703 -1.169 -17.219 1 98.56 269 GLY B CA 1
ATOM 5862 C C . GLY B 1 269 ? 19 -1.579 -15.945 1 98.56 269 GLY B C 1
ATOM 5863 O O . GLY B 1 269 ? 18.859 -0.775 -15.023 1 98.56 269 GLY B O 1
ATOM 5864 N N . LYS B 1 270 ? 18.547 -2.781 -15.844 1 98.88 270 LYS B N 1
ATOM 5865 C CA . LYS B 1 270 ? 17.875 -3.24 -14.625 1 98.88 270 LYS B CA 1
ATOM 5866 C C . LYS B 1 270 ? 18.891 -3.553 -13.523 1 98.88 270 LYS B C 1
ATOM 5868 O O . LYS B 1 270 ? 19.953 -4.105 -13.797 1 98.88 270 LYS B O 1
ATOM 5873 N N . ARG B 1 271 ? 18.594 -3.158 -12.367 1 98.88 271 ARG B N 1
ATOM 5874 C CA . ARG B 1 271 ? 19.375 -3.512 -11.188 1 98.88 271 ARG B CA 1
ATOM 5875 C C . ARG B 1 271 ? 18.703 -4.621 -10.391 1 98.88 271 ARG B C 1
ATOM 5877 O O . ARG B 1 271 ? 17.609 -4.426 -9.852 1 98.88 271 ARG B O 1
ATOM 5884 N N . ILE B 1 272 ? 19.312 -5.762 -10.305 1 98.88 272 ILE B N 1
ATOM 5885 C CA . ILE B 1 272 ? 18.734 -6.969 -9.734 1 98.88 272 ILE B CA 1
ATOM 5886 C C . ILE B 1 272 ? 19.469 -7.344 -8.453 1 98.88 272 ILE B C 1
ATOM 5888 O O . ILE B 1 272 ? 20.672 -7.59 -8.469 1 98.88 272 ILE B O 1
ATOM 5892 N N . GLY B 1 273 ? 18.703 -7.352 -7.324 1 98.94 273 GLY B N 1
ATOM 5893 C CA . GLY B 1 273 ? 19.266 -7.762 -6.055 1 98.94 273 GLY B CA 1
ATOM 5894 C C . GLY B 1 273 ? 19.219 -9.258 -5.828 1 98.94 273 GLY B C 1
ATOM 5895 O O . GLY B 1 273 ? 18.125 -9.844 -5.809 1 98.94 273 GLY B O 1
ATOM 5896 N N . VAL B 1 274 ? 20.359 -9.898 -5.656 1 98.94 274 VAL B N 1
ATOM 5897 C CA . VAL B 1 274 ? 20.438 -11.328 -5.371 1 98.94 274 VAL B CA 1
ATOM 5898 C C . VAL B 1 274 ? 20.391 -11.562 -3.861 1 98.94 274 VAL B C 1
ATOM 5900 O O . VAL B 1 274 ? 21.344 -11.25 -3.143 1 98.94 274 VAL B O 1
ATOM 5903 N N . LEU B 1 275 ? 19.297 -12.086 -3.363 1 98.88 275 LEU B N 1
ATOM 5904 C CA . LEU B 1 275 ? 19.125 -12.359 -1.938 1 98.88 275 LEU B CA 1
ATOM 5905 C C . LEU B 1 275 ? 19.906 -13.609 -1.534 1 98.88 275 LEU B C 1
ATOM 5907 O O . LEU B 1 275 ? 19.406 -14.727 -1.625 1 98.88 275 LEU B O 1
ATOM 5911 N N . LYS B 1 276 ? 21.031 -13.469 -0.988 1 98.69 276 LYS B N 1
ATOM 5912 C CA . LYS B 1 276 ? 22 -14.547 -0.775 1 98.69 276 LYS B CA 1
ATOM 5913 C C . LYS B 1 276 ? 21.5 -15.523 0.285 1 98.69 276 LYS B C 1
ATOM 5915 O O . LYS B 1 276 ? 21.797 -16.719 0.218 1 98.69 276 LYS B O 1
ATOM 5920 N N . SER B 1 277 ? 20.688 -15.055 1.198 1 98.5 277 SER B N 1
ATOM 5921 C CA . SER B 1 277 ? 20.219 -15.914 2.281 1 98.5 277 SER B CA 1
ATOM 5922 C C . SER B 1 277 ? 19.281 -17 1.761 1 98.5 277 SER B C 1
ATOM 5924 O O . SER B 1 277 ? 18.984 -17.969 2.467 1 98.5 277 SER B O 1
ATOM 5926 N N . PHE B 1 278 ? 18.844 -16.891 0.55 1 98.56 278 PHE B N 1
ATOM 5927 C CA . PHE B 1 278 ? 17.906 -17.859 -0.013 1 98.56 278 PHE B CA 1
ATOM 5928 C C . PHE B 1 278 ? 18.656 -18.922 -0.824 1 98.56 278 PHE B C 1
ATOM 5930 O O . PHE B 1 278 ? 18.031 -19.844 -1.36 1 98.56 278 PHE B O 1
ATOM 5937 N N . PHE B 1 279 ? 19.922 -18.828 -0.898 1 98.56 279 PHE B N 1
ATOM 5938 C CA . PHE B 1 279 ? 20.75 -19.891 -1.468 1 98.56 279 PHE B CA 1
ATOM 5939 C C . PHE B 1 279 ? 21.125 -20.906 -0.403 1 98.56 279 PHE B C 1
ATOM 5941 O O . PHE B 1 279 ? 21.312 -20.547 0.765 1 98.56 279 PHE B O 1
ATOM 5948 N N . GLY B 1 280 ? 21.156 -22.203 -0.885 1 97.94 280 GLY B N 1
ATOM 5949 C CA . GLY B 1 280 ? 21.562 -23.234 0.047 1 97.94 280 GLY B CA 1
ATOM 5950 C C . GLY B 1 280 ? 23.078 -23.375 0.157 1 97.94 280 GLY B C 1
ATOM 5951 O O . GLY B 1 280 ? 23.812 -22.859 -0.677 1 97.94 280 GLY B O 1
ATOM 5952 N N . ASN B 1 281 ? 23.5 -24.062 1.224 1 96.94 281 ASN B N 1
ATOM 5953 C CA . ASN B 1 281 ? 24.938 -24.188 1.458 1 96.94 281 ASN B CA 1
ATOM 5954 C C . ASN B 1 281 ? 25.359 -25.656 1.585 1 96.94 281 ASN B C 1
ATOM 5956 O O . ASN B 1 281 ? 26.516 -25.938 1.914 1 96.94 281 ASN B O 1
ATOM 5960 N N . GLU B 1 282 ? 24.5 -26.531 1.331 1 97.81 282 GLU B N 1
ATOM 5961 C CA . GLU B 1 282 ? 24.797 -27.953 1.393 1 97.81 282 GLU B CA 1
ATOM 5962 C C . GLU B 1 282 ? 25.078 -28.531 0.002 1 97.81 282 GLU B C 1
ATOM 5964 O O . GLU B 1 282 ? 24.812 -27.859 -1.005 1 97.81 282 GLU B O 1
ATOM 5969 N N . GLU B 1 283 ? 25.547 -29.766 -0.062 1 97.44 283 GLU B N 1
ATOM 5970 C CA . GLU B 1 283 ? 25.875 -30.422 -1.323 1 97.44 283 GLU B CA 1
ATOM 5971 C C . GLU B 1 283 ? 24.641 -30.547 -2.215 1 97.44 283 GLU B C 1
ATOM 5973 O O . GLU B 1 283 ? 24.734 -30.375 -3.432 1 97.44 283 GLU B O 1
ATOM 5978 N N . ILE B 1 284 ? 23.516 -30.781 -1.646 1 96.88 284 ILE B N 1
ATOM 5979 C CA . ILE B 1 284 ? 22.281 -31 -2.381 1 96.88 284 ILE B CA 1
ATOM 5980 C C . ILE B 1 284 ? 21.844 -29.703 -3.066 1 96.88 284 ILE B C 1
ATOM 5982 O O . ILE B 1 284 ? 21.047 -29.734 -4 1 96.88 284 ILE B O 1
ATOM 5986 N N . HIS B 1 285 ? 22.406 -28.594 -2.576 1 98.5 285 HIS B N 1
ATOM 5987 C CA . HIS B 1 285 ? 22.016 -27.281 -3.084 1 98.5 285 HIS B CA 1
ATOM 5988 C C . HIS B 1 285 ? 22.891 -26.859 -4.254 1 98.5 285 HIS B C 1
ATOM 5990 O O . HIS B 1 285 ? 22.562 -25.922 -4.977 1 98.5 285 HIS B O 1
ATOM 5996 N N . LYS B 1 286 ? 24 -27.484 -4.523 1 98.5 286 LYS B N 1
ATOM 5997 C CA . LYS B 1 286 ? 25.062 -27 -5.395 1 98.5 286 LYS B CA 1
ATOM 5998 C C . LYS B 1 286 ? 24.594 -26.875 -6.836 1 98.5 286 LYS B C 1
ATOM 6000 O O . LYS B 1 286 ? 24.875 -25.875 -7.504 1 98.5 286 LYS B O 1
ATOM 6005 N N . GLN B 1 287 ? 23.891 -27.844 -7.328 1 98.38 287 GLN B N 1
ATOM 6006 C CA . GLN B 1 287 ? 23.469 -27.797 -8.727 1 98.38 287 GLN B CA 1
ATOM 6007 C C . GLN B 1 287 ? 22.5 -26.656 -8.969 1 98.38 287 GLN B C 1
ATOM 6009 O O . GLN B 1 287 ? 22.562 -25.969 -10 1 98.38 287 GLN B O 1
ATOM 6014 N N . VAL B 1 288 ? 21.547 -26.484 -8.023 1 98.81 288 VAL B N 1
ATOM 6015 C CA . VAL B 1 288 ? 20.609 -25.375 -8.148 1 98.81 288 VAL B CA 1
ATOM 6016 C C . VAL B 1 288 ? 21.359 -24.047 -8.141 1 98.81 288 VAL B C 1
ATOM 6018 O O . VAL B 1 288 ? 21.125 -23.188 -8.992 1 98.81 288 VAL B O 1
ATOM 6021 N N . ASN B 1 289 ? 22.312 -23.906 -7.219 1 98.81 289 ASN B N 1
ATOM 6022 C CA . ASN B 1 289 ? 23.109 -22.688 -7.148 1 98.81 289 ASN B CA 1
ATOM 6023 C C . ASN B 1 289 ? 23.828 -22.406 -8.469 1 98.81 289 ASN B C 1
ATOM 6025 O O . ASN B 1 289 ? 23.781 -21.297 -8.977 1 98.81 289 ASN B O 1
ATOM 6029 N N . ASP B 1 290 ? 24.469 -23.422 -9 1 98.81 290 ASP B N 1
ATOM 6030 C CA . ASP B 1 290 ? 25.25 -23.266 -10.234 1 98.81 290 ASP B CA 1
ATOM 6031 C C . ASP B 1 290 ? 24.359 -22.828 -11.391 1 98.81 290 ASP B C 1
ATOM 6033 O O . ASP B 1 290 ? 24.75 -21.984 -12.195 1 98.81 290 ASP B O 1
ATOM 6037 N N . ILE B 1 291 ? 23.203 -23.391 -11.438 1 98.81 291 ILE B N 1
ATOM 6038 C CA . ILE B 1 291 ? 22.25 -23.062 -12.5 1 98.81 291 ILE B CA 1
ATOM 6039 C C . ILE B 1 291 ? 21.812 -21.609 -12.367 1 98.81 291 ILE B C 1
ATOM 6041 O O . ILE B 1 291 ? 21.75 -20.875 -13.359 1 98.81 291 ILE B O 1
ATOM 6045 N N . I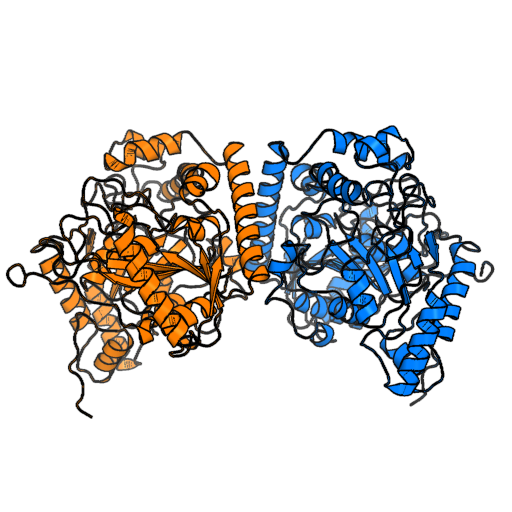LE B 1 292 ? 21.531 -21.172 -11.125 1 98.88 292 ILE B N 1
ATOM 6046 C CA . ILE B 1 292 ? 21.109 -19.781 -10.898 1 98.88 292 ILE B CA 1
ATOM 6047 C C . ILE B 1 292 ? 22.25 -18.828 -11.258 1 98.88 292 ILE B C 1
ATOM 6049 O O . ILE B 1 292 ? 22.031 -17.828 -11.922 1 98.88 292 ILE B O 1
ATOM 6053 N N . TYR B 1 293 ? 23.438 -19.141 -10.883 1 98.69 293 TYR B N 1
ATOM 6054 C CA . TYR B 1 293 ? 24.594 -18.297 -11.164 1 98.69 293 TYR B CA 1
ATOM 6055 C C . TYR B 1 293 ? 24.828 -18.188 -12.664 1 98.69 293 TYR B C 1
ATOM 6057 O O . TYR B 1 293 ? 25.25 -17.125 -13.156 1 98.69 293 TYR B O 1
ATOM 6065 N N . SER B 1 294 ? 24.609 -19.25 -13.383 1 98.69 294 SER B N 1
ATOM 6066 C CA . SER B 1 294 ? 24.734 -19.188 -14.836 1 98.69 294 SER B CA 1
ATOM 6067 C C . SER B 1 294 ? 23.734 -18.188 -15.438 1 98.69 294 SER B C 1
ATOM 6069 O O . SER B 1 294 ? 24.047 -17.5 -16.406 1 98.69 294 SER B O 1
ATOM 6071 N N . ASN B 1 295 ? 22.531 -18.156 -14.883 1 98.81 295 ASN B N 1
ATOM 6072 C CA . ASN B 1 295 ? 21.531 -17.188 -15.336 1 98.81 295 ASN B CA 1
ATOM 6073 C C . ASN B 1 295 ? 21.938 -15.758 -14.984 1 98.81 295 ASN B C 1
ATOM 6075 O O . ASN B 1 295 ? 21.672 -14.828 -15.75 1 98.81 295 ASN B O 1
ATOM 6079 N N . LEU B 1 296 ? 22.531 -15.539 -13.805 1 98.75 296 LEU B N 1
ATOM 6080 C CA . LEU B 1 296 ? 23.016 -14.219 -13.406 1 98.75 296 LEU B CA 1
ATOM 6081 C C . LEU B 1 296 ? 24.031 -13.688 -14.406 1 98.75 296 LEU B C 1
ATOM 6083 O O . LEU B 1 296 ? 24.016 -12.508 -14.75 1 98.75 296 LEU B O 1
ATOM 6087 N N . LYS B 1 297 ? 24.891 -14.57 -14.859 1 98.69 297 LYS B N 1
ATOM 6088 C CA . LYS B 1 297 ? 25.891 -14.18 -15.859 1 98.69 297 LYS B CA 1
ATOM 6089 C C . LYS B 1 297 ? 25.219 -13.742 -17.156 1 98.69 297 LYS B C 1
ATOM 6091 O O . LYS B 1 297 ? 25.625 -12.75 -17.766 1 98.69 297 LYS B O 1
ATOM 6096 N N . VAL B 1 298 ? 24.234 -14.484 -17.547 1 98.75 298 VAL B N 1
ATOM 6097 C CA . VAL B 1 298 ? 23.484 -14.109 -18.734 1 98.75 298 VAL B CA 1
ATOM 6098 C C . VAL B 1 298 ? 22.859 -12.727 -18.547 1 98.75 298 VAL B C 1
ATOM 6100 O O . VAL B 1 298 ? 22.859 -11.906 -19.453 1 98.75 298 VAL B O 1
ATOM 6103 N N . MET B 1 299 ? 22.297 -12.43 -17.359 1 98.81 299 MET B N 1
ATOM 6104 C CA . MET B 1 299 ? 21.672 -11.141 -17.078 1 98.81 299 MET B CA 1
ATOM 6105 C C . MET B 1 299 ? 22.703 -10.016 -17.172 1 98.81 299 MET B C 1
ATOM 6107 O O . MET B 1 299 ? 22.438 -8.977 -17.797 1 98.81 299 MET B O 1
ATOM 6111 N N . GLU B 1 300 ? 23.828 -10.242 -16.594 1 98.81 300 GLU B N 1
ATOM 6112 C CA . GLU B 1 300 ? 24.906 -9.25 -16.672 1 98.81 300 GLU B CA 1
ATOM 6113 C C . GLU B 1 300 ? 25.344 -9.008 -18.109 1 98.81 300 GLU B C 1
ATOM 6115 O O . GLU B 1 300 ? 25.531 -7.859 -18.516 1 98.81 300 GLU B O 1
ATOM 6120 N N . ASP B 1 301 ? 25.484 -10.094 -18.844 1 98.62 301 ASP B N 1
ATOM 6121 C CA . ASP B 1 301 ? 25.906 -10.008 -20.25 1 98.62 301 ASP B CA 1
ATOM 6122 C C . ASP B 1 301 ? 24.875 -9.25 -21.078 1 98.62 301 ASP B C 1
ATOM 6124 O O . ASP B 1 301 ? 25.188 -8.734 -22.156 1 98.62 301 ASP B O 1
ATOM 6128 N N . ASN B 1 302 ? 23.672 -9.203 -20.609 1 98.62 302 ASN B N 1
ATOM 6129 C CA . ASN B 1 302 ? 22.609 -8.516 -21.344 1 98.62 302 ASN B CA 1
ATOM 6130 C C . ASN B 1 302 ? 22.266 -7.172 -20.703 1 98.62 302 ASN B C 1
ATOM 6132 O O . ASN B 1 302 ? 21.172 -6.656 -20.891 1 98.62 302 ASN B O 1
ATOM 6136 N N . GLY B 1 303 ? 23.078 -6.641 -19.844 1 98.75 303 GLY B N 1
ATOM 6137 C CA . GLY B 1 303 ? 23.016 -5.242 -19.453 1 98.75 303 GLY B CA 1
ATOM 6138 C C . GLY B 1 303 ? 22.469 -5.031 -18.062 1 98.75 303 GLY B C 1
ATOM 6139 O O . GLY B 1 303 ? 22.391 -3.898 -17.578 1 98.75 303 GLY B O 1
ATOM 6140 N N . ALA B 1 304 ? 22.094 -6.043 -17.344 1 98.88 304 ALA B N 1
ATOM 6141 C CA . ALA B 1 304 ? 21.641 -5.887 -15.969 1 98.88 304 ALA B CA 1
ATOM 6142 C C . ALA B 1 304 ? 22.812 -5.699 -15.016 1 98.88 304 ALA B C 1
ATOM 6144 O O . ALA B 1 304 ? 23.922 -6.156 -15.297 1 98.88 304 ALA B O 1
ATOM 6145 N N . GLU B 1 305 ? 22.578 -4.898 -14.016 1 98.81 305 GLU B N 1
ATOM 6146 C CA . GLU B 1 305 ? 23.484 -4.852 -12.883 1 98.81 305 GLU B CA 1
ATOM 6147 C C . GLU B 1 305 ? 23.016 -5.766 -11.75 1 98.81 305 GLU B C 1
ATOM 6149 O O . GLU B 1 305 ? 21.891 -5.637 -11.273 1 98.81 305 GLU B O 1
ATOM 6154 N N . VAL B 1 306 ? 23.875 -6.676 -11.422 1 98.5 306 VAL B N 1
ATOM 6155 C CA . VAL B 1 306 ? 23.547 -7.621 -10.359 1 98.5 306 VAL B CA 1
ATOM 6156 C C . VAL B 1 306 ? 24.203 -7.184 -9.055 1 98.5 306 VAL B C 1
ATOM 6158 O O . VAL B 1 306 ? 25.406 -6.918 -9.016 1 98.5 306 VAL B O 1
ATOM 6161 N N . VAL B 1 307 ? 23.375 -7.047 -7.98 1 98.38 307 VAL B N 1
ATOM 6162 C CA . VAL B 1 307 ? 23.828 -6.598 -6.668 1 98.38 307 VAL B CA 1
ATOM 6163 C C . VAL B 1 307 ? 23.547 -7.68 -5.629 1 98.38 307 VAL B C 1
ATOM 6165 O O . VAL B 1 307 ? 22.406 -8.125 -5.484 1 98.38 307 VAL B O 1
ATOM 6168 N N . ASN B 1 308 ? 24.578 -8.125 -4.898 1 98.44 308 ASN B N 1
ATOM 6169 C CA . ASN B 1 308 ? 24.359 -9.07 -3.816 1 98.44 308 ASN B CA 1
ATOM 6170 C C . ASN B 1 308 ? 23.75 -8.398 -2.592 1 98.44 308 ASN B C 1
ATOM 6172 O O . ASN B 1 308 ? 24.219 -7.344 -2.158 1 98.44 308 ASN B O 1
ATOM 6176 N N . ILE B 1 309 ? 22.672 -8.922 -2.158 1 98.12 30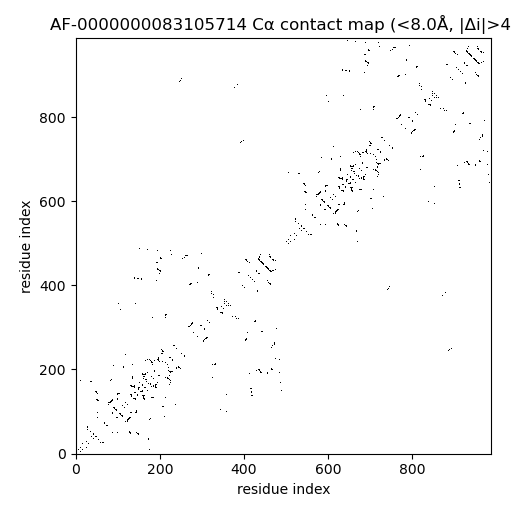9 ILE B N 1
ATOM 6177 C CA . ILE B 1 309 ? 22.031 -8.492 -0.922 1 98.12 309 ILE B CA 1
ATOM 6178 C C . ILE B 1 309 ? 22.219 -9.562 0.152 1 98.12 309 ILE B C 1
ATOM 6180 O O . ILE B 1 309 ? 21.859 -10.727 -0.047 1 98.12 309 ILE B O 1
ATOM 6184 N N . TYR B 1 310 ? 22.672 -9.156 1.397 1 97.94 310 TYR B N 1
ATOM 6185 C CA . TYR B 1 310 ? 23.047 -10.148 2.4 1 97.94 310 TYR B CA 1
ATOM 6186 C C . TYR B 1 310 ? 22.109 -10.109 3.592 1 97.94 310 TYR B C 1
ATOM 6188 O O . TYR B 1 310 ? 22.391 -10.703 4.637 1 97.94 310 TYR B O 1
ATOM 6196 N N . GLU B 1 311 ? 21.031 -9.32 3.432 1 97.62 311 GLU B N 1
ATOM 6197 C CA . GLU B 1 311 ? 20.031 -9.32 4.492 1 97.62 311 GLU B CA 1
ATOM 6198 C C . GLU B 1 311 ? 19.625 -10.75 4.863 1 97.62 311 GLU B C 1
ATOM 6200 O O . GLU B 1 311 ? 19.438 -11.594 3.982 1 97.62 311 GLU B O 1
ATOM 6205 N N . ASN B 1 312 ? 19.484 -11 6.18 1 97.31 312 ASN B N 1
ATOM 6206 C CA . ASN B 1 312 ? 19.203 -12.352 6.656 1 97.31 312 ASN B CA 1
ATOM 6207 C C . ASN B 1 312 ? 17.703 -12.617 6.727 1 97.31 312 ASN B C 1
ATOM 6209 O O . ASN B 1 312 ? 17.141 -12.703 7.82 1 97.31 312 ASN B O 1
ATOM 6213 N N . ILE B 1 313 ? 17.094 -12.812 5.664 1 98.19 313 ILE B N 1
ATOM 6214 C CA . ILE B 1 313 ? 15.711 -13.281 5.574 1 98.19 313 ILE B CA 1
ATOM 6215 C C . ILE B 1 313 ? 15.688 -14.805 5.484 1 98.19 313 ILE B C 1
ATOM 6217 O O . ILE B 1 313 ? 16.328 -15.391 4.605 1 98.19 313 ILE B O 1
ATOM 6221 N N . ASP B 1 314 ? 14.961 -15.43 6.414 1 97.69 314 ASP B N 1
ATOM 6222 C CA . ASP B 1 314 ? 14.898 -16.875 6.496 1 97.69 314 ASP B CA 1
ATOM 6223 C C . ASP B 1 314 ? 13.5 -17.391 6.152 1 97.69 314 ASP B C 1
ATOM 6225 O O . ASP B 1 314 ? 12.547 -17.156 6.891 1 97.69 314 ASP B O 1
ATOM 6229 N N . ALA B 1 315 ? 13.43 -18.156 5.121 1 97.69 315 ALA B N 1
ATOM 6230 C CA . ALA B 1 315 ? 12.141 -18.625 4.617 1 97.69 315 ALA B CA 1
ATOM 6231 C C . ALA B 1 315 ? 11.422 -19.484 5.664 1 97.69 315 ALA B C 1
ATOM 6233 O O . ALA B 1 315 ? 10.203 -19.375 5.828 1 97.69 315 ALA B O 1
ATOM 6234 N N . ASP B 1 316 ? 12.109 -20.328 6.348 1 97.06 316 ASP B N 1
ATOM 6235 C CA . ASP B 1 316 ? 11.492 -21.188 7.352 1 97.06 316 ASP B CA 1
ATOM 6236 C C . ASP B 1 316 ? 10.961 -20.375 8.531 1 97.06 316 ASP B C 1
ATOM 6238 O O . ASP B 1 316 ? 9.891 -20.672 9.062 1 97.06 316 ASP B O 1
ATOM 6242 N N . LYS B 1 317 ? 11.734 -19.406 8.914 1 97.94 317 LYS B N 1
ATOM 6243 C CA . LYS B 1 317 ? 11.281 -18.531 9.992 1 97.94 317 LYS B CA 1
ATOM 6244 C C . LYS B 1 317 ? 10.031 -17.75 9.578 1 97.94 317 LYS B C 1
ATOM 6246 O O . LYS B 1 317 ? 9.141 -17.516 10.398 1 97.94 317 LYS B O 1
ATOM 6251 N N . LEU B 1 318 ? 10.016 -17.328 8.344 1 98.5 318 LEU B N 1
ATOM 6252 C CA . LEU B 1 318 ? 8.836 -16.625 7.832 1 98.5 318 LEU B CA 1
ATOM 6253 C C . LEU B 1 318 ? 7.602 -17.516 7.93 1 98.5 318 LEU B C 1
ATOM 6255 O O . LEU B 1 318 ? 6.531 -17.062 8.328 1 98.5 318 LEU B O 1
ATOM 6259 N N . ILE B 1 319 ? 7.707 -18.766 7.582 1 97.44 319 ILE B N 1
ATOM 6260 C CA . ILE B 1 319 ? 6.59 -19.703 7.668 1 97.44 319 ILE B CA 1
ATOM 6261 C C . ILE B 1 319 ? 6.168 -19.875 9.125 1 97.44 319 ILE B C 1
ATOM 6263 O O . ILE B 1 319 ? 4.973 -19.844 9.438 1 97.44 319 ILE B O 1
ATOM 6267 N N . GLU B 1 320 ? 7.121 -19.922 9.969 1 97.62 320 GLU B N 1
ATOM 6268 C CA . GLU B 1 320 ? 6.883 -20.234 11.375 1 97.62 320 GLU B CA 1
ATOM 6269 C C . GLU B 1 320 ? 6.293 -19.047 12.117 1 97.62 320 GLU B C 1
ATOM 6271 O O . GLU B 1 320 ? 5.449 -19.203 13 1 97.62 320 GLU B O 1
ATOM 6276 N N . GLN B 1 321 ? 6.695 -17.828 11.672 1 98.31 321 GLN B N 1
ATOM 6277 C CA . GLN B 1 321 ? 6.434 -16.703 12.562 1 98.31 321 GLN B CA 1
ATOM 6278 C C . GLN B 1 321 ? 5.586 -15.633 11.867 1 98.31 321 GLN B C 1
ATOM 6280 O O . GLN B 1 321 ? 5.059 -14.727 12.516 1 98.31 321 GLN B O 1
ATOM 6285 N N . THR B 1 322 ? 5.438 -15.758 10.562 1 98.69 322 THR B N 1
ATOM 6286 C CA . THR B 1 322 ? 4.828 -14.648 9.852 1 98.69 322 THR B CA 1
ATOM 6287 C C . THR B 1 322 ? 3.645 -15.125 9.008 1 98.69 322 THR B C 1
ATOM 6289 O O . THR B 1 322 ? 2.627 -14.438 8.914 1 98.69 322 THR B O 1
ATOM 6292 N N . SER B 1 323 ? 3.738 -16.25 8.391 1 98.5 323 SER B N 1
ATOM 6293 C CA . SER B 1 323 ? 2.646 -16.781 7.574 1 98.5 323 SER B CA 1
ATOM 6294 C C . SER B 1 323 ? 1.383 -16.969 8.406 1 98.5 323 SER B C 1
ATOM 6296 O O . SER B 1 323 ? 1.453 -17.391 9.57 1 98.5 323 SER B O 1
ATOM 6298 N N . VAL B 1 324 ? 0.252 -16.719 7.77 1 98.69 324 VAL B N 1
ATOM 6299 C CA . VAL B 1 324 ? -0.999 -16.781 8.516 1 98.69 324 VAL B CA 1
ATOM 6300 C C . VAL B 1 324 ? -1.915 -17.844 7.895 1 98.69 324 VAL B C 1
ATOM 6302 O O . VAL B 1 324 ? -3.082 -17.953 8.273 1 98.69 324 VAL B O 1
ATOM 6305 N N . HIS B 1 325 ? -1.479 -18.625 6.965 1 97.94 325 HIS B N 1
ATOM 6306 C CA . HIS B 1 325 ? -2.307 -19.484 6.129 1 97.94 325 HIS B CA 1
ATOM 6307 C C . HIS B 1 325 ? -3.105 -20.469 6.973 1 97.94 325 HIS B C 1
ATOM 6309 O O . HIS B 1 325 ? -4.305 -20.656 6.75 1 97.94 325 HIS B O 1
ATOM 6315 N N . LEU B 1 326 ? -2.531 -21.047 8.031 1 98.12 326 LEU B N 1
ATOM 6316 C CA . LEU B 1 326 ? -3.254 -22.031 8.828 1 98.12 326 LEU B CA 1
ATOM 6317 C C . LEU B 1 326 ? -4.234 -21.344 9.773 1 98.12 326 LEU B C 1
ATOM 6319 O O . LEU B 1 326 ? -5.281 -21.906 10.109 1 98.12 326 LEU B O 1
ATOM 6323 N N . TYR B 1 327 ? -3.938 -20.062 10.188 1 98.5 327 TYR B N 1
ATOM 6324 C CA . TYR B 1 327 ? -4.797 -19.312 11.094 1 98.5 327 TYR B CA 1
ATOM 6325 C C . TYR B 1 327 ? -6.078 -18.875 10.398 1 98.5 327 TYR B C 1
ATOM 6327 O O . TYR B 1 327 ? -7.082 -18.594 11.047 1 98.5 327 TYR B O 1
ATOM 6335 N N . GLU B 1 328 ? -6.031 -18.844 9.094 1 98.69 328 GLU B N 1
ATOM 6336 C CA . GLU B 1 328 ? -7.156 -18.297 8.352 1 98.69 328 GLU B CA 1
ATOM 6337 C C . GLU B 1 328 ? -7.973 -19.391 7.68 1 98.69 328 GLU B C 1
ATOM 6339 O O . GLU B 1 328 ? -9.102 -19.156 7.242 1 98.69 328 GLU B O 1
ATOM 6344 N N . LEU B 1 329 ? -7.422 -20.625 7.566 1 98.62 329 LEU B N 1
ATOM 6345 C CA . LEU B 1 329 ? -8.031 -21.703 6.793 1 98.62 329 LEU B CA 1
ATOM 6346 C C . LEU B 1 329 ? -9.453 -21.969 7.266 1 98.62 329 LEU B C 1
ATOM 6348 O O . LEU B 1 329 ? -10.391 -22 6.457 1 98.62 329 LEU B O 1
ATOM 6352 N N . LYS B 1 330 ? -9.633 -22.125 8.594 1 98.62 330 LYS B N 1
ATOM 6353 C CA . LYS B 1 330 ? -10.922 -22.5 9.164 1 98.62 330 LYS B CA 1
ATOM 6354 C C . LYS B 1 330 ? -12.016 -21.516 8.766 1 98.62 330 LYS B C 1
ATOM 6356 O O . LYS B 1 330 ? -13 -21.891 8.133 1 98.62 330 LYS B O 1
ATOM 6361 N N . GLU B 1 331 ? -11.789 -20.234 9.023 1 98.44 331 GLU B N 1
ATOM 6362 C CA . GLU B 1 331 ? -12.805 -19.219 8.797 1 98.44 331 GLU B CA 1
ATOM 6363 C C . GLU B 1 331 ? -13.047 -19 7.309 1 98.44 331 GLU B C 1
ATOM 6365 O O . GLU B 1 331 ? -14.195 -18.891 6.867 1 98.44 331 GLU B O 1
ATOM 6370 N N . ASP B 1 332 ? -11.969 -18.922 6.508 1 98.44 332 ASP B N 1
ATOM 6371 C CA . ASP B 1 332 ? -12.102 -18.672 5.074 1 98.44 332 ASP B CA 1
ATOM 6372 C C . ASP B 1 332 ? -12.805 -19.844 4.383 1 98.44 332 ASP B C 1
ATOM 6374 O O . ASP B 1 332 ? -13.695 -19.641 3.557 1 98.44 332 ASP B O 1
ATOM 6378 N N . LEU B 1 333 ? -12.438 -21.047 4.715 1 98.69 333 LEU B N 1
ATOM 6379 C CA . LEU B 1 333 ? -13.055 -22.219 4.105 1 98.69 333 LEU B CA 1
ATOM 6380 C C . LEU B 1 333 ? -14.516 -22.359 4.539 1 98.69 333 LEU B C 1
ATOM 6382 O O . LEU B 1 333 ? -15.383 -22.672 3.725 1 98.69 333 LEU B O 1
ATOM 6386 N N . ASN B 1 334 ? -14.812 -22.125 5.844 1 98.62 334 ASN B N 1
ATOM 6387 C CA . ASN B 1 334 ? -16.172 -22.203 6.352 1 98.62 334 ASN B CA 1
ATOM 6388 C C . ASN B 1 334 ? -17.109 -21.25 5.613 1 98.62 334 ASN B C 1
ATOM 6390 O O . ASN B 1 334 ? -18.25 -21.578 5.332 1 98.62 334 ASN B O 1
ATOM 6394 N N . GLU B 1 335 ? -16.609 -20.078 5.359 1 97.94 335 GLU B N 1
ATOM 6395 C CA . GLU B 1 335 ? -17.438 -19.109 4.648 1 97.94 335 GLU B CA 1
ATOM 6396 C C . GLU B 1 335 ? -17.844 -19.625 3.271 1 97.94 335 GLU B C 1
ATOM 6398 O O . GLU B 1 335 ? -19 -19.5 2.869 1 97.94 335 GLU B O 1
ATOM 6403 N N . TYR B 1 336 ? -16.906 -20.172 2.564 1 97.94 336 TYR B N 1
ATOM 6404 C CA . TYR B 1 336 ? -17.203 -20.766 1.262 1 97.94 336 TYR B CA 1
ATOM 6405 C C . TYR B 1 336 ? -18.172 -21.922 1.4 1 97.94 336 TYR B C 1
ATOM 6407 O O . TYR B 1 336 ? -19.156 -22.016 0.663 1 97.94 336 TYR B O 1
ATOM 6415 N N . LEU B 1 337 ? -17.906 -22.844 2.309 1 98 337 LEU B N 1
ATOM 6416 C CA . LEU B 1 337 ? -18.688 -24.062 2.471 1 98 337 LEU B CA 1
ATOM 6417 C C . LEU B 1 337 ? -20.109 -23.734 2.891 1 98 337 LEU B C 1
ATOM 6419 O O . LEU B 1 337 ? -21.062 -24.406 2.469 1 98 337 LEU B O 1
ATOM 6423 N N . LYS B 1 338 ? -20.219 -22.703 3.66 1 96.94 338 LYS B N 1
ATOM 6424 C CA . LYS B 1 338 ? -21.562 -22.266 4.086 1 96.94 338 LYS B CA 1
ATOM 6425 C C . LYS B 1 338 ? -22.391 -21.812 2.893 1 96.94 338 LYS B C 1
ATOM 6427 O O . LYS B 1 338 ? -23.609 -22.016 2.861 1 96.94 338 LYS B O 1
ATOM 6432 N N . GLU B 1 339 ? -21.75 -21.172 1.965 1 95.12 339 GLU B N 1
ATOM 6433 C CA . GLU B 1 339 ? -22.438 -20.672 0.782 1 95.12 339 GLU B CA 1
ATOM 6434 C C . GLU B 1 339 ? -22.969 -21.812 -0.075 1 95.12 339 GLU B C 1
ATOM 6436 O O . GLU B 1 339 ? -23.891 -21.609 -0.878 1 95.12 339 GLU B O 1
ATOM 6441 N N . LEU B 1 340 ? -22.438 -23.016 0.052 1 95.06 340 LEU B N 1
ATOM 6442 C CA . LEU B 1 340 ? -22.906 -24.172 -0.712 1 95.06 340 LEU B CA 1
ATOM 6443 C C . LEU B 1 340 ? -24.281 -24.625 -0.218 1 95.06 340 LEU B C 1
ATOM 6445 O O . LEU B 1 340 ? -25.062 -25.203 -0.981 1 95.06 340 LEU B O 1
ATOM 6449 N N . GLY B 1 341 ? -24.562 -24.406 1.074 1 92.69 341 GLY B N 1
ATOM 6450 C CA . GLY B 1 341 ? -25.859 -24.75 1.642 1 92.69 341 GLY B CA 1
ATOM 6451 C C . GLY B 1 341 ? -26.188 -26.219 1.562 1 92.69 341 GLY B C 1
ATOM 6452 O O . GLY B 1 341 ? -25.375 -27.062 1.944 1 92.69 341 GLY B O 1
ATOM 6453 N N . SER B 1 342 ? -27.359 -26.484 1.036 1 92.19 342 SER B N 1
ATOM 6454 C CA . SER B 1 342 ? -27.891 -27.844 1.035 1 92.19 342 SER B CA 1
ATOM 6455 C C . SER B 1 342 ? -27.281 -28.672 -0.096 1 92.19 342 SER B C 1
ATOM 6457 O O . SER B 1 342 ? -27.422 -29.891 -0.129 1 92.19 342 SER B O 1
ATOM 6459 N N . ARG B 1 343 ? -26.516 -28.062 -0.926 1 93.12 343 ARG B N 1
ATOM 6460 C CA . ARG B 1 343 ? -25.891 -28.781 -2.033 1 93.12 343 ARG B CA 1
ATOM 6461 C C . ARG B 1 343 ? -24.734 -29.641 -1.548 1 93.12 343 ARG B C 1
ATOM 6463 O O . ARG B 1 343 ? -24.281 -30.547 -2.254 1 93.12 343 ARG B O 1
ATOM 6470 N N . SER B 1 344 ? -24.234 -29.312 -0.392 1 95.31 344 SER B N 1
ATOM 6471 C CA . SER B 1 344 ? -23.078 -30.016 0.145 1 95.31 344 SER B CA 1
ATOM 6472 C C . SER B 1 344 ? -23.406 -30.703 1.461 1 95.31 344 SER B C 1
ATOM 6474 O O . SER B 1 344 ? -24.203 -30.203 2.256 1 95.31 344 SER B O 1
ATOM 6476 N N . LYS B 1 345 ? -22.734 -31.797 1.661 1 95.12 345 LYS B N 1
ATOM 6477 C CA . LYS B 1 345 ? -22.875 -32.531 2.914 1 95.12 345 LYS B CA 1
ATOM 6478 C C . LYS B 1 345 ? -21.953 -31.984 3.99 1 95.12 345 LYS B C 1
ATOM 6480 O O . LYS B 1 345 ? -22.078 -32.312 5.168 1 95.12 345 LYS B O 1
ATOM 6485 N N . VAL B 1 346 ? -20.969 -31.266 3.639 1 97.12 346 VAL B N 1
ATOM 6486 C CA . VAL B 1 346 ? -20.031 -30.625 4.566 1 97.12 346 VAL B CA 1
ATOM 6487 C C . VAL B 1 346 ? -20.156 -29.109 4.457 1 97.12 346 VAL B C 1
ATOM 6489 O O . VAL B 1 346 ? -20.125 -28.562 3.354 1 97.12 346 VAL B O 1
ATOM 6492 N N . ASN B 1 347 ? -20.281 -28.438 5.602 1 97.12 347 ASN B N 1
ATOM 6493 C CA . ASN B 1 347 ? -20.484 -26.984 5.582 1 97.12 347 ASN B CA 1
ATOM 6494 C C . ASN B 1 347 ? -19.469 -26.266 6.469 1 97.12 347 ASN B C 1
ATOM 6496 O O . ASN B 1 347 ? -19.625 -25.078 6.746 1 97.12 347 ASN B O 1
ATOM 6500 N N . SER B 1 348 ? -18.484 -27.016 6.93 1 98.31 348 SER B N 1
ATOM 6501 C CA . SER B 1 348 ? -17.391 -26.469 7.723 1 98.31 348 SER B CA 1
ATOM 6502 C C . SER B 1 348 ? -16.156 -27.359 7.656 1 98.31 348 SER B C 1
ATOM 6504 O O . SER B 1 348 ? -16.234 -28.5 7.219 1 98.31 348 SER B O 1
ATOM 6506 N N . LEU B 1 349 ? -15.062 -26.766 8.062 1 98.62 349 LEU B N 1
ATOM 6507 C CA . LEU B 1 349 ? -13.836 -27.547 8.203 1 98.62 349 LEU B CA 1
ATOM 6508 C C . LEU B 1 349 ? -14.047 -28.719 9.164 1 98.62 349 LEU B C 1
ATOM 6510 O O . LEU B 1 349 ? -13.57 -29.828 8.922 1 98.62 349 LEU B O 1
ATOM 6514 N N . ASN B 1 350 ? -14.773 -28.453 10.234 1 98.56 350 ASN B N 1
ATOM 6515 C CA . ASN B 1 350 ? -15.078 -29.5 11.203 1 98.56 350 ASN B CA 1
ATOM 6516 C C . ASN B 1 350 ? -15.875 -30.641 10.57 1 98.56 350 ASN B C 1
ATOM 6518 O O . ASN B 1 350 ? -15.648 -31.812 10.875 1 98.56 350 ASN B O 1
ATOM 6522 N N . ASP B 1 351 ? -16.844 -30.281 9.688 1 98.44 351 ASP B N 1
ATOM 6523 C CA . ASP B 1 351 ? -17.609 -31.297 8.969 1 98.44 351 ASP B CA 1
ATOM 6524 C C . ASP B 1 351 ? -16.688 -32.156 8.109 1 98.44 351 ASP B C 1
ATOM 6526 O O . ASP B 1 351 ? -16.859 -33.375 8.031 1 98.44 351 ASP B O 1
ATOM 6530 N N . ILE B 1 352 ? -15.75 -31.578 7.461 1 98.56 352 ILE B N 1
ATOM 6531 C CA . ILE B 1 352 ? -14.797 -32.312 6.625 1 98.56 352 ILE B CA 1
ATOM 6532 C C . ILE B 1 352 ? -13.984 -33.25 7.488 1 98.56 352 ILE B C 1
ATOM 6534 O O . ILE B 1 352 ? -13.859 -34.438 7.156 1 98.56 352 ILE B O 1
ATOM 6538 N N . ILE B 1 353 ? -13.461 -32.781 8.586 1 98.62 353 ILE B N 1
ATOM 6539 C CA . ILE B 1 353 ? -12.648 -33.594 9.492 1 98.62 353 ILE B CA 1
ATOM 6540 C C . ILE B 1 353 ? -13.469 -34.781 10 1 98.62 353 ILE B C 1
ATOM 6542 O O . ILE B 1 353 ? -12.992 -35.938 9.969 1 98.62 353 ILE B O 1
ATOM 6546 N N . LYS B 1 354 ? -14.695 -34.5 10.352 1 98.31 354 LYS B N 1
ATOM 6547 C CA . LYS B 1 354 ? -15.562 -35.562 10.891 1 98.31 354 LYS B CA 1
ATOM 6548 C C . LYS B 1 354 ? -15.914 -36.594 9.82 1 98.31 354 LYS B C 1
ATOM 6550 O O . LYS B 1 354 ? -16.094 -37.75 10.117 1 98.31 354 LYS B O 1
ATOM 6555 N N . SER B 1 355 ? -16.047 -36.156 8.641 1 97.81 355 SER B N 1
ATOM 6556 C CA . SER B 1 355 ? -16.438 -37.031 7.551 1 97.81 355 SER B CA 1
ATOM 6557 C C . SER B 1 355 ? -15.352 -38.062 7.262 1 97.81 355 SER B C 1
ATOM 6559 O O . SER B 1 355 ? -15.625 -39.125 6.688 1 97.81 355 SER B O 1
ATOM 6561 N N . LYS B 1 356 ? -14.141 -37.719 7.477 1 98 356 LYS B N 1
ATOM 6562 C CA . LYS B 1 356 ? -12.953 -38.5 7.188 1 98 356 LYS B CA 1
ATOM 6563 C C . LYS B 1 356 ? -12.773 -38.688 5.688 1 98 356 LYS B C 1
ATOM 6565 O O . LYS B 1 356 ? -12.023 -39.594 5.254 1 98 356 LYS B O 1
ATOM 6570 N N . LYS B 1 357 ? -13.445 -37.938 4.887 1 98 357 LYS B N 1
ATOM 6571 C CA . LYS B 1 357 ? -13.375 -38.031 3.432 1 98 357 LYS B CA 1
ATOM 6572 C C . LYS B 1 357 ? -12.336 -37.031 2.877 1 98 357 LYS B C 1
ATOM 6574 O O . LYS B 1 357 ? -12.68 -36.125 2.146 1 98 357 LYS B O 1
ATOM 6579 N N . TYR B 1 358 ? -11.125 -37.25 3.164 1 98.19 358 TYR B N 1
ATOM 6580 C CA . TYR B 1 358 ? -9.961 -36.469 2.721 1 98.19 358 TYR B CA 1
ATOM 6581 C C . TYR B 1 358 ? -8.711 -37.344 2.727 1 98.19 358 TYR B C 1
ATOM 6583 O O . TYR B 1 358 ? -8.703 -38.438 3.301 1 98.19 358 TYR B O 1
ATOM 6591 N N . HIS B 1 359 ? -7.762 -36.969 2.039 1 97.75 359 HIS B N 1
ATOM 6592 C CA . HIS B 1 359 ? -6.504 -37.688 1.995 1 97.75 359 HIS B CA 1
ATOM 6593 C C . HIS B 1 359 ? -5.789 -37.656 3.342 1 97.75 359 HIS B C 1
ATOM 6595 O O . HIS B 1 359 ? -5.758 -36.594 3.994 1 97.75 359 HIS B O 1
ATOM 6601 N N . LYS B 1 360 ? -5.168 -38.719 3.752 1 96.44 360 LYS B N 1
ATOM 6602 C CA . LYS B 1 360 ? -4.488 -38.812 5.039 1 96.44 360 LYS B CA 1
ATOM 6603 C C . LYS B 1 360 ? -3.355 -37.812 5.141 1 96.44 360 LYS B C 1
ATOM 6605 O O . LYS B 1 360 ? -3.041 -37.312 6.23 1 96.44 360 LYS B O 1
ATOM 6610 N N . GLY B 1 361 ? -2.809 -37.438 4.004 1 94 361 GLY B N 1
ATOM 6611 C CA . GLY B 1 361 ? -1.662 -36.531 3.955 1 94 361 GLY B CA 1
ATOM 6612 C C . GLY B 1 361 ? -1.98 -35.125 4.426 1 94 361 GLY B C 1
ATOM 6613 O O . GLY B 1 361 ? -1.075 -34.344 4.738 1 94 361 GLY B O 1
ATOM 6614 N N . ILE B 1 362 ? -3.264 -34.75 4.566 1 96.88 362 ILE B N 1
ATOM 6615 C CA . ILE B 1 362 ? -3.582 -33.375 4.961 1 96.88 362 ILE B CA 1
ATOM 6616 C C . ILE B 1 362 ? -4.176 -33.375 6.367 1 96.88 362 ILE B C 1
ATOM 6618 O O . ILE B 1 362 ? -4.477 -32.312 6.914 1 96.88 362 ILE B O 1
ATOM 6622 N N . GLU B 1 363 ? -4.359 -34.5 6.996 1 97.69 363 GLU B N 1
ATOM 6623 C CA . GLU B 1 363 ? -5.094 -34.625 8.25 1 97.69 363 GLU B CA 1
ATOM 6624 C C . GLU B 1 363 ? -4.469 -33.781 9.352 1 97.69 363 GLU B C 1
ATOM 6626 O O . GLU B 1 363 ? -5.176 -33.062 10.055 1 97.69 363 GLU B O 1
ATOM 6631 N N . LYS B 1 364 ? -3.174 -33.844 9.508 1 97.31 364 LYS B N 1
ATOM 6632 C CA . LYS B 1 364 ? -2.496 -33.094 10.562 1 97.31 364 LYS B CA 1
ATOM 6633 C C . LYS B 1 364 ? -2.746 -31.594 10.406 1 97.31 364 LYS B C 1
ATOM 6635 O O . LYS B 1 364 ? -3.023 -30.906 11.391 1 97.31 364 LYS B O 1
ATOM 6640 N N . ASN B 1 365 ? -2.645 -31.125 9.219 1 97 365 ASN B N 1
ATOM 6641 C CA . ASN B 1 365 ? -2.795 -29.703 8.945 1 97 365 ASN B CA 1
ATOM 6642 C C . ASN B 1 365 ? -4.219 -29.219 9.219 1 97 365 ASN B C 1
ATOM 6644 O O . ASN B 1 365 ? -4.422 -28.188 9.844 1 97 365 ASN B O 1
ATOM 6648 N N . ILE B 1 366 ? -5.25 -29.906 8.742 1 98.25 366 ILE B N 1
ATOM 6649 C CA . ILE B 1 366 ? -6.621 -29.438 8.875 1 98.25 366 ILE B CA 1
ATOM 6650 C C . ILE B 1 366 ? -7.07 -29.547 10.328 1 98.25 366 ILE B C 1
ATOM 6652 O O . ILE B 1 366 ? -7.828 -28.703 10.812 1 98.25 366 ILE B O 1
ATOM 6656 N N . LYS B 1 367 ? -6.617 -30.594 11.055 1 98.62 367 LYS B N 1
ATOM 6657 C CA . LYS B 1 367 ? -6.941 -30.688 12.477 1 98.62 367 LYS B CA 1
ATOM 6658 C C . LYS B 1 367 ? -6.297 -29.562 13.266 1 98.62 367 LYS B C 1
ATOM 6660 O O . LYS B 1 367 ? -6.914 -29.016 14.188 1 98.62 367 LYS B O 1
ATOM 6665 N N . PHE B 1 368 ? -5.082 -29.281 12.906 1 98.31 368 PHE B N 1
ATOM 6666 C CA . PHE B 1 368 ? -4.414 -28.156 13.555 1 98.31 368 PHE B CA 1
ATOM 6667 C C . PHE B 1 368 ? -5.133 -26.844 13.25 1 98.31 368 PHE B C 1
ATOM 6669 O O . PHE B 1 368 ? -5.414 -26.062 14.156 1 98.31 368 PHE B O 1
ATOM 6676 N N . ALA B 1 369 ? -5.438 -26.609 12 1 98.44 369 ALA B N 1
ATOM 6677 C CA . ALA B 1 369 ? -6.113 -25.375 11.578 1 98.44 369 ALA B CA 1
ATOM 6678 C C . ALA B 1 369 ? -7.453 -25.219 12.297 1 98.44 369 ALA B C 1
ATOM 6680 O O . ALA B 1 369 ? -7.887 -24.094 12.562 1 98.44 369 ALA B O 1
ATOM 6681 N N . GLU B 1 370 ? -8.086 -26.281 12.594 1 98.56 370 GLU B N 1
ATOM 6682 C CA . GLU B 1 370 ? -9.375 -26.266 13.289 1 98.56 370 GLU B CA 1
ATOM 6683 C C . GLU B 1 370 ? -9.227 -25.672 14.688 1 98.56 370 GLU B C 1
ATOM 6685 O O . GLU B 1 370 ? -10.195 -25.172 15.258 1 98.56 370 GLU B O 1
ATOM 6690 N N . THR B 1 371 ? -8.023 -25.703 15.25 1 98.5 371 THR B N 1
ATOM 6691 C CA . THR B 1 371 ? -7.824 -25.328 16.641 1 98.5 371 THR B CA 1
ATOM 6692 C C . THR B 1 371 ? -7.367 -23.875 16.75 1 98.5 371 THR B C 1
ATOM 6694 O O . THR B 1 371 ? -7.227 -23.344 17.859 1 98.5 371 THR B O 1
ATOM 6697 N N . ILE B 1 372 ? -7.059 -23.172 15.727 1 98.25 372 ILE B N 1
ATOM 6698 C CA . ILE B 1 372 ? -6.551 -21.812 15.766 1 98.25 372 ILE B CA 1
ATOM 6699 C C . ILE B 1 372 ? -7.391 -20.922 14.852 1 98.25 372 ILE B C 1
ATOM 6701 O O . ILE B 1 372 ? -8.172 -21.422 14.039 1 98.25 372 ILE B O 1
ATOM 6705 N N . ASP B 1 373 ? -7.27 -19.594 15.016 1 97.94 373 ASP B N 1
ATOM 6706 C CA . ASP B 1 373 ? -8.055 -18.688 14.188 1 97.94 373 ASP B CA 1
ATOM 6707 C C . ASP B 1 373 ? -7.566 -17.25 14.328 1 97.94 373 ASP B C 1
ATOM 6709 O O . ASP B 1 373 ? -6.516 -17 14.922 1 97.94 373 ASP B O 1
ATOM 6713 N N . ARG B 1 374 ? -8.289 -16.312 13.781 1 97.62 374 ARG B N 1
ATOM 6714 C CA . ARG B 1 374 ? -7.91 -14.914 13.664 1 97.62 374 ARG B CA 1
ATOM 6715 C C . ARG B 1 374 ? -8.023 -14.203 15.008 1 97.62 374 ARG B C 1
ATOM 6717 O O . ARG B 1 374 ? -7.488 -13.109 15.188 1 97.62 374 ARG B O 1
ATOM 6724 N N . SER B 1 375 ? -8.75 -14.68 15.938 1 96.88 375 SER B N 1
ATOM 6725 C CA . SER B 1 375 ? -9 -14 17.203 1 96.88 375 SER B CA 1
ATOM 6726 C C . SER B 1 375 ? -7.82 -14.156 18.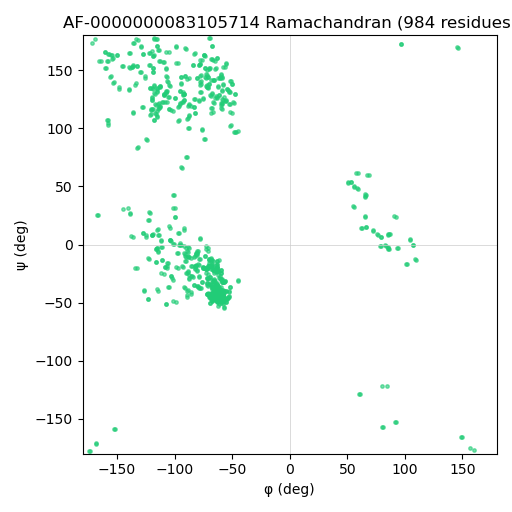156 1 96.88 375 SER B C 1
ATOM 6728 O O . SER B 1 375 ? -7.746 -13.461 19.172 1 96.88 375 SER B O 1
ATOM 6730 N N . MET B 1 376 ? -6.914 -15.047 17.812 1 97.56 376 MET B N 1
ATOM 6731 C CA . MET B 1 376 ? -5.777 -15.336 18.688 1 97.56 376 MET B CA 1
ATOM 6732 C C . MET B 1 376 ? -4.723 -14.242 18.578 1 97.56 376 MET B C 1
ATOM 6734 O O . MET B 1 376 ? -4.453 -13.727 17.5 1 97.56 376 MET B O 1
ATOM 6738 N N . PRO B 1 377 ? -4.086 -13.828 19.719 1 97.88 377 PRO B N 1
ATOM 6739 C CA . PRO B 1 377 ? -3.043 -12.797 19.703 1 97.88 377 PRO B CA 1
ATOM 6740 C C . PRO B 1 377 ? -1.891 -13.141 18.766 1 97.88 377 PRO B C 1
ATOM 6742 O O . PRO B 1 377 ? -1.301 -12.242 18.156 1 97.88 377 PRO B O 1
ATOM 6745 N N . GLU B 1 378 ? -1.641 -14.438 18.641 1 98.25 378 GLU B N 1
ATOM 6746 C CA . GLU B 1 378 ? -0.562 -14.859 17.75 1 98.25 378 GLU B CA 1
ATOM 6747 C C . GLU B 1 378 ? -0.854 -14.484 16.312 1 98.25 378 GLU B C 1
ATOM 6749 O O . GLU B 1 378 ? 0.056 -14.125 15.555 1 98.25 378 GLU B O 1
ATOM 6754 N N . TYR B 1 379 ? -2.135 -14.555 15.961 1 98.56 379 TYR B N 1
ATOM 6755 C CA . TYR B 1 379 ? -2.514 -14.133 14.625 1 98.56 379 TYR B CA 1
ATOM 6756 C C . TYR B 1 379 ? -2.164 -12.664 14.398 1 98.56 379 TYR B C 1
ATOM 6758 O O . TYR B 1 379 ? -1.54 -12.32 13.391 1 98.56 379 TYR B O 1
ATOM 6766 N N . ASN B 1 380 ? -2.539 -11.797 15.336 1 98.75 380 ASN B N 1
ATOM 6767 C CA . ASN B 1 380 ? -2.252 -10.375 15.211 1 98.75 380 ASN B CA 1
ATOM 6768 C C . ASN B 1 380 ? -0.75 -10.109 15.133 1 98.75 380 ASN B C 1
ATOM 6770 O O . ASN B 1 380 ? -0.306 -9.266 14.352 1 98.75 380 ASN B O 1
ATOM 6774 N N . LYS B 1 381 ? -0.021 -10.805 15.914 1 98.69 381 LYS B N 1
ATOM 6775 C CA . LYS B 1 381 ? 1.433 -10.672 15.891 1 98.69 381 LYS B CA 1
ATOM 6776 C C . LYS B 1 381 ? 1.992 -11.016 14.516 1 98.69 381 LYS B C 1
ATOM 6778 O O . LYS B 1 381 ? 2.869 -10.312 14 1 98.69 381 LYS B O 1
ATOM 6783 N N . ARG B 1 382 ? 1.505 -12.07 13.891 1 98.81 382 ARG B N 1
ATOM 6784 C CA . ARG B 1 382 ? 1.952 -12.492 12.57 1 98.81 382 ARG B CA 1
ATOM 6785 C C . ARG B 1 382 ? 1.617 -11.438 11.516 1 98.81 382 ARG B C 1
ATOM 6787 O O . ARG B 1 382 ? 2.406 -11.188 10.602 1 98.81 382 ARG B O 1
ATOM 6794 N N . ILE B 1 383 ? 0.471 -10.812 11.695 1 98.81 383 ILE B N 1
ATOM 6795 C CA . ILE B 1 383 ? 0.092 -9.742 10.773 1 98.81 383 ILE B CA 1
ATOM 6796 C C . ILE B 1 383 ? 1.06 -8.57 10.914 1 98.81 383 ILE B C 1
ATOM 6798 O O . ILE B 1 383 ? 1.469 -7.969 9.922 1 98.81 383 ILE B O 1
ATOM 6802 N N . VAL B 1 384 ? 1.47 -8.234 12.102 1 98.62 384 VAL B N 1
ATOM 6803 C CA . VAL B 1 384 ? 2.436 -7.164 12.336 1 98.62 384 VAL B CA 1
ATOM 6804 C C . VAL B 1 384 ? 3.781 -7.543 11.727 1 98.62 384 VAL B C 1
ATOM 6806 O O . VAL B 1 384 ? 4.434 -6.715 11.086 1 98.62 384 VAL B O 1
ATOM 6809 N N . ASN B 1 385 ? 4.184 -8.82 11.914 1 98.69 385 ASN B N 1
ATOM 6810 C CA . ASN B 1 385 ? 5.41 -9.305 11.289 1 98.69 385 ASN B CA 1
ATOM 6811 C C . ASN B 1 385 ? 5.359 -9.172 9.773 1 98.69 385 ASN B C 1
ATOM 6813 O O . ASN B 1 385 ? 6.375 -8.883 9.133 1 98.69 385 ASN B O 1
ATOM 6817 N N . ARG B 1 386 ? 4.195 -9.438 9.203 1 98.75 386 ARG B N 1
ATOM 6818 C CA . ARG B 1 386 ? 3.998 -9.289 7.766 1 98.75 386 ARG B CA 1
ATOM 6819 C C . ARG B 1 386 ? 4.266 -7.859 7.32 1 98.75 386 ARG B C 1
ATOM 6821 O O . ARG B 1 386 ? 4.957 -7.629 6.324 1 98.75 386 ARG B O 1
ATOM 6828 N N . ILE B 1 387 ? 3.752 -6.891 8.031 1 98.44 387 ILE B N 1
ATOM 6829 C CA . ILE B 1 387 ? 3.957 -5.48 7.715 1 98.44 387 ILE B CA 1
ATOM 6830 C C . ILE B 1 387 ? 5.445 -5.141 7.805 1 98.44 387 ILE B C 1
ATOM 6832 O O . ILE B 1 387 ? 5.984 -4.453 6.938 1 98.44 387 ILE B O 1
ATOM 6836 N N . GLU B 1 388 ? 6.074 -5.59 8.852 1 98.06 388 GLU B N 1
ATOM 6837 C CA . GLU B 1 388 ? 7.504 -5.348 9.023 1 98.06 388 GLU B CA 1
ATOM 6838 C C . GLU B 1 388 ? 8.312 -5.922 7.863 1 98.06 388 GLU B C 1
ATOM 6840 O O . GLU B 1 388 ? 9.281 -5.312 7.41 1 98.06 388 GLU B O 1
ATOM 6845 N N . LEU B 1 389 ? 7.914 -7.098 7.41 1 98.69 389 LEU B N 1
ATOM 6846 C CA . LEU B 1 389 ? 8.594 -7.719 6.277 1 98.69 389 LEU B CA 1
ATOM 6847 C C . LEU B 1 389 ? 8.383 -6.898 5.008 1 98.69 389 LEU B C 1
ATOM 6849 O O . LEU B 1 389 ? 9.32 -6.715 4.223 1 98.69 389 LEU B O 1
ATOM 6853 N N . GLN B 1 390 ? 7.168 -6.484 4.754 1 98.75 390 GLN B N 1
ATOM 6854 C CA . GLN B 1 390 ? 6.891 -5.621 3.611 1 98.75 390 GLN B CA 1
ATOM 6855 C C . GLN B 1 390 ? 7.773 -4.375 3.635 1 98.75 390 GLN B C 1
ATOM 6857 O O . GLN B 1 390 ? 8.383 -4.02 2.621 1 98.75 390 GLN B O 1
ATOM 6862 N N . ASN B 1 391 ? 7.879 -3.748 4.777 1 98.44 391 ASN B N 1
ATOM 6863 C CA . ASN B 1 391 ? 8.719 -2.564 4.941 1 98.44 391 ASN B CA 1
ATOM 6864 C C . ASN B 1 391 ? 10.188 -2.881 4.68 1 98.44 391 ASN B C 1
ATOM 6866 O O . ASN B 1 391 ? 10.891 -2.104 4.027 1 98.44 391 ASN B O 1
ATOM 6870 N N . LEU B 1 392 ? 10.648 -4 5.18 1 98.56 392 LEU B N 1
ATOM 6871 C CA . LEU B 1 392 ? 12.031 -4.406 4.992 1 98.56 392 LEU B CA 1
ATOM 6872 C C . LEU B 1 392 ? 12.352 -4.578 3.51 1 98.56 392 LEU B C 1
ATOM 6874 O O . LEU B 1 392 ? 13.391 -4.113 3.033 1 98.56 392 LEU B O 1
ATOM 6878 N N . VAL B 1 393 ? 11.453 -5.219 2.826 1 98.75 393 VAL B N 1
ATOM 6879 C CA . VAL B 1 393 ? 11.664 -5.453 1.401 1 98.75 393 VAL B CA 1
ATOM 6880 C C . VAL B 1 393 ? 11.719 -4.121 0.661 1 98.75 393 VAL B C 1
ATOM 6882 O O . VAL B 1 393 ? 12.602 -3.896 -0.164 1 98.75 393 VAL B O 1
ATOM 6885 N N . MET B 1 394 ? 10.836 -3.219 0.962 1 98.62 394 MET B N 1
ATOM 6886 C CA . MET B 1 394 ? 10.82 -1.905 0.325 1 98.62 394 MET B CA 1
ATOM 6887 C C . MET B 1 394 ? 12.094 -1.13 0.657 1 98.62 394 MET B C 1
ATOM 6889 O O . MET B 1 394 ? 12.641 -0.433 -0.198 1 98.62 394 MET B O 1
ATOM 6893 N N . GLU B 1 395 ? 12.523 -1.262 1.87 1 98.31 395 GLU B N 1
ATOM 6894 C CA . GLU B 1 395 ? 13.766 -0.614 2.289 1 98.31 395 GLU B CA 1
ATOM 6895 C C . GLU B 1 395 ? 14.953 -1.131 1.488 1 98.31 395 GLU B C 1
ATOM 6897 O O . GLU B 1 395 ? 15.797 -0.347 1.039 1 98.31 395 GLU B O 1
ATOM 6902 N N . LEU B 1 396 ? 15.039 -2.447 1.33 1 98.5 396 LEU B N 1
ATOM 6903 C CA . LEU B 1 396 ? 16.125 -3.051 0.569 1 98.5 396 LEU B CA 1
ATOM 6904 C C . LEU B 1 396 ? 16.094 -2.588 -0.884 1 98.5 396 LEU B C 1
ATOM 6906 O O . LEU B 1 396 ? 17.141 -2.252 -1.454 1 98.5 396 LEU B O 1
ATOM 6910 N N . MET B 1 397 ? 14.922 -2.553 -1.436 1 98.56 397 MET B N 1
ATOM 6911 C CA . MET B 1 397 ? 14.789 -2.135 -2.828 1 98.56 397 MET B CA 1
ATOM 6912 C C . MET B 1 397 ? 15.227 -0.684 -3.004 1 98.56 397 MET B C 1
ATOM 6914 O O . MET B 1 397 ? 15.906 -0.349 -3.98 1 98.56 397 MET B O 1
ATOM 6918 N N . ALA B 1 398 ? 14.836 0.143 -2.096 1 98.44 398 ALA B N 1
ATOM 6919 C CA . ALA B 1 398 ? 15.211 1.553 -2.182 1 98.44 398 ALA B CA 1
ATOM 6920 C C . ALA B 1 398 ? 16.703 1.741 -1.944 1 98.44 398 ALA B C 1
ATOM 6922 O O . ALA B 1 398 ? 17.391 2.404 -2.73 1 98.44 398 ALA B O 1
ATOM 6923 N N . LYS B 1 399 ? 17.234 1.156 -0.842 1 97.75 399 LYS B N 1
ATOM 6924 C CA . LYS B 1 399 ? 18.625 1.295 -0.433 1 97.75 399 LYS B CA 1
ATOM 6925 C C . LYS B 1 399 ? 19.562 0.888 -1.56 1 97.75 399 LYS B C 1
ATOM 6927 O O . LYS B 1 399 ? 20.562 1.562 -1.811 1 97.75 399 LYS B O 1
ATOM 6932 N N . TYR B 1 400 ? 19.203 -0.181 -2.283 1 98.31 400 TYR B N 1
ATOM 6933 C CA . TYR B 1 400 ? 20.078 -0.716 -3.318 1 98.31 400 TYR B CA 1
ATOM 6934 C C . TYR B 1 400 ? 19.594 -0.323 -4.707 1 98.31 400 TYR B C 1
ATOM 6936 O O . TYR B 1 400 ? 20.141 -0.759 -5.719 1 98.31 400 TYR B O 1
ATOM 6944 N N . LYS B 1 401 ? 18.516 0.478 -4.777 1 98.19 401 LYS B N 1
ATOM 6945 C CA . LYS B 1 401 ? 17.922 0.958 -6.027 1 98.19 401 LYS B CA 1
ATOM 6946 C C . LYS B 1 401 ? 17.562 -0.205 -6.945 1 98.19 401 LYS B C 1
ATOM 6948 O O . LYS B 1 401 ? 17.922 -0.208 -8.125 1 98.19 401 LYS B O 1
ATOM 6953 N N . LEU B 1 402 ? 16.859 -1.15 -6.387 1 98.81 402 LEU B N 1
ATOM 6954 C CA . LEU B 1 402 ? 16.594 -2.389 -7.113 1 98.81 402 LEU B CA 1
ATOM 6955 C C . LEU B 1 402 ? 15.305 -2.293 -7.906 1 98.81 402 LEU B C 1
ATOM 6957 O O . LEU B 1 402 ? 14.32 -1.716 -7.43 1 98.81 402 LEU B O 1
ATOM 6961 N N . ASP B 1 403 ? 15.344 -2.938 -9.062 1 98.81 403 ASP B N 1
ATOM 6962 C CA . ASP B 1 403 ? 14.117 -3.172 -9.812 1 98.81 403 ASP B CA 1
ATOM 6963 C C . ASP B 1 403 ? 13.438 -4.465 -9.367 1 98.81 403 ASP B C 1
ATOM 6965 O O . ASP B 1 403 ? 12.211 -4.586 -9.445 1 98.81 403 ASP B O 1
ATOM 6969 N N . ALA B 1 404 ? 14.25 -5.426 -8.906 1 98.88 404 ALA B N 1
ATOM 6970 C CA . ALA B 1 404 ? 13.727 -6.711 -8.461 1 98.88 404 ALA B CA 1
ATOM 6971 C C . ALA B 1 404 ? 14.703 -7.402 -7.512 1 98.88 404 ALA B C 1
ATOM 6973 O O . ALA B 1 404 ? 15.891 -7.07 -7.484 1 98.88 404 ALA B O 1
ATOM 6974 N N . ILE B 1 405 ? 14.148 -8.297 -6.742 1 98.94 405 ILE B N 1
ATOM 6975 C CA . ILE B 1 405 ? 14.938 -9.227 -5.945 1 98.94 405 ILE B CA 1
ATOM 6976 C C . ILE B 1 405 ? 14.867 -10.625 -6.566 1 98.94 405 ILE B C 1
ATOM 6978 O O . ILE B 1 405 ? 13.797 -11.055 -7.004 1 98.94 405 ILE B O 1
ATOM 6982 N N . LEU B 1 406 ? 16.016 -11.281 -6.535 1 98.88 406 LEU B N 1
ATOM 6983 C CA . LEU B 1 406 ? 16.141 -12.57 -7.207 1 98.88 406 LEU B CA 1
ATOM 6984 C C . LEU B 1 406 ? 16.656 -13.633 -6.246 1 98.88 406 LEU B C 1
ATOM 6986 O O . LEU B 1 406 ? 17.547 -13.367 -5.426 1 98.88 406 LEU B O 1
ATOM 6990 N N . TYR B 1 407 ? 16.203 -14.836 -6.387 1 98.88 407 TYR B N 1
ATOM 6991 C CA . TYR B 1 407 ? 16.656 -16 -5.641 1 98.88 407 TYR B CA 1
ATOM 6992 C C . TYR B 1 407 ? 16.172 -17.297 -6.301 1 98.88 407 TYR B C 1
ATOM 6994 O O . TYR B 1 407 ? 15.273 -17.266 -7.145 1 98.88 407 TYR B O 1
ATOM 7002 N N . PRO B 1 408 ? 16.875 -18.469 -6.016 1 98.88 408 PRO B N 1
ATOM 7003 C CA . PRO B 1 408 ? 16.281 -19.734 -6.457 1 98.88 408 PRO B CA 1
ATOM 7004 C C . PRO B 1 408 ? 14.891 -19.969 -5.859 1 98.88 408 PRO B C 1
ATOM 7006 O O . PRO B 1 408 ? 14.68 -19.719 -4.668 1 98.88 408 PRO B O 1
ATOM 7009 N N . HIS B 1 409 ? 13.922 -20.344 -6.648 1 98.19 409 HIS B N 1
ATOM 7010 C CA . HIS B 1 409 ? 12.602 -20.609 -6.098 1 98.19 409 HIS B CA 1
ATOM 7011 C C . HIS B 1 409 ? 12.664 -21.594 -4.941 1 98.19 409 HIS B C 1
ATOM 7013 O O . HIS B 1 409 ? 11.922 -21.469 -3.967 1 98.19 409 HIS B O 1
ATOM 7019 N N . GLN B 1 410 ? 13.484 -22.578 -5.105 1 97.19 410 GLN B N 1
ATOM 7020 C CA . GLN B 1 410 ? 13.805 -23.562 -4.07 1 97.19 410 GLN B CA 1
ATOM 7021 C C . GLN B 1 410 ? 15.297 -23.859 -4.039 1 97.19 410 GLN B C 1
ATOM 7023 O O . GLN B 1 410 ? 15.969 -23.812 -5.074 1 97.19 410 GLN B O 1
ATOM 7028 N N . LYS B 1 411 ? 15.781 -24.25 -2.852 1 98.38 411 LYS B N 1
ATOM 7029 C CA . LYS B 1 411 ? 17.219 -24.453 -2.689 1 98.38 411 LYS B CA 1
ATOM 7030 C C . LYS B 1 411 ? 17.656 -25.797 -3.268 1 98.38 411 LYS B C 1
ATOM 7032 O O . LYS B 1 411 ? 18.844 -26.016 -3.523 1 98.38 411 LYS B O 1
ATOM 7037 N N . ARG B 1 412 ? 16.703 -26.688 -3.482 1 97.62 412 ARG B N 1
ATOM 7038 C CA . ARG B 1 412 ? 16.953 -28.016 -4.031 1 97.62 412 ARG B CA 1
ATOM 7039 C C . ARG B 1 412 ? 15.898 -28.406 -5.051 1 97.62 412 ARG B C 1
ATOM 7041 O O . ARG B 1 412 ? 14.836 -27.781 -5.121 1 97.62 412 ARG B O 1
ATOM 7048 N N . PRO B 1 413 ? 16.156 -29.422 -5.848 1 95.94 413 PRO B N 1
ATOM 7049 C CA . PRO B 1 413 ? 15.125 -29.906 -6.766 1 95.94 413 PRO B CA 1
ATOM 7050 C C . PRO B 1 413 ? 13.898 -30.453 -6.035 1 95.94 413 PRO B C 1
ATOM 7052 O O . PRO B 1 413 ? 13.969 -30.734 -4.836 1 95.94 413 PRO B O 1
ATOM 7055 N N . VAL B 1 414 ? 12.781 -30.531 -6.781 1 97.25 414 VAL B N 1
ATOM 7056 C CA . VAL B 1 414 ? 11.555 -31.062 -6.215 1 97.25 414 VAL B CA 1
ATOM 7057 C C . VAL B 1 414 ? 11.805 -32.5 -5.695 1 97.25 414 VAL B C 1
ATOM 7059 O O . VAL B 1 414 ? 12.625 -33.219 -6.25 1 97.25 414 VAL B O 1
ATOM 7062 N N . VAL B 1 415 ? 11.086 -32.906 -4.758 1 97.06 415 VAL B N 1
ATOM 7063 C CA . VAL B 1 415 ? 11.383 -34.125 -4.008 1 97.06 415 VAL B CA 1
ATOM 7064 C C . VAL B 1 415 ? 10.695 -35.344 -4.672 1 97.06 415 VAL B C 1
ATOM 7066 O O . VAL B 1 415 ? 9.836 -35.156 -5.535 1 97.06 415 VAL B O 1
ATOM 7069 N N . LYS B 1 416 ? 11.094 -36.5 -4.211 1 97.5 416 LYS B N 1
ATOM 7070 C CA . LYS B 1 416 ? 10.469 -37.75 -4.656 1 97.5 416 LYS B CA 1
ATOM 7071 C C . LYS B 1 416 ? 9.078 -37.906 -4.047 1 97.5 416 LYS B C 1
ATOM 7073 O O . LYS B 1 416 ? 8.797 -37.344 -2.982 1 97.5 416 LYS B O 1
ATOM 7078 N N . VAL B 1 417 ? 8.234 -38.625 -4.773 1 97.19 417 VAL B N 1
ATOM 7079 C CA . VAL B 1 417 ? 6.91 -38.969 -4.266 1 97.19 417 VAL B CA 1
ATOM 7080 C C . VAL B 1 417 ? 7.043 -39.625 -2.889 1 97.19 417 VAL B C 1
ATOM 7082 O O . VAL B 1 417 ? 7.891 -40.5 -2.688 1 97.19 417 VAL B O 1
ATOM 7085 N N . GLY B 1 418 ? 6.254 -39.125 -1.975 1 95.31 418 GLY B N 1
ATOM 7086 C CA . GLY B 1 418 ? 6.281 -39.688 -0.625 1 95.31 418 GLY B CA 1
ATOM 7087 C C . GLY B 1 418 ? 7.078 -38.812 0.344 1 95.31 418 GLY B C 1
ATOM 7088 O O . GLY B 1 418 ? 6.949 -38.969 1.561 1 95.31 418 GLY B O 1
ATOM 7089 N N . GLU B 1 419 ? 7.898 -37.906 -0.166 1 95.44 419 GLU B N 1
ATOM 7090 C CA . GLU B 1 419 ? 8.68 -37.031 0.677 1 95.44 419 GLU B CA 1
ATOM 7091 C C . GLU B 1 419 ? 8.008 -35.656 0.814 1 95.44 419 GLU B C 1
ATOM 7093 O O . GLU B 1 419 ? 7.168 -35.281 -0.014 1 95.44 419 GLU B O 1
ATOM 7098 N N . SER B 1 420 ? 8.352 -35 1.894 1 93.19 420 SER B N 1
ATOM 7099 C CA . SER B 1 420 ? 7.887 -33.625 2.09 1 93.19 420 SER B CA 1
ATOM 7100 C C . SER B 1 420 ? 8.891 -32.625 1.548 1 93.19 420 SER B C 1
ATOM 7102 O O . SER B 1 420 ? 10.086 -32.719 1.839 1 93.19 420 SER B O 1
ATOM 7104 N N . GLN B 1 421 ? 8.43 -31.766 0.784 1 93.38 421 GLN B N 1
ATOM 7105 C CA . GLN B 1 421 ? 9.305 -30.766 0.188 1 93.38 421 GLN B CA 1
ATOM 7106 C C . GLN B 1 421 ? 9.875 -29.828 1.251 1 93.38 421 GLN B C 1
ATOM 7108 O O . GLN B 1 421 ? 9.117 -29.188 1.989 1 93.38 421 GLN B O 1
ATOM 7113 N N . VAL B 1 422 ? 11.172 -29.703 1.414 1 94.25 422 VAL B N 1
ATOM 7114 C CA . VAL B 1 422 ? 11.867 -28.766 2.299 1 94.25 422 VAL B CA 1
ATOM 7115 C C . VAL B 1 422 ? 12.695 -27.781 1.473 1 94.25 422 VAL B C 1
ATOM 7117 O O . VAL B 1 422 ? 12.773 -27.906 0.248 1 94.25 422 VAL B O 1
ATOM 7120 N N . ASP B 1 423 ? 13.273 -26.719 2.062 1 96.12 423 ASP B N 1
ATOM 7121 C CA . ASP B 1 423 ? 14.188 -25.766 1.428 1 96.12 423 ASP B CA 1
ATOM 7122 C C . ASP B 1 423 ? 13.484 -24.969 0.343 1 96.12 423 ASP B C 1
ATOM 7124 O O . ASP B 1 423 ? 14.016 -24.797 -0.758 1 96.12 423 ASP B O 1
ATOM 7128 N N . ARG B 1 424 ? 12.242 -24.516 0.642 1 94.62 424 ARG B N 1
ATOM 7129 C CA . ARG B 1 424 ? 11.453 -23.703 -0.276 1 94.62 424 ARG B CA 1
ATOM 7130 C C . ARG B 1 424 ? 11.641 -22.219 0.01 1 94.62 424 ARG B C 1
ATOM 7132 O O . ARG B 1 424 ? 11.766 -21.812 1.169 1 94.62 424 ARG B O 1
ATOM 7139 N N . ASN B 1 425 ? 11.648 -21.391 -0.987 1 96.5 425 ASN B N 1
ATOM 7140 C CA . ASN B 1 425 ? 11.898 -19.953 -0.825 1 96.5 425 ASN B CA 1
ATOM 7141 C C . ASN B 1 425 ? 10.68 -19.125 -1.218 1 96.5 425 ASN B C 1
ATOM 7143 O O . ASN B 1 425 ? 10.68 -17.906 -1.065 1 96.5 425 ASN B O 1
ATOM 7147 N N . GLY B 1 426 ? 9.633 -19.766 -1.709 1 95.25 426 GLY B N 1
ATOM 7148 C CA . GLY B 1 426 ? 8.539 -19.062 -2.348 1 95.25 426 GLY B CA 1
ATOM 7149 C C . GLY B 1 426 ? 7.668 -18.297 -1.365 1 95.25 426 GLY B C 1
ATOM 7150 O O . GLY B 1 426 ? 6.793 -17.531 -1.77 1 95.25 426 GLY B O 1
ATOM 7151 N N . VAL B 1 427 ? 7.91 -18.391 -0.043 1 97.62 427 VAL B N 1
ATOM 7152 C CA . VAL B 1 427 ? 7.043 -17.828 0.991 1 97.62 427 VAL B CA 1
ATOM 7153 C C . VAL B 1 427 ? 7.176 -16.312 1.006 1 97.62 427 VAL B C 1
ATOM 7155 O O . VAL B 1 427 ? 6.254 -15.609 1.423 1 97.62 427 VAL B O 1
ATOM 7158 N N . LEU B 1 428 ? 8.312 -15.758 0.538 1 98.5 428 LEU B N 1
ATOM 7159 C CA . LEU B 1 428 ? 8.555 -14.32 0.586 1 98.5 428 LEU B CA 1
ATOM 7160 C C . LEU B 1 428 ? 7.496 -13.562 -0.207 1 98.5 428 LEU B C 1
ATOM 7162 O O . LEU B 1 428 ? 6.895 -12.609 0.3 1 98.5 428 LEU B O 1
ATOM 7166 N N . GLY B 1 429 ? 7.215 -13.984 -1.457 1 98.31 429 GLY B N 1
ATOM 7167 C CA . GLY B 1 429 ? 6.184 -13.359 -2.266 1 98.31 429 GLY B CA 1
ATOM 7168 C C . GLY B 1 429 ? 4.793 -13.492 -1.674 1 98.31 429 GLY B C 1
ATOM 7169 O O . GLY B 1 429 ? 3.994 -12.555 -1.725 1 98.31 429 GLY B O 1
ATOM 7170 N N . ALA B 1 430 ? 4.547 -14.602 -1.063 1 98.19 430 ALA B N 1
ATOM 7171 C CA . ALA B 1 430 ? 3.229 -14.898 -0.51 1 98.19 430 ALA B CA 1
ATOM 7172 C C . ALA B 1 430 ? 2.936 -14.016 0.703 1 98.19 430 ALA B C 1
ATOM 7174 O O . ALA B 1 430 ? 1.834 -13.477 0.834 1 98.19 430 ALA B O 1
ATOM 7175 N N . ILE B 1 431 ? 3.922 -13.898 1.566 1 98.69 431 ILE B N 1
ATOM 7176 C CA . ILE B 1 431 ? 3.711 -13.125 2.787 1 98.69 431 ILE B CA 1
ATOM 7177 C C . ILE B 1 431 ? 3.643 -11.633 2.453 1 98.69 431 ILE B C 1
ATOM 7179 O O . ILE B 1 431 ? 2.768 -10.922 2.949 1 98.69 431 ILE B O 1
ATOM 7183 N N . THR B 1 432 ? 4.492 -11.148 1.603 1 98.69 432 THR B N 1
ATOM 7184 C CA . THR B 1 432 ? 4.477 -9.727 1.278 1 98.69 432 THR B CA 1
ATOM 7185 C C . THR B 1 432 ? 3.256 -9.383 0.43 1 98.69 432 THR B C 1
ATOM 7187 O O . THR B 1 432 ? 2.766 -8.25 0.473 1 98.69 432 THR B O 1
ATOM 7190 N N . GLY B 1 433 ? 2.789 -10.32 -0.334 1 98.62 433 GLY B N 1
ATOM 7191 C CA . GLY B 1 433 ? 1.72 -10.062 -1.285 1 98.62 433 GLY B CA 1
ATOM 7192 C C . GLY B 1 433 ? 2.201 -9.391 -2.557 1 98.62 433 GLY B C 1
ATOM 7193 O O . GLY B 1 433 ? 1.395 -8.984 -3.395 1 98.62 433 GLY B O 1
ATOM 7194 N N . PHE B 1 434 ? 3.572 -9.242 -2.717 1 98.81 434 PHE B N 1
ATOM 7195 C CA . PHE B 1 434 ? 4.164 -8.602 -3.887 1 98.81 434 PHE B CA 1
ATOM 7196 C C . PHE B 1 434 ? 4.191 -9.562 -5.07 1 98.81 434 PHE B C 1
ATOM 7198 O O . PHE B 1 434 ? 4.145 -10.781 -4.891 1 98.81 434 PHE B O 1
ATOM 7205 N N . PRO B 1 435 ? 4.199 -9.016 -6.27 1 98.81 435 PRO B N 1
ATOM 7206 C CA . PRO B 1 435 ? 4.223 -9.906 -7.426 1 98.81 435 PRO B CA 1
ATOM 7207 C C . PRO B 1 435 ? 5.562 -10.617 -7.598 1 98.81 435 PRO B C 1
ATOM 7209 O O . PRO B 1 435 ? 6.613 -10.031 -7.32 1 98.81 435 PRO B O 1
ATOM 7212 N N . SER B 1 436 ? 5.48 -11.797 -8.023 1 98.75 436 SER B N 1
ATOM 7213 C CA . SER B 1 436 ? 6.66 -12.617 -8.281 1 98.75 436 SER B CA 1
ATOM 7214 C C . SER B 1 436 ? 6.441 -13.531 -9.484 1 98.75 436 SER B C 1
ATOM 7216 O O . SER B 1 436 ? 5.305 -13.867 -9.82 1 98.75 436 SER B O 1
ATOM 7218 N N . CYS B 1 437 ? 7.5 -13.852 -10.086 1 98.69 437 CYS B N 1
ATOM 7219 C CA . CYS B 1 437 ? 7.477 -14.695 -11.273 1 98.69 437 CYS B CA 1
ATOM 7220 C C . CYS B 1 437 ? 8.617 -15.703 -11.25 1 98.69 437 CYS B C 1
ATOM 7222 O O . CYS B 1 437 ? 9.758 -15.352 -10.945 1 98.69 437 CYS B O 1
ATOM 7224 N N . VAL B 1 438 ? 8.289 -16.891 -11.539 1 98.75 438 VAL B N 1
ATOM 7225 C CA . VAL B 1 438 ? 9.312 -17.922 -11.703 1 98.75 438 VAL B CA 1
ATOM 7226 C C . VAL B 1 438 ? 9.5 -18.234 -13.188 1 98.75 438 VAL B C 1
ATOM 7228 O O . VAL B 1 438 ? 8.531 -18.297 -13.945 1 98.75 438 VAL B O 1
ATOM 7231 N N . LEU B 1 439 ? 10.75 -18.375 -13.594 1 98.88 439 LEU B N 1
ATOM 7232 C CA . LEU B 1 439 ? 11.117 -18.75 -14.953 1 98.88 439 LEU B CA 1
ATOM 7233 C C . LEU B 1 439 ? 11.953 -20.031 -14.945 1 98.88 439 LEU B C 1
ATOM 7235 O O . LEU B 1 439 ? 12.617 -20.344 -13.953 1 98.88 439 LEU B O 1
ATOM 7239 N N . PRO B 1 440 ? 11.891 -20.734 -16.078 1 98.88 440 PRO B N 1
ATOM 7240 C CA . PRO B 1 440 ? 12.867 -21.812 -16.234 1 98.88 440 PRO B CA 1
ATOM 7241 C C . PRO B 1 440 ? 14.305 -21.312 -16.156 1 98.88 440 PRO B C 1
ATOM 7243 O O . PRO B 1 440 ? 14.695 -20.422 -16.906 1 98.88 440 PRO B O 1
ATOM 7246 N N . ALA B 1 441 ? 15.031 -21.906 -15.266 1 98.81 441 ALA B N 1
ATOM 7247 C CA . ALA B 1 441 ? 16.422 -21.484 -15.109 1 98.81 441 ALA B CA 1
ATOM 7248 C C . ALA B 1 441 ? 17.375 -22.484 -15.758 1 98.81 441 ALA B C 1
ATOM 7250 O O . ALA B 1 441 ? 18.5 -22.125 -16.125 1 98.81 441 ALA B O 1
ATOM 7251 N N . GLY B 1 442 ? 16.969 -23.688 -15.828 1 98.75 442 GLY B N 1
ATOM 7252 C CA . GLY B 1 442 ? 17.797 -24.781 -16.344 1 98.75 442 GLY B CA 1
ATOM 7253 C C . GLY B 1 442 ? 17.469 -26.109 -15.695 1 98.75 442 GLY B C 1
ATOM 7254 O O . GLY B 1 442 ? 16.391 -26.297 -15.141 1 98.75 442 GLY B O 1
ATOM 7255 N N . PHE B 1 443 ? 18.391 -27.109 -15.898 1 98.62 443 PHE B N 1
ATOM 7256 C CA . PHE B 1 443 ? 18.172 -28.484 -15.422 1 98.62 443 PHE B CA 1
ATOM 7257 C C . PHE B 1 443 ? 19.391 -28.984 -14.648 1 98.62 443 PHE B C 1
ATOM 7259 O O . PHE B 1 443 ? 20.531 -28.594 -14.938 1 98.62 443 PHE B O 1
ATOM 7266 N N . THR B 1 444 ? 19.078 -29.828 -13.703 1 98.56 444 THR B N 1
ATOM 7267 C CA . THR B 1 444 ? 20.156 -30.547 -13.039 1 98.56 444 THR B CA 1
ATOM 7268 C C . THR B 1 444 ? 20.797 -31.547 -13.984 1 98.56 444 THR B C 1
ATOM 7270 O O . THR B 1 444 ? 20.375 -31.688 -15.141 1 98.56 444 THR B O 1
ATOM 7273 N N . ASN B 1 445 ? 21.844 -32.188 -13.391 1 98.06 445 ASN B N 1
ATOM 7274 C CA . ASN B 1 445 ? 22.453 -33.25 -14.188 1 98.06 445 ASN B CA 1
ATOM 7275 C C . ASN B 1 445 ? 21.438 -34.344 -14.523 1 98.06 445 ASN B C 1
ATOM 7277 O O . ASN B 1 445 ? 20.547 -34.656 -13.719 1 98.06 445 ASN B O 1
ATOM 7281 N N . GLN B 1 446 ? 21.641 -34.906 -15.711 1 97.38 446 GLN B N 1
ATOM 7282 C CA . GLN B 1 446 ? 20.797 -36 -16.156 1 97.38 446 GLN B CA 1
ATOM 7283 C C . GLN B 1 446 ? 20.922 -37.219 -15.227 1 97.38 446 GLN B C 1
ATOM 7285 O O . GLN B 1 446 ? 22 -37.469 -14.688 1 97.38 446 GLN B O 1
ATOM 7290 N N . THR B 1 447 ? 19.844 -37.875 -15.023 1 96.06 447 THR B N 1
ATOM 7291 C CA . THR B 1 447 ? 19.797 -39.156 -14.328 1 96.06 447 THR B CA 1
ATOM 7292 C C . THR B 1 447 ? 18.969 -40.156 -15.109 1 96.06 447 THR B C 1
ATOM 7294 O O . THR B 1 447 ? 18.375 -39.812 -16.141 1 96.06 447 THR B O 1
ATOM 7297 N N . GLU B 1 448 ? 18.922 -41.375 -14.625 1 95.25 448 GLU B N 1
ATOM 7298 C CA . GLU B 1 448 ? 18.156 -42.438 -15.281 1 95.25 448 GLU B CA 1
ATOM 7299 C C . GLU B 1 448 ? 16.656 -42.094 -15.312 1 95.25 448 GLU B C 1
ATOM 7301 O O . GLU B 1 448 ? 15.984 -42.344 -16.312 1 95.25 448 GLU B O 1
ATOM 7306 N N . THR B 1 449 ? 16.141 -41.562 -14.266 1 94.88 449 THR B N 1
ATOM 7307 C CA . THR B 1 449 ? 14.719 -41.281 -14.148 1 94.88 449 THR B CA 1
ATOM 7308 C C . THR B 1 449 ? 14.398 -39.875 -14.656 1 94.88 449 THR B C 1
ATOM 7310 O O . THR B 1 449 ? 13.234 -39.5 -14.828 1 94.88 449 THR B O 1
ATOM 7313 N N . ALA B 1 450 ? 15.43 -39.094 -14.891 1 96.56 450 ALA B N 1
ATOM 7314 C CA . ALA B 1 450 ? 15.305 -37.75 -15.422 1 96.56 450 ALA B CA 1
ATOM 7315 C C . ALA B 1 450 ? 16.266 -37.531 -16.594 1 96.56 450 ALA B C 1
ATOM 7317 O O . ALA B 1 450 ? 17.312 -36.875 -16.422 1 96.56 450 ALA B O 1
ATOM 7318 N N . PRO B 1 451 ? 15.891 -37.906 -17.734 1 95.19 451 PRO B N 1
ATOM 7319 C CA . PRO B 1 451 ? 16.828 -37.969 -18.875 1 95.19 451 PRO B CA 1
ATOM 7320 C C . PRO B 1 451 ? 17.328 -36.594 -19.281 1 95.19 451 PRO B C 1
ATOM 7322 O O . PRO B 1 451 ? 18.406 -36.469 -19.875 1 95.19 451 PRO B O 1
ATOM 7325 N N . ILE B 1 452 ? 16.625 -35.531 -19.016 1 96.38 452 ILE B N 1
ATOM 7326 C CA . ILE B 1 452 ? 17.141 -34.219 -19.359 1 96.38 452 ILE B CA 1
ATOM 7327 C C . ILE B 1 452 ? 17.453 -33.438 -18.094 1 96.38 452 ILE B C 1
ATOM 7329 O O . ILE B 1 452 ? 17.75 -32.25 -18.141 1 96.38 452 ILE B O 1
ATOM 7333 N N . GLY B 1 453 ? 17.297 -34.094 -16.906 1 97.75 453 GLY B N 1
ATOM 7334 C CA . GLY B 1 453 ? 17.5 -33.469 -15.617 1 97.75 453 GLY B CA 1
ATOM 7335 C C . GLY B 1 453 ? 16.203 -32.969 -14.984 1 97.75 453 GLY B C 1
ATOM 7336 O O . GLY B 1 453 ? 15.141 -33.062 -15.594 1 97.75 453 GLY B O 1
ATOM 7337 N N . ILE B 1 454 ? 16.328 -32.531 -13.727 1 98.25 454 ILE B N 1
ATOM 7338 C CA . ILE B 1 454 ? 15.195 -31.969 -12.992 1 98.25 454 ILE B CA 1
ATOM 7339 C C . ILE B 1 454 ? 15.164 -30.469 -13.188 1 98.25 454 ILE B C 1
ATOM 7341 O O . ILE B 1 454 ? 16.172 -29.781 -13.008 1 98.25 454 ILE B O 1
ATOM 7345 N N . PRO B 1 455 ? 14.008 -29.922 -13.57 1 98.69 455 PRO B N 1
ATOM 7346 C CA . PRO B 1 455 ? 13.922 -28.469 -13.789 1 98.69 455 PRO B CA 1
ATOM 7347 C C . PRO B 1 455 ? 14.234 -27.672 -12.531 1 98.69 455 PRO B C 1
ATOM 7349 O O . PRO B 1 455 ? 13.891 -28.078 -11.422 1 98.69 455 PRO B O 1
ATOM 7352 N N . VAL B 1 456 ? 14.875 -26.562 -12.695 1 98.75 456 VAL B N 1
ATOM 7353 C CA . VAL B 1 456 ? 15.156 -25.562 -11.656 1 98.75 456 VAL B CA 1
ATOM 7354 C C . VAL B 1 456 ? 14.547 -24.219 -12.055 1 98.75 456 VAL B C 1
ATOM 7356 O O . VAL B 1 456 ? 14.602 -23.828 -13.219 1 98.75 456 VAL B O 1
ATOM 7359 N N . GLY B 1 457 ? 13.883 -23.594 -11.062 1 98.69 457 GLY B N 1
ATOM 7360 C CA . GLY B 1 457 ? 13.266 -22.297 -11.32 1 98.69 457 GLY B CA 1
ATOM 7361 C C . GLY B 1 457 ? 14 -21.141 -10.664 1 98.69 457 GLY B C 1
ATOM 7362 O O . GLY B 1 457 ? 14.523 -21.281 -9.562 1 98.69 457 GLY B O 1
ATOM 7363 N N . ILE B 1 458 ? 14.039 -19.984 -11.32 1 98.88 458 ILE B N 1
ATOM 7364 C CA . ILE B 1 458 ? 14.562 -18.719 -10.82 1 98.88 458 ILE B CA 1
ATOM 7365 C C . ILE B 1 458 ? 13.414 -17.75 -10.578 1 98.88 458 ILE B C 1
ATOM 7367 O O . ILE B 1 458 ? 12.539 -17.594 -11.43 1 98.88 458 ILE B O 1
ATOM 7371 N N . GLU B 1 459 ? 13.367 -17.156 -9.398 1 98.81 459 GLU B N 1
ATOM 7372 C CA . GLU B 1 459 ? 12.234 -16.328 -9.016 1 98.81 459 GLU B CA 1
ATOM 7373 C C . GLU B 1 459 ? 12.641 -14.859 -8.883 1 98.81 459 GLU B C 1
ATOM 7375 O O . GLU B 1 459 ? 13.727 -14.555 -8.375 1 98.81 459 GLU B O 1
ATOM 7380 N N . PHE B 1 460 ? 11.836 -13.977 -9.398 1 98.94 460 PHE B N 1
ATOM 7381 C CA . PHE B 1 460 ? 11.961 -12.531 -9.289 1 98.94 460 PHE B CA 1
ATOM 7382 C C . PHE B 1 460 ? 10.789 -11.945 -8.508 1 98.94 460 PHE B C 1
ATOM 7384 O O . PHE B 1 460 ? 9.641 -12.344 -8.711 1 98.94 460 PHE B O 1
ATOM 7391 N N . LEU B 1 461 ? 11.07 -11.07 -7.598 1 98.88 461 LEU B N 1
ATOM 7392 C CA . LEU B 1 461 ? 10.078 -10.344 -6.816 1 98.88 461 LEU B CA 1
ATOM 7393 C C . LEU B 1 461 ? 10.211 -8.844 -7.031 1 98.88 461 LEU B C 1
ATOM 7395 O O . LEU B 1 461 ? 11.32 -8.297 -6.98 1 98.88 461 LEU B O 1
ATOM 7399 N N . THR B 1 462 ? 9.156 -8.172 -7.391 1 98.75 462 THR B N 1
ATOM 7400 C CA . THR B 1 462 ? 9.148 -6.723 -7.543 1 98.75 462 THR B CA 1
ATOM 7401 C C . THR B 1 462 ? 8.172 -6.086 -6.562 1 98.75 462 THR B C 1
ATOM 7403 O O . THR B 1 462 ? 7.535 -6.781 -5.77 1 98.75 462 THR B O 1
ATOM 7406 N N . ARG B 1 463 ? 8.062 -4.746 -6.52 1 98.19 463 ARG B N 1
ATOM 7407 C CA . ARG B 1 463 ? 7.145 -4.004 -5.66 1 98.19 463 ARG B CA 1
ATOM 7408 C C . ARG B 1 463 ? 5.695 -4.266 -6.055 1 98.19 463 ARG B C 1
ATOM 7410 O O . ARG B 1 463 ? 5.418 -4.715 -7.172 1 98.19 463 ARG B O 1
ATOM 7417 N N . GLU B 1 464 ? 4.805 -4.016 -5.102 1 97.81 464 GLU B N 1
ATOM 7418 C CA . GLU B 1 464 ? 3.375 -4.148 -5.379 1 97.81 464 GLU B CA 1
ATOM 7419 C C . GLU B 1 464 ? 2.967 -3.307 -6.586 1 97.81 464 GLU B C 1
ATOM 7421 O O . GLU B 1 464 ? 3.459 -2.191 -6.766 1 97.81 464 GLU B O 1
ATOM 7426 N N . TRP B 1 465 ? 2.189 -3.93 -7.492 1 97.94 465 TRP B N 1
ATOM 7427 C CA . TRP B 1 465 ? 1.582 -3.318 -8.672 1 97.94 465 TRP B CA 1
ATOM 7428 C C . TRP B 1 465 ? 2.617 -3.113 -9.773 1 97.94 465 TRP B C 1
ATOM 7430 O O . TRP B 1 465 ? 2.35 -2.432 -10.766 1 97.94 465 TRP B O 1
ATOM 7440 N N . ASN B 1 466 ? 3.859 -3.691 -9.547 1 98.12 466 ASN B N 1
ATOM 7441 C CA . ASN B 1 466 ? 4.902 -3.555 -10.555 1 98.12 466 ASN B CA 1
ATOM 7442 C C . ASN B 1 466 ? 5.035 -4.82 -11.398 1 98.12 466 ASN B C 1
ATOM 7444 O O . ASN B 1 466 ? 6.148 -5.273 -11.672 1 98.12 466 ASN B O 1
ATOM 7448 N N . GLU B 1 467 ? 3.945 -5.375 -11.766 1 98.81 467 GLU B N 1
ATOM 7449 C CA . GLU B 1 467 ? 3.951 -6.504 -12.695 1 98.81 467 GLU B CA 1
ATOM 7450 C C . GLU B 1 467 ? 4.641 -6.133 -14 1 98.81 467 GLU B C 1
ATOM 7452 O O . GLU B 1 467 ? 5.297 -6.973 -14.625 1 98.81 467 GLU B O 1
ATOM 7457 N N . SER B 1 468 ? 4.543 -4.859 -14.43 1 98.69 468 SER B N 1
ATOM 7458 C CA . SER B 1 468 ? 5.148 -4.387 -15.672 1 98.69 468 SER B CA 1
ATOM 7459 C C . SER B 1 468 ? 6.656 -4.594 -15.664 1 98.69 468 SER B C 1
ATOM 7461 O O . SER B 1 468 ? 7.223 -5.125 -16.625 1 98.69 468 SER B O 1
ATOM 7463 N N . VAL B 1 469 ? 7.285 -4.207 -14.539 1 98.69 469 VAL B N 1
ATOM 7464 C CA . VAL B 1 469 ? 8.727 -4.367 -14.398 1 98.69 469 VAL B CA 1
ATOM 7465 C C . VAL B 1 469 ? 9.086 -5.852 -14.383 1 98.69 469 VAL B C 1
ATOM 7467 O O . VAL B 1 469 ? 10.086 -6.266 -14.969 1 98.69 469 VAL B O 1
ATOM 7470 N N . LEU B 1 470 ? 8.266 -6.551 -13.734 1 98.81 470 LEU B N 1
ATOM 7471 C CA . LEU B 1 470 ? 8.461 -7.996 -13.641 1 98.81 470 LEU B CA 1
ATOM 7472 C C . LEU B 1 470 ? 8.414 -8.641 -15.023 1 98.81 470 LEU B C 1
ATOM 7474 O O . LEU B 1 470 ? 9.242 -9.492 -15.344 1 98.81 470 LEU B O 1
ATOM 7478 N N . PHE B 1 471 ? 7.512 -8.258 -15.898 1 98.94 471 PHE B N 1
ATOM 7479 C CA . PHE B 1 471 ? 7.398 -8.797 -17.25 1 98.94 471 PHE B CA 1
ATOM 7480 C C . PHE B 1 471 ? 8.594 -8.391 -18.094 1 98.94 471 PHE B C 1
ATOM 7482 O O . PHE B 1 471 ? 9.07 -9.172 -18.922 1 98.94 471 PHE B O 1
ATOM 7489 N N . GLU B 1 472 ? 9.117 -7.156 -17.906 1 98.88 472 GLU B N 1
ATOM 7490 C CA . GLU B 1 472 ? 10.312 -6.738 -18.625 1 98.88 472 GLU B CA 1
ATOM 7491 C C . GLU B 1 472 ? 11.492 -7.66 -18.328 1 98.88 472 GLU B C 1
ATOM 7493 O O . GLU B 1 472 ? 12.148 -8.164 -19.25 1 98.88 472 GLU B O 1
ATOM 7498 N N . ILE B 1 473 ? 11.672 -7.879 -17.062 1 98.88 473 ILE B N 1
ATOM 7499 C CA . ILE B 1 473 ? 12.797 -8.688 -16.609 1 98.88 473 ILE B CA 1
ATOM 7500 C C . ILE B 1 473 ? 12.609 -10.133 -17.062 1 98.88 473 ILE B C 1
ATOM 7502 O O . ILE B 1 473 ? 13.531 -10.742 -17.625 1 98.88 473 ILE B O 1
ATOM 7506 N N . ALA B 1 474 ? 11.445 -10.648 -16.859 1 98.94 474 ALA B N 1
ATOM 7507 C CA . ALA B 1 474 ? 11.148 -12.047 -17.188 1 98.94 474 ALA B CA 1
ATOM 7508 C C . ALA B 1 474 ? 11.312 -12.305 -18.688 1 98.94 474 ALA B C 1
ATOM 7510 O O . ALA B 1 474 ? 11.938 -13.289 -19.078 1 98.94 474 ALA B O 1
ATOM 7511 N N . TYR B 1 475 ? 10.742 -11.398 -19.5 1 98.94 475 TYR B N 1
ATOM 7512 C CA . TYR B 1 475 ? 10.82 -11.586 -20.953 1 98.94 475 TYR B CA 1
ATOM 7513 C C . TYR B 1 475 ? 12.258 -11.453 -21.438 1 98.94 475 TYR B C 1
ATOM 7515 O O . TYR B 1 475 ? 12.695 -12.227 -22.297 1 98.94 475 TYR B O 1
ATOM 7523 N N . GLY B 1 476 ? 12.961 -10.477 -20.922 1 98.88 476 GLY B N 1
ATOM 7524 C CA . GLY B 1 476 ? 14.367 -10.328 -21.266 1 98.88 476 GLY B CA 1
ATOM 7525 C C . GLY B 1 476 ? 15.18 -11.586 -21 1 98.88 476 GLY B C 1
ATOM 7526 O O . GLY B 1 476 ? 15.945 -12.023 -21.859 1 98.88 476 GLY B O 1
ATOM 7527 N N . LEU B 1 477 ? 14.984 -12.156 -19.828 1 98.88 477 LEU B N 1
ATOM 7528 C CA . LEU B 1 477 ? 15.75 -13.352 -19.484 1 98.88 477 LEU B CA 1
ATOM 7529 C C . LEU B 1 477 ? 15.32 -14.539 -20.344 1 98.88 477 LEU B C 1
ATOM 7531 O O . LEU B 1 477 ? 16.156 -15.289 -20.828 1 98.88 477 LEU B O 1
ATOM 7535 N N . GLU B 1 478 ? 14.031 -14.727 -20.453 1 98.88 478 GLU B N 1
ATOM 7536 C CA . GLU B 1 478 ? 13.516 -15.828 -21.25 1 98.88 478 GLU B CA 1
ATOM 7537 C C . GLU B 1 478 ? 14.086 -15.805 -22.672 1 98.88 478 GLU B C 1
ATOM 7539 O O . GLU B 1 478 ? 14.539 -16.828 -23.172 1 98.88 478 GLU B O 1
ATOM 7544 N N . GLN B 1 479 ? 14.102 -14.617 -23.297 1 98.62 479 GLN B N 1
ATOM 7545 C CA . GLN B 1 479 ? 14.539 -14.492 -24.688 1 98.62 479 GLN B CA 1
ATOM 7546 C C . GLN B 1 479 ? 16.047 -14.641 -24.812 1 98.62 479 GLN B C 1
ATOM 7548 O O . GLN B 1 479 ? 16.5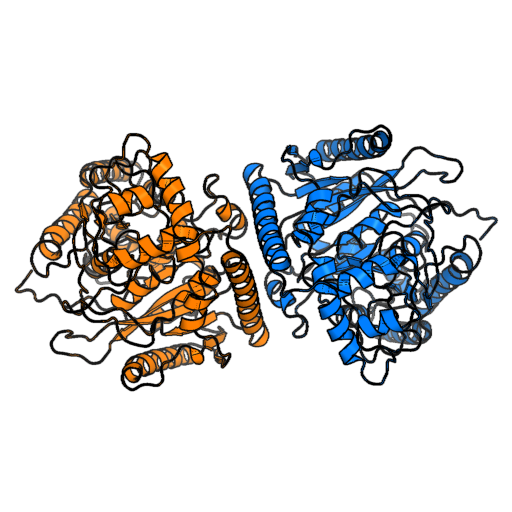62 -15.023 -25.859 1 98.62 479 GLN B O 1
ATOM 7553 N N . SER B 1 480 ? 16.734 -14.43 -23.703 1 98.44 480 SER B N 1
ATOM 7554 C CA . SER B 1 480 ? 18.188 -14.516 -23.719 1 98.44 480 SER B CA 1
ATOM 7555 C C . SER B 1 480 ? 18.656 -15.945 -23.453 1 98.44 480 SER B C 1
ATOM 7557 O O . SER B 1 480 ? 19.781 -16.312 -23.828 1 98.44 480 SER B O 1
ATOM 7559 N N . THR B 1 481 ? 17.828 -16.766 -22.812 1 98.25 481 THR B N 1
ATOM 7560 C CA . THR B 1 481 ? 18.312 -18.078 -22.375 1 98.25 481 THR B CA 1
ATOM 7561 C C . THR B 1 481 ? 17.578 -19.203 -23.109 1 98.25 481 THR B C 1
ATOM 7563 O O . THR B 1 481 ? 18.172 -20.234 -23.422 1 98.25 481 THR B O 1
ATOM 7566 N N . LYS B 1 482 ? 16.234 -19 -23.328 1 97.56 482 LYS B N 1
ATOM 7567 C CA . LYS B 1 482 ? 15.391 -20.031 -23.938 1 97.56 482 LYS B CA 1
ATOM 7568 C C . LYS B 1 482 ? 15.555 -21.375 -23.234 1 97.56 482 LYS B C 1
ATOM 7570 O O . LYS B 1 482 ? 15.766 -22.391 -23.891 1 97.56 482 LYS B O 1
ATOM 7575 N N . ASN B 1 483 ? 15.383 -21.359 -21.938 1 97.94 483 ASN B N 1
ATOM 7576 C CA . ASN B 1 483 ? 15.672 -22.516 -21.094 1 97.94 483 ASN B CA 1
ATOM 7577 C C . ASN B 1 483 ? 14.531 -23.531 -21.141 1 97.94 483 ASN B C 1
ATOM 7579 O O . ASN B 1 483 ? 14.688 -24.672 -20.688 1 97.94 483 ASN B O 1
ATOM 7583 N N . ARG B 1 484 ? 13.438 -23.219 -21.75 1 97 484 ARG B N 1
ATOM 7584 C CA . ARG B 1 484 ? 12.289 -24.125 -21.797 1 97 484 ARG B CA 1
ATOM 7585 C C . ARG B 1 484 ? 12.594 -25.328 -22.672 1 97 484 ARG B C 1
ATOM 7587 O O . ARG B 1 484 ? 13.078 -25.203 -23.797 1 97 484 ARG B O 1
ATOM 7594 N N . LYS B 1 485 ? 12.352 -26.516 -22.109 1 96.62 485 LYS B N 1
ATOM 7595 C CA . LYS B 1 485 ? 12.375 -27.781 -22.828 1 96.62 485 LYS B CA 1
ATOM 7596 C C . LYS B 1 485 ? 11.164 -28.641 -22.484 1 96.62 485 LYS B C 1
ATOM 7598 O O . LYS B 1 485 ? 10.758 -28.688 -21.312 1 96.62 485 LYS B O 1
ATOM 7603 N N . SER B 1 486 ? 10.602 -29.266 -23.469 1 94.88 486 SER B N 1
ATOM 7604 C CA . SER B 1 486 ? 9.508 -30.188 -23.219 1 94.88 486 SER B CA 1
ATOM 7605 C C . SER B 1 486 ? 10.008 -31.469 -22.547 1 94.88 486 SER B C 1
ATOM 7607 O O . SER B 1 486 ? 11.156 -31.859 -22.719 1 94.88 486 SER B O 1
ATOM 7609 N N . PRO B 1 487 ? 9.125 -32.094 -21.719 1 94.19 487 PRO B N 1
ATOM 7610 C CA . PRO B 1 487 ? 9.531 -33.375 -21.156 1 94.19 487 PRO B CA 1
ATOM 7611 C C . PRO B 1 487 ? 9.727 -34.438 -22.234 1 94.19 487 PRO B C 1
ATOM 7613 O O . PRO B 1 487 ? 9.148 -34.344 -23.312 1 94.19 487 PRO B O 1
ATOM 7616 N N . VAL B 1 488 ? 10.641 -35.438 -21.938 1 88.19 488 VAL B N 1
ATOM 7617 C CA . VAL B 1 488 ? 10.883 -36.531 -22.844 1 88.19 488 VAL B CA 1
ATOM 7618 C C . VAL B 1 488 ? 9.898 -37.688 -22.547 1 88.19 488 VAL B C 1
ATOM 7620 O O . VAL B 1 488 ? 9.875 -38.219 -21.438 1 88.19 488 VAL B O 1
ATOM 7623 N N . ILE B 1 489 ? 8.938 -37.75 -23.312 1 74.69 489 ILE B N 1
ATOM 7624 C CA . ILE B 1 489 ? 7.941 -38.812 -23.125 1 74.69 489 ILE B CA 1
ATOM 7625 C C . ILE B 1 489 ? 8.367 -40.062 -23.875 1 74.69 489 ILE B C 1
ATOM 7627 O O . ILE B 1 489 ? 8.766 -40 -25.047 1 74.69 489 ILE B O 1
ATOM 7631 N N . ASN B 1 490 ? 8.727 -41.125 -23.078 1 61.47 490 ASN B N 1
ATOM 7632 C CA . ASN B 1 490 ? 9.023 -42.406 -23.766 1 61.47 490 ASN B CA 1
ATOM 7633 C C . ASN B 1 490 ? 7.898 -42.812 -24.703 1 61.47 490 ASN B C 1
ATOM 7635 O O . ASN B 1 490 ? 6.754 -42.969 -24.266 1 61.47 490 ASN B O 1
ATOM 7639 N N . LYS B 1 491 ? 8.062 -42.594 -26.078 1 54.5 491 LYS B N 1
ATOM 7640 C CA . LYS B 1 491 ? 7.148 -42.875 -27.172 1 54.5 491 LYS B CA 1
ATOM 7641 C C . LYS B 1 491 ? 6.539 -44.281 -27.016 1 54.5 491 LYS B C 1
ATOM 7643 O O . LYS B 1 491 ? 5.449 -44.531 -27.516 1 54.5 491 LYS B O 1
ATOM 7648 N N . ASN B 1 492 ? 7.293 -45.156 -26.438 1 47.19 492 ASN B N 1
ATOM 7649 C CA . ASN B 1 492 ? 6.719 -46.5 -26.391 1 47.19 492 ASN B CA 1
ATOM 7650 C C . ASN B 1 492 ? 5.512 -46.562 -25.453 1 47.19 492 ASN B C 1
ATOM 7652 O O . ASN B 1 492 ? 4.816 -47.562 -25.406 1 47.19 492 ASN B O 1
ATOM 7656 N N . ILE B 1 493 ? 5.438 -45.469 -24.672 1 45.78 493 ILE B N 1
ATOM 7657 C CA . ILE B 1 493 ? 4.297 -45.469 -23.766 1 45.78 493 ILE B CA 1
ATOM 7658 C C . ILE B 1 493 ? 3.164 -44.656 -24.359 1 45.78 493 ILE B C 1
ATOM 7660 O O . ILE B 1 493 ? 2.004 -44.781 -23.969 1 45.78 493 ILE B O 1
ATOM 7664 N N . VAL B 1 494 ? 3.547 -43.781 -25.328 1 45.31 494 VAL B N 1
ATOM 7665 C CA . VAL B 1 494 ? 2.502 -42.969 -25.938 1 45.31 494 VAL B CA 1
ATOM 7666 C C . VAL B 1 494 ? 2.109 -43.531 -27.297 1 45.31 494 VAL B C 1
ATOM 7668 O O . VAL B 1 494 ? 2.971 -43.969 -28.062 1 45.31 494 VAL B O 1
#